Protein AF-A0A7R9E010-F1 (afdb_monomer_lite)

InterPro domains:
  IPR000834 Peptidase M14, carboxypeptidase A [PF00246] (124-406)
  IPR000834 Peptidase M14, carboxypeptidase A [PF00246] (412-688)
  IPR000834 Peptidase M14, carboxypeptidase A [PF00246] (691-965)
  IPR000834 Peptidase M14, carboxypeptidase A [PF00246] (989-1217)
  IPR000834 Peptidase M14, carboxypeptidase A [PR00765] (433-445)
  IPR000834 Peptidase M14, carboxypeptidase A [PR00765] (732-746)
  IPR000834 Peptidase M14, carboxypeptidase A [PR00765] (808-816)
  IPR000834 Peptidase M14, carboxypeptidase A [PR00765] (862-875)
  IPR000834 Peptidase M14, carboxypeptidase A [PS52035] (117-415)
  IPR000834 Peptidase M14, carboxypeptidase A [PS52035] (407-687)
  IPR000834 Peptidase M14, carboxypeptidase A [PS52035] (683-974)
  IPR000834 Peptidase M14, carboxypeptidase A [PS52035] (977-1226)
  IPR000834 Peptidase M14, carboxypeptidase A [SM00631] (118-403)
  IPR000834 Peptidase M14, carboxypeptidase A [SM00631] (408-685)
  IPR000834 Peptidase M14, carboxypeptidase A [SM00631] (691-962)
  IPR000834 Peptidase M14, carboxypeptidase A [SM00631] (963-1214)
  IPR003146 Carboxypeptidase, activation peptide [PF02244] (29-102)
  IPR036990 Metallocarboxypeptidase-like, propeptide [G3DSA:3.30.70.340] (24-106)
  IPR057246 Zinc carboxypeptidases, zinc-binding region 1 [PS00132] (164-186)
  IPR057246 Zinc carboxypeptidases, zinc-binding region 1 [PS00132] (454-476)

Secondary structure (DSSP, 8-state):
--PPPP----------SS--S--PPPEEEEEE--SHHHHHHHHHHHTS-SS-EEEE---STT--EEEEE-GGGHHHHHHHHHHHT-EEEEEES-HHHHHHHHS--GGG--SS--SSS---HHHHHHHHHHHHHH-TTEEEEEEEE-TTS-EEEEEEE-SSTTPPEEEEEE-SSTT-THHHHHHHHHHHHHHH---HHHHHHHHHSEEEEES-S-HHHHHHHHHT-TT--S--SB-SSS-B---TTS--SSSTTSSSSB--TTSTTB--SSTT-SHHHHHHHHHHHHHGGGEEEEEEEEESSSEEEES-SS-SSPPTTHHHHHHHHHHHHHHHHHHH----EEEETTB--SSS--S-SS---S-HHHHHHHHH--SEEEEEEES-SSSSTT---GGGHHHHHHHHHHHHHHHHHHHHHHHHH--TTSSEEEEEEEE-TTS-EEEEEEE-S-TTS-EEEEEE-SSTT-THHHHHHHHHHHHHHH---HHHHHHHTTSEEEEES-S-HHHHHHHHHT-TT--S-----SSS-----TTS--STTTTSSS-BS-TTSTTB--SSTT-SHHHHHHHHHHHHHTTTEEEEEEEEESSSEEEESPSSTT---TTHHHHHHHHHHHHHHHHHHH--PPEEEEHHHHT----S-HHHHHHHHH--SEEEEEEES-SSSSTTS--GGGHHHHHHHHHHHHHHHHHHHHHHHTTTTEEEEEEEE-TTS-EEEEEEE-SSTTPPEEEEEE-SSTT-THHHHHHHHHHHHHHH---HHHHHHHHHSEEEEES-S-HHHHHHHHHT-TT--S-----SSS----GGG-SSTTTTSSS-BS-TTSTTB--SSTT-SHHHHHHHHHHHHTTTTEEEEEEEEESS-EEEES-SSSSPPPTTHHHHHHHHHHHHHHHHHHH----EEEEHHHHS----S-HHHHIIIII--SEEEEEEES-SSSSTT---GGGHHHHHHHHHHHHHHHHHHHT--TTSPPSPPEEEEEEE-SSTT-THHHHHHHHHHHHHHH---HHHHHHHHHEEEEEES-S-HHHHHHHHHT-TT--S---B-SSS-B---GGG-SSSSTTSTT-B--TTSTTB--SSTT-SHHHHHHHHHHHHHGGGEEEEEEEEESSSEEEES-SS-SSPPTTHHHHHHHHHHHHHHHHHHH-PPPEEEE--S--TT-HHHHHHHTT--SEEEEEEES-SSSSGGG--GGGHHHHHHHHHHHHHHHHHHHHH-

Radius of gyration: 40.77 Å; chains: 1; bounding box: 92×94×122 Å

Foldseek 3Di:
DDDDDDDDDDPDDFDDLDDDDDDAAKFKKKWAAQQVLLLVLQVVVLQDPPNKDWLAHRAHHRAITIITGGPVCPVVVVVSCVVSVIDMDGLGRGLSVLSNQQADDPVPDDPADDLRGQDAPVNLVVVLVVCCVPAVQKDKDFLFAFPVGHTQIWIKGEQDPLAFEEEEEEQLFQLQRLQLLLLVLLVCCLGPPPDPLSVVCSHRYTYTYRSHLANQQNNCCVPIHNSGTFHADDQDPPAGGARLFQQAPDQHPLKDADCDRRRSRNRGPHRCNTRSSVSNVVSCVVCLVRYQAYEYEGADAQEKADDDQQDPDADPCNVLLQVLQVQLQVQLCPPPNAHYYYYHLADDDDDDDRRHNMRRHRGPQNNSCVPSVNPHYIYGHFDDNPSSTSSHHSVCSVSRSVSNSSSVSSSVVSSVVVVQVPDPPPQKDKDFLDAFPVGHTQIKIKGPLDPQAFEEEEEEQLFQLQVLQLLLLVLLVCLLVPPPPVLLPLLSSRYIYIYGSHLAVQQNVCLVVPNSNHGFHADDDDPVAGGARLFQQADFQRPVDDADCDRRDSRHRAPHRCNGVSSVSNVVSCVVCLVRHQEYEYEAADALEKAADDLAPPDHDPCNVLQQVLRVQLQVQLCPPPNRGHYYYHNCVVDHRRHRGPQRCSCVPSVRPYYIYGHFDDNPPCTSNDDPVCSVSRSVSNSSSSSRSSQVVLCSVPPPFKDKDFLFAFPVGHTQIWMKGEQDPLAFEEEEEEALFQLQSLQLLLLSLLVCCLRRPLDQLSVVPSHRYIYITRSHLQVQQNVCCVPPNNNHGFHADDDPPAGGASLQQQADFCRPVDPADCDRNDSRHRDPHRPPTRSSVSNVVSCLVCLVRYQEYEYEAADAQEKEDDDQADPDADPCNVLQQVLQVVLQVLLCVPPNAGYHYYYNCVPPHRGHNGPQHCCCPVSPRNHYIYGHFDDNPPCTSNDDPVCSVSRSVSNSSSVSSNVQSSPDDPPDDGDQAAEEEEEEALFQLQLLQLLLLVLLVCCLVPPPDPLSPVLSVRYHYHYHSHLQVQQNVCCVPPNNRHTFHADDDDPPAGGARSQQQAPFQHPAFPADCDRNDSRHNDPHHPPDPSSVVVVVVCVVCLSRHQAYEYEGADALEKAADDQQDPDADPCNVLQQVLQVQLQVQLCVQPVAGHYYYHHPHRGHNGPRNCSCVPSVRPHGIYGHFDDNPPQTSNDDPVCSVSRNVSNSSSVSSSSVSSVVD

Organism: NCBI:txid170555

pLDDT: mean 86.46, std 13.34, range [25.41, 98.69]

Sequence (1229 aa):
MVAKGDEGKGPEFKMALRRGPNTTSYYLFRVVPTTQDQVDALRDIEDQPDGLNFWAGPTQPNGTVDVMVPPHKIADFEDMMNIINANYVVFIEDVQKLVDSERPSVEARSASFGWNDYYRIDQIYSWLEEVARTHPAASLIHAGRTFEGRQILGLKISYRNNNPGVFLEGGIHAREWIAPATLTFIINQLLTSTNTAIRNVAENFDWYIIPSANPDGYEFSHTNDRMWRKTRSPSNILCRGADPNRNWGFQWNTGGSSSLACSDTFHGSSAFSEIETRTLSEYISTIASKLKVYVSIHSYMQMLLLPYGFTRTRVSNYDSLLDIGRKSIASLATRYGTQYSVGNVYGVGTISLVIVADVASGSSVDWVMGVHGISNAFIYELRDTGRNGFVLPASEIIPTGQETLDALITLIYAWLDEMISANPGGRVQGITVGSTYEGREIRGLKITNNVNNPSIFIEAGIHAREWISPAVTTYIIDAILYSTNSTVRSAVDAYNWYIVPSSNPDGYEFTHTGNRMWRKTRSRGSLLCHGADPNRNWGYKWRTGGSSSNQCTDTYAGASAFSEVETRTIANYVTSIASELKIYLSIHSFSQLLLLPYGVRTSVPSNYNTLLNIGQKTADALAVRYGTRYTVGNIVDLLYVASGSSVDWAMGVHGIPIAFVYELRDLGQHGFILPADQIIPSGEETLDSLIYSWLNSLSLMNTGIVTPIVAGTTYEGRQIRGVKISYKSNNPGVFIEAGMHAREWIGPATATYILNELLTSKDRNIRYIAQNFDWYIVPSANPDGYEYTHTTNRLWRKTRSGGSVCHGVDPNRNFGFHWMEGGASSNSCLETHAGQSAFSEVETRSMAWYIWSISRKIQVYIAFHSYSQLLLIPYGIDSERVSNYQQLLKIGHKMAASLARRYGTRYTVGNIVDILYVVSGSSMDWVKGSVGVPFTYTYELRDQGRYGFLLPANHIIPTGQETLDSIVTLLHETRLSPGEPTLCKMSNMFHAGIHACEWIGPATVLYILNELLTSNNTEIRDIADNFDWYIVPSANPDGYEYSHTTDRLWRKTRSEYNSTCYGVDPNRNWDFHWGEVGTSPDPCNRMYAGPGPLSEVEIRGLSQYITSVAERLDVYISFHSYGQLLMFPYGFTEDPVDNYDTLSNIAEKAANSLTSVHGTVYKSGPIINPASGSSLDWVKGVLNVTFTFAFELRDNGTYGDLLPANLIIPSGEETLASVITILQQARGL

Structure (mmCIF, N/CA/C/O backbone):
data_AF-A0A7R9E010-F1
#
_entry.id   AF-A0A7R9E010-F1
#
loop_
_atom_site.group_PDB
_atom_site.id
_atom_site.type_symbol
_atom_site.label_atom_id
_atom_site.label_alt_id
_atom_site.label_comp_id
_atom_site.label_asym_id
_atom_site.label_entity_id
_atom_site.label_seq_id
_atom_site.pdbx_PDB_ins_code
_atom_site.Cartn_x
_atom_site.Cartn_y
_atom_site.Cartn_z
_atom_site.occupancy
_atom_site.B_iso_or_equiv
_atom_site.auth_seq_id
_atom_site.auth_comp_id
_atom_site.auth_asym_id
_atom_site.auth_atom_id
_atom_site.pdbx_PDB_model_num
ATOM 1 N N . MET A 1 1 ? 14.358 -31.349 -75.626 1.00 40.69 1 MET A N 1
ATOM 2 C CA . MET A 1 1 ? 14.353 -30.043 -76.316 1.00 40.69 1 MET A CA 1
ATOM 3 C C . MET A 1 1 ? 12.951 -29.469 -76.235 1.00 40.69 1 MET A C 1
ATOM 5 O O . MET A 1 1 ? 12.114 -29.967 -76.963 1.00 40.69 1 MET A O 1
ATOM 9 N N . VAL A 1 2 ? 12.695 -28.485 -75.371 1.00 26.91 2 VAL A N 1
ATOM 10 C CA . VAL A 1 2 ? 11.713 -27.407 -75.606 1.00 26.91 2 VAL A CA 1
ATOM 11 C C . VAL A 1 2 ? 12.225 -26.197 -74.823 1.00 26.91 2 VAL A C 1
ATOM 13 O O . VAL A 1 2 ? 12.676 -26.336 -73.687 1.00 26.91 2 VAL A O 1
ATOM 16 N N . ALA A 1 3 ? 12.283 -25.064 -75.513 1.00 25.41 3 ALA A N 1
ATOM 17 C CA . ALA A 1 3 ? 12.980 -23.846 -75.141 1.00 25.41 3 ALA A CA 1
ATOM 18 C C . ALA A 1 3 ? 12.226 -23.003 -74.101 1.00 25.41 3 ALA A C 1
ATOM 20 O O . ALA A 1 3 ? 11.002 -23.042 -74.013 1.00 25.41 3 ALA A O 1
ATOM 21 N N . LYS A 1 4 ? 13.012 -22.218 -73.355 1.00 30.33 4 LYS A N 1
ATOM 22 C CA . LYS A 1 4 ? 12.583 -21.120 -72.484 1.00 30.33 4 LYS A CA 1
ATOM 23 C C . LYS A 1 4 ? 11.814 -20.071 -73.296 1.00 30.33 4 LYS A C 1
ATOM 25 O O . LYS A 1 4 ? 12.344 -19.583 -74.291 1.00 30.33 4 LYS A O 1
ATOM 30 N N . GLY A 1 5 ? 10.616 -19.718 -72.839 1.00 25.61 5 GLY A N 1
ATOM 31 C CA . GLY A 1 5 ? 9.907 -18.502 -73.228 1.00 25.61 5 GLY A CA 1
ATOM 32 C C . GLY A 1 5 ? 10.070 -17.454 -72.132 1.00 25.61 5 GLY A C 1
ATOM 33 O O . GLY A 1 5 ? 9.714 -17.708 -70.985 1.00 25.61 5 GLY A O 1
ATOM 34 N N . ASP A 1 6 ? 10.672 -16.325 -72.499 1.00 37.22 6 ASP A N 1
ATOM 35 C CA . ASP A 1 6 ? 10.629 -15.057 -71.771 1.00 37.22 6 ASP A CA 1
ATOM 36 C C . ASP A 1 6 ? 9.172 -14.572 -71.699 1.00 37.22 6 ASP A C 1
ATOM 38 O O . ASP A 1 6 ? 8.539 -14.393 -72.739 1.00 37.22 6 ASP A O 1
ATOM 42 N N . GLU A 1 7 ? 8.661 -14.299 -70.498 1.00 29.98 7 GLU A N 1
ATOM 43 C CA . GLU A 1 7 ? 7.426 -13.534 -70.307 1.00 29.98 7 GLU A CA 1
ATOM 44 C C . GLU A 1 7 ? 7.685 -12.334 -69.380 1.00 29.98 7 GLU A C 1
ATOM 46 O O . GLU A 1 7 ? 7.960 -12.476 -68.192 1.00 29.98 7 GLU A O 1
ATOM 51 N N . GLY A 1 8 ? 7.595 -11.136 -69.971 1.00 25.72 8 GLY A N 1
ATOM 52 C CA . GLY A 1 8 ? 6.982 -9.955 -69.354 1.00 25.72 8 GLY A CA 1
ATOM 53 C C . GLY A 1 8 ? 7.718 -9.250 -68.212 1.00 25.72 8 GLY A C 1
ATOM 54 O O . GLY A 1 8 ? 7.211 -9.199 -67.096 1.00 25.72 8 GLY A O 1
ATOM 55 N N . LYS A 1 9 ? 8.845 -8.584 -68.495 1.00 29.95 9 LYS A N 1
ATOM 56 C CA . LYS A 1 9 ? 9.363 -7.508 -67.630 1.00 29.95 9 LYS A CA 1
ATOM 57 C C . LYS A 1 9 ? 8.544 -6.225 -67.839 1.00 29.95 9 LYS A C 1
ATOM 59 O O . LYS A 1 9 ? 8.744 -5.531 -68.832 1.00 29.95 9 LYS A O 1
ATOM 64 N N . GLY A 1 10 ? 7.652 -5.901 -66.902 1.00 27.53 10 GLY A N 1
ATOM 65 C CA . GLY A 1 10 ? 7.258 -4.507 -66.653 1.00 27.53 10 GLY A CA 1
ATOM 66 C C . GLY A 1 10 ? 8.435 -3.725 -66.041 1.00 27.53 10 GLY A C 1
ATOM 67 O O . GLY A 1 10 ? 9.361 -4.356 -65.518 1.00 27.53 10 GLY A O 1
ATOM 68 N N . PRO A 1 11 ? 8.464 -2.382 -66.116 1.00 31.14 11 PRO A N 1
ATOM 69 C CA . PRO A 1 11 ? 9.590 -1.592 -65.630 1.00 31.14 11 PRO A CA 1
ATOM 70 C C . PRO A 1 11 ? 9.548 -1.486 -64.096 1.00 31.14 11 PRO A C 1
ATOM 72 O O . PRO A 1 11 ? 9.156 -0.468 -63.545 1.00 31.14 11 PRO A O 1
ATOM 75 N N . GLU A 1 12 ? 9.943 -2.542 -63.384 1.00 38.72 12 GLU A N 1
ATOM 76 C CA . GLU A 1 12 ? 10.349 -2.425 -61.978 1.00 38.72 12 GLU A CA 1
ATOM 77 C C . GLU A 1 12 ? 11.825 -2.007 -61.936 1.00 38.72 12 GLU A C 1
ATOM 79 O O . GLU A 1 12 ? 12.717 -2.790 -62.283 1.00 38.72 12 GLU A O 1
ATOM 84 N N . PHE A 1 13 ? 12.090 -0.767 -61.526 1.00 47.56 13 PHE A N 1
ATOM 85 C CA . PHE A 1 13 ? 13.439 -0.247 -61.304 1.00 47.56 13 PHE A CA 1
ATOM 86 C C . PHE A 1 13 ? 14.012 -0.821 -60.001 1.00 47.56 13 PHE A C 1
ATOM 88 O O . PHE A 1 13 ? 13.469 -0.578 -58.931 1.00 47.56 13 PHE A O 1
ATOM 95 N N . LYS A 1 14 ? 15.103 -1.597 -60.085 1.00 53.06 14 LYS A N 1
ATOM 96 C CA . LYS A 1 14 ? 15.715 -2.306 -58.942 1.00 53.06 14 LYS A CA 1
ATOM 97 C C . LYS A 1 14 ? 17.099 -1.744 -58.648 1.00 53.06 14 LYS A C 1
ATOM 99 O O . LYS A 1 14 ? 17.968 -1.797 -59.521 1.00 53.06 14 LYS A O 1
ATOM 104 N N . MET A 1 15 ? 17.324 -1.242 -57.433 1.00 55.00 15 MET A N 1
ATOM 105 C CA . MET A 1 15 ? 18.671 -0.882 -56.986 1.00 55.00 15 MET A CA 1
ATOM 106 C C . MET A 1 15 ? 19.454 -2.169 -56.684 1.00 55.00 15 MET A C 1
ATOM 108 O O . MET A 1 15 ? 19.069 -2.959 -55.823 1.00 55.00 15 MET A O 1
ATOM 112 N N . ALA A 1 16 ? 20.528 -2.415 -57.436 1.00 54.34 16 ALA A N 1
ATOM 113 C CA . ALA A 1 16 ? 21.301 -3.651 -57.345 1.00 54.34 16 ALA A CA 1
ATOM 114 C C . ALA A 1 16 ? 22.241 -3.648 -56.127 1.00 54.34 16 ALA A C 1
ATOM 116 O O . ALA A 1 16 ? 22.911 -2.663 -55.844 1.00 54.34 16 ALA A O 1
ATOM 117 N N . LEU A 1 17 ? 22.355 -4.785 -55.437 1.00 50.50 17 LEU A N 1
ATOM 118 C CA . LEU A 1 17 ? 23.136 -4.910 -54.199 1.00 50.50 17 LEU A CA 1
ATOM 119 C C . LEU A 1 17 ? 24.673 -4.863 -54.389 1.00 50.50 17 LEU A C 1
ATOM 121 O O . LEU A 1 17 ? 25.363 -4.723 -53.385 1.00 50.50 17 LEU A O 1
ATOM 125 N N . ARG A 1 18 ? 25.210 -4.994 -55.625 1.00 48.59 18 ARG A N 1
ATOM 126 C CA . ARG A 1 18 ? 26.642 -4.823 -56.009 1.00 48.59 18 ARG A CA 1
ATOM 127 C C . ARG A 1 18 ? 26.829 -4.581 -57.524 1.00 48.59 18 ARG A C 1
ATOM 129 O O . ARG A 1 18 ? 26.102 -5.171 -58.325 1.00 48.59 18 ARG A O 1
ATOM 136 N N . ARG A 1 19 ? 27.844 -3.794 -57.936 1.00 53.25 19 ARG A N 1
ATOM 137 C CA . ARG A 1 19 ? 28.163 -3.457 -59.351 1.00 53.25 19 ARG A CA 1
ATOM 138 C C . ARG A 1 19 ? 29.223 -4.332 -60.045 1.00 53.25 19 ARG A C 1
ATOM 140 O O . ARG A 1 19 ? 30.252 -4.674 -59.472 1.00 53.25 19 ARG A O 1
ATOM 147 N N . GLY A 1 20 ? 29.009 -4.553 -61.350 1.00 46.41 20 GLY A N 1
ATOM 148 C CA . GLY A 1 20 ? 30.068 -4.621 -62.371 1.00 46.41 20 GLY A CA 1
ATOM 149 C C . GLY A 1 20 ? 30.391 -3.216 -62.935 1.00 46.41 20 GLY A C 1
ATOM 150 O O . GLY A 1 20 ? 29.616 -2.284 -62.721 1.00 46.41 20 GLY A O 1
ATOM 151 N N . PRO A 1 21 ? 31.510 -3.027 -63.659 1.00 37.50 21 PRO A N 1
ATOM 152 C CA . PRO A 1 21 ? 32.258 -1.759 -63.737 1.00 37.50 21 PRO A CA 1
ATOM 153 C C . PRO A 1 21 ? 31.659 -0.595 -64.563 1.00 37.50 21 PRO A C 1
ATOM 155 O O . PRO A 1 21 ? 32.384 0.347 -64.852 1.00 37.50 21 PRO A O 1
ATOM 158 N N . ASN A 1 22 ? 30.376 -0.599 -64.947 1.00 47.03 22 ASN A N 1
ATOM 159 C CA . ASN A 1 22 ? 29.784 0.494 -65.742 1.00 47.03 22 ASN A CA 1
ATOM 160 C C . ASN A 1 22 ? 28.258 0.615 -65.551 1.00 47.03 22 ASN A C 1
ATOM 162 O O . ASN A 1 22 ? 27.486 0.124 -66.370 1.00 47.03 22 ASN A O 1
ATOM 166 N N . THR A 1 23 ? 27.791 1.274 -64.487 1.00 48.62 23 THR A N 1
ATOM 167 C CA . THR A 1 23 ? 26.389 1.740 -64.406 1.00 48.62 23 THR A CA 1
ATOM 168 C C . THR A 1 23 ? 26.323 3.143 -63.801 1.00 48.62 23 THR A C 1
ATOM 170 O O . THR A 1 23 ? 27.205 3.550 -63.056 1.00 48.62 23 THR A O 1
ATOM 173 N N . THR A 1 24 ? 25.311 3.912 -64.189 1.00 57.69 24 THR A N 1
ATOM 174 C CA . THR A 1 24 ? 25.016 5.287 -63.751 1.00 57.69 24 THR A CA 1
ATOM 175 C C . THR A 1 24 ? 24.437 5.305 -62.330 1.00 57.69 24 THR A C 1
ATOM 177 O O . THR A 1 24 ? 23.630 4.436 -61.997 1.00 57.69 24 THR A O 1
ATOM 180 N N . SER A 1 25 ? 24.869 6.240 -61.474 1.00 67.06 25 SER A N 1
ATOM 181 C CA . SER A 1 25 ? 24.557 6.285 -60.028 1.00 67.06 25 SER A CA 1
ATOM 182 C C . SER A 1 25 ? 23.211 6.949 -59.700 1.00 67.06 25 SER A C 1
ATOM 184 O O . SER A 1 25 ? 22.796 7.876 -60.389 1.00 67.06 25 SER A O 1
ATOM 186 N N . TYR A 1 26 ? 22.518 6.427 -58.679 1.00 82.44 26 TYR A N 1
ATOM 187 C CA . TYR A 1 26 ? 21.304 7.021 -58.102 1.00 82.44 26 TYR A CA 1
ATOM 188 C C . TYR A 1 26 ? 21.694 8.181 -57.183 1.00 82.44 26 TYR A C 1
ATOM 190 O O . TYR A 1 26 ? 22.646 8.047 -56.407 1.00 82.44 26 TYR A O 1
ATOM 198 N N . TYR A 1 27 ? 20.935 9.273 -57.253 1.00 86.31 27 TYR A N 1
ATOM 199 C CA . TYR A 1 27 ? 21.150 10.480 -56.458 1.00 86.31 27 TYR A CA 1
ATOM 200 C C . TYR A 1 27 ? 20.054 10.599 -55.404 1.00 86.31 27 TYR A C 1
ATOM 202 O O . TYR A 1 27 ? 18.888 10.363 -55.711 1.00 86.31 27 TYR A O 1
ATOM 210 N N . LEU A 1 28 ? 20.410 10.984 -54.180 1.00 88.31 28 LEU A N 1
ATOM 211 C CA . LEU A 1 28 ? 19.439 11.412 -53.175 1.00 88.31 28 LEU A CA 1
ATOM 212 C C . LEU A 1 28 ? 19.387 12.937 -53.182 1.00 88.31 28 LEU A C 1
ATOM 214 O O . LEU A 1 28 ? 20.384 13.597 -52.877 1.00 88.31 28 LEU A O 1
ATOM 218 N N . PHE A 1 29 ? 18.232 13.490 -53.523 1.00 89.50 29 PHE A N 1
ATOM 219 C CA . PHE A 1 29 ? 17.960 14.918 -53.462 1.00 89.50 29 PHE A CA 1
ATOM 220 C C . PHE A 1 29 ? 17.230 15.252 -52.169 1.00 89.50 29 PHE A C 1
ATOM 222 O O . PHE A 1 29 ? 16.312 14.538 -51.777 1.00 89.50 29 PHE A O 1
ATOM 229 N N . ARG A 1 30 ? 17.613 16.359 -51.532 1.00 90.31 30 ARG A N 1
ATOM 230 C CA . ARG A 1 30 ? 16.874 16.942 -50.412 1.00 90.31 30 ARG A CA 1
ATOM 231 C C . ARG A 1 30 ? 16.146 18.187 -50.888 1.00 90.31 30 ARG A C 1
ATOM 233 O O . ARG A 1 30 ? 16.787 19.182 -51.224 1.00 90.31 30 ARG A O 1
ATOM 240 N N . VAL A 1 31 ? 14.823 18.122 -50.906 1.00 91.56 31 VAL A N 1
ATOM 241 C CA . VAL A 1 31 ? 13.919 19.209 -51.291 1.00 91.56 31 VAL A CA 1
ATOM 242 C C . VAL A 1 31 ? 13.397 19.895 -50.030 1.00 91.56 31 VAL A C 1
ATOM 244 O O . VAL A 1 31 ? 13.075 19.233 -49.044 1.00 91.56 31 VAL A O 1
ATOM 247 N N . VAL A 1 32 ? 13.313 21.225 -50.050 1.00 89.81 32 VAL A N 1
ATOM 248 C CA . VAL A 1 32 ? 12.744 22.030 -48.959 1.00 89.81 32 VAL A CA 1
ATOM 249 C C . VAL A 1 32 ? 11.557 22.827 -49.509 1.00 89.81 32 VAL A C 1
ATOM 251 O O . VAL A 1 32 ? 11.755 23.937 -50.016 1.00 89.81 32 VAL A O 1
ATOM 254 N N . PRO A 1 33 ? 10.324 22.281 -49.461 1.00 89.69 33 PRO A N 1
ATOM 255 C CA . PRO A 1 33 ? 9.130 23.035 -49.834 1.00 89.69 33 PRO A CA 1
ATOM 256 C C . PRO A 1 33 ? 8.910 24.182 -48.843 1.00 89.69 33 PRO A C 1
ATOM 258 O O . PRO A 1 33 ? 9.055 24.000 -47.642 1.00 89.69 33 PRO A O 1
ATOM 261 N N . THR A 1 34 ? 8.546 25.367 -49.322 1.00 91.19 34 THR A N 1
ATOM 262 C CA . THR A 1 34 ? 8.340 26.585 -48.509 1.00 91.19 34 THR A CA 1
ATOM 263 C C . THR A 1 34 ? 6.872 27.001 -48.399 1.00 91.19 34 THR A C 1
ATOM 265 O O . THR A 1 34 ? 6.531 27.824 -47.548 1.00 91.19 34 THR A O 1
ATOM 268 N N . THR A 1 35 ? 5.987 26.415 -49.212 1.00 88.69 35 THR A N 1
ATOM 269 C CA . THR A 1 35 ? 4.533 26.652 -49.197 1.00 88.69 35 THR A CA 1
ATOM 270 C C . THR A 1 35 ? 3.758 25.334 -49.127 1.00 88.69 35 THR A C 1
ATOM 272 O O . THR A 1 35 ? 4.307 24.274 -49.423 1.00 88.69 35 THR A O 1
ATOM 275 N N . GLN A 1 36 ? 2.483 25.388 -48.723 1.00 85.25 36 GLN A N 1
ATOM 276 C CA . GLN A 1 36 ? 1.633 24.192 -48.659 1.00 85.25 36 GLN A CA 1
ATOM 277 C C . GLN A 1 36 ? 1.378 23.606 -50.055 1.00 85.25 36 GLN A C 1
ATOM 279 O O . GLN A 1 36 ? 1.490 22.401 -50.222 1.00 85.25 36 GLN A O 1
ATOM 284 N N . ASP A 1 37 ? 1.180 24.448 -51.071 1.00 86.94 37 ASP A N 1
ATOM 285 C CA . ASP A 1 37 ? 1.009 23.995 -52.459 1.00 86.94 37 ASP A CA 1
ATOM 286 C C . ASP A 1 37 ? 2.206 23.160 -52.958 1.00 86.94 37 ASP A C 1
ATOM 288 O O . ASP A 1 37 ? 2.038 22.214 -53.721 1.00 86.94 37 ASP A O 1
ATOM 292 N N . GLN A 1 38 ? 3.426 23.475 -52.502 1.00 90.56 38 GLN A N 1
ATOM 293 C CA . GLN A 1 38 ? 4.625 22.693 -52.827 1.00 90.56 38 GLN A CA 1
ATOM 294 C C . GLN A 1 38 ? 4.650 21.341 -52.113 1.00 90.56 38 GLN A C 1
ATOM 296 O O . GLN A 1 38 ? 5.109 20.356 -52.686 1.00 90.56 38 GLN A O 1
ATOM 301 N N . VAL A 1 39 ? 4.168 21.289 -50.870 1.00 83.19 39 VAL A N 1
ATOM 302 C CA . VAL A 1 39 ? 4.009 20.039 -50.113 1.00 83.19 39 VAL A CA 1
ATOM 303 C C . VAL A 1 39 ? 2.988 19.140 -50.803 1.00 83.19 39 VAL A C 1
ATOM 305 O O . VAL A 1 39 ? 3.275 17.966 -51.021 1.00 83.19 39 VAL A O 1
ATOM 308 N N . ASP A 1 40 ? 1.838 19.694 -51.185 1.00 82.56 40 ASP A N 1
ATOM 309 C CA . ASP A 1 40 ? 0.758 18.954 -51.838 1.00 82.56 40 ASP A CA 1
ATOM 310 C C . ASP A 1 40 ? 1.206 18.439 -53.217 1.00 82.56 40 ASP A C 1
ATOM 312 O O . ASP A 1 40 ? 1.014 17.268 -53.526 1.00 82.56 40 ASP A O 1
ATOM 316 N N . ALA A 1 41 ? 1.926 19.252 -53.999 1.00 86.25 41 ALA A N 1
ATOM 317 C CA . ALA A 1 41 ? 2.481 18.822 -55.285 1.00 86.25 41 ALA A CA 1
ATOM 318 C C . ALA A 1 41 ? 3.536 17.708 -55.150 1.00 86.25 41 ALA A C 1
ATOM 320 O O . ALA A 1 41 ? 3.551 16.766 -55.940 1.00 86.25 41 ALA A O 1
ATOM 321 N N . LEU A 1 42 ? 4.421 17.784 -54.149 1.00 87.19 42 LEU A N 1
ATOM 322 C CA . LEU A 1 42 ? 5.384 16.713 -53.867 1.00 87.19 42 LEU A CA 1
ATOM 323 C C . LEU A 1 42 ? 4.689 15.429 -53.399 1.00 87.19 42 LEU A C 1
ATOM 325 O O . LEU A 1 42 ? 5.183 14.338 -53.674 1.00 87.19 42 LEU A O 1
ATOM 329 N N . ARG A 1 43 ? 3.555 15.550 -52.702 1.00 83.75 43 ARG A N 1
ATOM 330 C CA . ARG A 1 43 ? 2.747 14.411 -52.257 1.00 83.75 43 ARG A CA 1
ATOM 331 C C . ARG A 1 43 ? 2.044 13.736 -53.426 1.00 83.75 43 ARG A C 1
ATOM 333 O O . ARG A 1 43 ? 2.077 12.515 -53.524 1.00 83.75 43 ARG A O 1
ATOM 340 N N . ASP A 1 44 ? 1.500 14.525 -54.348 1.00 82.31 44 ASP A N 1
ATOM 341 C CA . ASP A 1 44 ? 0.932 14.005 -55.589 1.00 82.31 44 ASP A CA 1
ATOM 342 C C . ASP A 1 44 ? 1.980 13.225 -56.396 1.00 82.31 44 ASP A C 1
ATOM 344 O O . ASP A 1 44 ? 1.643 12.190 -56.968 1.00 82.31 44 ASP A O 1
ATOM 348 N N . ILE A 1 45 ? 3.243 13.683 -56.406 1.00 85.12 45 ILE A N 1
ATOM 349 C CA . ILE A 1 45 ? 4.376 12.964 -57.015 1.00 85.12 45 ILE A CA 1
ATOM 350 C C . ILE A 1 45 ? 4.670 11.655 -56.270 1.00 85.12 45 ILE A C 1
ATOM 352 O O . ILE A 1 45 ? 4.807 10.622 -56.917 1.00 85.12 45 ILE A O 1
ATOM 356 N N . GLU A 1 46 ? 4.742 11.671 -54.934 1.00 82.75 46 GLU A N 1
ATOM 357 C CA . GLU A 1 46 ? 4.987 10.468 -54.116 1.00 82.75 46 GLU A CA 1
ATOM 358 C C . GLU A 1 46 ? 3.931 9.372 -54.345 1.00 82.75 46 GLU A C 1
ATOM 360 O O . GLU A 1 46 ? 4.251 8.181 -54.332 1.00 82.75 46 GLU A O 1
ATOM 365 N N . ASP A 1 47 ? 2.679 9.757 -54.602 1.00 74.19 47 ASP A N 1
ATOM 366 C CA . ASP A 1 47 ? 1.591 8.823 -54.897 1.00 74.19 47 ASP A CA 1
ATOM 367 C C . ASP A 1 47 ? 1.619 8.260 -56.334 1.00 74.19 47 ASP A C 1
ATOM 369 O O . ASP A 1 47 ? 0.905 7.290 -56.626 1.00 74.19 47 ASP A O 1
ATOM 373 N N . GLN A 1 48 ? 2.444 8.801 -57.243 1.00 75.81 48 GLN A N 1
ATOM 374 C CA . GLN A 1 48 ? 2.581 8.267 -58.601 1.00 75.81 48 GLN A CA 1
ATOM 375 C C . GLN A 1 48 ? 3.616 7.132 -58.684 1.00 75.81 48 GLN A C 1
ATOM 377 O O . GLN A 1 48 ? 4.713 7.223 -58.141 1.00 75.81 48 GLN A O 1
ATOM 382 N N . PRO A 1 49 ? 3.345 6.068 -59.461 1.00 65.75 49 PRO A N 1
ATOM 383 C CA . PRO A 1 49 ? 4.326 5.029 -59.758 1.00 65.75 49 PRO A CA 1
ATOM 384 C C . PRO A 1 49 ? 5.291 5.492 -60.868 1.00 65.75 49 PRO A C 1
ATOM 386 O O . PRO A 1 49 ? 5.318 4.924 -61.961 1.00 65.75 49 PRO A O 1
ATOM 389 N N . ASP A 1 50 ? 6.059 6.552 -60.617 1.00 69.69 50 ASP A N 1
ATOM 390 C CA . ASP A 1 50 ? 6.920 7.225 -61.602 1.00 69.69 50 ASP A CA 1
ATOM 391 C C . ASP A 1 50 ? 8.404 6.801 -61.545 1.00 69.69 50 ASP A C 1
ATOM 393 O O . ASP A 1 50 ? 9.198 7.162 -62.423 1.00 69.69 50 ASP A O 1
ATOM 397 N N . GLY A 1 51 ? 8.758 5.973 -60.557 1.00 72.56 51 GLY A N 1
ATOM 398 C CA . GLY A 1 51 ? 10.103 5.440 -60.340 1.00 72.56 51 GLY A CA 1
ATOM 399 C C . GLY A 1 51 ? 10.960 6.244 -59.357 1.00 72.56 51 GLY A C 1
ATOM 400 O O . GLY A 1 51 ? 12.141 5.918 -59.206 1.00 72.56 51 GLY A O 1
ATOM 401 N N . LEU A 1 52 ? 10.400 7.261 -58.695 1.00 83.81 52 LEU A N 1
ATOM 402 C CA . LEU A 1 52 ? 11.030 7.958 -57.575 1.00 83.81 52 LEU A CA 1
ATOM 403 C C . LEU A 1 52 ? 10.831 7.185 -56.264 1.00 83.81 52 LEU A C 1
ATOM 405 O O . LEU A 1 52 ? 9.825 6.507 -56.069 1.00 83.81 52 LEU A O 1
ATOM 409 N N . ASN A 1 53 ? 11.806 7.259 -55.356 1.00 83.94 53 ASN A N 1
ATOM 410 C CA . ASN A 1 53 ? 11.729 6.588 -54.059 1.00 83.94 53 ASN A CA 1
ATOM 411 C C . ASN A 1 53 ? 11.935 7.594 -52.926 1.00 83.94 53 ASN A C 1
ATOM 413 O O . ASN A 1 53 ? 13.024 8.143 -52.762 1.00 83.94 53 ASN A O 1
ATOM 417 N N . PHE A 1 54 ? 10.887 7.835 -52.145 1.00 84.94 54 PHE A N 1
ATOM 418 C CA . PHE A 1 54 ? 10.916 8.787 -51.042 1.00 84.94 54 PHE A CA 1
ATOM 419 C C . PHE A 1 54 ? 11.474 8.106 -49.787 1.00 84.94 54 PHE A C 1
ATOM 421 O O . PHE A 1 54 ? 10.903 7.150 -49.247 1.00 84.94 54 PHE A O 1
ATOM 428 N N . TRP A 1 55 ? 12.630 8.590 -49.332 1.00 81.19 55 TRP A N 1
ATOM 429 C CA . TRP A 1 55 ? 13.219 8.185 -48.059 1.00 81.19 55 TRP A CA 1
ATOM 430 C C . TRP A 1 55 ? 12.567 8.922 -46.892 1.00 81.19 55 TRP A C 1
ATOM 432 O O . TRP A 1 55 ? 12.290 8.308 -45.862 1.00 81.19 55 TRP A O 1
ATOM 442 N N . ALA A 1 56 ? 12.261 10.204 -47.101 1.00 79.19 56 ALA A N 1
ATOM 443 C CA . ALA A 1 56 ? 11.448 11.032 -46.222 1.00 79.19 56 ALA A CA 1
ATOM 444 C C . ALA A 1 56 ? 10.435 11.815 -47.072 1.00 79.19 56 ALA A C 1
ATOM 446 O O . ALA A 1 56 ? 10.838 12.594 -47.937 1.00 79.19 56 ALA A O 1
ATOM 447 N N . GLY A 1 57 ? 9.141 11.578 -46.846 1.00 78.25 57 GLY A N 1
ATOM 448 C CA . GLY A 1 57 ? 8.047 12.180 -47.614 1.00 78.25 57 GLY A CA 1
ATOM 449 C C . GLY A 1 57 ? 7.739 13.644 -47.244 1.00 78.25 57 GLY A C 1
ATOM 450 O O . GLY A 1 57 ? 8.220 14.154 -46.227 1.00 78.25 57 GLY A O 1
ATOM 451 N N . PRO A 1 58 ? 6.927 14.346 -48.055 1.00 79.44 58 PRO A N 1
ATOM 452 C CA . PRO A 1 58 ? 6.507 15.724 -47.817 1.00 79.44 58 PRO A CA 1
ATOM 453 C C . PRO A 1 58 ? 5.538 15.851 -46.633 1.00 79.44 58 PRO A C 1
ATOM 455 O O . PRO A 1 58 ? 4.400 15.371 -46.651 1.00 79.44 58 PRO A O 1
ATOM 458 N N . THR A 1 59 ? 5.987 16.569 -45.600 1.00 70.94 59 THR A N 1
ATOM 459 C CA . THR A 1 59 ? 5.201 16.825 -44.389 1.00 70.94 59 THR A CA 1
ATOM 460 C C . THR A 1 59 ? 4.608 18.228 -44.401 1.00 70.94 59 THR A C 1
ATOM 462 O O . THR A 1 59 ? 3.423 18.379 -44.664 1.00 70.94 59 THR A O 1
ATOM 465 N N . GLN A 1 60 ? 5.408 19.260 -44.143 1.00 72.31 60 GLN A N 1
ATOM 466 C CA . GLN A 1 60 ? 4.956 20.640 -43.957 1.00 72.31 60 GLN A CA 1
ATOM 467 C C . GLN A 1 60 ? 5.868 21.646 -44.673 1.00 72.31 60 GLN A C 1
ATOM 469 O O . GLN A 1 60 ? 7.013 21.312 -44.996 1.00 72.31 60 GLN A O 1
ATOM 474 N N . PRO A 1 61 ? 5.422 22.905 -44.844 1.00 80.69 61 PRO A N 1
ATOM 475 C CA . PRO A 1 61 ? 6.303 23.983 -45.270 1.00 80.69 61 PRO A CA 1
ATOM 476 C C . PRO A 1 61 ? 7.539 24.095 -44.363 1.00 80.69 61 PRO A C 1
ATOM 478 O O . PRO A 1 61 ? 7.447 24.039 -43.135 1.00 80.69 61 PRO A O 1
ATOM 481 N N . ASN A 1 62 ? 8.699 24.277 -44.984 1.00 80.12 62 ASN A N 1
ATOM 482 C CA . ASN A 1 62 ? 10.049 24.267 -44.415 1.00 80.12 62 ASN A CA 1
ATOM 483 C C . ASN A 1 62 ? 10.512 22.920 -43.823 1.00 80.12 62 ASN A C 1
ATOM 485 O O . ASN A 1 62 ? 11.521 22.881 -43.116 1.00 80.12 62 ASN A O 1
ATOM 489 N N . GLY A 1 63 ? 9.799 21.822 -44.094 1.00 75.75 63 GLY A N 1
ATOM 490 C CA . GLY A 1 63 ? 10.287 20.460 -43.858 1.00 75.75 63 GLY A CA 1
ATOM 491 C C . GLY A 1 63 ? 11.315 20.022 -44.907 1.00 75.75 63 GLY A C 1
ATOM 492 O O . GLY A 1 63 ? 11.512 20.696 -45.915 1.00 75.75 63 GLY A O 1
ATOM 493 N N . THR A 1 64 ? 11.976 18.888 -44.676 1.00 83.69 64 THR A N 1
ATOM 494 C CA . THR A 1 64 ? 12.896 18.269 -45.646 1.00 83.69 64 THR A CA 1
ATOM 495 C C . THR A 1 64 ? 12.261 17.032 -46.264 1.00 83.69 64 THR A C 1
ATOM 497 O O . THR A 1 64 ? 11.744 16.193 -45.531 1.00 83.69 64 THR A O 1
ATOM 500 N N . VAL A 1 65 ? 12.358 16.903 -47.584 1.00 86.06 65 VAL A N 1
ATOM 501 C CA . VAL A 1 65 ? 11.897 15.743 -48.356 1.00 86.06 65 VAL A CA 1
ATOM 502 C C . VAL A 1 65 ? 13.110 15.110 -49.023 1.00 86.06 65 VAL A C 1
ATOM 504 O O . VAL A 1 65 ? 13.802 15.782 -49.785 1.00 86.06 65 VAL A O 1
ATOM 507 N N . ASP A 1 66 ? 13.383 13.842 -48.729 1.00 87.94 66 ASP A N 1
ATOM 508 C CA . ASP A 1 66 ? 14.541 13.121 -49.264 1.00 87.94 66 ASP A CA 1
ATOM 509 C C . ASP A 1 66 ? 14.063 12.160 -50.360 1.00 87.94 66 ASP A C 1
ATOM 511 O O . ASP A 1 66 ? 13.385 11.172 -50.071 1.00 87.94 66 ASP A O 1
ATOM 515 N N . VAL A 1 67 ? 14.405 12.451 -51.618 1.00 89.56 67 VAL A N 1
ATOM 516 C CA . VAL A 1 67 ? 13.934 11.722 -52.806 1.00 89.56 67 VAL A CA 1
ATOM 517 C C . VAL A 1 67 ? 15.111 11.086 -53.527 1.00 89.56 67 VAL A C 1
ATOM 519 O O . VAL A 1 67 ? 16.012 11.773 -54.011 1.00 89.56 67 VAL A O 1
ATOM 522 N N . MET A 1 68 ? 15.117 9.759 -53.611 1.00 88.50 68 MET A N 1
ATOM 523 C CA . MET A 1 68 ? 16.093 9.012 -54.391 1.00 88.50 68 MET A CA 1
ATOM 524 C C . MET A 1 68 ? 15.623 8.944 -55.845 1.00 88.50 68 MET A C 1
ATOM 526 O O . MET A 1 68 ? 14.581 8.363 -56.157 1.00 88.50 68 MET A O 1
ATOM 530 N N . VAL A 1 69 ? 16.420 9.530 -56.735 1.00 88.00 69 VAL A N 1
ATOM 531 C CA . VAL A 1 69 ? 16.111 9.711 -58.154 1.00 88.00 69 VAL A CA 1
ATOM 532 C C . VAL A 1 69 ? 17.065 8.855 -58.998 1.00 88.00 69 VAL A C 1
ATOM 534 O O . VAL A 1 69 ? 18.292 8.947 -58.845 1.00 88.00 69 VAL A O 1
ATOM 537 N N . PRO A 1 70 ? 16.547 8.007 -59.906 1.00 84.19 70 PRO A N 1
ATOM 538 C CA . PRO A 1 70 ? 17.392 7.252 -60.815 1.00 84.19 70 PRO A CA 1
ATOM 539 C C . PRO A 1 70 ? 18.016 8.160 -61.890 1.00 84.19 70 PRO A C 1
ATOM 541 O O . PRO A 1 70 ? 17.400 9.132 -62.320 1.00 84.19 70 PRO A O 1
ATOM 544 N N . PRO A 1 71 ? 19.200 7.813 -62.424 1.00 82.31 71 PRO A N 1
ATOM 545 C CA . PRO A 1 71 ? 19.957 8.696 -63.317 1.00 82.31 71 PRO A CA 1
ATOM 546 C C . PRO A 1 71 ? 19.211 9.159 -64.576 1.00 82.31 71 PRO A C 1
ATOM 548 O O . PRO A 1 71 ? 19.401 10.280 -65.031 1.00 82.31 71 PRO A O 1
ATOM 551 N N . HIS A 1 72 ? 18.341 8.317 -65.136 1.00 81.31 72 HIS A N 1
ATOM 552 C CA . HIS A 1 72 ? 17.552 8.648 -66.328 1.00 81.31 72 HIS A CA 1
ATOM 553 C C . HIS A 1 72 ? 16.315 9.520 -66.027 1.00 81.31 72 HIS A C 1
ATOM 555 O O . HIS A 1 72 ? 15.645 9.937 -66.964 1.00 81.31 72 HIS A O 1
ATOM 561 N N . LYS A 1 73 ? 16.017 9.781 -64.746 1.00 86.69 73 LYS A N 1
ATOM 562 C CA . LYS A 1 73 ? 14.916 10.629 -64.260 1.00 86.69 73 LYS A CA 1
ATOM 563 C C . LYS A 1 73 ? 15.385 11.955 -63.671 1.00 86.69 73 LYS A C 1
ATOM 565 O O . LYS A 1 73 ? 14.547 12.736 -63.249 1.00 86.69 73 LYS A O 1
ATOM 570 N N . ILE A 1 74 ? 16.693 12.221 -63.637 1.00 87.25 74 ILE A N 1
ATOM 571 C CA . ILE A 1 74 ? 17.216 13.468 -63.060 1.00 87.25 74 ILE A CA 1
ATOM 572 C C . ILE A 1 74 ? 16.630 14.679 -63.788 1.00 87.25 74 ILE A C 1
ATOM 574 O O . ILE A 1 74 ? 16.099 15.555 -63.128 1.00 87.25 74 ILE A O 1
ATOM 578 N N . ALA A 1 75 ? 16.631 14.686 -65.125 1.00 86.31 75 ALA A N 1
ATOM 579 C CA . ALA A 1 75 ? 16.044 15.786 -65.895 1.00 86.31 75 ALA A CA 1
ATOM 580 C C . ALA A 1 75 ? 14.540 15.964 -65.603 1.00 86.31 75 ALA A C 1
ATOM 582 O O . ALA A 1 75 ? 14.113 17.070 -65.295 1.00 86.31 75 ALA A O 1
ATOM 583 N N . ASP A 1 76 ? 13.766 14.868 -65.607 1.00 87.62 76 ASP A N 1
ATOM 584 C CA . ASP A 1 76 ? 12.339 14.892 -65.250 1.00 87.62 76 ASP A CA 1
ATOM 585 C C . ASP A 1 76 ? 12.129 15.469 -63.836 1.00 87.62 76 ASP A C 1
ATOM 587 O O . ASP A 1 76 ? 11.231 16.276 -63.613 1.00 87.62 76 ASP A O 1
ATOM 591 N N . PHE A 1 77 ? 12.967 15.072 -62.873 1.00 89.81 77 PHE A N 1
ATOM 592 C CA . PHE A 1 77 ? 12.918 15.560 -61.498 1.00 89.81 77 PHE A CA 1
ATOM 593 C C . PHE A 1 77 ? 13.258 17.050 -61.400 1.00 89.81 77 PHE A C 1
ATOM 595 O O . PHE A 1 77 ? 12.526 17.795 -60.754 1.00 89.81 77 PHE A O 1
ATOM 602 N N . GLU A 1 78 ? 14.326 17.505 -62.056 1.00 90.38 78 GLU A N 1
ATOM 603 C CA . GLU A 1 78 ? 14.721 18.917 -62.079 1.00 90.38 78 GLU A CA 1
ATOM 604 C C . GLU A 1 78 ? 13.628 19.789 -62.716 1.00 90.38 78 GLU A C 1
ATOM 606 O O . GLU A 1 78 ? 13.298 20.848 -62.176 1.00 90.38 78 GLU A O 1
ATOM 611 N N . ASP A 1 79 ? 13.004 19.323 -63.801 1.00 89.69 79 ASP A N 1
ATOM 612 C CA . ASP A 1 79 ? 11.863 19.987 -64.435 1.00 89.69 79 ASP A CA 1
ATOM 613 C C . ASP A 1 79 ? 10.650 20.051 -63.495 1.00 89.69 79 ASP A C 1
ATOM 615 O O . ASP A 1 79 ? 10.049 21.118 -63.343 1.00 89.69 79 ASP A O 1
ATOM 619 N N . MET A 1 80 ? 10.320 18.955 -62.799 1.00 89.94 80 MET A N 1
ATOM 620 C CA . MET A 1 80 ? 9.260 18.944 -61.782 1.00 89.94 80 MET A CA 1
ATOM 621 C C . MET A 1 80 ? 9.544 19.945 -60.656 1.00 89.94 80 MET A C 1
ATOM 623 O O . MET A 1 80 ? 8.657 20.714 -60.284 1.00 89.94 80 MET A O 1
ATOM 627 N N . MET A 1 81 ? 10.776 19.996 -60.141 1.00 93.31 81 MET A N 1
ATOM 628 C CA . MET A 1 81 ? 11.146 20.939 -59.080 1.00 93.31 81 MET A CA 1
ATOM 629 C C . MET A 1 81 ? 11.083 22.396 -59.554 1.00 93.31 81 MET A C 1
ATOM 631 O O . MET A 1 81 ? 10.630 23.260 -58.802 1.00 93.31 81 MET A O 1
ATOM 635 N N . ASN A 1 82 ? 11.461 22.670 -60.808 1.00 90.31 82 ASN A N 1
ATOM 636 C CA . ASN A 1 82 ? 11.340 23.994 -61.422 1.00 90.31 82 ASN A CA 1
ATOM 637 C C . ASN A 1 82 ? 9.872 24.422 -61.588 1.00 90.31 82 ASN A C 1
ATOM 639 O O . ASN A 1 82 ? 9.540 25.573 -61.309 1.00 90.31 82 ASN A O 1
ATOM 643 N N . ILE A 1 83 ? 8.986 23.506 -61.998 1.00 88.50 83 ILE A N 1
ATOM 644 C CA . ILE A 1 83 ? 7.539 23.761 -62.129 1.00 88.50 83 ILE A CA 1
ATOM 645 C C . ILE A 1 83 ? 6.910 24.055 -60.764 1.00 88.50 83 ILE A C 1
ATOM 647 O O . ILE A 1 83 ? 6.138 25.003 -60.628 1.00 88.50 83 ILE A O 1
ATOM 651 N N . ILE A 1 84 ? 7.261 23.266 -59.747 1.00 90.50 84 ILE A N 1
ATOM 652 C CA . ILE A 1 84 ? 6.770 23.421 -58.368 1.00 90.50 84 ILE A CA 1
ATOM 653 C C . ILE A 1 84 ? 7.436 24.629 -57.673 1.00 90.50 84 ILE A C 1
ATOM 655 O O . ILE A 1 84 ? 6.966 25.110 -56.638 1.00 90.50 84 ILE A O 1
ATOM 659 N N . ASN A 1 85 ? 8.512 25.169 -58.256 1.00 90.12 85 ASN A N 1
ATOM 660 C CA . ASN A 1 85 ? 9.344 26.232 -57.693 1.00 90.12 85 ASN A CA 1
ATOM 661 C C . ASN A 1 85 ? 9.922 25.855 -56.309 1.00 90.12 85 ASN A C 1
ATOM 663 O O . ASN A 1 85 ? 10.025 26.696 -55.410 1.00 90.12 85 ASN A O 1
ATOM 667 N N . ALA A 1 86 ? 10.248 24.572 -56.113 1.00 89.00 86 ALA A N 1
ATOM 668 C CA . ALA A 1 86 ? 10.798 24.042 -54.867 1.00 89.00 86 ALA A CA 1
ATOM 669 C C . ALA A 1 86 ? 12.332 24.003 -54.913 1.00 89.00 86 ALA A C 1
ATOM 671 O O . ALA A 1 86 ? 12.932 23.497 -55.861 1.00 89.00 86 ALA A O 1
ATOM 672 N N . ASN A 1 87 ? 12.978 24.507 -53.858 1.00 88.75 87 ASN A N 1
ATOM 673 C CA . ASN A 1 87 ? 14.434 24.462 -53.742 1.00 88.75 87 ASN A CA 1
ATOM 674 C C . ASN A 1 87 ? 14.899 23.052 -53.368 1.00 88.75 87 ASN A C 1
ATOM 676 O O . ASN A 1 87 ? 14.332 22.430 -52.466 1.00 88.75 87 ASN A O 1
ATOM 680 N N . TYR A 1 88 ? 15.976 22.584 -53.996 1.00 91.50 88 TYR A N 1
ATOM 681 C CA . TYR A 1 88 ? 16.582 21.293 -53.690 1.00 91.50 88 TYR A CA 1
ATOM 682 C C . TYR A 1 88 ? 18.111 21.350 -53.704 1.00 91.50 88 TYR A C 1
ATOM 684 O O . TYR A 1 88 ? 18.719 22.229 -54.315 1.00 91.50 88 TYR A O 1
ATOM 692 N N . VAL A 1 89 ? 18.733 20.386 -53.028 1.00 90.81 89 VAL A N 1
ATOM 693 C CA . VAL A 1 89 ? 20.178 20.131 -53.074 1.00 90.81 89 VAL A CA 1
ATOM 694 C C . VAL A 1 89 ? 20.439 18.655 -53.347 1.00 90.81 89 VAL A C 1
ATOM 696 O O . VAL A 1 89 ? 19.678 17.792 -52.906 1.00 90.81 89 VAL A O 1
ATOM 699 N N . VAL A 1 90 ? 21.536 18.346 -54.041 1.00 89.25 90 VAL A N 1
ATOM 700 C CA . VAL A 1 90 ? 22.052 16.973 -54.081 1.00 89.25 90 VAL A CA 1
ATOM 701 C C . VAL A 1 90 ? 22.603 16.657 -52.696 1.00 89.25 90 VAL A C 1
ATOM 703 O O . VAL A 1 90 ? 23.576 17.267 -52.255 1.00 89.25 90 VAL A O 1
ATOM 706 N N . PHE A 1 91 ? 21.954 15.738 -51.992 1.00 87.94 91 PHE A N 1
ATOM 707 C CA . PHE A 1 91 ? 22.329 15.360 -50.636 1.00 87.94 91 PHE A CA 1
ATOM 708 C C . PHE A 1 91 ? 23.281 14.158 -50.629 1.00 87.94 91 PHE A C 1
ATOM 710 O O . PHE A 1 91 ? 24.255 14.154 -49.878 1.00 87.94 91 PHE A O 1
ATOM 717 N N . ILE A 1 92 ? 23.059 13.180 -51.518 1.00 85.12 92 ILE A N 1
ATOM 718 C CA . ILE A 1 92 ? 23.966 12.046 -51.747 1.00 85.12 92 ILE A CA 1
ATOM 719 C C . ILE A 1 92 ? 24.153 11.859 -53.253 1.00 85.12 92 ILE A C 1
ATOM 721 O O . ILE A 1 92 ? 23.205 11.554 -53.971 1.00 85.12 92 ILE A O 1
ATOM 725 N N . GLU A 1 93 ? 25.385 12.024 -53.732 1.00 84.44 93 GLU A N 1
ATOM 726 C CA . GLU A 1 93 ? 25.719 11.923 -55.162 1.00 84.44 93 GLU A CA 1
ATOM 727 C C . GLU A 1 93 ? 25.750 10.481 -55.692 1.00 84.44 93 GLU A C 1
ATOM 729 O O . GLU A 1 93 ? 25.616 10.251 -56.891 1.00 84.44 93 GLU A O 1
ATOM 734 N N . ASP A 1 94 ? 25.983 9.502 -54.815 1.00 84.38 94 ASP A N 1
ATOM 735 C CA . ASP A 1 94 ? 26.080 8.097 -55.203 1.00 84.38 94 ASP A CA 1
ATOM 736 C C . ASP A 1 94 ? 25.582 7.177 -54.085 1.00 84.38 94 ASP A C 1
ATOM 738 O O . ASP A 1 94 ? 26.351 6.703 -53.244 1.00 84.38 94 ASP A O 1
ATOM 742 N N . VAL A 1 95 ? 24.275 6.912 -54.086 1.00 83.00 95 VAL A N 1
ATOM 743 C CA . VAL A 1 95 ? 23.646 5.992 -53.125 1.00 83.00 95 VAL A CA 1
ATOM 744 C C . VAL A 1 95 ? 24.217 4.573 -53.265 1.00 83.00 95 VAL A C 1
ATOM 746 O O . VAL A 1 95 ? 24.349 3.859 -52.272 1.00 83.00 95 VAL A O 1
ATOM 749 N N . GLN A 1 96 ? 24.653 4.174 -54.467 1.00 81.25 96 GLN A N 1
ATOM 750 C CA . GLN A 1 96 ? 25.234 2.848 -54.693 1.00 81.25 96 GLN A CA 1
ATOM 751 C C . GLN A 1 96 ? 26.549 2.666 -53.929 1.00 81.25 96 GLN A C 1
ATOM 753 O O . GLN A 1 96 ? 26.788 1.586 -53.400 1.00 81.25 96 GLN A O 1
ATOM 758 N N . LYS A 1 97 ? 27.381 3.709 -53.805 1.00 81.75 97 LYS A N 1
ATOM 759 C CA . LYS A 1 97 ? 28.603 3.631 -52.984 1.00 81.75 97 LYS A CA 1
ATOM 760 C C . LYS A 1 97 ? 28.297 3.354 -51.517 1.00 81.75 97 LYS A C 1
ATOM 762 O O . LYS A 1 97 ? 29.038 2.597 -50.895 1.00 81.75 97 LYS A O 1
ATOM 767 N N . LEU A 1 98 ? 27.224 3.935 -50.977 1.00 83.06 98 LEU A N 1
ATOM 768 C CA . LEU A 1 98 ? 26.803 3.660 -49.602 1.00 83.06 98 LEU A CA 1
ATOM 769 C C . LEU A 1 98 ? 26.399 2.196 -49.452 1.00 83.06 98 LEU A C 1
ATOM 771 O O . LEU A 1 98 ? 26.917 1.525 -48.565 1.00 83.06 98 LEU A O 1
ATOM 775 N N . VAL A 1 99 ? 25.587 1.679 -50.378 1.00 82.00 99 VAL A N 1
ATOM 776 C CA . VAL A 1 99 ? 25.150 0.270 -50.406 1.00 82.00 99 VAL A CA 1
ATOM 777 C C . VAL A 1 99 ? 26.340 -0.679 -50.535 1.00 82.00 99 VAL A C 1
ATOM 779 O O . VAL A 1 99 ? 26.439 -1.663 -49.804 1.00 82.00 99 VAL A O 1
ATOM 782 N N . ASP A 1 100 ? 27.291 -0.362 -51.415 1.00 79.00 100 ASP A N 1
ATOM 783 C CA . ASP A 1 100 ? 28.502 -1.159 -51.612 1.00 79.00 100 ASP A CA 1
ATOM 784 C C . ASP A 1 100 ? 29.385 -1.177 -50.343 1.00 79.00 100 ASP A C 1
ATOM 786 O O . ASP A 1 100 ? 30.080 -2.166 -50.094 1.00 79.00 100 ASP A O 1
ATOM 790 N N . SER A 1 101 ? 29.334 -0.111 -49.531 1.00 78.50 101 SER A N 1
ATOM 791 C CA . SER A 1 101 ? 30.089 0.054 -48.277 1.00 78.50 101 SER A CA 1
ATOM 792 C C . SER A 1 101 ? 29.330 -0.333 -46.998 1.00 78.50 101 SER A C 1
ATOM 794 O O . SER A 1 101 ? 29.927 -0.363 -45.924 1.00 78.50 101 SER A O 1
ATOM 796 N N . GLU A 1 102 ? 28.034 -0.640 -47.100 1.00 82.50 102 GLU A N 1
ATOM 797 C CA . GLU A 1 102 ? 27.138 -0.905 -45.964 1.00 82.50 102 GLU A CA 1
ATOM 798 C C . GLU A 1 102 ? 27.582 -2.123 -45.146 1.00 82.50 102 GLU A C 1
ATOM 800 O O . GLU A 1 102 ? 27.469 -2.157 -43.917 1.00 82.50 102 GLU A O 1
ATOM 805 N N . ARG A 1 103 ? 28.107 -3.129 -45.851 1.00 76.06 103 ARG A N 1
ATOM 806 C CA . ARG A 1 103 ? 28.519 -4.416 -45.294 1.00 76.06 103 ARG A CA 1
ATOM 807 C C . ARG A 1 103 ? 30.042 -4.551 -45.301 1.00 76.06 103 ARG A C 1
ATOM 809 O O . ARG A 1 103 ? 30.686 -4.096 -46.248 1.00 76.06 103 ARG A O 1
ATOM 816 N N . PRO A 1 104 ? 30.634 -5.261 -44.324 1.00 70.12 104 PRO A N 1
ATOM 817 C CA . PRO A 1 104 ? 32.063 -5.550 -44.326 1.00 70.12 104 PRO A CA 1
ATOM 818 C C . PRO A 1 104 ? 32.491 -6.337 -45.576 1.00 70.12 104 PRO A C 1
ATOM 820 O O . PRO A 1 104 ? 31.698 -7.066 -46.198 1.00 70.12 104 PRO A O 1
ATOM 823 N N . SER A 1 105 ? 33.778 -6.212 -45.925 1.00 63.16 105 SER A N 1
ATOM 824 C CA . SER A 1 105 ? 34.399 -6.980 -47.008 1.00 63.16 105 SER A CA 1
ATOM 825 C C . SER A 1 105 ? 34.221 -8.485 -46.776 1.00 63.16 105 SER A C 1
ATOM 827 O O . SER A 1 105 ? 34.091 -8.943 -45.643 1.00 63.16 105 SER A O 1
ATOM 829 N N . VAL A 1 106 ? 34.211 -9.278 -47.854 1.00 65.81 106 VAL A N 1
ATOM 830 C CA . VAL A 1 106 ? 34.002 -10.739 -47.766 1.00 65.81 106 VAL A CA 1
ATOM 831 C C . VAL A 1 106 ? 35.043 -11.406 -46.854 1.00 65.81 106 VAL A C 1
ATOM 833 O O . VAL A 1 106 ? 34.708 -12.347 -46.146 1.00 65.81 106 VAL A O 1
ATOM 836 N N . GLU A 1 107 ? 36.264 -10.871 -46.813 1.00 56.62 107 GLU A N 1
ATOM 837 C CA . GLU A 1 107 ? 37.367 -11.332 -45.958 1.00 56.62 107 GLU A CA 1
ATOM 838 C C . GLU A 1 107 ? 37.165 -11.009 -44.464 1.00 56.62 107 GLU A C 1
ATOM 840 O O . GLU A 1 107 ? 37.715 -11.703 -43.615 1.00 56.62 107 GLU A O 1
ATOM 845 N N . ALA A 1 108 ? 36.367 -9.987 -44.130 1.00 54.56 108 ALA A N 1
ATOM 846 C CA . ALA A 1 108 ? 36.084 -9.552 -42.758 1.00 54.56 108 ALA A CA 1
ATOM 847 C C . ALA A 1 108 ? 34.771 -10.126 -42.183 1.00 54.56 108 ALA A C 1
ATOM 849 O O . ALA A 1 108 ? 34.418 -9.841 -41.035 1.00 54.56 108 ALA A O 1
ATOM 850 N N . ARG A 1 109 ? 34.030 -10.930 -42.960 1.00 64.19 109 ARG A N 1
ATOM 851 C CA . ARG A 1 109 ? 32.796 -11.587 -42.502 1.00 64.19 109 ARG A CA 1
ATOM 852 C C . ARG A 1 109 ? 33.134 -12.779 -41.610 1.00 64.19 109 ARG A C 1
ATOM 854 O O . ARG A 1 109 ? 33.851 -13.687 -42.022 1.00 64.19 109 ARG A O 1
ATOM 861 N N . SER A 1 110 ? 32.594 -12.783 -40.392 1.00 60.94 110 SER A N 1
ATOM 862 C CA . SER A 1 110 ? 32.700 -13.936 -39.493 1.00 60.94 110 SER A CA 1
ATOM 863 C C . SER A 1 110 ? 31.813 -15.083 -39.984 1.00 60.94 110 SER A C 1
ATOM 865 O O . SER A 1 110 ? 30.741 -14.851 -40.539 1.00 60.94 110 SER A O 1
ATOM 867 N N . ALA A 1 111 ? 32.238 -16.325 -39.735 1.00 63.03 111 ALA A N 1
ATOM 868 C CA . ALA A 1 111 ? 31.381 -17.499 -39.903 1.00 63.03 111 ALA A CA 1
ATOM 869 C C . ALA A 1 111 ? 30.333 -17.631 -38.776 1.00 63.03 111 ALA A C 1
ATOM 871 O O . ALA A 1 111 ? 29.342 -18.336 -38.948 1.00 63.03 111 ALA A O 1
ATOM 872 N N . SER A 1 112 ? 30.546 -16.968 -37.633 1.00 70.75 112 SER A N 1
ATOM 873 C CA . SER A 1 112 ? 29.643 -16.969 -36.476 1.00 70.75 112 SER A CA 1
ATOM 874 C C . SER A 1 112 ? 28.762 -15.718 -36.441 1.00 70.75 112 SER A C 1
ATOM 876 O O . SER A 1 112 ? 29.230 -14.633 -36.788 1.00 70.75 112 SER A O 1
ATOM 878 N N . PHE A 1 113 ? 27.523 -15.852 -35.957 1.00 86.31 113 PHE A N 1
ATOM 879 C CA . PHE A 1 113 ? 26.608 -14.723 -35.752 1.00 86.31 113 PHE A CA 1
ATOM 880 C C . PHE A 1 113 ? 27.214 -13.673 -34.798 1.00 86.31 113 PHE A C 1
ATOM 882 O O . PHE A 1 113 ? 27.875 -14.025 -33.818 1.00 86.31 113 PHE A O 1
ATOM 889 N N . GLY A 1 114 ? 26.998 -12.387 -35.082 1.00 85.75 114 GLY A N 1
ATOM 890 C CA . GLY A 1 114 ? 27.514 -11.257 -34.303 1.00 85.75 114 GLY A CA 1
ATOM 891 C C . GLY A 1 114 ? 26.889 -9.928 -34.736 1.00 85.75 114 GLY A C 1
ATOM 892 O O . GLY A 1 114 ? 25.924 -9.921 -35.487 1.00 85.75 114 GLY A O 1
ATOM 893 N N . TRP A 1 115 ? 27.442 -8.792 -34.301 1.00 92.06 115 TRP A N 1
ATOM 894 C CA . TRP A 1 115 ? 26.927 -7.442 -34.629 1.00 92.06 115 TRP A CA 1
ATOM 895 C C . TRP A 1 115 ? 27.899 -6.629 -35.487 1.00 92.06 115 TRP A C 1
ATOM 897 O O . TRP A 1 115 ? 28.133 -5.449 -35.244 1.00 92.06 115 TRP A O 1
ATOM 907 N N . ASN A 1 116 ? 28.516 -7.296 -36.460 1.00 86.06 116 ASN A N 1
ATOM 908 C CA . ASN A 1 116 ? 29.486 -6.731 -37.402 1.00 86.06 116 ASN A CA 1
ATOM 909 C C . ASN A 1 116 ? 29.002 -6.740 -38.865 1.00 86.06 116 ASN A C 1
ATOM 911 O O . ASN A 1 116 ? 29.730 -6.279 -39.740 1.00 86.06 116 ASN A O 1
ATOM 915 N N . ASP A 1 117 ? 27.815 -7.281 -39.141 1.00 89.62 117 ASP A N 1
ATOM 916 C CA . ASP A 1 117 ? 27.186 -7.335 -40.464 1.00 89.62 117 ASP A CA 1
ATOM 917 C C . ASP A 1 117 ? 25.655 -7.359 -40.299 1.00 89.62 117 ASP A C 1
ATOM 919 O O . ASP A 1 117 ? 25.146 -7.668 -39.219 1.00 89.62 117 ASP A O 1
ATOM 923 N N . TYR A 1 118 ? 24.923 -7.069 -41.374 1.00 90.81 118 TYR A N 1
ATOM 924 C CA . TYR A 1 118 ? 23.482 -7.302 -41.459 1.00 90.81 118 TYR A CA 1
ATOM 925 C C . TYR A 1 118 ? 23.225 -8.709 -42.000 1.00 90.81 118 TYR A C 1
ATOM 927 O O . TYR A 1 118 ? 23.587 -9.044 -43.134 1.00 90.81 118 TYR A O 1
ATOM 935 N N . TYR A 1 119 ? 22.616 -9.546 -41.166 1.00 92.31 119 TYR A N 1
ATOM 936 C CA . TYR A 1 119 ? 22.393 -10.961 -41.446 1.00 92.31 119 TYR A CA 1
ATOM 937 C C . TYR A 1 119 ? 21.083 -11.190 -42.200 1.00 92.31 119 TYR A C 1
ATOM 939 O O . TYR A 1 119 ? 20.109 -10.466 -42.005 1.00 92.31 119 TYR A O 1
ATOM 947 N N . ARG A 1 120 ? 21.056 -12.216 -43.056 1.00 92.88 120 ARG A N 1
ATOM 948 C CA . ARG A 1 120 ? 19.824 -12.658 -43.727 1.00 92.88 120 ARG A CA 1
ATOM 949 C C . ARG A 1 120 ? 18.876 -13.339 -42.743 1.00 92.88 120 ARG A C 1
ATOM 951 O O . ARG A 1 120 ? 19.273 -13.720 -41.639 1.00 92.88 120 ARG A O 1
ATOM 958 N N . ILE A 1 121 ? 17.616 -13.499 -43.146 1.00 94.56 121 ILE A N 1
ATOM 959 C CA . ILE A 1 121 ? 16.563 -13.972 -42.241 1.00 94.56 121 ILE A CA 1
ATOM 960 C C . ILE A 1 121 ? 16.823 -15.392 -41.714 1.00 94.56 121 ILE A C 1
ATOM 962 O O . ILE A 1 121 ? 16.577 -15.678 -40.546 1.00 94.56 121 ILE A O 1
ATOM 966 N N . ASP A 1 122 ? 17.391 -16.264 -42.547 1.00 93.81 122 ASP A N 1
ATOM 967 C CA . ASP A 1 122 ? 17.758 -17.641 -42.208 1.00 93.81 122 ASP A CA 1
ATOM 968 C C . ASP A 1 122 ? 18.875 -17.707 -41.158 1.00 93.81 122 ASP A C 1
ATOM 970 O O . ASP A 1 122 ? 18.831 -18.530 -40.241 1.00 93.81 122 ASP A O 1
ATOM 974 N N . GLN A 1 123 ? 19.850 -16.805 -41.254 1.00 94.25 123 GLN A N 1
ATOM 975 C CA . GLN A 1 123 ? 20.931 -16.664 -40.283 1.00 94.25 123 GLN A CA 1
ATOM 976 C C . GLN A 1 123 ? 20.407 -16.139 -38.940 1.00 94.25 123 GLN A C 1
ATOM 978 O O . GLN A 1 123 ? 20.807 -16.652 -37.896 1.00 94.25 123 GLN A O 1
ATOM 983 N N . ILE A 1 124 ? 19.482 -15.170 -38.956 1.00 96.31 124 ILE A N 1
ATOM 984 C CA . ILE A 1 124 ? 18.813 -14.679 -37.740 1.00 96.31 124 ILE A CA 1
ATOM 985 C C . ILE A 1 124 ? 18.006 -15.807 -37.084 1.00 96.31 124 ILE A C 1
ATOM 987 O O . ILE A 1 124 ? 18.108 -15.994 -35.875 1.00 96.31 124 ILE A O 1
ATOM 991 N N . TYR A 1 125 ? 17.247 -16.598 -37.849 1.00 97.31 125 TYR A N 1
ATOM 992 C CA . TYR A 1 125 ? 16.456 -17.705 -37.291 1.00 97.31 125 TYR A CA 1
ATOM 993 C C . TYR A 1 125 ? 17.327 -18.813 -36.723 1.00 97.31 125 TYR A C 1
ATOM 995 O O . TYR A 1 125 ? 17.089 -19.240 -35.597 1.00 97.31 125 TYR A O 1
ATOM 1003 N N . SER A 1 126 ? 18.380 -19.204 -37.443 1.00 95.94 126 SER A N 1
ATOM 1004 C CA . SER A 1 126 ? 19.346 -20.192 -36.951 1.00 95.94 126 SER A CA 1
ATOM 1005 C C . SER A 1 126 ? 19.949 -19.756 -35.611 1.00 95.94 126 SER A C 1
ATOM 1007 O O . SER A 1 126 ? 20.094 -20.566 -34.698 1.00 95.94 126 SER A O 1
ATOM 1009 N N . TRP A 1 127 ? 20.241 -18.460 -35.463 1.00 96.44 127 TRP A N 1
ATOM 1010 C CA . TRP A 1 127 ? 20.736 -17.898 -34.210 1.00 96.44 127 TRP A CA 1
ATOM 1011 C C . TRP A 1 127 ? 19.675 -17.870 -33.099 1.00 96.44 127 TRP A C 1
ATOM 1013 O O . TRP A 1 127 ? 19.976 -18.255 -31.973 1.00 96.44 127 TRP A O 1
ATOM 1023 N N . LEU A 1 128 ? 18.425 -17.485 -33.386 1.00 97.62 128 LEU A N 1
ATOM 1024 C CA . LEU A 1 128 ? 17.333 -17.518 -32.399 1.00 97.62 128 LEU A CA 1
ATOM 1025 C C . LEU A 1 128 ? 17.056 -18.942 -31.891 1.00 97.62 128 LEU A C 1
ATOM 1027 O O . LEU A 1 128 ? 16.868 -19.146 -30.690 1.00 97.62 128 LEU A O 1
ATOM 1031 N N . GLU A 1 129 ? 17.057 -19.927 -32.789 1.00 97.50 129 GLU A N 1
ATOM 1032 C CA . GLU A 1 129 ? 16.908 -21.346 -32.454 1.00 97.50 129 GLU A CA 1
ATOM 1033 C C . GLU A 1 129 ? 18.075 -21.844 -31.595 1.00 97.50 129 GLU A C 1
ATOM 1035 O O . GLU A 1 129 ? 17.867 -22.539 -30.596 1.00 97.50 129 GLU A O 1
ATOM 1040 N N . GLU A 1 130 ? 19.307 -21.452 -31.929 1.00 96.00 130 GLU A N 1
ATOM 1041 C CA . GLU A 1 130 ? 20.482 -21.758 -31.116 1.00 96.00 130 GLU A CA 1
ATOM 1042 C C . GLU A 1 130 ? 20.393 -21.126 -29.722 1.00 96.00 130 GLU A C 1
ATOM 1044 O O . GLU A 1 130 ? 20.655 -21.804 -28.724 1.00 96.00 130 GLU A O 1
ATOM 1049 N N . VAL A 1 131 ? 19.977 -19.864 -29.629 1.00 96.75 131 VAL A N 1
ATOM 1050 C CA . VAL A 1 131 ? 19.781 -19.155 -28.362 1.00 96.75 131 VAL A CA 1
ATOM 1051 C C . VAL A 1 131 ? 18.738 -19.861 -27.495 1.00 96.75 131 VAL A C 1
ATOM 1053 O O . VAL A 1 131 ? 19.033 -20.174 -26.342 1.00 96.75 131 VAL A O 1
ATOM 1056 N N . ALA A 1 132 ? 17.564 -20.187 -28.043 1.00 97.00 132 ALA A N 1
ATOM 1057 C CA . ALA A 1 132 ? 16.508 -20.899 -27.318 1.00 97.00 132 ALA A CA 1
ATOM 1058 C C . ALA A 1 132 ? 16.952 -22.295 -26.846 1.00 97.00 132 ALA A C 1
ATOM 1060 O O . ALA A 1 132 ? 16.550 -22.760 -25.783 1.00 97.00 132 ALA A O 1
ATOM 1061 N N . ARG A 1 133 ? 17.817 -22.968 -27.613 1.00 96.31 133 ARG A N 1
ATOM 1062 C CA . ARG A 1 133 ? 18.375 -24.275 -27.240 1.00 96.31 133 ARG A CA 1
ATOM 1063 C C . ARG A 1 133 ? 19.433 -24.179 -26.138 1.00 96.31 133 ARG A C 1
ATOM 1065 O O . ARG A 1 133 ? 19.607 -25.128 -25.378 1.00 96.31 133 ARG A O 1
ATOM 1072 N N . THR A 1 134 ? 20.188 -23.083 -26.091 1.00 95.69 134 THR A N 1
ATOM 1073 C CA . THR A 1 134 ? 21.368 -22.935 -25.219 1.00 95.69 134 THR A CA 1
ATOM 1074 C C . THR A 1 134 ? 21.095 -22.160 -23.934 1.00 95.69 134 THR A C 1
ATOM 1076 O O . THR A 1 134 ? 21.831 -22.337 -22.965 1.00 95.69 134 THR A O 1
ATOM 1079 N N . HIS A 1 135 ? 20.037 -21.348 -23.887 1.00 94.88 135 HIS A N 1
ATOM 1080 C CA . HIS A 1 135 ? 19.694 -20.520 -22.734 1.00 94.88 135 HIS A CA 1
ATOM 1081 C C . HIS A 1 135 ? 18.343 -20.949 -22.140 1.00 94.88 135 HIS A C 1
ATOM 1083 O O . HIS A 1 135 ? 17.312 -20.707 -22.759 1.00 94.88 135 HIS A O 1
ATOM 1089 N N . PRO A 1 136 ? 18.299 -21.511 -20.915 1.00 93.81 136 PRO A N 1
ATOM 1090 C CA . PRO A 1 136 ? 17.056 -22.001 -20.304 1.00 93.81 136 PRO A CA 1
ATOM 1091 C C . PRO A 1 136 ? 15.963 -20.941 -20.107 1.00 93.81 136 PRO A C 1
ATOM 1093 O O . PRO A 1 136 ? 14.785 -21.277 -20.048 1.00 93.81 136 PRO A O 1
ATOM 1096 N N . ALA A 1 137 ? 16.352 -19.669 -19.989 1.00 93.25 137 ALA A N 1
ATOM 1097 C CA . ALA A 1 137 ? 15.424 -18.547 -19.855 1.00 93.25 137 ALA A CA 1
ATOM 1098 C C . ALA A 1 137 ? 14.776 -18.134 -21.191 1.00 93.25 137 ALA A C 1
ATOM 1100 O O . ALA A 1 137 ? 13.880 -17.294 -21.196 1.00 93.25 137 ALA A O 1
ATOM 1101 N N . ALA A 1 138 ? 15.236 -18.675 -22.323 1.00 97.56 138 ALA A N 1
ATOM 1102 C CA . ALA A 1 138 ? 14.794 -18.305 -23.658 1.00 97.56 138 ALA A CA 1
ATOM 1103 C C . ALA A 1 138 ? 13.905 -19.391 -24.282 1.00 97.56 138 ALA A C 1
ATOM 1105 O O . ALA A 1 138 ? 14.210 -20.578 -24.230 1.00 97.56 138 ALA A O 1
ATOM 1106 N N . SER A 1 139 ? 12.816 -18.983 -24.929 1.00 97.81 139 SER A N 1
ATOM 1107 C CA . SER A 1 139 ? 11.927 -19.873 -25.687 1.00 97.81 139 SER A CA 1
ATOM 1108 C C . SER A 1 139 ? 11.480 -19.214 -26.988 1.00 97.81 139 SER A C 1
ATOM 1110 O O . SER A 1 139 ? 11.350 -17.993 -27.056 1.00 97.81 139 SER A O 1
ATOM 1112 N N . LEU A 1 140 ? 11.274 -20.009 -28.040 1.00 98.38 140 LEU A N 1
ATOM 1113 C CA . LEU A 1 140 ? 10.866 -19.488 -29.345 1.00 98.38 140 LEU A CA 1
ATOM 1114 C C . LEU A 1 140 ? 9.420 -18.984 -29.321 1.00 98.38 140 LEU A C 1
ATOM 1116 O O . LEU A 1 140 ? 8.527 -19.627 -28.768 1.00 98.38 140 LEU A O 1
ATOM 1120 N N . ILE A 1 141 ? 9.195 -17.852 -29.984 1.00 98.25 141 ILE A N 1
ATOM 1121 C CA . ILE A 1 141 ? 7.870 -17.315 -30.281 1.00 98.25 141 ILE A CA 1
ATOM 1122 C C . ILE A 1 141 ? 7.536 -17.623 -31.736 1.00 98.25 141 ILE A C 1
ATOM 1124 O O . ILE A 1 141 ? 8.265 -17.227 -32.643 1.00 98.25 141 ILE A O 1
ATOM 1128 N N . HIS A 1 142 ? 6.388 -18.261 -31.950 1.00 97.38 142 HIS A N 1
ATOM 1129 C CA . HIS A 1 142 ? 5.815 -18.522 -33.266 1.00 97.38 142 HIS A CA 1
ATOM 1130 C C . HIS A 1 142 ? 4.595 -17.620 -33.473 1.00 97.38 142 HIS A C 1
ATOM 1132 O O . HIS A 1 142 ? 3.468 -18.037 -33.222 1.00 97.38 142 HIS A O 1
ATOM 1138 N N . ALA A 1 143 ? 4.821 -16.379 -33.909 1.00 95.38 143 ALA A N 1
ATOM 1139 C CA . ALA A 1 143 ? 3.769 -15.362 -33.991 1.00 95.38 143 ALA A CA 1
ATOM 1140 C C . ALA A 1 143 ? 2.901 -15.460 -35.257 1.00 95.38 143 ALA A C 1
ATOM 1142 O O . ALA A 1 143 ? 1.901 -14.766 -35.360 1.00 95.38 143 ALA A O 1
ATOM 1143 N N . GLY A 1 144 ? 3.260 -16.310 -36.222 1.00 94.62 144 GLY A N 1
ATOM 1144 C CA . GLY A 1 144 ? 2.491 -16.455 -37.455 1.00 94.62 144 GLY A CA 1
ATOM 1145 C C . GLY A 1 144 ? 3.310 -16.923 -38.644 1.00 94.62 144 GLY A C 1
ATOM 1146 O O . GLY A 1 144 ? 4.457 -17.348 -38.491 1.00 94.62 144 GLY A O 1
ATOM 1147 N N . ARG A 1 145 ? 2.725 -16.834 -39.839 1.00 95.06 145 ARG A N 1
ATO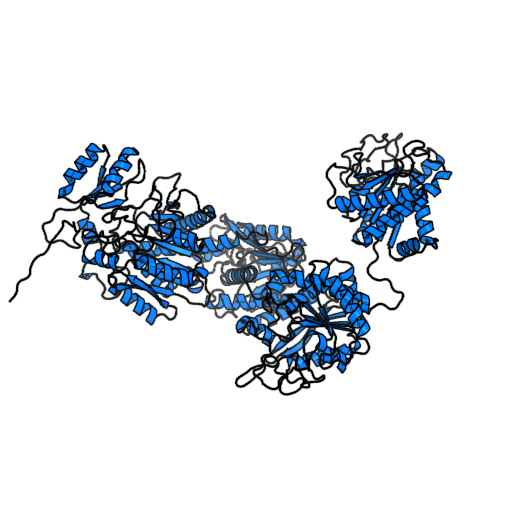M 1148 C CA . ARG A 1 145 ? 3.416 -17.091 -41.108 1.00 95.06 145 ARG A CA 1
ATOM 1149 C C . ARG A 1 145 ? 3.172 -15.961 -42.092 1.00 95.06 145 ARG A C 1
ATOM 1151 O O . ARG A 1 145 ? 2.083 -15.403 -42.124 1.00 95.06 145 ARG A O 1
ATOM 1158 N N . THR A 1 146 ? 4.182 -15.664 -42.892 1.00 97.62 146 THR A N 1
ATOM 1159 C CA . THR A 1 146 ? 4.132 -14.673 -43.964 1.00 97.62 146 THR A CA 1
ATOM 1160 C C . THR A 1 146 ? 3.439 -15.215 -45.214 1.00 97.62 146 THR A C 1
ATOM 1162 O O . THR A 1 146 ? 3.137 -16.412 -45.302 1.00 97.62 146 THR A O 1
ATOM 1165 N N . PHE A 1 147 ? 3.196 -14.351 -46.202 1.00 96.44 147 PHE A N 1
ATOM 1166 C CA . PHE A 1 147 ? 2.575 -14.736 -47.471 1.00 96.44 147 PHE A CA 1
ATOM 1167 C C . PHE A 1 147 ? 3.392 -15.794 -48.236 1.00 96.44 147 PHE A C 1
ATOM 1169 O O . PHE A 1 147 ? 2.830 -16.761 -48.750 1.00 96.44 147 PHE A O 1
ATOM 1176 N N . GLU A 1 148 ? 4.717 -15.659 -48.273 1.00 97.06 148 GLU A N 1
ATOM 1177 C CA . GLU A 1 148 ? 5.639 -16.618 -48.894 1.00 97.06 148 GLU A CA 1
ATOM 1178 C C . GLU A 1 148 ? 5.985 -17.799 -47.959 1.00 97.06 148 GLU A C 1
ATOM 1180 O O . GLU A 1 148 ? 6.810 -18.649 -48.296 1.00 97.06 148 GLU A O 1
ATOM 1185 N N . GLY A 1 149 ? 5.331 -17.897 -46.795 1.00 95.50 149 GLY A N 1
ATOM 1186 C CA . GLY A 1 149 ? 5.366 -19.066 -45.914 1.00 95.50 149 GLY A CA 1
ATOM 1187 C C . GLY A 1 149 ? 6.502 -19.102 -44.889 1.00 95.50 149 GLY A C 1
ATOM 1188 O O . GLY A 1 149 ? 6.692 -20.140 -44.249 1.00 95.50 149 GLY A O 1
ATOM 1189 N N . ARG A 1 150 ? 7.243 -18.003 -44.694 1.00 97.06 150 ARG A N 1
ATOM 1190 C CA . ARG A 1 150 ? 8.247 -17.874 -43.624 1.00 97.06 150 ARG A CA 1
ATOM 1191 C C . ARG A 1 150 ? 7.559 -17.717 -42.271 1.00 97.06 150 ARG A C 1
ATOM 1193 O O . ARG A 1 150 ? 6.453 -17.198 -42.174 1.00 97.06 150 ARG A O 1
ATOM 1200 N N . GLN A 1 151 ? 8.201 -18.185 -41.209 1.00 97.75 151 GLN A N 1
ATOM 1201 C CA . GLN A 1 151 ? 7.676 -18.050 -39.853 1.00 97.75 151 GLN A CA 1
ATOM 1202 C C . GLN A 1 151 ? 7.923 -16.632 -39.336 1.00 97.75 151 GLN A C 1
ATOM 1204 O O . GLN A 1 151 ? 9.044 -16.169 -39.422 1.00 97.75 151 GLN A O 1
ATOM 1209 N N . ILE A 1 152 ? 6.947 -15.969 -38.720 1.00 98.31 152 ILE A N 1
ATOM 1210 C CA . ILE A 1 152 ? 7.223 -14.762 -37.925 1.00 98.31 152 ILE A CA 1
ATOM 1211 C C . ILE A 1 152 ? 7.775 -15.248 -36.587 1.00 98.31 152 ILE A C 1
ATOM 1213 O O . ILE A 1 152 ? 7.024 -15.705 -35.716 1.00 98.31 152 ILE A O 1
ATOM 1217 N N . LEU A 1 153 ? 9.103 -15.277 -36.498 1.00 98.12 153 LEU A N 1
ATOM 1218 C CA . LEU A 1 153 ? 9.847 -15.912 -35.416 1.00 98.12 153 LEU A CA 1
ATOM 1219 C C . LEU A 1 153 ? 10.472 -14.863 -34.492 1.00 98.12 153 LEU A C 1
ATOM 1221 O O . LEU A 1 153 ? 11.038 -13.868 -34.946 1.00 98.12 153 LEU A O 1
ATOM 1225 N N . GLY A 1 154 ? 10.407 -15.123 -33.192 1.00 97.88 154 GLY A N 1
ATOM 1226 C CA . GLY A 1 154 ? 11.058 -14.307 -32.175 1.00 97.88 154 GLY A CA 1
ATOM 1227 C C . GLY A 1 154 ? 11.419 -15.105 -30.931 1.00 97.88 154 GLY A C 1
ATOM 1228 O O . GLY A 1 154 ? 11.427 -16.338 -30.949 1.00 97.88 154 GLY A O 1
ATOM 1229 N N . LEU A 1 155 ? 11.702 -14.398 -29.841 1.00 98.06 155 LEU A N 1
ATOM 1230 C CA . LEU A 1 155 ? 12.151 -14.991 -28.587 1.00 98.06 155 LEU A CA 1
ATOM 1231 C C . LEU A 1 155 ? 11.379 -14.418 -27.398 1.00 98.06 155 LEU A C 1
ATOM 1233 O O . LEU A 1 155 ? 11.243 -13.201 -27.259 1.00 98.06 155 LEU A O 1
ATOM 1237 N N . LYS A 1 156 ? 10.913 -15.304 -26.519 1.00 98.19 156 LYS A N 1
ATOM 1238 C CA . LYS A 1 156 ? 10.484 -14.970 -25.167 1.00 98.19 156 LYS A CA 1
ATOM 1239 C C . LYS A 1 156 ? 11.658 -15.211 -24.222 1.00 98.19 156 LYS A C 1
ATOM 1241 O O . LYS A 1 156 ? 12.120 -16.346 -24.126 1.00 98.19 156 LYS A O 1
ATOM 1246 N N . ILE A 1 157 ? 12.086 -14.184 -23.493 1.00 98.25 157 ILE A N 1
ATOM 1247 C CA . ILE A 1 157 ? 13.078 -14.291 -22.416 1.00 98.25 157 ILE A CA 1
ATOM 1248 C C . ILE A 1 157 ? 12.361 -14.084 -21.082 1.00 98.25 157 ILE A C 1
ATOM 1250 O O . ILE A 1 157 ? 11.718 -13.058 -20.871 1.00 98.25 157 ILE A O 1
ATOM 1254 N N . SER A 1 158 ? 12.447 -15.068 -20.192 1.00 96.25 158 SER A N 1
ATOM 1255 C CA . SER A 1 158 ? 11.793 -15.062 -18.886 1.00 96.25 158 SER A CA 1
ATOM 1256 C C . SER A 1 158 ? 12.632 -15.840 -17.882 1.00 96.25 158 SER A C 1
ATOM 1258 O O . SER A 1 158 ? 12.900 -17.027 -18.058 1.00 96.25 158 SER A O 1
ATOM 1260 N N . TYR A 1 159 ? 13.060 -15.157 -16.823 1.00 90.38 159 TYR A N 1
ATOM 1261 C CA . TYR A 1 159 ? 13.828 -15.765 -15.733 1.00 90.38 159 TYR A CA 1
ATOM 1262 C C . TYR A 1 159 ? 12.950 -16.139 -14.532 1.00 90.38 159 TYR A C 1
ATOM 1264 O O . TYR A 1 159 ? 13.400 -16.878 -13.656 1.00 90.38 159 TYR A O 1
ATOM 1272 N N . ARG A 1 160 ? 11.713 -15.627 -14.467 1.00 85.81 160 ARG A N 1
ATOM 1273 C CA . ARG A 1 160 ? 10.773 -15.837 -13.359 1.00 85.81 160 ARG A CA 1
ATOM 1274 C C . ARG A 1 160 ? 9.342 -15.930 -13.876 1.00 85.81 160 ARG A C 1
ATOM 1276 O O . ARG A 1 160 ? 8.971 -15.299 -14.861 1.00 85.81 160 ARG A O 1
ATOM 1283 N N . ASN A 1 161 ? 8.518 -16.700 -13.174 1.00 81.06 161 ASN A N 1
ATOM 1284 C CA . ASN A 1 161 ? 7.104 -16.821 -13.509 1.00 81.06 161 ASN A CA 1
ATOM 1285 C C . ASN A 1 161 ? 6.340 -15.541 -13.137 1.00 81.06 161 ASN A C 1
ATOM 1287 O O . ASN A 1 161 ? 6.573 -14.964 -12.081 1.00 81.06 161 ASN A O 1
ATOM 1291 N N . ASN A 1 162 ? 5.358 -15.174 -13.967 1.00 78.25 162 ASN A N 1
ATOM 1292 C CA . ASN A 1 162 ? 4.431 -14.051 -13.753 1.00 78.25 162 ASN A CA 1
ATOM 1293 C C . ASN A 1 162 ? 5.056 -12.643 -13.747 1.00 78.25 162 ASN A C 1
ATOM 1295 O O . ASN A 1 162 ? 4.441 -11.717 -13.220 1.00 78.25 162 ASN A O 1
ATOM 1299 N N . ASN A 1 163 ? 6.211 -12.454 -14.387 1.00 83.56 163 ASN A N 1
ATOM 1300 C CA . ASN A 1 163 ? 6.757 -11.115 -14.593 1.00 83.56 163 ASN A CA 1
ATOM 1301 C C . ASN A 1 163 ? 5.855 -10.250 -15.508 1.00 83.56 163 ASN A C 1
ATOM 1303 O O . ASN A 1 163 ? 5.195 -10.782 -16.413 1.00 83.56 163 ASN A O 1
ATOM 1307 N N . PRO A 1 164 ? 5.843 -8.914 -15.319 1.00 85.56 164 PRO A N 1
ATOM 1308 C CA . PRO A 1 164 ? 5.255 -7.979 -16.277 1.00 85.56 164 PRO A CA 1
ATOM 1309 C C . PRO A 1 164 ? 5.931 -8.087 -17.651 1.00 85.56 164 PRO A C 1
ATOM 1311 O O . PRO A 1 164 ? 7.139 -8.289 -17.750 1.00 85.56 164 PRO A O 1
ATOM 1314 N N . GLY A 1 165 ? 5.144 -7.958 -18.719 1.00 93.12 165 GLY A N 1
ATOM 1315 C CA . GLY A 1 165 ? 5.605 -8.150 -20.092 1.00 93.12 165 GLY A CA 1
ATOM 1316 C C . GLY A 1 165 ? 6.076 -6.866 -20.779 1.00 93.12 165 GLY A C 1
ATOM 1317 O O . GLY A 1 165 ? 5.384 -5.846 -20.725 1.00 93.12 165 GLY A O 1
ATOM 1318 N N . VAL A 1 166 ? 7.198 -6.948 -21.494 1.00 97.38 166 VAL A N 1
ATOM 1319 C CA . VAL A 1 166 ? 7.685 -5.940 -22.449 1.00 97.38 166 VAL A CA 1
ATOM 1320 C C . VAL A 1 166 ? 7.671 -6.555 -23.843 1.00 97.38 166 VAL A C 1
ATOM 1322 O O . VAL A 1 166 ? 8.286 -7.598 -24.066 1.00 97.38 166 VAL A O 1
ATOM 1325 N N . PHE A 1 167 ? 6.965 -5.925 -24.778 1.00 98.38 167 PHE A N 1
ATOM 1326 C CA . PHE A 1 167 ? 6.901 -6.371 -26.166 1.00 98.38 167 PHE A CA 1
ATOM 1327 C C . PHE A 1 167 ? 7.717 -5.444 -27.061 1.00 98.38 167 PHE A C 1
ATOM 1329 O O . PHE A 1 167 ? 7.462 -4.241 -27.082 1.00 98.38 167 PHE A O 1
ATOM 1336 N N . LEU A 1 168 ? 8.673 -6.005 -27.800 1.00 98.38 168 LEU A N 1
ATOM 1337 C CA . LEU A 1 168 ? 9.471 -5.297 -28.795 1.00 98.38 168 LEU A CA 1
ATOM 1338 C C . LEU A 1 168 ? 9.276 -5.952 -30.163 1.00 98.38 168 LEU A C 1
ATOM 1340 O O . LEU A 1 168 ? 9.468 -7.161 -30.308 1.00 98.38 168 LEU A O 1
ATOM 1344 N N . GLU A 1 169 ? 8.973 -5.159 -31.180 1.00 98.00 169 GLU A N 1
ATOM 1345 C CA . GLU A 1 169 ? 9.029 -5.615 -32.569 1.00 98.00 169 GLU A CA 1
ATOM 1346 C C . GLU A 1 169 ? 9.768 -4.619 -33.449 1.00 98.00 169 GLU A C 1
ATOM 1348 O O . GLU A 1 169 ? 9.861 -3.437 -33.125 1.00 98.00 169 GLU A O 1
ATOM 1353 N N . GLY A 1 170 ? 10.356 -5.123 -34.525 1.00 96.81 170 GLY A N 1
ATOM 1354 C CA . GLY A 1 170 ? 11.049 -4.316 -35.513 1.00 96.81 170 GLY A CA 1
ATOM 1355 C C . GLY A 1 170 ? 11.114 -5.033 -36.851 1.00 96.81 170 GLY A C 1
ATOM 1356 O O . GLY A 1 170 ? 10.634 -6.160 -37.012 1.00 96.81 170 GLY A O 1
ATOM 1357 N N . GLY A 1 171 ? 11.684 -4.360 -37.850 1.00 96.31 171 GLY A N 1
ATOM 1358 C CA . GLY A 1 171 ? 11.740 -4.897 -39.212 1.00 96.31 171 GLY A CA 1
ATOM 1359 C C . GLY A 1 171 ? 10.354 -5.141 -39.811 1.00 96.31 171 GLY A C 1
ATOM 1360 O O . GLY A 1 171 ? 10.193 -6.043 -40.634 1.00 96.31 171 GLY A O 1
ATOM 1361 N N . ILE A 1 172 ? 9.348 -4.382 -39.366 1.00 97.25 172 ILE A N 1
ATOM 1362 C CA . ILE A 1 172 ? 8.026 -4.336 -39.991 1.00 97.25 172 ILE A CA 1
ATOM 1363 C C . ILE A 1 172 ? 8.137 -3.693 -41.383 1.00 97.25 172 ILE A C 1
ATOM 1365 O O . ILE A 1 172 ? 7.569 -4.202 -42.347 1.00 97.25 172 ILE A O 1
ATOM 1369 N N . HIS A 1 173 ? 8.987 -2.672 -41.540 1.00 97.38 173 HIS A N 1
ATOM 1370 C CA . HIS A 1 173 ? 9.461 -2.227 -42.848 1.00 97.38 173 HIS A CA 1
ATOM 1371 C C . HIS A 1 173 ? 10.775 -2.918 -43.211 1.00 97.38 173 HIS A C 1
ATOM 1373 O O . HIS A 1 173 ? 11.744 -2.923 -42.454 1.00 97.38 173 HIS A O 1
ATOM 1379 N N . ALA A 1 174 ? 10.819 -3.476 -44.414 1.00 96.62 174 ALA A N 1
ATOM 1380 C CA . ALA A 1 174 ? 11.895 -4.358 -44.844 1.00 96.62 174 ALA A CA 1
ATOM 1381 C C . ALA A 1 174 ? 13.276 -3.686 -44.975 1.00 96.62 174 ALA A C 1
ATOM 1383 O O . ALA A 1 174 ? 14.285 -4.287 -44.610 1.00 96.62 174 ALA A O 1
ATOM 1384 N N . ARG A 1 175 ? 13.329 -2.438 -45.456 1.00 94.50 175 ARG A N 1
ATOM 1385 C CA . ARG A 1 175 ? 14.575 -1.683 -45.686 1.00 94.50 175 ARG A CA 1
ATOM 1386 C C . ARG A 1 175 ? 15.279 -1.189 -44.419 1.00 94.50 175 ARG A C 1
ATOM 1388 O O . ARG A 1 175 ? 16.427 -0.756 -44.508 1.00 94.50 175 ARG A O 1
ATOM 1395 N N . GLU A 1 176 ? 14.627 -1.254 -43.261 1.00 96.31 176 GLU A N 1
ATOM 1396 C CA . GLU A 1 176 ? 15.090 -0.692 -41.983 1.00 96.31 176 GLU A CA 1
ATOM 1397 C C . GLU A 1 176 ? 16.001 -1.681 -41.232 1.00 96.31 176 GLU A C 1
ATOM 1399 O O . GLU A 1 176 ? 15.700 -2.146 -40.134 1.00 96.31 176 GLU A O 1
ATOM 1404 N N . TRP A 1 177 ? 17.129 -2.055 -41.846 1.00 96.69 177 TRP A N 1
ATOM 1405 C CA . TRP A 1 177 ? 17.984 -3.162 -41.384 1.00 96.69 177 TRP A CA 1
ATOM 1406 C C . TRP A 1 177 ? 18.568 -2.998 -39.977 1.00 96.69 177 TRP A C 1
ATOM 1408 O O . TRP A 1 177 ? 18.847 -4.000 -39.311 1.00 96.69 177 TRP A O 1
ATOM 1418 N N . ILE A 1 178 ? 18.721 -1.761 -39.503 1.00 97.44 178 ILE A N 1
ATOM 1419 C CA . ILE A 1 178 ? 19.220 -1.474 -38.156 1.00 97.44 178 ILE A CA 1
ATOM 1420 C C . ILE A 1 178 ? 18.239 -1.902 -37.054 1.00 97.44 178 ILE A C 1
ATOM 1422 O O . ILE A 1 178 ? 18.682 -2.239 -35.956 1.00 97.44 178 ILE A O 1
ATOM 1426 N N . ALA A 1 179 ? 16.931 -1.966 -37.327 1.00 97.31 179 ALA A N 1
ATOM 1427 C CA . ALA A 1 179 ? 15.935 -2.372 -36.336 1.00 97.31 179 ALA A CA 1
ATOM 1428 C C . ALA A 1 179 ? 16.072 -3.864 -35.940 1.00 97.31 179 ALA A C 1
ATOM 1430 O O . ALA A 1 179 ? 16.310 -4.134 -34.756 1.00 97.31 179 ALA A O 1
ATOM 1431 N N . PRO A 1 180 ? 16.061 -4.843 -36.875 1.00 97.81 180 PRO A N 1
ATOM 1432 C CA . PRO A 1 180 ? 16.364 -6.242 -36.550 1.00 97.81 180 PRO A CA 1
ATOM 1433 C C . PRO A 1 180 ? 17.742 -6.438 -35.899 1.00 97.81 180 PRO A C 1
ATOM 1435 O O . PRO A 1 180 ? 17.892 -7.234 -34.967 1.00 97.81 180 PRO A O 1
ATOM 1438 N N . ALA A 1 181 ? 18.760 -5.696 -36.351 1.00 97.56 181 ALA A N 1
ATOM 1439 C CA . ALA A 1 181 ? 20.111 -5.781 -35.796 1.00 97.56 181 ALA A CA 1
ATOM 1440 C C . ALA A 1 181 ? 20.170 -5.301 -34.331 1.00 97.56 181 ALA A C 1
ATOM 1442 O O . ALA A 1 181 ? 20.762 -5.967 -33.480 1.00 97.56 181 ALA A O 1
ATOM 1443 N N . THR A 1 182 ? 19.486 -4.201 -34.006 1.00 98.06 182 THR A N 1
ATOM 1444 C CA . THR A 1 182 ? 19.346 -3.687 -32.635 1.00 98.06 182 THR A CA 1
ATOM 1445 C C . THR A 1 182 ? 18.577 -4.658 -31.737 1.00 98.06 182 THR A C 1
ATOM 1447 O O . THR A 1 182 ? 18.997 -4.919 -30.610 1.00 98.06 182 THR A O 1
ATOM 1450 N N . LEU A 1 183 ? 17.488 -5.262 -32.222 1.00 98.31 183 LEU A N 1
ATOM 1451 C CA . LEU A 1 183 ? 16.702 -6.213 -31.426 1.00 98.31 183 LEU A CA 1
ATOM 1452 C C . LEU A 1 183 ? 17.467 -7.504 -31.116 1.00 98.31 183 LEU A C 1
ATOM 1454 O O . LEU A 1 183 ? 17.418 -7.987 -29.985 1.00 98.31 183 LEU A O 1
ATOM 1458 N N . THR A 1 184 ? 18.231 -8.039 -32.071 1.00 98.00 184 THR A N 1
ATOM 1459 C CA . THR A 1 184 ? 19.118 -9.186 -31.798 1.00 98.00 184 THR A CA 1
ATOM 1460 C C . THR A 1 184 ? 20.242 -8.816 -30.822 1.00 98.00 184 THR A C 1
ATOM 1462 O O . THR A 1 184 ? 20.597 -9.627 -29.966 1.00 98.00 184 THR A O 1
ATOM 1465 N N . PHE A 1 185 ? 20.754 -7.579 -30.865 1.00 97.81 185 PHE A N 1
ATOM 1466 C CA . PHE A 1 185 ? 21.716 -7.082 -29.873 1.00 97.81 185 PHE A CA 1
ATOM 1467 C C . PHE A 1 185 ? 21.116 -7.044 -28.465 1.00 97.81 185 PHE A C 1
ATOM 1469 O O . PHE A 1 185 ? 21.730 -7.544 -27.520 1.00 97.81 185 PHE A O 1
ATOM 1476 N N . ILE A 1 186 ? 19.901 -6.508 -28.326 1.00 97.94 186 ILE A N 1
ATOM 1477 C CA . ILE A 1 186 ? 19.178 -6.446 -27.050 1.00 97.94 186 ILE A CA 1
ATOM 1478 C C . ILE A 1 186 ? 18.916 -7.853 -26.506 1.00 97.94 186 ILE A C 1
ATOM 1480 O O . ILE A 1 186 ? 19.216 -8.099 -25.340 1.00 97.94 186 ILE A O 1
ATOM 1484 N N . ILE A 1 187 ? 18.448 -8.793 -27.340 1.00 98.19 187 ILE A N 1
ATOM 1485 C CA . ILE A 1 187 ? 18.279 -10.207 -26.954 1.00 98.19 187 ILE A CA 1
ATOM 1486 C C . ILE A 1 187 ? 19.571 -10.748 -26.336 1.00 98.19 187 ILE A C 1
ATOM 1488 O O . ILE A 1 187 ? 19.543 -11.313 -25.243 1.00 98.19 187 ILE A O 1
ATOM 1492 N N . ASN A 1 188 ? 20.713 -10.539 -26.994 1.00 97.31 188 ASN A N 1
ATOM 1493 C CA . ASN A 1 188 ? 21.985 -11.005 -26.461 1.00 97.31 188 ASN A CA 1
ATOM 1494 C C . ASN A 1 188 ? 22.341 -10.325 -25.134 1.00 97.31 188 ASN A C 1
ATOM 1496 O O . ASN A 1 188 ? 22.738 -11.006 -24.196 1.00 97.31 188 ASN A O 1
ATOM 1500 N N . GLN A 1 189 ? 22.178 -9.005 -25.014 1.00 97.19 189 GLN A N 1
ATOM 1501 C CA . GLN A 1 189 ? 22.463 -8.303 -23.758 1.00 97.19 189 GLN A CA 1
ATOM 1502 C C . GLN A 1 189 ? 21.584 -8.798 -22.602 1.00 97.19 189 GLN A C 1
ATOM 1504 O O . GLN A 1 189 ? 22.092 -9.018 -21.502 1.00 97.19 189 GLN A O 1
ATOM 1509 N N . LEU A 1 190 ? 20.297 -9.047 -22.847 1.00 97.00 190 LEU A N 1
ATOM 1510 C CA . LEU A 1 190 ? 19.379 -9.596 -21.847 1.00 97.00 190 LEU A CA 1
ATOM 1511 C C . LEU A 1 190 ? 19.750 -11.018 -21.413 1.00 97.00 190 LEU A C 1
ATOM 1513 O O . LEU A 1 190 ? 19.377 -11.422 -20.317 1.00 97.00 190 LEU A O 1
ATOM 1517 N N . LEU A 1 191 ? 20.488 -11.770 -22.231 1.00 96.25 191 LEU A N 1
ATOM 1518 C CA . LEU A 1 191 ? 20.905 -13.138 -21.918 1.00 96.25 191 LEU A CA 1
ATOM 1519 C C . LEU A 1 191 ? 22.311 -13.225 -21.323 1.00 96.25 191 LEU A C 1
ATOM 1521 O O . LEU A 1 191 ? 22.539 -14.040 -20.431 1.00 96.25 191 LEU A O 1
ATOM 1525 N N . THR A 1 192 ? 23.243 -12.390 -21.791 1.00 94.50 192 THR A N 1
ATOM 1526 C CA . THR A 1 192 ? 24.681 -12.565 -21.534 1.00 94.50 192 THR A CA 1
ATOM 1527 C C . THR A 1 192 ? 25.339 -11.414 -20.776 1.00 94.50 192 THR A C 1
ATOM 1529 O O . THR A 1 192 ? 26.499 -11.544 -20.388 1.00 94.50 192 THR A O 1
ATOM 1532 N N . SER A 1 193 ? 24.680 -10.261 -20.612 1.00 91.25 193 SER A N 1
ATOM 1533 C CA . SER A 1 193 ? 25.317 -9.098 -19.981 1.00 91.25 193 SER A CA 1
ATOM 1534 C C . SER A 1 193 ? 25.600 -9.345 -18.501 1.00 91.25 193 SER A C 1
ATOM 1536 O O . SER A 1 193 ? 24.775 -9.909 -17.794 1.00 91.25 193 SER A O 1
ATOM 1538 N N . THR A 1 194 ? 26.742 -8.874 -18.003 1.00 85.88 194 THR A N 1
ATOM 1539 C CA . THR A 1 194 ? 27.068 -8.860 -16.565 1.00 85.88 194 THR A CA 1
ATOM 1540 C C . THR A 1 194 ? 26.716 -7.531 -15.896 1.00 85.88 194 THR A C 1
ATOM 1542 O O . THR A 1 194 ? 26.902 -7.374 -14.689 1.00 85.88 194 THR A O 1
ATOM 1545 N N . ASN A 1 195 ? 26.206 -6.561 -16.661 1.00 78.12 195 ASN A N 1
ATOM 1546 C CA . ASN A 1 195 ? 25.779 -5.272 -16.136 1.00 78.12 195 ASN A CA 1
ATOM 1547 C C . ASN A 1 195 ? 24.533 -5.458 -15.262 1.00 78.12 195 ASN A C 1
ATOM 1549 O O . ASN A 1 195 ? 23.508 -5.959 -15.725 1.00 78.12 195 ASN A O 1
ATOM 1553 N N . THR A 1 196 ? 24.615 -5.018 -14.009 1.00 73.44 196 THR A N 1
ATOM 1554 C CA . THR A 1 196 ? 23.548 -5.190 -13.019 1.00 73.44 196 THR A CA 1
ATOM 1555 C C . THR A 1 196 ? 22.237 -4.533 -13.434 1.00 73.44 196 THR A C 1
ATOM 1557 O O . THR A 1 196 ? 21.192 -5.133 -13.224 1.00 73.44 196 THR A O 1
ATOM 1560 N N . ALA A 1 197 ? 22.257 -3.360 -14.073 1.00 64.75 197 ALA A N 1
ATOM 1561 C CA . ALA A 1 197 ? 21.041 -2.691 -14.535 1.00 64.75 197 ALA A CA 1
ATOM 1562 C C . ALA A 1 197 ? 20.336 -3.491 -15.642 1.00 64.75 197 ALA A C 1
ATOM 1564 O O . ALA A 1 197 ? 19.117 -3.659 -15.594 1.00 64.75 197 ALA A O 1
ATOM 1565 N N . ILE A 1 198 ? 21.109 -4.045 -16.585 1.00 80.19 198 ILE A N 1
ATOM 1566 C CA . ILE A 1 198 ? 20.598 -4.903 -17.668 1.00 80.19 198 ILE A CA 1
ATOM 1567 C C . ILE A 1 198 ? 20.073 -6.225 -17.094 1.00 80.19 198 ILE A C 1
ATOM 1569 O O . ILE A 1 198 ? 18.977 -6.660 -17.442 1.00 80.19 198 ILE A O 1
ATOM 1573 N N . ARG A 1 199 ? 20.817 -6.850 -16.172 1.00 87.69 199 ARG A N 1
ATOM 1574 C CA . ARG A 1 199 ? 20.378 -8.074 -15.486 1.00 87.69 199 ARG A CA 1
ATOM 1575 C C . ARG A 1 199 ? 19.089 -7.865 -14.704 1.00 87.69 199 ARG A C 1
ATOM 1577 O O . ARG A 1 199 ? 18.203 -8.708 -14.770 1.00 87.69 199 ARG A O 1
ATOM 1584 N N . ASN A 1 200 ? 18.960 -6.732 -14.022 1.00 71.31 200 ASN A N 1
ATOM 1585 C CA . ASN A 1 200 ? 17.787 -6.430 -13.214 1.00 71.31 200 ASN A CA 1
ATOM 1586 C C . ASN A 1 200 ? 16.518 -6.343 -14.073 1.00 71.31 200 ASN A C 1
ATOM 1588 O O . ASN A 1 200 ? 15.501 -6.941 -13.731 1.00 71.31 200 ASN A O 1
ATOM 1592 N N . VAL A 1 201 ? 16.573 -5.669 -15.227 1.00 77.81 201 VAL A N 1
ATOM 1593 C CA . VAL A 1 201 ? 15.415 -5.633 -16.135 1.00 77.81 201 VAL A CA 1
ATOM 1594 C C . VAL A 1 201 ? 15.196 -6.967 -16.854 1.00 77.81 201 VAL A C 1
ATOM 1596 O O . VAL A 1 201 ? 14.056 -7.336 -17.119 1.00 77.81 201 VAL A O 1
ATOM 1599 N N . ALA A 1 202 ? 16.254 -7.732 -17.137 1.00 85.19 202 ALA A N 1
ATOM 1600 C CA . ALA A 1 202 ? 16.125 -9.062 -17.727 1.00 85.19 202 ALA A CA 1
ATOM 1601 C C . ALA A 1 202 ? 15.405 -10.034 -16.778 1.00 85.19 202 ALA A C 1
ATOM 1603 O O . ALA A 1 202 ? 14.579 -10.825 -17.218 1.00 85.19 202 ALA A O 1
ATOM 1604 N N . GLU A 1 203 ? 15.692 -9.969 -15.477 1.00 85.44 203 GLU A N 1
ATOM 1605 C CA . GLU A 1 203 ? 15.173 -10.926 -14.495 1.00 85.44 203 GLU A CA 1
ATOM 1606 C C . GLU A 1 203 ? 13.780 -10.590 -13.961 1.00 85.44 203 GLU A C 1
ATOM 1608 O O . GLU A 1 203 ? 13.059 -11.497 -13.538 1.00 85.44 203 GLU A O 1
ATOM 1613 N N . ASN A 1 204 ? 13.392 -9.313 -13.994 1.00 80.75 204 ASN A N 1
ATOM 1614 C CA . ASN A 1 204 ? 12.114 -8.837 -13.455 1.00 80.75 204 ASN A CA 1
ATOM 1615 C C . ASN A 1 204 ? 11.044 -8.557 -14.525 1.00 80.75 204 ASN A C 1
ATOM 1617 O O . ASN A 1 204 ? 9.918 -8.218 -14.172 1.00 80.75 204 ASN A O 1
ATOM 1621 N N . PHE A 1 205 ? 11.353 -8.731 -15.814 1.00 89.62 205 PHE A N 1
ATOM 1622 C CA . PHE A 1 205 ? 10.390 -8.590 -16.911 1.00 89.62 205 PHE A CA 1
ATOM 1623 C C . PHE A 1 205 ? 10.382 -9.827 -17.814 1.00 89.62 205 PHE A C 1
ATOM 1625 O O . PHE A 1 205 ? 11.407 -10.478 -18.009 1.00 89.62 205 PHE A O 1
ATOM 1632 N N . ASP A 1 206 ? 9.214 -10.152 -18.367 1.00 96.75 206 ASP A N 1
ATOM 1633 C CA . ASP A 1 206 ? 9.080 -11.095 -19.479 1.00 96.75 206 ASP A CA 1
ATOM 1634 C C . ASP A 1 206 ? 9.267 -10.313 -20.787 1.00 96.75 206 ASP A C 1
ATOM 1636 O O . ASP A 1 206 ? 8.447 -9.458 -21.122 1.00 96.75 206 ASP A O 1
ATOM 1640 N N . TRP A 1 207 ? 10.317 -10.609 -21.548 1.00 98.12 207 TRP A N 1
ATOM 1641 C CA . TRP A 1 207 ? 10.599 -9.930 -22.815 1.00 98.12 207 TRP A CA 1
ATOM 1642 C C . TRP A 1 207 ? 10.085 -10.756 -23.986 1.00 98.12 207 TRP A C 1
ATOM 1644 O O . TRP A 1 207 ? 10.477 -11.909 -24.140 1.00 98.12 207 TRP A O 1
ATOM 1654 N N . TYR A 1 208 ? 9.239 -10.164 -24.823 1.00 98.44 208 TYR A N 1
ATOM 1655 C CA . TYR A 1 208 ? 8.713 -10.754 -26.051 1.00 98.44 208 TYR A CA 1
ATOM 1656 C C . TYR A 1 208 ? 9.277 -9.964 -27.227 1.00 98.44 208 TYR A C 1
ATOM 1658 O O . TYR A 1 208 ? 8.877 -8.823 -27.439 1.00 98.44 208 TYR A O 1
ATOM 1666 N N . ILE A 1 209 ? 10.237 -10.535 -27.954 1.00 98.69 209 ILE A N 1
ATOM 1667 C CA . ILE A 1 209 ? 11.001 -9.799 -28.967 1.00 98.69 209 ILE A CA 1
ATOM 1668 C C . ILE A 1 209 ? 10.833 -10.465 -30.332 1.00 98.69 209 ILE A C 1
ATOM 1670 O O . ILE A 1 209 ? 11.200 -11.630 -30.495 1.00 98.69 209 ILE A O 1
ATOM 1674 N N . ILE A 1 210 ? 10.314 -9.722 -31.314 1.00 98.56 210 ILE A N 1
ATOM 1675 C CA . ILE A 1 210 ? 10.181 -10.133 -32.720 1.00 98.56 210 ILE A CA 1
ATOM 1676 C C . ILE A 1 210 ? 11.160 -9.308 -33.576 1.00 98.56 210 ILE A C 1
ATOM 1678 O O . ILE A 1 210 ? 10.851 -8.165 -33.911 1.00 98.56 210 ILE A O 1
ATOM 1682 N N . PRO A 1 211 ? 12.343 -9.842 -33.947 1.00 97.75 211 PRO A N 1
ATOM 1683 C CA . PRO A 1 211 ? 13.335 -9.070 -34.698 1.00 97.75 211 PRO A CA 1
ATOM 1684 C C . PRO A 1 211 ? 12.891 -8.639 -36.100 1.00 97.75 211 PRO A C 1
ATOM 1686 O O . PRO A 1 211 ? 13.359 -7.615 -36.583 1.00 97.75 211 PRO A O 1
ATOM 1689 N N . SER A 1 212 ? 12.032 -9.419 -36.766 1.00 97.62 212 SER A N 1
ATOM 1690 C CA . SER A 1 212 ? 11.482 -9.086 -38.084 1.00 97.62 212 SER A CA 1
ATOM 1691 C C . SER A 1 212 ? 10.005 -9.464 -38.152 1.00 97.62 212 SER A C 1
ATOM 1693 O O . SER A 1 212 ? 9.659 -10.645 -38.232 1.00 97.62 212 SER A O 1
ATOM 1695 N N . ALA A 1 213 ? 9.136 -8.453 -38.117 1.00 97.81 213 ALA A N 1
ATOM 1696 C CA . ALA A 1 213 ? 7.694 -8.607 -38.309 1.00 97.81 213 ALA A CA 1
ATOM 1697 C C . ALA A 1 213 ? 7.302 -8.806 -39.790 1.00 97.81 213 ALA A C 1
ATOM 1699 O O . ALA A 1 213 ? 6.240 -9.357 -40.069 1.00 97.81 213 ALA A O 1
ATOM 1700 N N . ASN A 1 214 ? 8.176 -8.440 -40.738 1.00 98.25 214 ASN A N 1
ATOM 1701 C CA . ASN A 1 214 ? 8.008 -8.669 -42.179 1.00 98.25 214 ASN A CA 1
ATOM 1702 C C . ASN A 1 214 ? 9.182 -9.480 -42.789 1.00 98.25 214 ASN A C 1
ATOM 1704 O O . ASN A 1 214 ? 9.993 -8.933 -43.546 1.00 98.25 214 ASN A O 1
ATOM 1708 N N . PRO A 1 215 ? 9.292 -10.791 -42.487 1.00 98.25 215 PRO A N 1
ATOM 1709 C CA . PRO A 1 215 ? 10.373 -11.645 -42.989 1.00 98.25 215 PRO A CA 1
ATOM 1710 C C . PRO A 1 215 ? 10.497 -11.714 -44.517 1.00 98.25 215 PRO A C 1
ATOM 1712 O O . PRO A 1 215 ? 11.609 -11.792 -45.035 1.00 98.25 215 PRO A O 1
ATOM 1715 N N . ASP A 1 216 ? 9.376 -11.694 -45.247 1.00 98.19 216 ASP A N 1
ATOM 1716 C CA . ASP A 1 216 ? 9.383 -11.782 -46.714 1.00 98.19 216 ASP A CA 1
ATOM 1717 C C . ASP A 1 216 ? 9.954 -10.520 -47.345 1.00 98.19 216 ASP A C 1
ATOM 1719 O O . ASP A 1 216 ? 10.834 -10.591 -48.204 1.00 98.19 216 ASP A O 1
ATOM 1723 N N . GLY A 1 217 ? 9.478 -9.357 -46.896 1.00 97.56 217 GLY A N 1
ATOM 1724 C CA . GLY A 1 217 ? 10.022 -8.083 -47.332 1.00 97.56 217 GLY A CA 1
ATOM 1725 C C . GLY A 1 217 ? 11.495 -7.960 -46.949 1.00 97.56 217 GLY A C 1
ATOM 1726 O O . GLY A 1 217 ? 12.305 -7.577 -47.793 1.00 97.56 217 GLY A O 1
ATOM 1727 N N . TYR A 1 218 ? 11.861 -8.316 -45.711 1.00 97.31 218 TYR A N 1
ATOM 1728 C CA . TYR A 1 218 ? 13.249 -8.259 -45.245 1.00 97.31 218 TYR A CA 1
ATOM 1729 C C . TYR A 1 218 ? 14.164 -9.097 -46.141 1.00 97.31 218 TYR A C 1
ATOM 1731 O O . TYR A 1 218 ? 15.169 -8.601 -46.648 1.00 97.31 218 TYR A O 1
ATOM 1739 N N . GLU A 1 219 ? 13.777 -10.336 -46.440 1.00 96.81 219 GLU A N 1
ATOM 1740 C CA . GLU A 1 219 ? 14.544 -11.210 -47.324 1.00 96.81 219 GLU A CA 1
ATOM 1741 C C . GLU A 1 219 ? 14.618 -10.681 -48.767 1.00 96.81 219 GLU A C 1
ATOM 1743 O O . GLU A 1 219 ? 15.678 -10.723 -49.399 1.00 96.81 219 GLU A O 1
ATOM 1748 N N . PHE A 1 220 ? 13.527 -10.108 -49.278 1.00 94.94 220 PHE A N 1
ATOM 1749 C CA . PHE A 1 220 ? 13.509 -9.456 -50.588 1.00 94.94 220 PHE A CA 1
ATOM 1750 C C . PHE A 1 220 ? 14.462 -8.253 -50.642 1.00 94.94 220 PHE A C 1
ATOM 1752 O O . PHE A 1 220 ? 15.134 -8.041 -51.655 1.00 94.94 220 PHE A O 1
ATOM 1759 N N . SER A 1 221 ? 14.607 -7.515 -49.539 1.00 93.19 221 SER A N 1
ATOM 1760 C CA . SER A 1 221 ? 15.563 -6.407 -49.464 1.00 93.19 221 SER A CA 1
ATOM 1761 C C . SER A 1 221 ? 17.028 -6.852 -49.484 1.00 93.19 221 SER A C 1
ATOM 1763 O O . SER A 1 221 ? 17.893 -6.131 -49.978 1.00 93.19 221 SER A O 1
ATOM 1765 N N . HIS A 1 222 ? 17.315 -8.077 -49.036 1.00 89.62 222 HIS A N 1
ATOM 1766 C CA . HIS A 1 222 ? 18.652 -8.683 -49.085 1.00 89.62 222 HIS A CA 1
ATOM 1767 C C . HIS A 1 222 ? 19.000 -9.327 -50.427 1.00 89.62 222 HIS A C 1
ATOM 1769 O O . HIS A 1 222 ? 20.170 -9.631 -50.665 1.00 89.62 222 HIS A O 1
ATOM 1775 N N . THR A 1 223 ? 18.016 -9.577 -51.293 1.00 87.56 223 THR A N 1
ATOM 1776 C CA . THR A 1 223 ? 18.202 -10.396 -52.506 1.00 87.56 223 THR A CA 1
ATOM 1777 C C . THR A 1 223 ? 17.836 -9.690 -53.803 1.00 87.56 223 THR A C 1
ATOM 1779 O O . THR A 1 223 ? 18.416 -10.001 -54.846 1.00 87.56 223 THR A O 1
ATOM 1782 N N . ASN A 1 224 ? 16.902 -8.742 -53.767 1.00 87.81 224 ASN A N 1
ATOM 1783 C CA . ASN A 1 224 ? 16.317 -8.151 -54.964 1.00 87.81 224 ASN A CA 1
ATOM 1784 C C . ASN A 1 224 ? 16.341 -6.625 -54.957 1.00 87.81 224 ASN A C 1
ATOM 1786 O O . ASN A 1 224 ? 16.846 -6.044 -55.915 1.00 87.81 224 ASN A O 1
ATOM 1790 N N . ASP A 1 225 ? 15.779 -5.994 -53.928 1.00 85.38 225 ASP A N 1
ATOM 1791 C CA . ASP A 1 225 ? 15.638 -4.539 -53.867 1.00 85.38 225 ASP A CA 1
ATOM 1792 C C . ASP A 1 225 ? 15.889 -4.018 -52.455 1.00 85.38 225 ASP A C 1
ATOM 1794 O O . ASP A 1 225 ? 15.014 -4.058 -51.591 1.00 85.38 225 ASP A O 1
ATOM 1798 N N . ARG A 1 226 ? 17.087 -3.469 -52.245 1.00 87.31 226 ARG A N 1
ATOM 1799 C CA . ARG A 1 226 ? 17.531 -2.955 -50.946 1.00 87.31 226 ARG A CA 1
ATOM 1800 C C . ARG A 1 226 ? 16.584 -1.909 -50.349 1.00 87.31 226 ARG A C 1
ATOM 1802 O O . ARG A 1 226 ? 16.541 -1.796 -49.125 1.00 87.31 226 ARG A O 1
ATOM 1809 N N . MET A 1 227 ? 15.836 -1.169 -51.171 1.00 87.94 227 MET A N 1
ATOM 1810 C CA . MET A 1 227 ? 14.916 -0.112 -50.727 1.00 87.94 227 MET A CA 1
ATOM 1811 C C . MET A 1 227 ? 13.468 -0.589 -50.548 1.00 87.94 227 MET A C 1
ATOM 1813 O O . MET A 1 227 ? 12.593 0.226 -50.244 1.00 87.94 227 MET A O 1
ATOM 1817 N N . TRP A 1 228 ? 13.207 -1.893 -50.674 1.00 92.38 228 TRP A N 1
ATOM 1818 C CA . TRP A 1 228 ? 11.875 -2.456 -50.477 1.00 92.38 228 TRP A CA 1
ATOM 1819 C C . TRP A 1 228 ? 11.366 -2.228 -49.049 1.00 92.38 228 TRP A C 1
ATOM 1821 O O . TRP A 1 228 ? 12.070 -2.496 -48.078 1.00 92.38 228 TRP A O 1
ATOM 1831 N N . ARG A 1 229 ? 10.122 -1.756 -48.910 1.00 92.19 229 ARG A N 1
ATOM 1832 C CA . ARG A 1 229 ? 9.495 -1.419 -47.617 1.00 92.19 229 ARG A CA 1
ATOM 1833 C C . ARG A 1 229 ? 8.392 -2.399 -47.201 1.00 92.19 229 ARG A C 1
ATOM 1835 O O . ARG A 1 229 ? 8.356 -2.818 -46.046 1.00 92.19 229 ARG A O 1
ATOM 1842 N N . LYS A 1 230 ? 7.505 -2.735 -48.140 1.00 95.56 230 LYS A N 1
ATOM 1843 C CA . LYS A 1 230 ? 6.209 -3.404 -47.921 1.00 95.56 230 LYS A CA 1
ATOM 1844 C C . LYS A 1 230 ? 6.311 -4.914 -47.659 1.00 95.56 230 LYS A C 1
ATOM 1846 O O . LYS A 1 230 ? 7.393 -5.503 -47.710 1.00 95.56 230 LYS A O 1
ATOM 1851 N N . THR A 1 231 ? 5.175 -5.563 -47.414 1.00 97.69 231 THR A N 1
ATOM 1852 C CA . THR A 1 231 ? 5.026 -7.033 -47.493 1.00 97.69 231 THR A CA 1
ATOM 1853 C C . THR A 1 231 ? 5.191 -7.537 -48.942 1.00 97.69 231 THR A C 1
ATOM 1855 O O . THR A 1 231 ? 5.548 -6.772 -49.844 1.00 97.69 231 THR A O 1
ATOM 1858 N N . ARG A 1 232 ? 4.974 -8.836 -49.205 1.00 96.69 232 ARG A N 1
ATOM 1859 C CA . ARG A 1 232 ? 5.143 -9.454 -50.543 1.00 96.69 232 ARG A CA 1
ATOM 1860 C C . ARG A 1 232 ? 3.877 -10.087 -51.130 1.00 96.69 232 ARG A C 1
ATOM 1862 O O . ARG A 1 232 ? 3.942 -10.738 -52.174 1.00 96.69 232 ARG A O 1
ATOM 1869 N N . SER A 1 233 ? 2.720 -9.851 -50.516 1.00 94.06 233 SER A N 1
ATOM 1870 C CA . SER A 1 233 ? 1.424 -10.319 -51.015 1.00 94.06 233 SER A CA 1
ATOM 1871 C C . SER A 1 233 ? 1.086 -9.738 -52.408 1.00 94.06 233 SER A C 1
ATOM 1873 O O . SER A 1 233 ? 1.547 -8.657 -52.777 1.00 94.06 233 SER A O 1
ATOM 1875 N N . PRO A 1 234 ? 0.318 -10.435 -53.260 1.00 92.75 234 PRO A N 1
ATOM 1876 C CA . PRO A 1 234 ? -0.137 -9.898 -54.535 1.00 92.75 234 PRO A CA 1
ATOM 1877 C C . PRO A 1 234 ? -1.276 -8.892 -54.343 1.00 92.75 234 PRO A C 1
ATOM 1879 O O . PRO A 1 234 ? -2.414 -9.286 -54.113 1.00 92.75 234 PRO A O 1
ATOM 1882 N N . SER A 1 235 ? -0.975 -7.600 -54.508 1.00 88.31 235 SER A N 1
ATOM 1883 C CA . SER A 1 235 ? -1.969 -6.521 -54.408 1.00 88.31 235 SER A CA 1
ATOM 1884 C C . SER A 1 235 ? -2.798 -6.380 -55.694 1.00 88.31 235 SER A C 1
ATOM 1886 O O . SER A 1 235 ? -4.010 -6.201 -55.637 1.00 88.31 235 SER A O 1
ATOM 1888 N N . ASN A 1 236 ? -2.161 -6.473 -56.870 1.00 84.81 236 ASN A N 1
ATOM 1889 C CA . ASN A 1 236 ? -2.820 -6.583 -58.181 1.00 84.81 236 ASN A CA 1
ATOM 1890 C C . ASN A 1 236 ? -1.869 -7.219 -59.226 1.00 84.81 236 ASN A C 1
ATOM 1892 O O . ASN A 1 236 ? -0.842 -7.797 -58.867 1.00 84.81 236 ASN A O 1
ATOM 1896 N N . ILE A 1 237 ? -2.193 -7.145 -60.526 1.00 81.12 237 ILE A N 1
ATOM 1897 C CA . ILE A 1 237 ? -1.359 -7.746 -61.585 1.00 81.12 237 ILE A CA 1
ATOM 1898 C C . ILE A 1 237 ? 0.035 -7.103 -61.714 1.00 81.12 237 ILE A C 1
ATOM 1900 O O . ILE A 1 237 ? 0.973 -7.793 -62.104 1.00 81.12 237 ILE A O 1
ATOM 1904 N N . LEU A 1 238 ? 0.189 -5.828 -61.342 1.00 81.38 238 LEU A N 1
ATOM 1905 C CA . LEU A 1 238 ? 1.429 -5.055 -61.487 1.00 81.38 238 LEU A CA 1
ATOM 1906 C C . LEU A 1 238 ? 2.180 -4.833 -60.168 1.00 81.38 238 LEU A C 1
ATOM 1908 O O . LEU A 1 238 ? 3.387 -4.638 -60.197 1.00 81.38 238 LEU A O 1
ATOM 1912 N N . CYS A 1 239 ? 1.491 -4.857 -59.025 1.00 86.94 239 CYS A N 1
ATOM 1913 C CA . CYS A 1 239 ? 2.031 -4.393 -57.748 1.00 86.94 239 CYS A CA 1
ATOM 1914 C C . CYS A 1 239 ? 1.902 -5.448 -56.642 1.00 86.94 239 CYS A C 1
ATOM 1916 O O . CYS A 1 239 ? 1.015 -6.314 -56.653 1.00 86.94 239 CYS A O 1
ATOM 1918 N N . ARG A 1 240 ? 2.850 -5.401 -55.704 1.00 92.38 240 ARG A N 1
ATOM 1919 C CA . ARG A 1 240 ? 3.000 -6.336 -54.584 1.00 92.38 240 ARG A CA 1
ATOM 1920 C C . ARG A 1 240 ? 3.100 -5.572 -53.264 1.00 92.38 240 ARG A C 1
ATOM 1922 O O . ARG A 1 240 ? 3.692 -4.494 -53.223 1.00 92.38 240 ARG A O 1
ATOM 1929 N N . GLY A 1 241 ? 2.584 -6.184 -52.208 1.00 94.00 241 GLY A N 1
ATOM 1930 C CA . GLY A 1 241 ? 2.681 -5.758 -50.824 1.00 94.00 241 GLY A CA 1
ATOM 1931 C C . GLY A 1 241 ? 1.764 -4.601 -50.448 1.00 94.00 241 GLY A C 1
ATOM 1932 O O . GLY A 1 241 ? 1.424 -3.750 -51.277 1.00 94.00 241 GLY A O 1
ATOM 1933 N N . ALA A 1 242 ? 1.438 -4.551 -49.162 1.00 95.31 242 ALA A N 1
ATOM 1934 C CA . ALA A 1 242 ? 0.907 -3.389 -48.460 1.00 95.31 242 ALA A CA 1
ATOM 1935 C C . ALA A 1 242 ? 1.922 -2.906 -47.414 1.00 95.31 242 ALA A C 1
ATOM 1937 O O . ALA A 1 242 ? 2.829 -3.652 -47.039 1.00 95.31 242 ALA A O 1
ATOM 1938 N N . ASP A 1 243 ? 1.793 -1.658 -46.967 1.00 95.12 243 ASP A N 1
ATOM 1939 C CA . ASP A 1 243 ? 2.533 -1.133 -45.823 1.00 95.12 243 ASP A CA 1
ATOM 1940 C C . ASP A 1 243 ? 2.000 -1.807 -44.541 1.00 95.12 243 ASP A C 1
ATOM 1942 O O . ASP A 1 243 ? 0.860 -1.551 -44.126 1.00 95.12 243 ASP A O 1
ATOM 1946 N N . PRO A 1 244 ? 2.797 -2.676 -43.892 1.00 95.69 244 PRO A N 1
ATOM 1947 C CA . PRO A 1 244 ? 2.355 -3.391 -42.702 1.00 95.69 244 PRO A CA 1
ATOM 1948 C C . PRO A 1 244 ? 2.124 -2.476 -41.489 1.00 95.69 244 PRO A C 1
ATOM 1950 O O . PRO A 1 244 ? 1.414 -2.884 -40.574 1.00 95.69 244 PRO A O 1
ATOM 1953 N N . ASN A 1 245 ? 2.629 -1.238 -41.470 1.00 95.00 245 ASN A N 1
ATOM 1954 C CA . ASN A 1 245 ? 2.331 -0.248 -40.428 1.00 95.00 245 ASN A CA 1
ATOM 1955 C C . ASN A 1 245 ? 1.232 0.756 -40.845 1.00 95.00 245 ASN A C 1
ATOM 1957 O O . ASN A 1 245 ? 1.107 1.836 -40.261 1.00 95.00 245 ASN A O 1
ATOM 1961 N N . ARG A 1 246 ? 0.438 0.411 -41.869 1.00 94.12 246 ARG A N 1
ATOM 1962 C CA . ARG A 1 246 ? -0.854 1.038 -42.223 1.00 94.12 246 ARG A CA 1
ATOM 1963 C C . ARG A 1 246 ? -2.010 0.031 -42.273 1.00 94.12 246 ARG A C 1
ATOM 1965 O O . ARG A 1 246 ? -3.129 0.380 -42.642 1.00 94.12 246 ARG A O 1
ATOM 1972 N N . ASN A 1 247 ? -1.755 -1.230 -41.924 1.00 97.00 247 ASN A N 1
ATOM 1973 C CA . ASN A 1 247 ? -2.683 -2.343 -42.129 1.00 97.00 247 ASN A CA 1
ATOM 1974 C C . ASN A 1 247 ? -3.374 -2.836 -40.840 1.00 97.00 247 ASN A C 1
ATOM 1976 O O . ASN A 1 247 ? -4.140 -3.795 -40.888 1.00 97.00 247 ASN A O 1
ATOM 1980 N N . TRP A 1 248 ? -3.147 -2.206 -39.685 1.00 96.50 248 TRP A N 1
ATOM 1981 C CA . TRP A 1 248 ? -3.714 -2.652 -38.406 1.00 96.50 248 TRP A CA 1
ATOM 1982 C C . TRP A 1 248 ? -5.172 -2.217 -38.229 1.00 96.50 248 TRP A C 1
ATOM 1984 O O . TRP A 1 248 ? -5.557 -1.114 -38.608 1.00 96.50 248 TRP A O 1
ATOM 1994 N N . GLY A 1 249 ? -5.995 -3.070 -37.613 1.00 93.00 249 GLY A N 1
ATOM 1995 C CA . GLY A 1 249 ? -7.451 -2.896 -37.502 1.00 93.00 249 GLY A CA 1
ATOM 1996 C C . GLY A 1 249 ? -7.951 -1.878 -36.476 1.00 93.00 249 GLY A C 1
ATOM 1997 O O . GLY A 1 249 ? -9.049 -2.047 -35.953 1.00 93.00 249 GLY A O 1
ATOM 1998 N N . PHE A 1 250 ? -7.180 -0.833 -36.179 1.00 92.56 250 PHE A N 1
ATOM 1999 C CA . PHE A 1 250 ? -7.621 0.294 -35.359 1.00 92.56 250 PHE A CA 1
ATOM 2000 C C . PHE A 1 250 ? -7.471 1.586 -36.153 1.00 92.56 250 PHE A C 1
ATOM 2002 O O . PHE A 1 250 ? -6.379 1.920 -36.607 1.00 92.56 250 PHE A O 1
ATOM 2009 N N . GLN A 1 251 ? -8.593 2.287 -36.347 1.00 91.81 251 GLN A N 1
ATOM 2010 C CA . GLN A 1 251 ? -8.661 3.519 -37.144 1.00 91.81 251 GLN A CA 1
ATOM 2011 C C . GLN A 1 251 ? -8.112 3.343 -38.568 1.00 91.81 251 GLN A C 1
ATOM 2013 O O . GLN A 1 251 ? -7.624 4.289 -39.166 1.00 91.81 251 GLN A O 1
ATOM 2018 N N . TRP A 1 252 ? -8.185 2.132 -39.119 1.00 92.81 252 TRP A N 1
ATOM 2019 C CA . TRP A 1 252 ? -7.656 1.798 -40.438 1.00 92.81 252 TRP A CA 1
ATOM 2020 C C . TRP A 1 252 ? -8.259 2.672 -41.548 1.00 92.81 252 TRP A C 1
ATOM 2022 O O . TRP A 1 252 ? -9.478 2.840 -41.605 1.00 92.81 252 TRP A O 1
ATOM 2032 N N . ASN A 1 253 ? -7.403 3.176 -42.443 1.00 88.94 253 ASN A N 1
ATOM 2033 C CA . ASN A 1 253 ? -7.774 4.002 -43.596 1.00 88.94 253 ASN A CA 1
ATOM 2034 C C . ASN A 1 253 ? -8.594 5.258 -43.226 1.00 88.94 253 ASN A C 1
ATOM 2036 O O . ASN A 1 253 ? -9.580 5.604 -43.876 1.00 88.94 253 ASN A O 1
ATOM 2040 N N . THR A 1 254 ? -8.194 5.934 -42.146 1.00 84.62 254 THR A N 1
ATOM 2041 C CA . THR A 1 254 ? -8.778 7.221 -41.719 1.00 84.62 254 THR A CA 1
ATOM 2042 C C . THR A 1 254 ? -7.908 8.427 -42.092 1.00 84.62 254 THR A C 1
ATOM 2044 O O . THR A 1 254 ? -8.362 9.563 -41.978 1.00 84.62 254 THR A O 1
ATOM 2047 N N . GLY A 1 255 ? -6.687 8.187 -42.589 1.00 76.81 255 GLY A N 1
ATOM 2048 C CA . GLY A 1 255 ? -5.783 9.196 -43.153 1.00 76.81 255 GLY A CA 1
ATOM 2049 C C . GLY A 1 255 ? -4.310 8.744 -43.223 1.00 76.81 255 GLY A C 1
ATOM 2050 O O . GLY A 1 255 ? -3.946 7.720 -42.635 1.00 76.81 255 GLY A O 1
ATOM 2051 N N . GLY A 1 256 ? -3.481 9.485 -43.981 1.00 74.56 256 GLY A N 1
ATOM 2052 C CA . GLY A 1 256 ? -2.011 9.311 -44.103 1.00 74.56 256 GLY A CA 1
ATOM 2053 C C . GLY A 1 256 ? -1.544 7.926 -44.542 1.00 74.56 256 GLY A C 1
ATOM 2054 O O . GLY A 1 256 ? -0.525 7.403 -44.073 1.00 74.56 256 GLY A O 1
ATOM 2055 N N . SER A 1 257 ? -2.320 7.335 -45.443 1.00 81.00 257 SER A N 1
ATOM 2056 C CA . SER A 1 257 ? -2.024 6.102 -46.162 1.00 81.00 257 SER A CA 1
ATOM 2057 C C . SER A 1 257 ? -2.638 6.168 -47.555 1.00 81.00 257 SER A C 1
ATOM 2059 O O . SER A 1 257 ? -3.705 6.763 -47.715 1.00 81.00 257 SER A O 1
ATOM 2061 N N . SER A 1 258 ? -2.020 5.517 -48.535 1.00 84.44 258 SER A N 1
ATOM 2062 C CA . SER A 1 258 ? -2.508 5.505 -49.914 1.00 84.44 258 SER A CA 1
ATOM 2063 C C . SER A 1 258 ? -3.452 4.328 -50.173 1.00 84.44 258 SER A C 1
ATOM 2065 O O . SER A 1 258 ? -3.279 3.237 -49.627 1.00 84.44 258 SER A O 1
ATOM 2067 N N . SER A 1 259 ? -4.436 4.528 -51.051 1.00 86.75 259 SER A N 1
ATOM 2068 C CA . SER A 1 259 ? -5.292 3.450 -51.579 1.00 86.75 259 SER A CA 1
ATOM 2069 C C . SER A 1 259 ? -4.744 2.846 -52.878 1.00 86.75 259 SER A C 1
ATOM 2071 O O . SER A 1 259 ? -5.259 1.841 -53.377 1.00 86.75 259 SER A O 1
ATOM 2073 N N . LEU A 1 260 ? -3.668 3.424 -53.423 1.00 86.88 260 LEU A N 1
ATOM 2074 C CA . LEU A 1 260 ? -3.006 2.942 -54.627 1.00 86.88 260 LEU A CA 1
ATOM 2075 C C . LEU A 1 260 ? -2.086 1.771 -54.280 1.00 86.88 260 LEU A C 1
ATOM 2077 O O . LEU A 1 260 ? -1.084 1.936 -53.595 1.00 86.88 260 LEU A O 1
ATOM 2081 N N . ALA A 1 261 ? -2.380 0.586 -54.819 1.00 87.69 261 ALA A N 1
ATOM 2082 C CA . ALA A 1 261 ? -1.639 -0.651 -54.536 1.00 87.69 261 ALA A CA 1
ATOM 2083 C C . ALA A 1 261 ? -0.116 -0.572 -54.781 1.00 87.69 261 ALA A C 1
ATOM 2085 O O . ALA A 1 261 ? 0.658 -1.343 -54.209 1.00 87.69 261 ALA A O 1
ATOM 2086 N N . CYS A 1 262 ? 0.314 0.328 -55.664 1.00 83.69 262 CYS A N 1
ATOM 2087 C CA . CYS A 1 262 ? 1.715 0.517 -56.023 1.00 83.69 262 CYS A CA 1
ATOM 2088 C C . CYS A 1 262 ? 2.450 1.489 -55.092 1.00 83.69 262 CYS A C 1
ATOM 2090 O O . CYS A 1 262 ? 3.671 1.419 -55.035 1.00 83.69 262 CYS A O 1
ATOM 2092 N N . SER A 1 263 ? 1.728 2.312 -54.324 1.00 84.25 263 SER A N 1
ATOM 2093 C CA . SER A 1 263 ? 2.314 3.236 -53.349 1.00 84.25 263 SER A CA 1
ATOM 2094 C C . SER A 1 263 ? 3.021 2.480 -52.221 1.00 84.25 263 SER A C 1
ATOM 2096 O O . SER A 1 263 ? 2.595 1.386 -51.822 1.00 84.25 263 SER A O 1
ATOM 2098 N N . ASP A 1 264 ? 4.097 3.065 -51.697 1.00 83.00 264 ASP A N 1
ATOM 2099 C CA . ASP A 1 264 ? 4.855 2.546 -50.552 1.00 83.00 264 ASP A CA 1
ATOM 2100 C C . ASP A 1 264 ? 4.068 2.630 -49.235 1.00 83.00 264 ASP A C 1
ATOM 2102 O O . ASP A 1 264 ? 4.373 1.884 -48.306 1.00 83.00 264 ASP A O 1
ATOM 2106 N N . THR A 1 265 ? 3.026 3.468 -49.175 1.00 85.50 265 THR A N 1
ATOM 2107 C CA . THR A 1 265 ? 2.132 3.638 -48.014 1.00 85.50 265 THR A CA 1
ATOM 2108 C C . THR A 1 265 ? 0.761 2.983 -48.218 1.00 85.50 265 THR A C 1
ATOM 2110 O O . THR A 1 265 ? -0.203 3.315 -47.521 1.00 85.50 265 THR A O 1
ATOM 2113 N N . PHE A 1 266 ? 0.647 2.054 -49.179 1.00 90.81 266 PHE A N 1
ATOM 2114 C CA . PHE A 1 266 ? -0.600 1.344 -49.469 1.00 90.81 266 PHE A CA 1
ATOM 2115 C C . PHE A 1 266 ? -1.136 0.617 -48.227 1.00 90.81 266 PHE A C 1
ATOM 2117 O O . PHE A 1 266 ? -0.506 -0.322 -47.751 1.00 90.81 266 PHE A O 1
ATOM 2124 N N . HIS A 1 267 ? -2.320 0.981 -47.729 1.00 91.12 267 HIS A N 1
ATOM 2125 C CA . HIS A 1 267 ? -2.868 0.433 -46.473 1.00 91.12 267 HIS A CA 1
ATOM 2126 C C . HIS A 1 267 ? -3.391 -1.015 -46.561 1.00 91.12 267 HIS A C 1
ATOM 2128 O O . HIS A 1 267 ? -3.847 -1.571 -45.557 1.00 91.12 267 HIS A O 1
ATOM 2134 N N . GLY A 1 268 ? -3.366 -1.633 -47.746 1.00 94.31 268 GLY A N 1
ATOM 2135 C CA . GLY A 1 268 ? -3.916 -2.969 -47.997 1.00 94.31 268 GLY A CA 1
ATOM 2136 C C . GLY A 1 268 ? -5.389 -2.947 -48.412 1.00 94.31 268 GLY A C 1
ATOM 2137 O O . GLY A 1 268 ? -6.062 -1.922 -48.329 1.00 94.31 268 GLY A O 1
ATOM 2138 N N . SER A 1 269 ? -5.916 -4.081 -48.880 1.00 93.94 269 SER A N 1
ATOM 2139 C CA . SER A 1 269 ? -7.308 -4.172 -49.366 1.00 93.94 269 SER A CA 1
ATOM 2140 C C . SER A 1 269 ? -8.358 -4.087 -48.252 1.00 93.94 269 SER A C 1
ATOM 2142 O O . SER A 1 269 ? -9.519 -3.779 -48.510 1.00 93.94 269 SER A O 1
ATOM 2144 N N . SER A 1 270 ? -7.959 -4.399 -47.023 1.00 95.44 270 SER A N 1
ATOM 2145 C CA . SER A 1 270 ? -8.760 -4.324 -45.802 1.00 95.44 270 SER A CA 1
ATOM 2146 C C . SER A 1 270 ? -7.822 -4.241 -44.598 1.00 95.44 270 SER A C 1
ATOM 2148 O O . SER A 1 270 ? -6.653 -4.613 -44.708 1.00 95.44 270 SER A O 1
ATOM 2150 N N . ALA A 1 271 ? -8.333 -3.838 -43.434 1.00 95.00 271 ALA A N 1
ATOM 2151 C CA . ALA A 1 271 ? -7.619 -4.047 -42.178 1.00 95.00 271 ALA A CA 1
ATOM 2152 C C . ALA A 1 271 ? -7.206 -5.523 -42.040 1.00 95.00 271 ALA A C 1
ATOM 2154 O O . ALA A 1 271 ? -8.000 -6.418 -42.350 1.00 95.00 271 ALA A O 1
ATOM 2155 N N . PHE A 1 272 ? -5.971 -5.768 -41.603 1.00 97.19 272 PHE A N 1
ATOM 2156 C CA . PHE A 1 272 ? -5.368 -7.096 -41.474 1.00 97.19 272 PHE A CA 1
ATOM 2157 C C . PHE A 1 272 ? -5.442 -7.943 -42.762 1.00 97.19 272 PHE A C 1
ATOM 2159 O O . PHE A 1 272 ? -5.572 -9.175 -42.706 1.00 97.19 272 PHE A O 1
ATOM 2166 N N . SER A 1 273 ? -5.399 -7.291 -43.936 1.00 96.69 273 SER A N 1
ATOM 2167 C CA . SER A 1 273 ? -5.276 -7.987 -45.225 1.00 96.69 273 SER A CA 1
ATOM 2168 C C . SER A 1 273 ? -3.973 -8.770 -45.308 1.00 96.69 273 SER A C 1
ATOM 2170 O O . SER A 1 273 ? -3.965 -9.886 -45.833 1.00 96.69 273 SER A O 1
ATOM 2172 N N . GLU A 1 274 ? -2.901 -8.223 -44.735 1.00 97.62 274 GLU A N 1
ATOM 2173 C CA . GLU A 1 274 ? -1.607 -8.882 -44.687 1.00 97.62 274 GLU A CA 1
ATOM 2174 C C . GLU A 1 274 ? -1.641 -9.987 -43.632 1.00 97.62 274 GLU A C 1
ATOM 2176 O O . GLU A 1 274 ? -2.061 -9.787 -42.489 1.00 97.62 274 GLU A O 1
ATOM 2181 N N . ILE A 1 275 ? -1.221 -11.193 -44.017 1.00 97.44 275 ILE A N 1
ATOM 2182 C CA . ILE A 1 275 ? -1.189 -12.332 -43.092 1.00 97.44 275 ILE A CA 1
ATOM 2183 C C . ILE A 1 275 ? -0.209 -12.063 -41.942 1.00 97.44 275 ILE A C 1
ATOM 2185 O O . ILE A 1 275 ? -0.441 -12.509 -40.817 1.00 97.44 275 ILE A O 1
ATOM 2189 N N . GLU A 1 276 ? 0.833 -11.277 -42.209 1.00 97.94 276 GLU A N 1
ATOM 2190 C CA . GLU A 1 276 ? 1.853 -10.868 -41.258 1.00 97.94 276 GLU A CA 1
ATOM 2191 C C . GLU A 1 276 ? 1.264 -10.065 -40.099 1.00 97.94 276 GLU A C 1
ATOM 2193 O O . GLU A 1 276 ? 1.405 -10.458 -38.943 1.00 97.94 276 GLU A O 1
ATOM 2198 N N . THR A 1 277 ? 0.542 -8.983 -40.400 1.00 97.50 277 THR A N 1
ATOM 2199 C CA . THR A 1 277 ? -0.095 -8.136 -39.381 1.00 97.50 277 THR A CA 1
ATOM 2200 C C . THR A 1 277 ? -1.228 -8.875 -38.680 1.00 97.50 277 THR A C 1
ATOM 2202 O O . THR A 1 277 ? -1.357 -8.778 -37.461 1.00 97.50 277 THR A O 1
ATOM 2205 N N . ARG A 1 278 ? -2.014 -9.672 -39.419 1.00 97.44 278 ARG A N 1
ATOM 2206 C CA . ARG A 1 278 ? -3.113 -10.462 -38.854 1.00 97.44 278 ARG A CA 1
ATOM 2207 C C . ARG A 1 278 ? -2.620 -11.445 -37.798 1.00 97.44 278 ARG A C 1
ATOM 2209 O O . ARG A 1 278 ? -3.063 -11.386 -36.656 1.00 97.44 278 ARG A O 1
ATOM 2216 N N . THR A 1 279 ? -1.689 -12.320 -38.158 1.00 97.12 279 THR A N 1
ATOM 2217 C CA . THR A 1 279 ? -1.224 -13.379 -37.250 1.00 97.12 279 THR A CA 1
ATOM 2218 C C . THR A 1 279 ? -0.401 -12.824 -36.088 1.00 97.12 279 THR A C 1
ATOM 2220 O O . THR A 1 279 ? -0.587 -13.252 -34.948 1.00 97.12 279 THR A O 1
ATOM 2223 N N . LEU A 1 280 ? 0.410 -11.787 -36.329 1.00 97.25 280 LEU A N 1
ATOM 2224 C CA . LEU A 1 280 ? 1.111 -11.085 -35.256 1.00 97.25 280 LEU A CA 1
ATOM 2225 C C . LEU A 1 280 ? 0.131 -10.455 -34.254 1.00 97.25 280 LEU A C 1
ATOM 2227 O O . LEU A 1 280 ? 0.342 -10.571 -33.046 1.00 97.25 280 LEU A O 1
ATOM 2231 N N . SER A 1 281 ? -0.961 -9.846 -34.731 1.00 97.19 281 SER A N 1
ATOM 2232 C CA . SER A 1 281 ? -2.003 -9.289 -33.858 1.00 97.19 281 SER A CA 1
ATOM 2233 C C . SER A 1 281 ? -2.686 -10.368 -33.011 1.00 97.19 281 SER A C 1
ATOM 2235 O O . SER A 1 281 ? -2.843 -10.182 -31.806 1.00 97.19 281 SER A O 1
ATOM 2237 N N . GLU A 1 282 ? -2.995 -11.529 -33.600 1.00 97.62 282 GLU A N 1
ATOM 2238 C CA . GLU A 1 282 ? -3.582 -12.673 -32.894 1.00 97.62 282 GLU A CA 1
ATOM 2239 C C . GLU A 1 282 ? -2.660 -13.150 -31.767 1.00 97.62 282 GLU A C 1
ATOM 2241 O O . GLU A 1 282 ? -3.115 -13.347 -30.639 1.00 97.62 282 GLU A O 1
ATOM 2246 N N . TYR A 1 283 ? -1.355 -13.269 -32.037 1.00 97.50 283 TYR A N 1
ATOM 2247 C CA . TYR A 1 283 ? -0.368 -13.616 -31.017 1.00 97.50 283 TYR A CA 1
ATOM 2248 C C . TYR A 1 283 ? -0.304 -12.569 -29.898 1.00 97.50 283 TYR A C 1
ATOM 2250 O O . TYR A 1 283 ? -0.396 -12.935 -28.723 1.00 97.50 283 TYR A O 1
ATOM 2258 N N . ILE A 1 284 ? -0.198 -11.278 -30.236 1.00 97.44 284 ILE A N 1
ATOM 2259 C CA . ILE A 1 284 ? -0.156 -10.188 -29.247 1.00 97.44 284 ILE A CA 1
ATOM 2260 C C . ILE A 1 284 ? -1.398 -10.233 -28.351 1.00 97.44 284 ILE A C 1
ATOM 2262 O O . ILE A 1 284 ? -1.270 -10.150 -27.129 1.00 97.44 284 ILE A O 1
ATOM 2266 N N . SER A 1 285 ? -2.588 -10.455 -28.917 1.00 96.62 285 SER A N 1
ATOM 2267 C CA . SER A 1 285 ? -3.825 -10.575 -28.142 1.00 96.62 285 SER A CA 1
ATOM 2268 C C . SER A 1 285 ? -3.786 -11.714 -27.112 1.00 96.62 285 SER A C 1
ATOM 2270 O O . SER A 1 285 ? -4.372 -11.568 -26.040 1.00 96.62 285 SER A O 1
ATOM 2272 N N . THR A 1 286 ? -3.063 -12.815 -27.364 1.00 96.19 286 THR A N 1
ATOM 2273 C CA . THR A 1 286 ? -2.934 -13.919 -26.386 1.00 96.19 286 THR A CA 1
ATOM 2274 C C . THR A 1 286 ? -2.144 -13.544 -25.131 1.00 96.19 286 THR A C 1
ATOM 2276 O O . THR A 1 286 ? -2.348 -14.139 -24.071 1.00 96.19 286 THR A O 1
ATOM 2279 N N . ILE A 1 287 ? -1.257 -12.550 -25.230 1.00 95.12 287 ILE A N 1
ATOM 2280 C CA . ILE A 1 287 ? -0.379 -12.109 -24.138 1.00 95.12 287 ILE A CA 1
ATOM 2281 C C . ILE A 1 287 ? -0.690 -10.691 -23.649 1.00 95.12 287 ILE A C 1
ATOM 2283 O O . ILE A 1 287 ? -0.091 -10.249 -22.670 1.00 95.12 287 ILE A O 1
ATOM 2287 N N . ALA A 1 288 ? -1.641 -9.994 -24.277 1.00 91.38 288 ALA A N 1
ATOM 2288 C CA . ALA A 1 288 ? -1.944 -8.583 -24.037 1.00 91.38 288 ALA A CA 1
ATOM 2289 C C . ALA A 1 288 ? -2.192 -8.248 -22.557 1.00 91.38 288 ALA A C 1
ATOM 2291 O O . ALA A 1 288 ? -1.725 -7.223 -22.072 1.00 91.38 288 ALA A O 1
ATOM 2292 N N . SER A 1 289 ? -2.840 -9.140 -21.800 1.00 87.81 289 SER A N 1
ATOM 2293 C CA . SER A 1 289 ? -3.098 -8.944 -20.363 1.00 87.81 289 SER A CA 1
ATOM 2294 C C . SER A 1 289 ? -1.829 -8.860 -19.502 1.00 87.81 289 SER A C 1
ATOM 2296 O O . SER A 1 289 ? -1.866 -8.304 -18.401 1.00 87.81 289 SER A O 1
ATOM 2298 N N . LYS A 1 290 ? -0.701 -9.393 -19.989 1.00 87.88 290 LYS A N 1
ATOM 2299 C CA . LYS A 1 290 ? 0.606 -9.328 -19.322 1.00 87.88 290 LYS A CA 1
ATOM 2300 C C . LYS A 1 290 ? 1.431 -8.121 -19.749 1.00 87.88 290 LYS A C 1
ATOM 2302 O O . LYS A 1 290 ? 2.334 -7.734 -19.008 1.00 87.88 290 LYS A O 1
ATOM 2307 N N . LEU A 1 291 ? 1.156 -7.544 -20.916 1.00 92.56 291 LEU A N 1
ATOM 2308 C CA . LEU A 1 291 ? 1.973 -6.478 -21.482 1.00 92.56 291 LEU A CA 1
ATOM 2309 C C . LEU A 1 291 ? 1.774 -5.167 -20.714 1.00 92.56 291 LEU A C 1
ATOM 2311 O O . LEU A 1 291 ? 0.651 -4.738 -20.452 1.00 92.56 291 LEU A O 1
ATOM 2315 N N . LYS A 1 292 ? 2.890 -4.541 -20.337 1.00 88.19 292 LYS A N 1
ATOM 2316 C CA . LYS A 1 292 ? 2.944 -3.227 -19.679 1.00 88.19 292 LYS A CA 1
ATOM 2317 C C . LYS A 1 292 ? 3.596 -2.168 -20.549 1.00 88.19 292 LYS A C 1
ATOM 2319 O O . LYS A 1 292 ? 3.230 -1.001 -20.436 1.00 88.19 292 LYS A O 1
ATOM 2324 N N . VAL A 1 293 ? 4.519 -2.592 -21.410 1.00 93.75 293 VAL A N 1
ATOM 2325 C CA . VAL A 1 293 ? 5.234 -1.746 -22.363 1.00 93.75 293 VAL A CA 1
ATOM 2326 C C . VAL A 1 293 ? 5.199 -2.410 -23.738 1.00 93.75 293 VAL A C 1
ATOM 2328 O O . VAL A 1 293 ? 5.459 -3.611 -23.852 1.00 93.75 293 VAL A O 1
ATOM 2331 N N . TYR A 1 294 ? 4.890 -1.628 -24.768 1.00 97.44 294 TYR A N 1
ATOM 2332 C CA . TYR A 1 294 ? 4.982 -2.021 -26.172 1.00 97.44 294 TYR A CA 1
ATOM 2333 C C . TYR A 1 294 ? 5.872 -1.027 -26.919 1.00 97.44 294 TYR A C 1
ATOM 2335 O O . TYR A 1 294 ? 5.660 0.182 -26.832 1.00 97.44 294 TYR A O 1
ATOM 2343 N N . VAL A 1 295 ? 6.857 -1.513 -27.668 1.00 97.31 295 VAL A N 1
ATOM 2344 C CA . VAL A 1 295 ? 7.742 -0.654 -28.457 1.00 97.31 295 VAL A CA 1
ATOM 2345 C C . VAL A 1 295 ? 7.885 -1.204 -29.870 1.00 97.31 295 VAL A C 1
ATOM 2347 O O . VAL A 1 295 ? 8.290 -2.352 -30.059 1.00 97.31 295 VAL A O 1
ATOM 2350 N N . SER A 1 296 ? 7.581 -0.360 -30.852 1.00 97.06 296 SER A N 1
ATOM 2351 C CA . SER A 1 296 ? 7.852 -0.616 -32.267 1.00 97.06 296 SER A CA 1
ATOM 2352 C C . SER A 1 296 ? 9.156 0.077 -32.672 1.00 97.06 296 SER A C 1
ATOM 2354 O O . SER A 1 296 ? 9.345 1.262 -32.388 1.00 97.06 296 SER A O 1
ATOM 2356 N N . ILE A 1 297 ? 10.089 -0.661 -33.271 1.00 97.12 297 ILE A N 1
ATOM 2357 C CA . ILE A 1 297 ? 11.429 -0.184 -33.630 1.00 97.12 297 ILE A CA 1
ATOM 2358 C C . ILE A 1 297 ? 11.542 -0.038 -35.149 1.00 97.12 297 ILE A C 1
ATOM 2360 O O . ILE A 1 297 ? 11.453 -1.016 -35.895 1.00 97.12 297 ILE A O 1
ATOM 2364 N N . HIS A 1 298 ? 11.825 1.186 -35.572 1.00 96.06 298 HIS A N 1
ATOM 2365 C CA . HIS A 1 298 ? 11.972 1.639 -36.946 1.00 96.06 298 HIS A CA 1
ATOM 2366 C C . HIS A 1 298 ? 13.303 2.379 -37.156 1.00 96.06 298 HIS A C 1
ATOM 2368 O O . HIS A 1 298 ? 14.114 2.545 -36.241 1.00 96.06 298 HIS A O 1
ATOM 2374 N N . SER A 1 299 ? 13.556 2.814 -38.384 1.00 91.88 299 SER A N 1
ATOM 2375 C CA . SER A 1 299 ? 14.611 3.772 -38.724 1.00 91.88 299 SER A CA 1
ATOM 2376 C C . SER A 1 299 ? 14.212 4.508 -39.995 1.00 91.88 299 SER A C 1
ATOM 2378 O O . SER A 1 299 ? 13.515 3.927 -40.812 1.00 91.88 299 SER A O 1
ATOM 2380 N N . TYR A 1 300 ? 14.699 5.703 -40.286 1.00 85.94 300 TYR A N 1
ATOM 2381 C CA . TYR A 1 300 ? 15.650 6.520 -39.533 1.00 85.94 300 TYR A CA 1
ATOM 2382 C C . TYR A 1 300 ? 14.963 7.822 -39.123 1.00 85.94 300 TYR A C 1
ATOM 2384 O O . TYR A 1 300 ? 13.921 8.119 -39.686 1.00 85.94 300 TYR A O 1
ATOM 2392 N N . MET A 1 301 ? 15.542 8.580 -38.183 1.00 83.75 301 MET A N 1
ATOM 2393 C CA . MET A 1 301 ? 15.311 10.024 -37.929 1.00 83.75 301 MET A CA 1
ATOM 2394 C C . MET A 1 301 ? 15.767 10.450 -36.524 1.00 83.75 301 MET A C 1
ATOM 2396 O O . MET A 1 301 ? 15.777 11.646 -36.236 1.00 83.75 301 MET A O 1
ATOM 2400 N N . GLN A 1 302 ? 16.169 9.508 -35.662 1.00 91.38 302 GLN A N 1
ATOM 2401 C CA . GLN A 1 302 ? 16.491 9.744 -34.250 1.00 91.38 302 GLN A CA 1
ATOM 2402 C C . GLN A 1 302 ? 15.315 10.362 -33.482 1.00 91.38 302 GLN A C 1
ATOM 2404 O O . GLN A 1 302 ? 15.382 11.485 -32.982 1.00 91.38 302 GLN A O 1
ATOM 2409 N N . MET A 1 303 ? 14.214 9.622 -33.381 1.00 87.25 303 MET A N 1
ATOM 2410 C CA . MET A 1 303 ? 13.033 10.057 -32.639 1.00 87.25 303 MET A CA 1
ATOM 2411 C C . MET A 1 303 ? 12.450 8.985 -31.736 1.00 87.25 303 MET A C 1
ATOM 2413 O O . MET A 1 303 ? 12.577 7.790 -31.991 1.00 87.25 303 MET A O 1
ATOM 2417 N N . LEU A 1 304 ? 11.739 9.451 -30.716 1.00 92.06 304 LEU A N 1
ATOM 2418 C CA . LEU A 1 304 ? 10.833 8.667 -29.896 1.00 92.06 304 LEU A CA 1
ATOM 2419 C C . LEU A 1 304 ? 9.415 9.236 -30.043 1.00 92.06 304 LEU A C 1
ATOM 2421 O O . LEU A 1 304 ? 9.108 10.299 -29.502 1.00 92.06 304 LEU A O 1
ATOM 2425 N N . LEU A 1 305 ? 8.551 8.548 -30.786 1.00 87.75 305 LEU A N 1
ATOM 2426 C CA . LEU A 1 305 ? 7.193 9.014 -31.065 1.00 87.75 305 LEU A CA 1
ATOM 2427 C C . LEU A 1 305 ? 6.176 8.435 -30.078 1.00 87.75 305 LEU A C 1
ATOM 2429 O O . LEU A 1 305 ? 6.241 7.262 -29.697 1.00 87.75 305 LEU A O 1
ATOM 2433 N N . LEU A 1 306 ? 5.208 9.276 -29.709 1.00 89.69 306 LEU A N 1
ATOM 2434 C CA . LEU A 1 306 ? 4.090 8.959 -28.821 1.00 89.69 306 LEU A CA 1
ATOM 2435 C C . LEU A 1 306 ? 2.778 8.816 -29.612 1.00 89.69 306 LEU A C 1
ATOM 2437 O O . LEU A 1 306 ? 2.581 9.559 -30.581 1.00 89.69 306 LEU A O 1
ATOM 2441 N N . PRO A 1 307 ? 1.839 7.955 -29.180 1.00 85.88 307 PRO A N 1
ATOM 2442 C CA . PRO A 1 307 ? 0.529 7.847 -29.809 1.00 85.88 307 PRO A CA 1
ATOM 2443 C C . PRO A 1 307 ? -0.329 9.111 -29.562 1.00 85.88 307 PRO A C 1
ATOM 2445 O O . PRO A 1 307 ? -0.091 9.887 -28.634 1.00 85.88 307 PRO A O 1
ATOM 2448 N N . TYR A 1 308 ? -1.366 9.371 -30.353 1.00 85.06 308 TYR A N 1
ATOM 2449 C CA . TYR A 1 308 ? -1.785 8.596 -31.522 1.00 85.06 308 TYR A CA 1
ATOM 2450 C C . TYR A 1 308 ? -1.133 9.093 -32.822 1.00 85.06 308 TYR A C 1
ATOM 2452 O O . TYR A 1 308 ? -0.783 10.268 -32.938 1.00 85.06 308 TYR A O 1
ATOM 2460 N N . GLY A 1 309 ? -1.020 8.206 -33.813 1.00 79.88 309 GLY A N 1
ATOM 2461 C CA . GLY A 1 309 ? -0.659 8.539 -35.194 1.00 79.88 309 GLY A CA 1
ATOM 2462 C C . GLY A 1 309 ? -1.847 9.011 -36.032 1.00 79.88 309 GLY A C 1
ATOM 2463 O O . GLY A 1 309 ? -1.733 9.983 -36.778 1.00 79.88 309 GLY A O 1
ATOM 2464 N N . PHE A 1 310 ? -3.011 8.375 -35.878 1.00 80.56 310 PHE A N 1
ATOM 2465 C CA . PHE A 1 310 ? -4.199 8.640 -36.708 1.00 80.56 310 PHE A CA 1
ATOM 2466 C C . PHE A 1 310 ? -4.952 9.947 -36.376 1.00 80.56 310 PHE A C 1
ATOM 2468 O O . PHE A 1 310 ? -5.892 10.313 -37.079 1.00 80.56 310 PHE A O 1
ATOM 2475 N N . THR A 1 311 ? -4.607 10.645 -35.289 1.00 81.00 311 THR A N 1
ATOM 2476 C CA . THR A 1 311 ? -5.304 11.867 -34.855 1.00 81.00 311 THR A CA 1
ATOM 2477 C C . THR A 1 311 ? -4.360 12.867 -34.194 1.00 81.00 311 THR A C 1
ATOM 2479 O O . THR A 1 311 ? -3.345 12.507 -33.607 1.00 81.00 311 THR A O 1
ATOM 2482 N N . ARG A 1 312 ? -4.735 14.151 -34.242 1.00 72.50 312 ARG A N 1
ATOM 2483 C CA . ARG A 1 312 ? -4.050 15.239 -33.522 1.00 72.50 312 ARG A CA 1
ATOM 2484 C C . ARG A 1 312 ? -4.406 15.274 -32.033 1.00 72.50 312 ARG A C 1
ATOM 2486 O O . ARG A 1 312 ? -3.778 16.001 -31.264 1.00 72.50 312 ARG A O 1
ATOM 2493 N N . THR A 1 313 ? -5.430 14.528 -31.624 1.00 78.81 313 THR A N 1
ATOM 2494 C CA . THR A 1 313 ? -5.839 14.425 -30.225 1.00 78.81 313 THR A CA 1
ATOM 2495 C C . THR A 1 313 ? -4.791 13.662 -29.425 1.00 78.81 313 THR A C 1
ATOM 2497 O O . THR A 1 313 ? -4.414 12.545 -29.769 1.00 78.81 313 THR A O 1
ATOM 2500 N N . ARG A 1 314 ? -4.334 14.273 -28.330 1.00 81.12 314 ARG A N 1
ATOM 2501 C CA . ARG A 1 314 ? -3.412 13.642 -27.384 1.00 81.12 314 ARG A CA 1
ATOM 2502 C C . ARG A 1 314 ? -4.087 12.456 -26.693 1.00 81.12 314 ARG A C 1
ATOM 2504 O O . ARG A 1 314 ? -5.269 12.528 -26.358 1.00 81.12 314 ARG A O 1
ATOM 2511 N N . VAL A 1 315 ? -3.322 11.396 -26.447 1.00 79.56 315 VAL A N 1
ATOM 2512 C CA . VAL A 1 315 ? -3.741 10.302 -25.558 1.00 79.56 315 VAL A CA 1
ATOM 2513 C C . VAL A 1 315 ? -3.978 10.828 -24.140 1.00 79.56 315 VAL A C 1
ATOM 2515 O O . VAL A 1 315 ? -3.394 11.833 -23.733 1.00 79.56 315 VAL A O 1
ATOM 2518 N N . SER A 1 316 ? -4.835 10.160 -23.367 1.00 80.12 316 SER A N 1
ATOM 2519 C CA . SER A 1 316 ? -5.224 10.633 -22.029 1.00 80.12 316 SER A CA 1
ATOM 2520 C C . SER A 1 316 ? -4.051 10.732 -21.048 1.00 80.12 316 SER A C 1
ATOM 2522 O O . SER A 1 316 ? -4.073 11.582 -20.167 1.00 80.12 316 SER A O 1
ATOM 2524 N N . ASN A 1 317 ? -3.023 9.897 -21.212 1.00 78.25 317 ASN A N 1
ATOM 2525 C CA . ASN A 1 317 ? -1.782 9.904 -20.436 1.00 78.25 317 ASN A CA 1
ATOM 2526 C C . ASN A 1 317 ? -0.608 10.528 -21.221 1.00 78.25 317 ASN A C 1
ATOM 2528 O O . ASN A 1 317 ? 0.527 10.079 -21.120 1.00 78.25 317 ASN A O 1
ATOM 2532 N N . TYR A 1 318 ? -0.858 11.534 -22.060 1.00 81.75 318 TYR A N 1
ATOM 2533 C CA . TYR A 1 318 ? 0.182 12.094 -22.929 1.00 81.75 318 TYR A CA 1
ATOM 2534 C C . TYR A 1 318 ? 1.362 12.702 -22.160 1.00 81.75 318 TYR A C 1
ATOM 2536 O O . TYR A 1 318 ? 2.511 12.453 -22.515 1.00 81.75 318 TYR A O 1
ATOM 2544 N N . ASP A 1 319 ? 1.092 13.483 -21.110 1.00 79.31 319 ASP A N 1
ATOM 2545 C CA . ASP A 1 319 ? 2.148 14.171 -20.354 1.00 79.31 319 ASP A CA 1
ATOM 2546 C C . ASP A 1 319 ? 3.074 13.174 -19.638 1.00 79.31 319 ASP A C 1
ATOM 2548 O O . ASP A 1 319 ? 4.290 13.359 -19.618 1.00 79.31 319 ASP A O 1
ATOM 2552 N N . SER A 1 320 ? 2.500 12.074 -19.153 1.00 78.38 320 SER A N 1
ATOM 2553 C CA . SER A 1 320 ? 3.193 10.900 -18.624 1.00 78.38 320 SER A CA 1
ATOM 2554 C C . SER A 1 320 ? 4.158 10.281 -19.635 1.00 78.38 320 SER A C 1
ATOM 2556 O O . SER A 1 320 ? 5.362 10.185 -19.398 1.00 78.38 320 SER A O 1
ATOM 2558 N N . LEU A 1 321 ? 3.653 9.934 -20.826 1.00 82.94 321 LEU A N 1
ATOM 2559 C CA . LEU A 1 321 ? 4.476 9.355 -21.890 1.00 82.94 321 LEU A CA 1
ATOM 2560 C C . LEU A 1 321 ? 5.564 10.317 -22.371 1.00 82.94 321 LEU A C 1
ATOM 2562 O O . LEU A 1 321 ? 6.665 9.882 -22.707 1.00 82.94 321 LEU A O 1
ATOM 2566 N N . LEU A 1 322 ? 5.280 11.619 -22.374 1.00 84.00 322 LEU A N 1
ATOM 2567 C CA . LEU A 1 322 ? 6.254 12.646 -22.719 1.00 84.00 322 LEU A CA 1
ATOM 2568 C C . LEU A 1 322 ? 7.371 12.751 -21.678 1.00 84.00 322 LEU A C 1
ATOM 2570 O O . LEU A 1 322 ? 8.533 12.878 -22.061 1.00 84.00 322 LEU A O 1
ATOM 2574 N N . ASP A 1 323 ? 7.056 12.687 -20.385 1.00 80.31 323 ASP A N 1
ATOM 2575 C CA . ASP A 1 323 ? 8.061 12.701 -19.318 1.00 80.31 323 ASP A CA 1
ATOM 2576 C C . ASP A 1 323 ? 8.936 11.440 -19.339 1.00 80.31 323 ASP A C 1
ATOM 2578 O O . ASP A 1 323 ? 10.168 11.538 -19.371 1.00 80.31 323 ASP A O 1
ATOM 2582 N N . ILE A 1 324 ? 8.312 10.259 -19.427 1.00 82.94 324 ILE A N 1
ATOM 2583 C CA . ILE A 1 324 ? 9.007 8.977 -19.604 1.00 82.94 324 ILE A CA 1
ATOM 2584 C C . ILE A 1 324 ? 9.921 9.041 -20.834 1.00 82.94 324 ILE A C 1
ATOM 2586 O O . ILE A 1 324 ? 11.108 8.708 -20.760 1.00 82.94 324 ILE A O 1
ATOM 2590 N N . GLY A 1 325 ? 9.387 9.516 -21.960 1.00 84.81 325 GLY A N 1
ATOM 2591 C CA . GLY A 1 325 ? 10.122 9.616 -23.210 1.00 84.81 325 GLY A CA 1
ATOM 2592 C C . GLY A 1 325 ? 11.306 10.580 -23.127 1.00 84.81 325 GLY A C 1
ATOM 2593 O O . GLY A 1 325 ? 12.398 10.233 -23.571 1.00 84.81 325 GLY A O 1
ATOM 2594 N N . ARG A 1 326 ? 11.150 11.747 -22.485 1.00 85.25 326 ARG A N 1
ATOM 2595 C CA . ARG A 1 326 ? 12.241 12.715 -22.249 1.00 85.25 326 ARG A CA 1
ATOM 2596 C C . ARG A 1 326 ? 13.379 12.120 -21.432 1.00 85.25 326 ARG A C 1
ATOM 2598 O O . ARG A 1 326 ? 14.542 12.292 -21.792 1.00 85.25 326 ARG A O 1
ATOM 2605 N N . LYS A 1 327 ? 13.058 11.405 -20.352 1.00 82.62 327 LYS A N 1
ATOM 2606 C CA . LYS A 1 327 ? 14.058 10.710 -19.527 1.00 82.62 327 LYS A CA 1
ATOM 2607 C C . LYS A 1 327 ? 14.793 9.647 -20.340 1.00 82.62 327 LYS A C 1
ATOM 2609 O O . LYS A 1 327 ? 16.017 9.559 -20.270 1.00 82.62 327 LYS A O 1
ATOM 2614 N N . SER A 1 328 ? 14.053 8.890 -21.148 1.00 88.25 328 SER A N 1
ATOM 2615 C CA . SER A 1 328 ? 14.605 7.856 -22.022 1.00 88.25 328 SER A CA 1
ATOM 2616 C C . SER A 1 328 ? 15.609 8.420 -23.037 1.00 88.25 328 SER A C 1
ATOM 2618 O O . SER A 1 328 ? 16.750 7.960 -23.084 1.00 88.25 328 SER A O 1
ATOM 2620 N N . ILE A 1 329 ? 15.248 9.468 -23.789 1.00 89.06 329 ILE A N 1
ATOM 2621 C CA . ILE A 1 329 ? 16.156 10.066 -24.785 1.00 89.06 329 ILE A CA 1
ATOM 2622 C C . ILE A 1 329 ? 17.346 10.802 -24.148 1.00 89.06 329 ILE A C 1
ATOM 2624 O O . ILE A 1 329 ? 18.424 10.852 -24.737 1.00 89.06 329 ILE A O 1
ATOM 2628 N N . ALA A 1 330 ? 17.194 11.331 -22.928 1.00 82.44 330 ALA A N 1
ATOM 2629 C CA . ALA A 1 330 ? 18.308 11.914 -22.182 1.00 82.44 330 ALA A CA 1
ATOM 2630 C C . ALA A 1 330 ? 19.337 10.844 -21.775 1.00 82.44 330 ALA A C 1
ATOM 2632 O O . ALA A 1 330 ? 20.546 11.068 -21.882 1.00 82.44 330 ALA A O 1
ATOM 2633 N N . SER A 1 331 ? 18.870 9.662 -21.357 1.00 84.75 331 SER A N 1
ATOM 2634 C CA . SER A 1 331 ? 19.748 8.520 -21.084 1.00 84.75 331 SER A CA 1
ATOM 2635 C C . SER A 1 331 ? 20.462 8.048 -22.352 1.00 84.75 331 SER A C 1
ATOM 2637 O O . SER A 1 331 ? 21.686 7.921 -22.340 1.00 84.75 331 SER A O 1
ATOM 2639 N N . LEU A 1 332 ? 19.730 7.910 -23.464 1.00 91.56 332 LEU A N 1
ATOM 2640 C CA . LEU A 1 332 ? 20.283 7.556 -24.777 1.00 91.56 332 LEU A CA 1
ATOM 2641 C C . LEU A 1 332 ? 21.474 8.455 -25.147 1.00 91.56 332 LEU A C 1
ATOM 2643 O O . LEU A 1 332 ? 22.560 7.974 -25.479 1.00 91.56 332 LEU A O 1
ATOM 2647 N N . ALA A 1 333 ? 21.298 9.772 -25.015 1.00 87.75 333 ALA A N 1
ATOM 2648 C CA . ALA A 1 333 ? 22.314 10.759 -25.366 1.00 87.75 333 ALA A CA 1
ATOM 2649 C C . ALA A 1 333 ? 23.590 10.670 -24.507 1.00 87.75 333 ALA A C 1
ATOM 2651 O O . ALA A 1 333 ? 24.637 11.166 -24.919 1.00 87.75 333 ALA A O 1
ATOM 2652 N N . THR A 1 334 ? 23.548 10.026 -23.337 1.00 88.25 334 THR A N 1
ATOM 2653 C CA . THR A 1 334 ? 24.681 9.983 -22.396 1.00 88.25 334 THR A CA 1
ATOM 2654 C C . THR A 1 334 ? 25.886 9.235 -22.967 1.00 88.25 334 THR A C 1
ATOM 2656 O O . THR A 1 334 ? 27.026 9.619 -22.709 1.00 88.25 334 THR A O 1
ATOM 2659 N N . ARG A 1 335 ? 25.661 8.175 -23.756 1.00 85.75 335 ARG A N 1
ATOM 2660 C CA . ARG A 1 335 ? 26.745 7.295 -24.218 1.00 85.75 335 ARG A CA 1
ATOM 2661 C C . ARG A 1 335 ? 27.532 7.879 -25.390 1.00 85.75 335 ARG A C 1
ATOM 2663 O O . ARG A 1 335 ? 28.760 7.842 -25.382 1.00 85.75 335 ARG A O 1
ATOM 2670 N N . TYR A 1 336 ? 26.828 8.399 -26.393 1.00 91.94 336 TYR A N 1
ATOM 2671 C CA . TYR A 1 336 ? 27.430 8.842 -27.658 1.00 91.94 336 TYR A CA 1
ATOM 2672 C C . TYR A 1 336 ? 27.076 10.277 -28.055 1.00 91.94 336 TYR A C 1
ATOM 2674 O O . TYR A 1 336 ? 27.506 10.740 -29.109 1.00 91.94 336 TYR A O 1
ATOM 2682 N N . GLY A 1 337 ? 26.301 10.995 -27.238 1.00 89.50 337 GLY A N 1
ATOM 2683 C CA . GLY A 1 337 ? 25.831 12.342 -27.560 1.00 89.50 337 GLY A CA 1
ATOM 2684 C C . GLY A 1 337 ? 24.741 12.383 -28.633 1.00 89.50 337 GLY A C 1
ATOM 2685 O O . GLY A 1 337 ? 24.371 13.477 -29.060 1.00 89.50 337 GLY A O 1
ATOM 2686 N N . THR A 1 338 ? 24.224 11.231 -29.070 1.00 91.19 338 THR A N 1
ATOM 2687 C CA . THR A 1 338 ? 23.186 11.138 -30.102 1.00 91.19 338 THR A CA 1
ATOM 2688 C C . THR A 1 338 ? 21.907 11.814 -29.630 1.00 91.19 338 THR A C 1
ATOM 2690 O O . THR A 1 338 ? 21.348 11.461 -28.595 1.00 91.19 338 THR A O 1
ATOM 2693 N N . GLN A 1 339 ? 21.449 12.809 -30.385 1.00 89.62 339 GLN A N 1
ATOM 2694 C CA . GLN A 1 339 ? 20.292 13.620 -30.017 1.00 89.62 339 GLN A CA 1
ATOM 2695 C C . GLN A 1 339 ? 19.027 13.049 -30.647 1.00 89.62 339 GLN A C 1
ATOM 2697 O O . GLN A 1 339 ? 18.932 12.979 -31.873 1.00 89.62 339 GLN A O 1
ATOM 2702 N N . TYR A 1 340 ? 18.070 12.666 -29.804 1.00 89.38 340 TYR A N 1
ATOM 2703 C CA . TYR A 1 340 ? 16.731 12.273 -30.232 1.00 89.38 340 TYR A CA 1
ATOM 2704 C C . TYR A 1 340 ? 15.726 13.379 -29.907 1.00 89.38 340 TYR A C 1
ATOM 2706 O O . TYR A 1 340 ? 15.897 14.112 -28.932 1.00 89.38 340 TYR A O 1
ATOM 2714 N N . SER A 1 341 ? 14.659 13.483 -30.696 1.00 83.62 341 SER A N 1
ATOM 2715 C CA . SER A 1 341 ? 13.471 14.268 -30.344 1.00 83.62 341 SER A CA 1
ATOM 2716 C C . SER A 1 341 ? 12.357 13.360 -29.806 1.00 83.62 341 SER A C 1
ATOM 2718 O O . SER A 1 341 ? 12.310 12.168 -30.104 1.00 83.62 341 SER A O 1
ATOM 2720 N N . VAL A 1 342 ? 11.466 13.912 -28.976 1.00 82.19 342 VAL A N 1
ATOM 2721 C CA . VAL A 1 342 ? 10.305 13.197 -28.421 1.00 82.19 342 VAL A CA 1
ATOM 2722 C C . VAL A 1 342 ? 9.044 14.045 -28.544 1.00 82.19 342 VAL A C 1
ATOM 2724 O O . VAL A 1 342 ? 9.060 15.240 -28.240 1.00 82.19 342 VAL A O 1
ATOM 2727 N N . GLY A 1 343 ? 7.945 13.429 -28.969 1.00 69.69 343 GLY A N 1
ATOM 2728 C CA . GLY A 1 343 ? 6.653 14.091 -29.147 1.00 69.69 343 GLY A CA 1
ATOM 2729 C C . GLY A 1 343 ? 5.602 13.136 -29.698 1.00 69.69 343 GLY A C 1
ATOM 2730 O O . GLY A 1 343 ? 5.915 11.997 -30.042 1.00 69.69 343 GLY A O 1
ATOM 2731 N N . ASN A 1 344 ? 4.343 13.574 -29.789 1.00 61.03 344 ASN A N 1
ATOM 2732 C CA . ASN A 1 344 ? 3.368 12.817 -30.578 1.00 61.03 344 ASN A CA 1
ATOM 2733 C C . ASN A 1 344 ? 3.839 12.720 -32.029 1.00 61.03 344 ASN A C 1
ATOM 2735 O O . ASN A 1 344 ? 4.512 13.624 -32.524 1.00 61.03 344 ASN A O 1
ATOM 2739 N N . VAL A 1 345 ? 3.382 11.679 -32.727 1.00 54.47 345 VAL A N 1
ATOM 2740 C CA . VAL A 1 345 ? 3.581 11.506 -34.179 1.00 54.47 345 VAL A CA 1
ATOM 2741 C C . VAL A 1 345 ? 3.301 12.807 -34.965 1.00 54.47 345 VAL A C 1
ATOM 2743 O O . VAL A 1 345 ? 3.938 13.062 -35.981 1.00 54.47 345 VAL A O 1
ATOM 2746 N N . TYR A 1 346 ? 2.406 13.667 -34.455 1.00 50.47 346 TYR A N 1
ATOM 2747 C CA . TYR A 1 346 ? 1.982 14.924 -35.077 1.00 50.47 346 TYR A CA 1
ATOM 2748 C C . TYR A 1 346 ? 2.603 16.231 -34.506 1.00 50.47 346 TYR A C 1
ATOM 2750 O O . TYR A 1 346 ? 2.462 17.289 -35.116 1.00 50.47 346 TYR A O 1
ATOM 2758 N N . GLY A 1 347 ? 3.262 16.248 -33.342 1.00 39.47 347 GLY A N 1
ATOM 2759 C CA . GLY A 1 347 ? 3.541 17.511 -32.637 1.00 39.47 347 GLY A CA 1
ATOM 2760 C C . GLY A 1 347 ? 4.924 17.619 -32.010 1.00 39.47 347 GLY A C 1
ATOM 2761 O O . GLY A 1 347 ? 5.193 17.109 -30.926 1.00 39.47 347 GLY A O 1
ATOM 2762 N N . VAL A 1 348 ? 5.754 18.454 -32.634 1.00 39.75 348 VAL A N 1
ATOM 2763 C CA . VAL A 1 348 ? 6.866 19.132 -31.963 1.00 39.75 348 VAL A CA 1
ATOM 2764 C C . VAL A 1 348 ? 6.699 20.628 -32.202 1.00 39.75 348 VAL A C 1
ATOM 2766 O O . VAL A 1 348 ? 7.145 21.198 -33.195 1.00 39.75 348 VAL A O 1
ATOM 2769 N N . GLY A 1 349 ? 5.976 21.274 -31.290 1.00 34.44 349 GLY A N 1
ATOM 2770 C CA . GLY A 1 349 ? 6.028 22.720 -31.136 1.00 34.44 349 GLY A CA 1
ATOM 2771 C C . GLY A 1 349 ? 7.317 23.075 -30.403 1.00 34.44 349 GLY A C 1
ATOM 2772 O O . GLY A 1 349 ? 7.485 22.685 -29.252 1.00 34.44 349 GLY A O 1
ATOM 2773 N N . THR A 1 350 ? 8.172 23.840 -31.080 1.00 32.41 350 THR A N 1
ATOM 2774 C CA . THR A 1 350 ? 9.498 24.362 -30.692 1.00 32.41 350 THR A CA 1
ATOM 2775 C C . THR A 1 350 ? 10.687 23.399 -30.851 1.00 32.41 350 THR A C 1
ATOM 2777 O O . THR A 1 350 ? 10.871 22.461 -30.087 1.00 32.41 350 THR A O 1
ATOM 2780 N N . ILE A 1 351 ? 11.528 23.760 -31.836 1.00 29.70 351 ILE A N 1
ATOM 2781 C CA . ILE A 1 351 ? 12.741 23.120 -32.384 1.00 29.70 351 ILE A CA 1
ATOM 2782 C C . ILE A 1 351 ? 12.441 22.105 -33.510 1.00 29.70 351 ILE A C 1
ATOM 2784 O O . ILE A 1 351 ? 11.905 21.026 -33.297 1.00 29.70 351 ILE A O 1
ATOM 2788 N N . SER A 1 352 ? 12.759 22.531 -34.738 1.00 31.41 352 SER A N 1
ATOM 2789 C CA . SER A 1 352 ? 12.440 21.937 -36.041 1.00 31.41 352 SER A CA 1
ATOM 2790 C C . SER A 1 352 ? 12.784 20.452 -36.203 1.00 31.41 352 SER A C 1
ATOM 2792 O O . SER A 1 352 ? 13.961 20.122 -36.263 1.00 31.41 352 SER A O 1
ATOM 2794 N N . LEU A 1 353 ? 11.766 19.601 -36.382 1.00 33.88 353 LEU A N 1
ATOM 2795 C CA . LEU A 1 353 ? 11.673 18.502 -37.367 1.00 33.88 353 LEU A CA 1
ATOM 2796 C C . LEU A 1 353 ? 10.334 17.771 -37.134 1.00 33.88 353 LEU A C 1
ATOM 2798 O O . LEU A 1 353 ? 10.120 17.171 -36.086 1.00 33.88 353 LEU A O 1
ATOM 2802 N N . VAL A 1 354 ? 9.405 17.902 -38.089 1.00 40.41 354 VAL A N 1
ATOM 2803 C CA . VAL A 1 354 ? 8.026 17.373 -38.050 1.00 40.41 354 VAL A CA 1
ATOM 2804 C C . VAL A 1 354 ? 7.918 16.244 -39.066 1.00 40.41 354 VAL A C 1
ATOM 2806 O O . VAL A 1 354 ? 8.168 16.479 -40.249 1.00 40.41 354 VAL A O 1
ATOM 2809 N N . ILE A 1 355 ? 7.556 15.038 -38.620 1.00 45.16 355 ILE A N 1
ATOM 2810 C CA . ILE A 1 355 ? 7.611 13.834 -39.467 1.00 45.16 355 ILE A CA 1
ATOM 2811 C C . ILE A 1 355 ? 6.270 13.376 -40.023 1.00 45.16 355 ILE A C 1
ATOM 2813 O O . ILE A 1 355 ? 6.249 12.627 -40.993 1.00 45.16 355 ILE A O 1
ATOM 2817 N N . VAL A 1 356 ? 5.151 13.960 -39.602 1.00 45.53 356 VAL A N 1
ATOM 2818 C CA . VAL A 1 356 ? 3.920 13.833 -40.386 1.00 45.53 356 VAL A CA 1
ATOM 2819 C C . VAL A 1 356 ? 3.041 15.062 -40.167 1.00 45.53 356 VAL A C 1
ATOM 2821 O O . VAL A 1 356 ? 2.557 15.294 -39.065 1.00 45.53 356 VAL A O 1
ATOM 2824 N N . ALA A 1 357 ? 2.831 15.885 -41.201 1.00 38.94 357 ALA A N 1
ATOM 2825 C CA . ALA A 1 357 ? 1.785 16.915 -41.139 1.00 38.94 357 ALA A CA 1
ATOM 2826 C C . ALA A 1 357 ? 0.379 16.324 -41.352 1.00 38.94 357 ALA A C 1
ATOM 2828 O O . ALA A 1 357 ? -0.619 17.013 -41.120 1.00 38.94 357 ALA A O 1
ATOM 2829 N N . ASP A 1 358 ? 0.314 15.044 -41.738 1.00 51.12 358 ASP A N 1
ATOM 2830 C CA . ASP A 1 358 ? -0.911 14.270 -41.887 1.00 51.12 358 ASP A CA 1
ATOM 2831 C C . ASP A 1 358 ? -1.005 13.107 -40.901 1.00 51.12 358 ASP A C 1
ATOM 2833 O O . ASP A 1 358 ? -0.017 12.549 -40.442 1.00 51.12 358 ASP A O 1
ATOM 2837 N N . VAL A 1 359 ? -2.235 12.761 -40.549 1.00 64.50 359 VAL A N 1
ATOM 2838 C CA . VAL A 1 359 ? -2.567 11.666 -39.633 1.00 64.50 359 VAL A CA 1
ATOM 2839 C C . VAL A 1 359 ? -2.137 10.317 -40.213 1.00 64.50 359 VAL A C 1
ATOM 2841 O O . VAL A 1 359 ? -2.582 9.987 -41.292 1.00 64.50 359 VAL A O 1
ATOM 2844 N N . ALA A 1 360 ? -1.324 9.508 -39.535 1.00 71.81 360 ALA A N 1
ATOM 2845 C CA . ALA A 1 360 ? -0.917 8.179 -40.011 1.00 71.81 360 ALA A CA 1
ATOM 2846 C C . ALA A 1 360 ? -1.790 7.086 -39.383 1.00 71.81 360 ALA A C 1
ATOM 2848 O O . ALA A 1 360 ? -1.642 6.758 -38.206 1.00 71.81 360 ALA A O 1
ATOM 2849 N N . SER A 1 361 ? -2.717 6.531 -40.162 1.00 84.31 361 SER A N 1
ATOM 2850 C CA . SER A 1 361 ? -3.706 5.576 -39.660 1.00 84.31 361 SER A CA 1
ATOM 2851 C C . SER A 1 361 ? -3.301 4.102 -39.812 1.00 84.31 361 SER A C 1
ATOM 2853 O O . SER A 1 361 ? -2.514 3.751 -40.688 1.00 84.31 361 SER A O 1
ATOM 2855 N N . GLY A 1 362 ? -3.836 3.222 -38.956 1.00 86.38 362 GLY A N 1
ATOM 2856 C CA . GLY A 1 362 ? -3.609 1.773 -39.047 1.00 86.38 362 GLY A CA 1
ATOM 2857 C C . GLY A 1 362 ? -2.226 1.293 -38.586 1.00 86.38 362 GLY A C 1
ATOM 2858 O O . GLY A 1 362 ? -1.703 0.341 -39.170 1.00 86.38 362 GLY A O 1
ATOM 2859 N N . SER A 1 363 ? -1.637 1.927 -37.565 1.00 92.31 363 SER A N 1
ATOM 2860 C CA . SER A 1 363 ? -0.342 1.535 -36.983 1.00 92.31 363 SER A CA 1
ATOM 2861 C C . SER A 1 363 ? -0.464 0.483 -35.868 1.00 92.31 363 SER A C 1
ATOM 2863 O O . SER A 1 363 ? -1.508 0.361 -35.217 1.00 92.31 363 SER A O 1
ATOM 2865 N N . SER A 1 364 ? 0.620 -0.262 -35.615 1.00 94.38 364 SER A N 1
ATOM 2866 C CA . SER A 1 364 ? 0.674 -1.286 -34.556 1.00 94.38 364 SER A CA 1
ATOM 2867 C C . SER A 1 364 ? 0.511 -0.689 -33.155 1.00 94.38 364 SER A C 1
ATOM 2869 O O . SER A 1 364 ? -0.248 -1.206 -32.332 1.00 94.38 364 SER A O 1
ATOM 2871 N N . VAL A 1 365 ? 1.171 0.446 -32.916 1.00 93.38 365 VAL A N 1
ATOM 2872 C CA . VAL A 1 365 ? 1.178 1.181 -31.646 1.00 93.38 365 VAL A CA 1
ATOM 2873 C C . VAL A 1 365 ? -0.193 1.771 -31.311 1.00 93.38 365 VAL A C 1
ATOM 2875 O O . VAL A 1 365 ? -0.668 1.610 -30.183 1.00 93.38 365 VAL A O 1
ATOM 2878 N N . ASP A 1 366 ? -0.872 2.386 -32.285 1.00 91.69 366 ASP A N 1
ATOM 2879 C CA . ASP A 1 366 ? -2.229 2.897 -32.067 1.00 91.69 366 ASP A CA 1
ATOM 2880 C C . ASP A 1 366 ? -3.207 1.747 -31.784 1.00 91.69 366 ASP A C 1
ATOM 2882 O O . ASP A 1 366 ? -4.084 1.878 -30.930 1.00 91.69 366 ASP A O 1
ATOM 2886 N N . TRP A 1 367 ? -3.037 0.600 -32.454 1.00 95.12 367 TRP A N 1
ATOM 2887 C CA . TRP A 1 367 ? -3.880 -0.579 -32.257 1.00 95.12 367 TRP A CA 1
ATOM 2888 C C . TRP A 1 367 ? -3.736 -1.193 -30.861 1.00 95.12 367 TRP A C 1
ATOM 2890 O O . TRP A 1 367 ? -4.751 -1.417 -30.201 1.00 95.12 367 TRP A O 1
ATOM 2900 N N . VAL A 1 368 ? -2.517 -1.423 -30.359 1.00 93.81 368 VAL A N 1
ATOM 2901 C CA . VAL A 1 368 ? -2.335 -1.999 -29.009 1.00 93.81 368 VAL A CA 1
ATOM 2902 C C . VAL A 1 368 ? -2.867 -1.082 -27.907 1.00 93.81 368 VAL A C 1
ATOM 2904 O O . VAL A 1 368 ? -3.442 -1.561 -26.927 1.00 93.81 368 VAL A O 1
ATOM 2907 N N . MET A 1 369 ? -2.729 0.234 -28.073 1.00 89.81 369 MET A N 1
ATOM 2908 C CA . MET A 1 369 ? -3.265 1.199 -27.119 1.00 89.81 369 MET A CA 1
ATOM 2909 C C . MET A 1 369 ? -4.793 1.269 -27.206 1.00 89.81 369 MET A C 1
ATOM 2911 O O . MET A 1 369 ? -5.473 1.168 -26.186 1.00 89.81 369 MET A O 1
ATOM 2915 N N . GLY A 1 370 ? -5.340 1.379 -28.418 1.00 86.69 370 GLY A N 1
ATOM 2916 C CA . GLY A 1 370 ? -6.771 1.545 -28.654 1.00 86.69 370 GLY A CA 1
ATOM 2917 C C . GLY A 1 370 ? -7.616 0.296 -28.390 1.00 86.69 370 GLY A C 1
ATOM 2918 O O . GLY A 1 370 ? -8.752 0.416 -27.937 1.00 86.69 370 GLY A O 1
ATOM 2919 N N . VAL A 1 371 ? -7.082 -0.901 -28.656 1.00 92.44 371 VAL A N 1
ATOM 2920 C CA . VAL A 1 371 ? -7.815 -2.176 -28.533 1.00 92.44 371 VAL A CA 1
ATOM 2921 C C . VAL A 1 371 ? -7.520 -2.892 -27.217 1.00 92.44 371 VAL A C 1
ATOM 2923 O O . VAL A 1 371 ? -8.429 -3.464 -26.616 1.00 92.44 371 VAL A O 1
ATOM 2926 N N . HIS A 1 372 ? -6.270 -2.869 -26.751 1.00 89.81 372 HIS A N 1
ATOM 2927 C CA . HIS A 1 372 ? -5.851 -3.605 -25.553 1.00 89.81 372 HIS A CA 1
ATOM 2928 C C . HIS A 1 372 ? -5.589 -2.718 -24.331 1.00 89.81 372 HIS A C 1
ATOM 2930 O O . HIS A 1 372 ? -5.353 -3.248 -23.246 1.00 89.81 372 HIS A O 1
ATOM 2936 N N . GLY A 1 373 ? -5.659 -1.389 -24.466 1.00 85.50 373 GLY A N 1
ATOM 2937 C CA . GLY A 1 373 ? -5.468 -0.464 -23.347 1.00 85.50 373 GLY A CA 1
ATOM 2938 C C . GLY A 1 373 ? -4.040 -0.454 -22.799 1.00 85.50 373 GLY A C 1
ATOM 2939 O O . GLY A 1 373 ? -3.833 -0.109 -21.636 1.00 85.50 373 GLY A O 1
ATOM 2940 N N . ILE A 1 374 ? -3.049 -0.856 -23.603 1.00 87.44 374 ILE A N 1
ATOM 2941 C CA . ILE A 1 374 ? -1.640 -0.829 -23.200 1.00 87.44 374 ILE A CA 1
ATOM 2942 C C . ILE A 1 374 ? -1.187 0.633 -23.194 1.00 87.44 374 ILE A C 1
ATOM 2944 O O . ILE A 1 374 ? -0.944 1.232 -24.238 1.00 87.44 374 ILE A O 1
ATOM 2948 N N . SER A 1 375 ? -1.113 1.214 -21.997 1.00 80.25 375 SER A N 1
ATOM 2949 C CA . SER A 1 375 ? -0.930 2.654 -21.798 1.00 80.25 375 SER A CA 1
ATOM 2950 C C . SER A 1 375 ? 0.479 3.160 -22.113 1.00 80.25 375 SER A C 1
ATOM 2952 O O . SER A 1 375 ? 0.628 4.351 -22.359 1.00 80.25 375 SER A O 1
ATOM 2954 N N . ASN A 1 376 ? 1.498 2.291 -22.121 1.00 89.44 376 ASN A N 1
ATOM 2955 C CA . ASN A 1 376 ? 2.887 2.648 -22.438 1.00 89.44 376 ASN A CA 1
ATOM 2956 C C . ASN A 1 376 ? 3.291 2.043 -23.781 1.00 89.44 376 ASN A C 1
ATOM 2958 O O . ASN A 1 376 ? 3.854 0.947 -23.837 1.00 89.44 376 ASN A O 1
ATOM 2962 N N . ALA A 1 377 ? 2.972 2.749 -24.860 1.00 92.31 377 ALA A N 1
ATOM 2963 C CA . ALA A 1 377 ? 3.309 2.335 -26.213 1.00 92.31 377 ALA A CA 1
ATOM 2964 C C . ALA A 1 377 ? 4.140 3.424 -26.906 1.00 92.31 377 ALA A C 1
ATOM 2966 O O . ALA A 1 377 ? 3.785 4.599 -26.830 1.00 92.31 377 ALA A O 1
ATOM 2967 N N . PHE A 1 378 ? 5.241 3.037 -27.552 1.00 94.44 378 PHE A N 1
ATOM 2968 C CA . PHE A 1 378 ? 6.211 3.960 -28.153 1.00 94.44 378 PHE A CA 1
ATOM 2969 C C . PHE A 1 378 ? 6.685 3.471 -29.525 1.00 94.44 378 PHE A C 1
ATOM 2971 O O . PHE A 1 378 ? 6.697 2.267 -29.792 1.00 94.44 378 PHE A O 1
ATOM 2978 N N . ILE A 1 379 ? 7.133 4.403 -30.369 1.00 94.12 379 ILE A N 1
ATOM 2979 C CA . ILE A 1 379 ? 7.834 4.104 -31.625 1.00 94.12 379 ILE A CA 1
ATOM 2980 C C . ILE A 1 379 ? 9.234 4.719 -31.555 1.00 94.12 379 ILE A C 1
ATOM 2982 O O . ILE A 1 379 ? 9.351 5.919 -31.311 1.00 94.12 379 ILE A O 1
ATOM 2986 N N . TYR A 1 380 ? 10.286 3.936 -31.790 1.00 94.75 380 TYR A N 1
ATOM 2987 C CA . TYR A 1 380 ? 11.628 4.481 -32.021 1.00 94.75 380 TYR A CA 1
ATOM 2988 C C . TYR A 1 380 ? 11.908 4.579 -33.513 1.00 94.75 380 TYR A C 1
ATOM 2990 O O . TYR A 1 380 ? 11.829 3.572 -34.202 1.00 94.75 380 TYR A O 1
ATOM 2998 N N . GLU A 1 381 ? 12.336 5.748 -33.977 1.00 92.44 381 GLU A N 1
ATOM 2999 C CA . GLU A 1 381 ? 13.011 5.922 -35.265 1.00 92.44 381 GLU A CA 1
ATOM 3000 C C . GLU A 1 381 ? 14.509 6.045 -34.990 1.00 92.44 381 GLU A C 1
ATOM 3002 O O . GLU A 1 381 ? 14.967 7.068 -34.479 1.00 92.44 381 GLU A O 1
ATOM 3007 N N . LEU A 1 382 ? 15.272 4.986 -35.255 1.00 95.81 382 LEU A N 1
ATOM 3008 C CA . LEU A 1 382 ? 16.686 4.896 -34.884 1.00 95.81 382 LEU A CA 1
ATOM 3009 C C . LEU A 1 382 ? 17.598 5.799 -35.744 1.00 95.81 382 LEU A C 1
ATOM 3011 O O . LEU A 1 382 ? 17.139 6.652 -36.510 1.00 95.81 382 LEU A O 1
ATOM 3015 N N . ARG A 1 383 ? 18.921 5.631 -35.596 1.00 94.19 383 ARG A N 1
ATOM 3016 C CA . ARG A 1 383 ? 19.929 6.353 -36.386 1.00 94.19 383 ARG A CA 1
ATOM 3017 C C . ARG A 1 383 ? 19.730 6.151 -37.898 1.00 94.19 383 ARG A C 1
ATOM 3019 O O . ARG A 1 383 ? 19.284 5.094 -38.330 1.00 94.19 383 ARG A O 1
ATOM 3026 N N . ASP A 1 384 ? 20.124 7.102 -38.739 1.00 90.00 384 ASP A N 1
ATOM 3027 C CA . ASP A 1 384 ? 20.665 8.437 -38.432 1.00 90.00 384 ASP A CA 1
ATOM 3028 C C . ASP A 1 384 ? 19.647 9.552 -38.757 1.00 90.00 384 ASP A C 1
ATOM 3030 O O . ASP A 1 384 ? 18.442 9.341 -38.667 1.00 90.00 384 ASP A O 1
ATOM 3034 N N . THR A 1 385 ? 20.101 10.765 -39.079 1.00 83.56 385 THR A N 1
ATOM 3035 C CA . THR A 1 385 ? 19.244 11.897 -39.489 1.00 83.56 385 THR A CA 1
ATOM 3036 C C . THR A 1 385 ? 19.247 12.132 -41.010 1.00 83.56 385 THR A C 1
ATOM 3038 O O . THR A 1 385 ? 18.922 13.221 -41.491 1.00 83.56 385 THR A O 1
ATOM 3041 N N . GLY A 1 386 ? 19.637 11.113 -41.785 1.00 78.75 386 GLY A N 1
ATOM 3042 C CA . GLY A 1 386 ? 19.584 11.070 -43.249 1.00 78.75 386 GLY A CA 1
ATOM 3043 C C . GLY A 1 386 ? 20.939 10.945 -43.945 1.00 78.75 386 GLY A C 1
ATOM 3044 O O . GLY A 1 386 ? 20.966 10.703 -45.146 1.00 78.75 386 GLY A O 1
ATOM 3045 N N . ARG A 1 387 ? 22.071 11.079 -43.235 1.00 82.00 387 ARG A N 1
ATOM 3046 C CA . ARG A 1 387 ? 23.410 10.996 -43.857 1.00 82.00 387 ARG A CA 1
ATOM 3047 C C . ARG A 1 387 ? 23.623 9.659 -44.572 1.00 82.00 387 ARG A C 1
ATOM 3049 O O . ARG A 1 387 ? 24.185 9.636 -45.662 1.00 82.00 387 ARG A O 1
ATOM 3056 N N . ASN A 1 388 ? 23.205 8.571 -43.939 1.00 85.19 388 ASN A N 1
ATOM 3057 C CA . ASN A 1 388 ? 23.169 7.235 -44.519 1.00 85.19 388 ASN A CA 1
ATOM 3058 C C . ASN A 1 388 ? 21.727 6.724 -44.639 1.00 85.19 388 ASN A C 1
ATOM 3060 O O . ASN A 1 388 ? 21.470 5.819 -45.433 1.00 85.19 388 ASN A O 1
ATOM 3064 N N . GLY A 1 389 ? 20.788 7.301 -43.877 1.00 86.75 389 GLY A N 1
ATOM 3065 C CA . GLY A 1 389 ? 19.379 6.933 -43.904 1.00 86.75 389 GLY A CA 1
ATOM 3066 C C . GLY A 1 389 ? 19.199 5.447 -43.605 1.00 86.75 389 GLY A C 1
ATOM 3067 O O . GLY A 1 389 ? 19.710 4.937 -42.609 1.00 86.75 389 GLY A O 1
ATOM 3068 N N . PHE A 1 390 ? 18.526 4.727 -44.504 1.00 88.62 390 PHE A N 1
ATOM 3069 C CA . PHE A 1 390 ? 18.328 3.282 -44.359 1.00 88.62 390 PHE A CA 1
ATOM 3070 C C . PHE A 1 390 ? 19.596 2.452 -44.594 1.00 88.62 390 PHE A C 1
ATOM 3072 O O . PHE A 1 390 ? 19.583 1.267 -44.273 1.00 88.62 390 PHE A O 1
ATOM 3079 N N . VAL A 1 391 ? 20.665 3.033 -45.155 1.00 89.50 391 VAL A N 1
ATOM 3080 C CA . VAL A 1 391 ? 21.905 2.343 -45.562 1.00 89.50 391 VAL A CA 1
ATOM 3081 C C . VAL A 1 391 ? 23.021 2.554 -44.526 1.00 89.50 391 VAL A C 1
ATOM 3083 O O . VAL A 1 391 ? 24.160 2.900 -44.845 1.00 89.50 391 VAL A O 1
ATOM 3086 N N . LEU A 1 392 ? 22.669 2.438 -43.244 1.00 91.44 392 LEU A N 1
ATOM 3087 C CA . LEU A 1 392 ? 23.564 2.732 -42.127 1.00 91.44 392 LEU A CA 1
ATOM 3088 C C . LEU A 1 392 ? 24.714 1.703 -42.058 1.00 91.44 392 LEU A C 1
ATOM 3090 O O . LEU A 1 392 ? 24.432 0.505 -42.031 1.00 91.44 392 LEU A O 1
ATOM 3094 N N . PRO A 1 393 ? 25.998 2.106 -41.974 1.00 91.06 393 PRO A N 1
ATOM 3095 C CA . PRO A 1 393 ? 27.118 1.163 -41.952 1.00 91.06 393 PRO A CA 1
ATOM 3096 C C . PRO A 1 393 ? 27.037 0.159 -40.796 1.00 91.06 393 PRO A C 1
ATOM 3098 O O . PRO A 1 393 ? 26.705 0.530 -39.671 1.00 91.06 393 PRO A O 1
ATOM 3101 N N . ALA A 1 394 ? 27.432 -1.099 -41.026 1.00 89.69 394 ALA A N 1
ATOM 3102 C CA . ALA A 1 394 ? 27.387 -2.146 -39.996 1.00 89.69 394 ALA A CA 1
ATOM 3103 C C . ALA A 1 394 ? 28.188 -1.816 -38.713 1.00 89.69 394 ALA A C 1
ATOM 3105 O O . ALA A 1 394 ? 27.896 -2.349 -37.643 1.00 89.69 394 ALA A O 1
ATOM 3106 N N . SER A 1 395 ? 29.166 -0.904 -38.781 1.00 90.19 395 SER A N 1
ATOM 3107 C CA . SER A 1 395 ? 29.898 -0.404 -37.606 1.00 90.19 395 SER A CA 1
ATOM 3108 C C . SER A 1 395 ? 29.020 0.352 -36.601 1.00 90.19 395 SER A C 1
ATOM 3110 O O . SER A 1 395 ? 29.398 0.475 -35.439 1.00 90.19 395 SER A O 1
ATOM 3112 N N . GLU A 1 396 ? 27.855 0.842 -37.025 1.00 94.25 396 GLU A N 1
ATOM 3113 C CA . GLU A 1 396 ? 26.904 1.586 -36.193 1.00 94.25 396 GLU A CA 1
ATOM 3114 C C . GLU A 1 396 ? 25.901 0.680 -35.460 1.00 94.25 396 GLU A C 1
ATOM 3116 O O . GLU A 1 396 ? 25.160 1.166 -34.604 1.00 94.25 396 GLU A O 1
ATOM 3121 N N . ILE A 1 397 ? 25.897 -0.635 -35.721 1.00 94.69 397 ILE A N 1
ATOM 3122 C CA . ILE A 1 397 ? 24.968 -1.583 -35.080 1.00 94.69 397 ILE A CA 1
ATOM 3123 C C . ILE A 1 397 ? 25.159 -1.595 -33.561 1.00 94.69 397 ILE A C 1
ATOM 3125 O O . ILE A 1 397 ? 24.198 -1.426 -32.813 1.00 94.69 397 ILE A O 1
ATOM 3129 N N . ILE A 1 398 ? 26.397 -1.772 -33.090 1.00 95.06 398 ILE A N 1
ATOM 3130 C CA . ILE A 1 398 ? 26.688 -1.824 -31.650 1.00 95.06 398 ILE A CA 1
ATOM 3131 C C . ILE A 1 398 ? 26.404 -0.472 -30.975 1.00 95.06 398 ILE A C 1
ATOM 3133 O O . ILE A 1 398 ? 25.698 -0.484 -29.966 1.00 95.06 398 ILE A O 1
ATOM 3137 N N . PRO A 1 399 ? 26.883 0.682 -31.491 1.00 96.25 399 PRO A N 1
ATOM 3138 C CA . PRO A 1 399 ? 26.530 1.981 -30.924 1.00 96.25 399 PRO A CA 1
ATOM 3139 C C . PRO A 1 399 ? 25.019 2.209 -30.811 1.00 96.25 399 PRO A C 1
ATOM 3141 O O . PRO A 1 399 ? 24.539 2.580 -29.740 1.00 96.25 399 PRO A O 1
ATOM 3144 N N . THR A 1 400 ? 24.268 1.911 -31.876 1.00 96.50 400 THR A N 1
ATOM 3145 C CA . THR A 1 400 ? 22.806 2.065 -31.899 1.00 96.50 400 THR A CA 1
ATOM 3146 C C . THR A 1 400 ? 22.135 1.127 -30.896 1.00 96.50 400 THR A C 1
ATOM 3148 O O . THR A 1 400 ? 21.285 1.556 -30.116 1.00 96.50 400 THR A O 1
ATOM 3151 N N . GLY A 1 401 ? 22.549 -0.142 -30.845 1.00 95.75 401 GLY A N 1
ATOM 3152 C CA . GLY A 1 401 ? 21.996 -1.119 -29.910 1.00 95.75 401 GLY A CA 1
ATOM 3153 C C . GLY A 1 401 ? 22.267 -0.777 -28.445 1.00 95.75 401 GLY A C 1
ATOM 3154 O O . GLY A 1 401 ? 21.401 -0.966 -27.593 1.00 95.75 401 GLY A O 1
ATOM 3155 N N . GLN A 1 402 ? 23.448 -0.236 -28.142 1.00 94.81 402 GLN A N 1
ATOM 3156 C CA . GLN A 1 402 ? 23.833 0.151 -26.788 1.00 94.81 402 GLN A CA 1
ATOM 3157 C C . GLN A 1 402 ? 23.054 1.361 -26.268 1.00 94.81 402 GLN A C 1
ATOM 3159 O O . GLN A 1 402 ? 22.511 1.293 -25.168 1.00 94.81 402 GLN A O 1
ATOM 3164 N N . GLU A 1 403 ? 22.976 2.446 -27.042 1.00 95.31 403 GLU A N 1
ATOM 3165 C CA . GLU A 1 403 ? 22.247 3.647 -26.610 1.00 95.31 403 GLU A CA 1
ATOM 3166 C C . GLU A 1 403 ? 20.732 3.404 -26.546 1.00 95.31 403 GLU A C 1
ATOM 3168 O O . GLU A 1 403 ? 20.067 3.898 -25.638 1.00 95.31 403 GLU A O 1
ATOM 3173 N N . THR A 1 404 ? 20.193 2.578 -27.451 1.00 95.56 404 THR A N 1
ATOM 3174 C CA . THR A 1 404 ? 18.774 2.195 -27.433 1.00 95.56 404 THR A CA 1
ATOM 3175 C C . THR A 1 404 ? 18.451 1.343 -26.206 1.00 95.56 404 THR A C 1
ATOM 3177 O O . THR A 1 404 ? 17.411 1.535 -25.582 1.00 95.56 404 THR A O 1
ATOM 3180 N N . LEU A 1 405 ? 19.340 0.422 -25.814 1.00 93.88 405 LEU A N 1
ATOM 3181 C CA . LEU A 1 405 ? 19.147 -0.383 -24.607 1.00 93.88 405 LEU A CA 1
ATOM 3182 C C . LEU A 1 405 ? 19.170 0.475 -23.334 1.00 93.88 405 LEU A C 1
ATOM 3184 O O . LEU A 1 405 ? 18.320 0.276 -22.468 1.00 93.88 405 LEU A O 1
ATOM 3188 N N . ASP A 1 406 ? 20.086 1.443 -23.235 1.00 88.12 406 ASP A N 1
ATOM 3189 C CA . ASP A 1 406 ? 20.105 2.405 -22.123 1.00 88.12 406 ASP A CA 1
ATOM 3190 C C . ASP A 1 406 ? 18.770 3.169 -22.048 1.00 88.12 406 ASP A C 1
ATOM 3192 O O . ASP A 1 406 ? 18.133 3.229 -20.993 1.00 88.12 406 ASP A O 1
ATOM 3196 N N . ALA A 1 407 ? 18.289 3.650 -23.199 1.00 92.12 407 ALA A N 1
ATOM 3197 C CA . ALA A 1 407 ? 17.018 4.355 -23.321 1.00 92.12 407 ALA A CA 1
ATOM 3198 C C . ALA A 1 407 ? 15.819 3.502 -22.872 1.00 92.12 407 ALA A C 1
ATOM 3200 O O . ALA A 1 407 ? 14.961 3.991 -22.132 1.00 92.12 407 ALA A O 1
ATOM 3201 N N . LEU A 1 408 ? 15.759 2.232 -23.289 1.00 91.19 408 LEU A N 1
ATOM 3202 C CA . LEU A 1 408 ? 14.691 1.292 -22.929 1.00 91.19 408 LEU A CA 1
ATOM 3203 C C . LEU A 1 408 ? 14.686 0.972 -21.430 1.00 91.19 408 LEU A C 1
ATOM 3205 O O . LEU A 1 408 ? 13.621 0.891 -20.821 1.00 91.19 408 LEU A O 1
ATOM 3209 N N . ILE A 1 409 ? 15.862 0.828 -20.817 1.00 83.25 409 ILE A N 1
ATOM 3210 C CA . ILE A 1 409 ? 15.988 0.602 -19.372 1.00 83.25 409 ILE A CA 1
ATOM 3211 C C . ILE A 1 409 ? 15.442 1.802 -18.599 1.00 83.25 409 ILE A C 1
ATOM 3213 O O . ILE A 1 409 ? 14.627 1.634 -17.690 1.00 83.25 409 ILE A O 1
ATOM 3217 N N . THR A 1 410 ? 15.837 3.019 -18.978 1.00 83.12 410 THR A N 1
ATOM 3218 C CA . THR A 1 410 ? 15.321 4.240 -18.349 1.00 83.12 410 THR A CA 1
ATOM 3219 C C . THR A 1 410 ? 13.827 4.423 -18.584 1.00 83.12 410 THR A C 1
ATOM 3221 O O . THR A 1 410 ? 13.130 4.844 -17.666 1.00 83.12 410 THR A O 1
ATOM 3224 N N . LEU A 1 411 ? 13.316 4.072 -19.765 1.00 88.12 411 LEU A N 1
ATOM 3225 C CA . LEU A 1 411 ? 11.886 4.111 -20.075 1.00 88.12 411 LEU A CA 1
ATOM 3226 C C . LEU A 1 411 ? 11.087 3.222 -19.111 1.00 88.12 411 LEU A C 1
ATOM 3228 O O . LEU A 1 411 ? 10.092 3.667 -18.541 1.00 88.12 411 LEU A O 1
ATOM 3232 N N . ILE A 1 412 ? 11.552 1.992 -18.876 1.00 76.06 412 ILE A N 1
ATOM 3233 C CA . ILE A 1 412 ? 10.909 1.044 -17.957 1.00 76.06 412 ILE A CA 1
ATOM 3234 C C . ILE A 1 412 ? 10.949 1.555 -16.511 1.00 76.06 412 ILE A C 1
ATOM 3236 O O . ILE A 1 412 ? 9.928 1.513 -15.826 1.00 76.06 412 ILE A O 1
ATOM 3240 N N . TYR A 1 413 ? 12.092 2.065 -16.042 1.00 73.25 413 TYR A N 1
ATOM 3241 C CA . TYR A 1 413 ? 12.191 2.603 -14.681 1.00 73.25 413 TYR A CA 1
ATOM 3242 C C . TYR A 1 413 ? 11.363 3.878 -14.487 1.00 73.25 413 TYR A C 1
ATOM 3244 O O . TYR A 1 413 ? 10.685 4.006 -13.474 1.00 73.25 413 TYR A O 1
ATOM 3252 N N . ALA A 1 414 ? 11.333 4.779 -15.470 1.00 70.25 414 ALA A N 1
ATOM 3253 C CA . ALA A 1 414 ? 10.506 5.980 -15.406 1.00 70.25 414 ALA A CA 1
ATOM 3254 C C . ALA A 1 414 ? 9.006 5.645 -15.364 1.00 70.25 414 ALA A C 1
ATOM 3256 O O . ALA A 1 414 ? 8.264 6.287 -14.624 1.00 70.25 414 ALA A O 1
ATOM 3257 N N . TRP A 1 415 ? 8.567 4.617 -16.099 1.00 70.25 415 TRP A N 1
ATOM 3258 C CA . TRP A 1 415 ? 7.200 4.101 -15.994 1.00 70.25 415 TRP A CA 1
ATOM 3259 C C . TRP A 1 415 ? 6.900 3.540 -14.595 1.00 70.25 415 TRP A C 1
ATOM 3261 O O . TRP A 1 415 ? 5.841 3.827 -14.035 1.00 70.25 415 TRP A O 1
ATOM 3271 N N . LEU A 1 416 ? 7.822 2.770 -14.007 1.00 56.50 416 LEU A N 1
ATOM 3272 C CA . LEU A 1 416 ? 7.667 2.268 -12.638 1.00 56.50 416 LEU A CA 1
ATOM 3273 C C . LEU A 1 416 ? 7.542 3.421 -11.627 1.00 56.50 416 LEU A C 1
ATOM 3275 O O . LEU A 1 416 ? 6.641 3.397 -10.788 1.00 56.50 416 LEU A O 1
ATOM 3279 N N . ASP A 1 417 ? 8.378 4.454 -11.746 1.00 60.38 417 ASP A N 1
ATOM 3280 C CA . ASP A 1 417 ? 8.343 5.656 -10.898 1.00 60.38 417 ASP A CA 1
ATOM 3281 C C . ASP A 1 417 ? 7.026 6.440 -11.032 1.00 60.38 417 ASP A C 1
ATOM 3283 O O . ASP A 1 417 ? 6.502 6.999 -10.062 1.00 60.38 417 ASP A O 1
ATOM 3287 N N . GLU A 1 418 ? 6.454 6.478 -12.232 1.00 57.94 418 GLU A N 1
ATOM 3288 C CA . GLU A 1 418 ? 5.180 7.142 -12.474 1.00 57.94 418 GLU A CA 1
ATOM 3289 C C . GLU A 1 418 ? 3.994 6.336 -11.932 1.00 57.94 418 GLU A C 1
ATOM 3291 O O . GLU A 1 418 ? 3.105 6.905 -11.303 1.00 57.94 418 GLU A O 1
ATOM 3296 N N . MET A 1 419 ? 4.006 5.007 -12.067 1.00 48.31 419 MET A N 1
ATOM 3297 C CA . MET A 1 419 ? 3.018 4.128 -11.427 1.00 48.31 419 MET A CA 1
ATOM 3298 C C . MET A 1 419 ? 3.023 4.276 -9.899 1.00 48.31 419 MET A C 1
ATOM 3300 O O . MET A 1 419 ? 1.969 4.208 -9.265 1.00 48.31 419 MET A O 1
ATOM 3304 N N . ILE A 1 420 ? 4.195 4.536 -9.311 1.00 48.88 420 ILE A N 1
ATOM 3305 C CA . ILE A 1 420 ? 4.346 4.875 -7.889 1.00 48.88 420 ILE A CA 1
ATOM 3306 C C . ILE A 1 420 ? 3.694 6.236 -7.567 1.00 48.88 420 ILE A C 1
ATOM 3308 O O . ILE A 1 420 ? 3.163 6.417 -6.471 1.00 48.88 420 ILE A O 1
ATOM 3312 N N . SER A 1 421 ? 3.677 7.169 -8.523 1.00 44.09 421 SER A N 1
ATOM 3313 C CA . SER A 1 421 ? 3.170 8.542 -8.367 1.00 44.09 421 SER A CA 1
ATOM 3314 C C . SER A 1 421 ? 1.679 8.714 -8.718 1.00 44.09 421 SER A C 1
ATOM 3316 O O . SER A 1 421 ? 1.028 9.610 -8.186 1.00 44.09 421 SER A O 1
ATOM 3318 N N . ALA A 1 422 ? 1.109 7.863 -9.579 1.00 42.22 422 ALA A N 1
ATOM 3319 C CA . ALA A 1 422 ? -0.222 8.033 -10.178 1.00 42.22 422 ALA A CA 1
ATOM 3320 C C . ALA A 1 422 ? -1.376 7.308 -9.445 1.00 42.22 422 ALA A C 1
ATOM 3322 O O . ALA A 1 422 ? -2.452 7.117 -10.012 1.00 42.22 422 ALA A O 1
ATOM 3323 N N . ASN A 1 423 ? -1.198 6.901 -8.182 1.00 47.19 423 ASN A N 1
ATOM 3324 C CA . ASN A 1 423 ? -2.226 6.174 -7.424 1.00 47.19 423 ASN A CA 1
ATOM 3325 C C . ASN A 1 423 ? -3.329 7.128 -6.881 1.00 47.19 423 ASN A C 1
ATOM 3327 O O . ASN A 1 423 ? -3.057 7.931 -5.984 1.00 47.19 423 ASN A O 1
ATOM 3331 N N . PRO A 1 424 ? -4.594 7.044 -7.346 1.00 38.66 424 PRO A N 1
ATOM 3332 C CA . PRO A 1 424 ? -5.599 8.114 -7.226 1.00 38.66 424 PRO A CA 1
ATOM 3333 C C . PRO A 1 424 ? -6.331 8.192 -5.866 1.00 38.66 424 PRO A C 1
ATOM 3335 O O . PRO A 1 424 ? -7.504 8.548 -5.808 1.00 38.66 424 PRO A O 1
ATOM 3338 N N . GLY A 1 425 ? -5.666 7.865 -4.754 1.00 47.72 425 GLY A N 1
ATOM 3339 C CA . GLY A 1 425 ? -6.295 7.810 -3.423 1.00 47.72 425 GLY A CA 1
ATOM 3340 C C . GLY A 1 425 ? -5.595 8.584 -2.306 1.00 47.72 425 GLY A C 1
ATOM 3341 O O . GLY A 1 425 ? -5.974 8.421 -1.153 1.00 47.72 425 GLY A O 1
ATOM 3342 N N . GLY A 1 426 ? -4.531 9.348 -2.586 1.00 52.25 426 GLY A N 1
ATOM 3343 C CA . GLY A 1 426 ? -3.753 10.047 -1.544 1.00 52.25 426 GLY A CA 1
ATOM 3344 C C . GLY A 1 426 ? -3.001 9.123 -0.569 1.00 52.25 426 GLY A C 1
ATOM 3345 O O . GLY A 1 426 ? -2.369 9.596 0.371 1.00 52.25 426 GLY A O 1
ATOM 3346 N N . ARG A 1 427 ? -3.047 7.803 -0.800 1.00 64.94 427 ARG A N 1
ATOM 3347 C CA . ARG A 1 427 ? -2.402 6.767 0.017 1.00 64.94 427 ARG A CA 1
ATOM 3348 C C . ARG A 1 427 ? -0.879 6.802 -0.074 1.00 64.94 427 ARG A C 1
ATOM 3350 O O . ARG A 1 427 ? -0.219 6.479 0.902 1.00 64.94 427 ARG A O 1
ATOM 3357 N N . VAL A 1 428 ? -0.318 7.136 -1.232 1.00 60.94 428 VAL A N 1
ATOM 3358 C CA . VAL A 1 428 ? 1.132 7.164 -1.464 1.00 60.94 428 VAL A CA 1
ATOM 3359 C C . VAL A 1 428 ? 1.509 8.567 -1.907 1.00 60.94 428 VAL A C 1
ATOM 3361 O O . VAL A 1 428 ? 0.947 9.085 -2.867 1.00 60.94 428 VAL A O 1
ATOM 3364 N N . GLN A 1 429 ? 2.444 9.182 -1.196 1.00 64.31 429 GLN A N 1
ATOM 3365 C CA . GLN A 1 429 ? 2.968 10.508 -1.471 1.00 64.31 429 GLN A CA 1
ATOM 3366 C C . GLN A 1 429 ? 4.490 10.415 -1.580 1.00 64.31 429 GLN A C 1
ATOM 3368 O O . GLN A 1 429 ? 5.164 10.007 -0.632 1.00 64.31 429 GLN A O 1
ATOM 3373 N N . GLY A 1 430 ? 5.044 10.817 -2.725 1.00 59.34 430 GLY A N 1
ATOM 3374 C CA . GLY A 1 430 ? 6.479 11.067 -2.836 1.00 59.34 430 GLY A CA 1
ATOM 3375 C C . GLY A 1 430 ? 6.873 12.210 -1.903 1.00 59.34 430 GLY A C 1
ATOM 3376 O O . GLY A 1 430 ? 6.234 13.262 -1.908 1.00 59.34 430 GLY A O 1
ATOM 3377 N N . ILE A 1 431 ? 7.899 11.999 -1.082 1.00 72.81 431 ILE A N 1
ATOM 3378 C CA . ILE A 1 431 ? 8.430 13.023 -0.182 1.00 72.81 431 ILE A CA 1
ATOM 3379 C C . ILE A 1 431 ? 9.866 13.356 -0.578 1.00 72.81 431 ILE A C 1
ATOM 3381 O O . ILE A 1 431 ? 10.692 12.471 -0.799 1.00 72.81 431 ILE A O 1
ATOM 3385 N N . THR A 1 432 ? 10.173 14.646 -0.631 1.00 80.12 432 THR A N 1
ATOM 3386 C CA . THR A 1 432 ? 11.552 15.130 -0.693 1.00 80.12 432 THR A CA 1
ATOM 3387 C C . THR A 1 432 ? 11.924 15.596 0.704 1.00 80.12 432 THR A C 1
ATOM 3389 O O . THR A 1 432 ? 11.392 16.588 1.197 1.00 80.12 432 THR A O 1
ATOM 3392 N N . VAL A 1 433 ? 12.817 14.857 1.359 1.00 82.44 433 VAL A N 1
ATOM 3393 C CA . VAL A 1 433 ? 13.293 15.159 2.719 1.00 82.44 433 VAL A CA 1
ATOM 3394 C C . VAL A 1 433 ? 14.203 16.393 2.694 1.00 82.44 433 VAL A C 1
ATOM 3396 O O . VAL A 1 433 ? 14.218 17.191 3.626 1.00 82.44 433 VAL A O 1
ATOM 3399 N N . GLY A 1 434 ? 14.933 16.584 1.595 1.00 87.06 434 GLY A N 1
ATOM 3400 C CA . GLY A 1 434 ? 15.726 17.775 1.311 1.00 87.06 434 GLY A CA 1
ATOM 3401 C C . GLY A 1 434 ? 16.731 17.525 0.192 1.00 87.06 434 GLY A C 1
ATOM 3402 O O . GLY A 1 434 ? 16.595 16.561 -0.558 1.00 87.06 434 GLY A O 1
ATOM 3403 N N . SER A 1 435 ? 17.754 18.373 0.100 1.00 88.12 435 SER A N 1
ATOM 3404 C CA . SER A 1 435 ? 18.835 18.236 -0.883 1.00 88.12 435 SER A CA 1
ATOM 3405 C C . SER A 1 435 ? 20.171 17.918 -0.210 1.00 88.12 435 SER A C 1
ATOM 3407 O O . SER A 1 435 ? 20.439 18.365 0.907 1.00 88.12 435 SER A O 1
ATOM 3409 N N . THR A 1 436 ? 21.000 17.144 -0.899 1.00 94.19 436 THR A N 1
ATOM 3410 C CA . THR A 1 436 ? 22.375 16.805 -0.527 1.00 94.19 436 THR A CA 1
ATOM 3411 C C . THR A 1 436 ? 23.341 17.950 -0.839 1.00 94.19 436 THR A C 1
ATOM 3413 O O . THR A 1 436 ? 22.963 18.962 -1.439 1.00 94.19 436 THR A O 1
ATOM 3416 N N . TYR A 1 437 ? 24.610 17.806 -0.448 1.00 92.12 437 TYR A N 1
ATOM 3417 C CA . TYR A 1 437 ? 25.624 18.833 -0.690 1.00 92.12 437 TYR A CA 1
ATOM 3418 C C . TYR A 1 437 ? 25.879 19.095 -2.185 1.00 92.12 437 TYR A C 1
ATOM 3420 O O . TYR A 1 437 ? 26.070 20.242 -2.586 1.00 92.12 437 TYR A O 1
ATOM 3428 N N . GLU A 1 438 ? 25.881 18.055 -3.018 1.00 89.56 438 GLU A N 1
ATOM 3429 C CA . GLU A 1 438 ? 26.065 18.141 -4.473 1.00 89.56 438 GLU A CA 1
ATOM 3430 C C . GLU A 1 438 ? 24.740 18.389 -5.225 1.00 89.56 438 GLU A C 1
ATOM 3432 O O . GLU A 1 438 ? 24.719 18.371 -6.455 1.00 89.56 438 GLU A O 1
ATOM 3437 N N . GLY A 1 439 ? 23.643 18.666 -4.509 1.00 83.50 439 GLY A N 1
ATOM 3438 C CA . GLY A 1 439 ? 22.369 19.106 -5.085 1.00 83.50 439 GLY A CA 1
ATOM 3439 C C . GLY A 1 439 ? 21.413 17.989 -5.513 1.00 83.50 439 GLY A C 1
ATOM 3440 O O . GLY A 1 439 ? 20.418 18.277 -6.175 1.00 83.50 439 GLY A O 1
ATOM 3441 N N . ARG A 1 440 ? 21.669 16.728 -5.141 1.00 83.75 440 ARG A N 1
ATOM 3442 C CA . ARG A 1 440 ? 20.720 15.621 -5.350 1.00 83.75 440 ARG A CA 1
ATOM 3443 C C . ARG A 1 440 ? 19.607 15.681 -4.312 1.00 83.75 440 ARG A C 1
ATOM 3445 O O . ARG A 1 440 ? 19.808 16.124 -3.187 1.00 83.75 440 ARG A O 1
ATOM 3452 N N . GLU A 1 441 ? 18.417 15.223 -4.666 1.00 81.88 441 GLU A N 1
ATOM 3453 C CA . GLU A 1 441 ? 17.316 15.133 -3.707 1.00 81.88 441 GLU A CA 1
ATOM 3454 C C . GLU A 1 441 ? 17.430 13.865 -2.856 1.00 81.88 441 GLU A C 1
ATOM 3456 O O . GLU A 1 441 ? 17.653 12.770 -3.373 1.00 81.88 441 GLU A O 1
ATOM 3461 N N . ILE A 1 442 ? 17.211 14.002 -1.549 1.00 87.12 442 ILE A N 1
ATOM 3462 C CA . ILE A 1 442 ? 16.963 12.875 -0.650 1.00 87.12 442 ILE A CA 1
ATOM 3463 C C . ILE A 1 442 ? 15.479 12.553 -0.749 1.00 87.12 442 ILE A C 1
ATOM 3465 O O . ILE A 1 442 ? 14.633 13.203 -0.127 1.00 87.12 442 ILE A O 1
ATOM 3469 N N . ARG A 1 443 ? 15.171 11.575 -1.596 1.00 82.00 443 ARG A N 1
ATOM 3470 C CA . ARG A 1 443 ? 13.803 11.150 -1.881 1.00 82.00 443 ARG A CA 1
ATOM 3471 C C . ARG A 1 443 ? 13.377 10.014 -0.964 1.00 82.00 443 ARG A C 1
ATOM 3473 O O . ARG A 1 443 ? 14.164 9.135 -0.617 1.00 82.00 443 ARG A O 1
ATOM 3480 N N . GLY A 1 444 ? 12.101 10.026 -0.619 1.00 79.19 444 GLY A N 1
ATOM 3481 C CA . GLY A 1 444 ? 11.440 8.965 0.113 1.00 79.19 444 GLY A CA 1
ATOM 3482 C C . GLY A 1 444 ? 9.975 8.837 -0.278 1.00 79.19 444 GLY A C 1
ATOM 3483 O O . GLY A 1 444 ? 9.467 9.554 -1.144 1.00 79.19 444 GLY A O 1
ATOM 3484 N N . LEU A 1 445 ? 9.284 7.929 0.398 1.00 76.94 445 LEU A N 1
ATOM 3485 C CA . LEU A 1 445 ? 7.855 7.691 0.242 1.00 76.94 445 LEU A CA 1
ATOM 3486 C C . LEU A 1 445 ? 7.155 7.828 1.590 1.00 76.94 445 LEU A C 1
ATOM 3488 O O . LEU A 1 445 ? 7.606 7.267 2.589 1.00 76.94 445 LEU A O 1
ATOM 3492 N N . LYS A 1 446 ? 6.024 8.533 1.596 1.00 83.19 446 LYS A N 1
ATOM 3493 C CA . LYS A 1 446 ? 5.017 8.482 2.652 1.00 83.19 446 LYS A CA 1
ATOM 3494 C C . LYS A 1 446 ? 3.861 7.613 2.170 1.00 83.19 446 LYS A C 1
ATOM 3496 O O . LYS A 1 446 ? 3.267 7.891 1.134 1.00 83.19 446 LYS A O 1
ATOM 3501 N N . ILE A 1 447 ? 3.528 6.572 2.921 1.00 76.94 447 ILE A N 1
ATOM 3502 C CA . ILE A 1 447 ? 2.423 5.658 2.627 1.00 76.94 447 ILE A CA 1
ATOM 3503 C C . ILE A 1 447 ? 1.446 5.732 3.799 1.00 76.94 447 ILE A C 1
ATOM 3505 O O . ILE A 1 447 ? 1.725 5.237 4.890 1.00 76.94 447 ILE A O 1
ATOM 3509 N N . THR A 1 448 ? 0.317 6.402 3.590 1.00 76.88 448 THR A N 1
ATOM 3510 C CA . THR A 1 448 ? -0.740 6.612 4.581 1.00 76.88 448 THR A CA 1
ATOM 3511 C C . THR A 1 448 ? -1.872 5.624 4.349 1.00 76.88 448 THR A C 1
ATOM 3513 O O . THR A 1 448 ? -2.664 5.774 3.422 1.00 76.88 448 THR A O 1
ATOM 3516 N N . ASN A 1 449 ? -1.944 4.602 5.200 1.00 65.56 449 ASN A N 1
ATOM 3517 C CA . ASN A 1 449 ? -2.971 3.563 5.120 1.00 65.56 449 ASN A CA 1
ATOM 3518 C C . ASN A 1 449 ? -4.247 3.982 5.866 1.00 65.56 449 ASN A C 1
ATOM 3520 O O . ASN A 1 449 ? -5.350 3.760 5.373 1.00 65.56 449 ASN A O 1
ATOM 3524 N N . ASN A 1 450 ? -4.093 4.641 7.018 1.00 71.25 450 ASN A N 1
ATOM 3525 C CA . ASN A 1 450 ? -5.157 5.313 7.764 1.00 71.25 450 ASN A CA 1
ATOM 3526 C C . ASN A 1 450 ? -4.523 6.441 8.591 1.00 71.25 450 ASN A C 1
ATOM 3528 O O . ASN A 1 450 ? -3.503 6.229 9.244 1.00 71.25 450 ASN A O 1
ATOM 3532 N N . VAL A 1 451 ? -5.118 7.636 8.587 1.00 69.06 451 VAL A N 1
ATOM 3533 C CA . VAL A 1 451 ? -4.582 8.823 9.284 1.00 69.06 451 VAL A CA 1
ATOM 3534 C C . VAL A 1 451 ? -4.355 8.610 10.785 1.00 69.06 451 VAL A C 1
ATOM 3536 O O . VAL A 1 451 ? -3.494 9.261 11.363 1.00 69.06 451 VAL A O 1
ATOM 3539 N N . ASN A 1 452 ? -5.074 7.670 11.405 1.00 74.12 452 ASN A N 1
ATOM 3540 C CA . ASN A 1 452 ? -4.948 7.356 12.830 1.00 74.12 452 ASN A CA 1
ATOM 3541 C C . ASN A 1 452 ? -3.943 6.232 13.137 1.00 74.12 452 ASN A C 1
ATOM 3543 O O . ASN A 1 452 ? -3.716 5.926 14.310 1.00 74.12 452 ASN A O 1
ATOM 3547 N N . ASN A 1 453 ? -3.358 5.592 12.120 1.00 77.38 453 ASN A N 1
ATOM 3548 C CA . ASN A 1 453 ? -2.396 4.517 12.341 1.00 77.38 453 ASN A CA 1
ATOM 3549 C C . ASN A 1 453 ? -1.080 5.046 12.938 1.00 77.38 453 ASN A C 1
ATOM 3551 O O . ASN A 1 453 ? -0.636 6.141 12.581 1.00 77.38 453 ASN A O 1
ATOM 3555 N N . PRO A 1 454 ? -0.398 4.253 13.785 1.00 79.75 454 PRO A N 1
ATOM 3556 C CA . PRO A 1 454 ? 0.968 4.551 14.206 1.00 79.75 454 PRO A CA 1
ATOM 3557 C C . PRO A 1 454 ? 1.925 4.625 13.007 1.00 79.75 454 PRO A C 1
ATOM 3559 O O . PRO A 1 454 ? 1.764 3.891 12.032 1.00 79.75 454 PRO A O 1
ATOM 3562 N N . SER A 1 455 ? 2.952 5.472 13.095 1.00 89.12 455 SER A N 1
ATOM 3563 C CA . SER A 1 455 ? 3.898 5.688 11.994 1.00 89.12 455 SER A CA 1
ATOM 3564 C C . SER A 1 455 ? 5.247 4.993 12.220 1.00 89.12 455 SER A C 1
ATOM 3566 O O . SER A 1 455 ? 5.776 4.970 13.338 1.00 89.12 455 SER A O 1
ATOM 3568 N N . ILE A 1 456 ? 5.817 4.448 11.143 1.00 92.12 456 ILE A N 1
ATOM 3569 C CA . ILE A 1 456 ? 7.157 3.851 11.080 1.00 92.12 456 ILE A CA 1
ATOM 3570 C C . ILE A 1 456 ? 8.030 4.709 10.168 1.00 92.12 456 ILE A C 1
ATOM 3572 O O . ILE A 1 456 ? 7.633 5.007 9.042 1.00 92.12 456 ILE A O 1
ATOM 3576 N N . PHE A 1 457 ? 9.226 5.062 10.635 1.00 95.38 457 PHE A N 1
ATOM 3577 C CA . PHE A 1 457 ? 10.265 5.669 9.808 1.00 95.38 457 PHE A CA 1
ATOM 3578 C C . PHE A 1 457 ? 11.366 4.646 9.520 1.00 95.38 457 PHE A C 1
ATOM 3580 O O . PHE A 1 457 ? 11.915 4.059 10.452 1.00 95.38 457 PHE A O 1
ATOM 3587 N N . ILE A 1 458 ? 11.681 4.427 8.245 1.00 95.25 458 ILE A N 1
ATOM 3588 C CA . ILE A 1 458 ? 12.762 3.549 7.788 1.00 95.25 458 ILE A CA 1
ATOM 3589 C C . ILE A 1 458 ? 13.730 4.376 6.960 1.00 95.25 458 ILE A C 1
ATOM 3591 O O . ILE A 1 458 ? 13.326 5.033 6.002 1.00 95.25 458 ILE A O 1
ATOM 3595 N N . GLU A 1 459 ? 15.009 4.297 7.290 1.00 95.88 459 GLU A N 1
ATOM 3596 C CA . GLU A 1 459 ? 16.065 4.888 6.480 1.00 95.88 459 GLU A CA 1
ATOM 3597 C C . GLU A 1 459 ? 17.176 3.883 6.191 1.00 95.88 459 GLU A C 1
ATOM 3599 O O . GLU A 1 459 ? 17.471 3.005 7.005 1.00 95.88 459 GLU A O 1
ATOM 3604 N N . ALA A 1 460 ? 17.752 3.990 4.999 1.00 95.62 460 ALA A N 1
ATOM 3605 C CA . ALA A 1 460 ? 18.793 3.103 4.510 1.00 95.62 460 ALA A CA 1
ATOM 3606 C C . ALA A 1 460 ? 19.833 3.872 3.694 1.00 95.62 460 ALA A C 1
ATOM 3608 O O . ALA A 1 460 ? 19.670 5.050 3.372 1.00 95.62 460 ALA A O 1
ATOM 3609 N N . GLY A 1 461 ? 20.943 3.210 3.365 1.00 93.50 461 GLY A N 1
ATOM 3610 C CA . GLY A 1 461 ? 22.004 3.819 2.563 1.00 93.50 461 GLY A CA 1
ATOM 3611 C C . GLY A 1 461 ? 22.697 5.007 3.236 1.00 93.50 461 GLY A C 1
ATOM 3612 O O . GLY A 1 461 ? 23.340 5.797 2.549 1.00 93.50 461 GLY A O 1
ATOM 3613 N N . ILE A 1 462 ? 22.591 5.160 4.564 1.00 96.50 462 ILE A N 1
ATOM 3614 C CA . ILE A 1 462 ? 23.297 6.218 5.299 1.00 96.50 462 ILE A CA 1
ATOM 3615 C C . ILE A 1 462 ? 24.812 6.094 5.090 1.00 96.50 462 ILE A C 1
ATOM 3617 O O . ILE A 1 462 ? 25.473 7.078 4.765 1.00 96.50 462 ILE A O 1
ATOM 3621 N N . HIS A 1 463 ? 25.371 4.880 5.139 1.00 96.62 463 HIS A N 1
ATOM 3622 C CA . HIS A 1 463 ? 26.713 4.629 4.619 1.00 96.62 463 HIS A CA 1
ATOM 3623 C C . HIS A 1 463 ? 26.633 4.224 3.144 1.00 96.62 463 HIS A C 1
ATOM 3625 O O . HIS A 1 463 ? 26.085 3.182 2.794 1.00 96.62 463 HIS A O 1
ATOM 3631 N N . ALA A 1 464 ? 27.260 5.012 2.278 1.00 94.88 464 ALA A N 1
ATOM 3632 C CA . ALA A 1 464 ? 27.117 4.877 0.830 1.00 94.88 464 ALA A CA 1
ATOM 3633 C C . ALA A 1 464 ? 27.556 3.516 0.248 1.00 94.88 464 ALA A C 1
ATOM 3635 O O . ALA A 1 464 ? 26.974 3.031 -0.718 1.00 94.88 464 ALA A O 1
ATOM 3636 N N . ARG A 1 465 ? 28.565 2.869 0.841 1.00 94.38 465 ARG A N 1
ATOM 3637 C CA . ARG A 1 465 ? 29.097 1.571 0.380 1.00 94.38 465 ARG A CA 1
ATOM 3638 C C . ARG A 1 465 ? 28.157 0.380 0.592 1.00 94.38 465 ARG A C 1
ATOM 3640 O O . ARG A 1 465 ? 28.452 -0.705 0.091 1.00 94.38 465 ARG A O 1
ATOM 3647 N N . GLU A 1 466 ? 27.082 0.547 1.356 1.00 94.06 466 GLU A N 1
ATOM 3648 C CA . GLU A 1 466 ? 26.181 -0.523 1.799 1.00 94.06 466 GLU A CA 1
ATOM 3649 C C . GLU A 1 466 ? 25.052 -0.749 0.784 1.00 94.06 466 GLU A C 1
ATOM 3651 O O . GLU A 1 466 ? 23.883 -0.545 1.080 1.00 94.06 466 GLU A O 1
ATOM 3656 N N . TRP A 1 467 ? 25.388 -1.169 -0.441 1.00 90.50 467 TRP A N 1
ATOM 3657 C CA . TRP A 1 467 ? 24.425 -1.266 -1.556 1.00 90.50 467 TRP A CA 1
ATOM 3658 C C . TRP A 1 467 ? 23.207 -2.160 -1.290 1.00 90.50 467 TRP A C 1
ATOM 3660 O O . TRP A 1 467 ? 22.149 -1.946 -1.880 1.00 90.50 467 TRP A O 1
ATOM 3670 N N . ILE A 1 468 ? 23.341 -3.145 -0.401 1.00 90.56 468 ILE A N 1
ATOM 3671 C CA . ILE A 1 468 ? 22.248 -4.040 -0.020 1.00 90.56 468 ILE A CA 1
ATOM 3672 C C . ILE A 1 468 ? 21.162 -3.322 0.792 1.00 90.56 468 ILE A C 1
ATOM 3674 O O . ILE A 1 468 ? 20.001 -3.708 0.691 1.00 90.56 468 ILE A O 1
ATOM 3678 N N . SER A 1 469 ? 21.477 -2.267 1.558 1.00 92.19 469 SER A N 1
ATOM 3679 C CA . SER A 1 469 ? 20.465 -1.615 2.398 1.00 92.19 469 SER A CA 1
ATOM 3680 C C . SER A 1 469 ? 19.430 -0.812 1.593 1.00 92.19 469 SER A C 1
ATOM 3682 O O . SER A 1 469 ? 18.236 -1.032 1.833 1.00 92.19 469 SER A O 1
ATOM 3684 N N . PRO A 1 470 ? 19.789 0.003 0.572 1.00 86.81 470 PRO A N 1
ATOM 3685 C CA . PRO A 1 470 ? 18.801 0.561 -0.357 1.00 86.81 470 PRO A CA 1
ATOM 3686 C C . PRO A 1 470 ? 18.032 -0.519 -1.133 1.00 86.81 470 PRO A C 1
ATOM 3688 O O . PRO A 1 470 ? 16.826 -0.389 -1.348 1.00 86.81 470 PRO A O 1
ATOM 3691 N N . ALA A 1 471 ? 18.696 -1.614 -1.521 1.00 79.31 471 ALA A N 1
ATOM 3692 C CA . ALA A 1 471 ? 18.071 -2.702 -2.278 1.00 79.31 471 ALA A CA 1
ATOM 3693 C C . ALA A 1 471 ? 17.008 -3.463 -1.457 1.00 79.31 471 ALA A C 1
ATOM 3695 O O . ALA A 1 471 ? 15.897 -3.692 -1.925 1.00 79.31 471 ALA A O 1
ATOM 3696 N N . VAL A 1 472 ? 17.295 -3.789 -0.195 1.00 82.62 472 VAL A N 1
ATOM 3697 C CA . VAL A 1 472 ? 16.308 -4.386 0.724 1.00 82.62 472 VAL A CA 1
ATOM 3698 C C . VAL A 1 472 ? 15.170 -3.412 1.027 1.00 82.62 472 VAL A C 1
ATOM 3700 O O . VAL A 1 472 ? 14.010 -3.808 1.089 1.00 82.62 472 VAL A O 1
ATOM 3703 N N . THR A 1 473 ? 15.470 -2.122 1.161 1.00 84.81 473 THR A N 1
ATOM 3704 C CA . THR A 1 473 ? 14.444 -1.108 1.441 1.00 84.81 473 THR A CA 1
ATOM 3705 C C . THR A 1 473 ? 13.487 -0.915 0.263 1.00 84.81 473 THR A C 1
ATOM 3707 O O . THR A 1 473 ? 12.283 -0.780 0.467 1.00 84.81 473 THR A O 1
ATOM 3710 N N . THR A 1 474 ? 13.986 -0.972 -0.975 1.00 78.31 474 THR A N 1
ATOM 3711 C CA . THR A 1 474 ? 13.133 -0.953 -2.177 1.00 78.31 474 THR A CA 1
ATOM 3712 C C . THR A 1 474 ? 12.280 -2.215 -2.302 1.00 78.31 474 THR A C 1
ATOM 3714 O O . THR A 1 474 ? 11.106 -2.107 -2.647 1.00 78.31 474 THR A O 1
ATOM 3717 N N . TYR A 1 475 ? 12.799 -3.384 -1.913 1.00 78.56 475 TYR A N 1
ATOM 3718 C CA . TYR A 1 475 ? 11.992 -4.605 -1.794 1.00 78.56 475 TYR A CA 1
ATOM 3719 C C . TYR A 1 475 ? 10.849 -4.453 -0.772 1.00 78.56 475 TYR A C 1
ATOM 3721 O O . TYR A 1 475 ? 9.712 -4.840 -1.034 1.00 78.56 475 TYR A O 1
ATOM 3729 N N . ILE A 1 476 ? 11.121 -3.851 0.391 1.00 78.06 476 ILE A N 1
ATOM 3730 C CA . ILE A 1 476 ? 10.093 -3.590 1.413 1.00 78.06 476 ILE A CA 1
ATOM 3731 C C . ILE A 1 476 ? 9.018 -2.634 0.877 1.00 78.06 476 ILE A C 1
ATOM 3733 O O . ILE A 1 476 ? 7.833 -2.865 1.115 1.00 78.06 476 ILE A O 1
ATOM 3737 N N . ILE A 1 477 ? 9.404 -1.593 0.131 1.00 74.00 477 ILE A N 1
ATOM 3738 C CA . ILE A 1 477 ? 8.459 -0.687 -0.543 1.00 74.00 477 ILE A CA 1
ATOM 3739 C C . ILE A 1 477 ? 7.556 -1.466 -1.505 1.00 74.00 477 ILE A C 1
ATOM 3741 O O . ILE A 1 477 ? 6.337 -1.310 -1.441 1.00 74.00 477 ILE A O 1
ATOM 3745 N N . ASP A 1 478 ? 8.130 -2.317 -2.357 1.00 65.81 478 ASP A N 1
ATOM 3746 C CA . ASP A 1 478 ? 7.374 -3.147 -3.301 1.00 65.81 478 ASP A CA 1
ATOM 3747 C C . ASP A 1 478 ? 6.349 -4.029 -2.573 1.00 65.81 478 ASP A C 1
ATOM 3749 O O . ASP A 1 478 ? 5.155 -4.005 -2.881 1.00 65.81 478 ASP A O 1
ATOM 3753 N N . ALA A 1 479 ? 6.777 -4.705 -1.506 1.00 63.91 479 ALA A N 1
ATOM 3754 C CA . ALA A 1 479 ? 5.893 -5.528 -0.694 1.00 63.91 479 ALA A CA 1
ATOM 3755 C C . ALA A 1 479 ? 4.782 -4.717 -0.003 1.00 63.91 479 ALA A C 1
ATOM 3757 O O . ALA A 1 479 ? 3.638 -5.173 0.066 1.00 63.91 479 ALA A O 1
ATOM 3758 N N . ILE A 1 480 ? 5.080 -3.512 0.490 1.00 69.81 480 ILE A N 1
ATOM 3759 C CA . ILE A 1 480 ? 4.080 -2.626 1.101 1.00 69.81 480 ILE A CA 1
ATOM 3760 C C . ILE A 1 480 ? 3.019 -2.216 0.079 1.00 69.81 480 ILE A C 1
ATOM 3762 O O . ILE A 1 480 ? 1.827 -2.196 0.397 1.00 69.81 480 ILE A O 1
ATOM 3766 N N . LEU A 1 481 ? 3.436 -1.888 -1.141 1.00 60.78 481 LEU A N 1
ATOM 3767 C CA . LEU A 1 481 ? 2.550 -1.362 -2.172 1.00 60.78 481 LEU A CA 1
ATOM 3768 C C . LEU A 1 481 ? 1.740 -2.459 -2.869 1.00 60.78 481 LEU A C 1
ATOM 3770 O O . LEU A 1 481 ? 0.548 -2.268 -3.112 1.00 60.78 481 LEU A O 1
ATOM 3774 N N . TYR A 1 482 ? 2.363 -3.601 -3.157 1.00 57.81 482 TYR A N 1
ATOM 3775 C CA . TYR A 1 482 ? 1.849 -4.547 -4.150 1.00 57.81 482 TYR A CA 1
ATOM 3776 C C . TYR A 1 482 ? 1.655 -5.970 -3.640 1.00 57.81 482 TYR A C 1
ATOM 3778 O O . TYR A 1 482 ? 1.079 -6.790 -4.359 1.00 57.81 482 TYR A O 1
ATOM 3786 N N . SER A 1 483 ? 2.084 -6.289 -2.415 1.00 53.22 483 SER A N 1
ATOM 3787 C CA . SER A 1 483 ? 1.894 -7.642 -1.896 1.00 53.22 483 SER A CA 1
ATOM 3788 C C . SER A 1 483 ? 0.413 -8.015 -1.888 1.00 53.22 483 SER A C 1
ATOM 3790 O O . SER A 1 483 ? -0.430 -7.315 -1.339 1.00 53.22 483 SER A O 1
ATOM 3792 N N . THR A 1 484 ? 0.085 -9.159 -2.477 1.00 46.41 484 THR A N 1
ATOM 3793 C CA . THR A 1 484 ? -1.264 -9.741 -2.409 1.00 46.41 484 THR A CA 1
ATOM 3794 C C . THR A 1 484 ? -1.408 -10.710 -1.233 1.00 46.41 484 THR A C 1
ATOM 3796 O O . THR A 1 484 ? -2.490 -11.251 -0.996 1.00 46.41 484 THR A O 1
ATOM 3799 N N . ASN A 1 485 ? -0.332 -10.925 -0.466 1.00 52.00 485 ASN A N 1
ATOM 3800 C CA . ASN A 1 485 ? -0.334 -11.775 0.716 1.00 52.00 485 ASN A CA 1
ATOM 3801 C C . ASN A 1 485 ? -1.096 -11.074 1.850 1.00 52.00 485 ASN A C 1
ATOM 3803 O O . ASN A 1 485 ? -0.666 -10.037 2.349 1.00 52.00 485 ASN A O 1
ATOM 3807 N N . SER A 1 486 ? -2.225 -11.645 2.266 1.00 49.59 486 SER A N 1
ATOM 3808 C CA . SER A 1 486 ? -3.111 -11.065 3.282 1.00 49.59 486 SER A CA 1
ATOM 3809 C C . SER A 1 486 ? -2.419 -10.841 4.629 1.00 49.59 486 SER A C 1
ATOM 3811 O O . SER A 1 486 ? -2.683 -9.829 5.266 1.00 49.59 486 SER A O 1
ATOM 3813 N N . THR A 1 487 ? -1.489 -11.708 5.039 1.00 50.00 487 THR A N 1
ATOM 3814 C CA . THR A 1 487 ? -0.701 -11.540 6.273 1.00 50.00 487 THR A CA 1
ATOM 3815 C C . THR A 1 487 ? 0.226 -10.330 6.180 1.00 50.00 487 THR A C 1
ATOM 3817 O O . THR A 1 487 ? 0.272 -9.511 7.100 1.00 50.00 487 THR A O 1
ATOM 3820 N N . VAL A 1 488 ? 0.924 -10.183 5.047 1.00 55.06 488 VAL A N 1
ATOM 3821 C CA . VAL A 1 488 ? 1.752 -9.001 4.757 1.00 55.06 488 VAL A CA 1
ATOM 3822 C C . VAL A 1 488 ? 0.869 -7.758 4.752 1.00 55.06 488 VAL A C 1
ATOM 3824 O O . VAL A 1 488 ? 1.186 -6.773 5.405 1.00 55.06 488 VAL A O 1
ATOM 3827 N N . ARG A 1 489 ? -0.283 -7.821 4.081 1.00 63.91 489 ARG A N 1
ATOM 3828 C CA . ARG A 1 489 ? -1.226 -6.710 3.965 1.00 63.91 489 ARG A CA 1
ATOM 3829 C C . ARG A 1 489 ? -1.807 -6.269 5.300 1.00 63.91 489 ARG A C 1
ATOM 3831 O O . ARG A 1 489 ? -1.783 -5.078 5.568 1.00 63.91 489 ARG A O 1
ATOM 3838 N N . SER A 1 490 ? -2.240 -7.186 6.160 1.00 57.69 490 SER A N 1
ATOM 3839 C CA . SER A 1 490 ? -2.754 -6.854 7.494 1.00 57.69 490 SER A CA 1
ATOM 3840 C C . SER A 1 490 ? -1.711 -6.161 8.373 1.00 57.69 490 SER A C 1
ATOM 3842 O O . SER A 1 490 ? -2.046 -5.210 9.073 1.00 57.69 490 SER A O 1
ATOM 3844 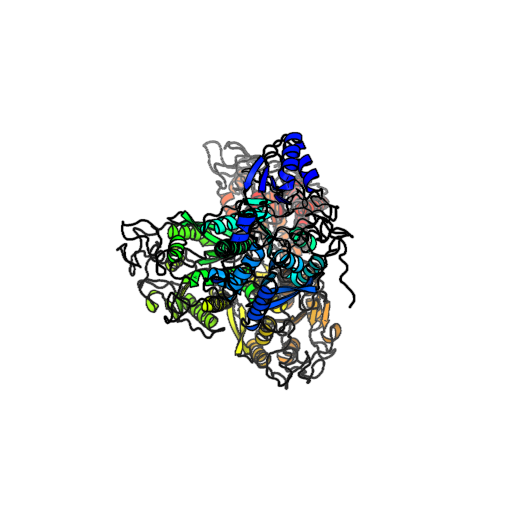N N . ALA A 1 491 ? -0.449 -6.596 8.320 1.00 62.84 491 ALA A N 1
ATOM 3845 C CA . ALA A 1 491 ? 0.630 -5.955 9.070 1.00 62.84 491 ALA A CA 1
ATOM 3846 C C . ALA A 1 491 ? 1.038 -4.604 8.461 1.00 62.84 491 ALA A C 1
ATOM 3848 O O . ALA A 1 491 ? 1.249 -3.631 9.182 1.00 62.84 491 ALA A O 1
ATOM 3849 N N . VAL A 1 492 ? 1.113 -4.526 7.130 1.00 67.50 492 VAL A N 1
ATOM 3850 C CA . VAL A 1 492 ? 1.438 -3.297 6.400 1.00 67.50 492 VAL A CA 1
ATOM 3851 C C . VAL A 1 492 ? 0.366 -2.229 6.612 1.00 67.50 492 VAL A C 1
ATOM 3853 O O . VAL A 1 492 ? 0.690 -1.079 6.905 1.00 67.50 492 VAL A O 1
ATOM 3856 N N . ASP A 1 493 ? -0.908 -2.603 6.517 1.00 68.56 493 ASP A N 1
ATOM 3857 C CA . ASP A 1 493 ? -2.047 -1.692 6.646 1.00 68.56 493 ASP A CA 1
ATOM 3858 C C . ASP A 1 493 ? -2.269 -1.188 8.074 1.00 68.56 493 ASP A C 1
ATOM 3860 O O . ASP A 1 493 ? -3.011 -0.226 8.253 1.00 68.56 493 ASP A O 1
ATOM 3864 N N . ALA A 1 494 ? -1.609 -1.775 9.077 1.00 70.25 494 ALA A N 1
ATOM 3865 C CA . ALA A 1 494 ? -1.679 -1.334 10.470 1.00 70.25 494 ALA A CA 1
ATOM 3866 C C . ALA A 1 494 ? -0.811 -0.098 10.776 1.00 70.25 494 ALA A C 1
ATOM 3868 O O . ALA A 1 494 ? -0.968 0.511 11.834 1.00 70.25 494 ALA A O 1
ATOM 3869 N N . TYR A 1 495 ? 0.095 0.283 9.872 1.00 80.00 495 TYR A N 1
ATOM 3870 C CA . TYR A 1 495 ? 1.008 1.410 10.059 1.00 80.00 495 TYR A CA 1
ATOM 3871 C C . TYR A 1 495 ? 0.918 2.418 8.919 1.00 80.00 495 TYR A C 1
ATOM 3873 O O . TYR A 1 495 ? 0.535 2.081 7.799 1.00 80.00 495 TYR A O 1
ATOM 3881 N N . ASN A 1 496 ? 1.309 3.655 9.205 1.00 86.69 496 ASN A N 1
ATOM 3882 C CA . ASN A 1 496 ? 1.749 4.607 8.194 1.00 86.69 496 ASN A CA 1
ATOM 3883 C C . ASN A 1 496 ? 3.267 4.480 8.024 1.00 86.69 496 ASN A C 1
ATOM 3885 O O . ASN A 1 496 ? 3.987 4.257 8.997 1.00 86.69 496 ASN A O 1
ATOM 3889 N N . TRP A 1 497 ? 3.764 4.615 6.799 1.00 89.50 497 TRP A N 1
ATOM 3890 C CA . TRP A 1 497 ? 5.167 4.352 6.480 1.00 89.50 497 TRP A CA 1
ATOM 3891 C C . TRP A 1 497 ? 5.832 5.598 5.924 1.00 89.50 497 TRP A C 1
ATOM 3893 O O . TRP A 1 497 ? 5.307 6.223 5.010 1.00 89.50 497 TRP A O 1
ATOM 3903 N N . TYR A 1 498 ? 7.003 5.921 6.450 1.00 92.69 498 TYR A N 1
ATOM 3904 C CA . TYR A 1 498 ? 7.905 6.937 5.933 1.00 92.69 498 TYR A CA 1
ATOM 3905 C C . TYR A 1 498 ? 9.220 6.234 5.610 1.00 92.69 498 TYR A C 1
ATOM 3907 O O . TYR A 1 498 ? 9.880 5.725 6.513 1.00 92.69 498 TYR A O 1
ATOM 3915 N N . ILE A 1 499 ? 9.573 6.130 4.333 1.00 92.69 499 ILE A N 1
ATOM 3916 C CA . ILE A 1 499 ? 10.696 5.297 3.890 1.00 92.69 499 ILE A CA 1
ATOM 3917 C C . ILE A 1 499 ? 11.654 6.135 3.052 1.00 92.69 499 ILE A C 1
ATOM 3919 O O . ILE A 1 499 ? 11.248 6.704 2.043 1.00 92.69 499 ILE A O 1
ATOM 3923 N N . VAL A 1 500 ? 12.925 6.179 3.450 1.00 94.94 500 VAL A N 1
ATOM 3924 C CA . VAL A 1 500 ? 14.023 6.857 2.749 1.00 94.94 500 VAL A CA 1
ATOM 3925 C C . VAL A 1 500 ? 15.042 5.801 2.301 1.00 94.94 500 VAL A C 1
ATOM 3927 O O . VAL A 1 500 ? 15.870 5.372 3.105 1.00 94.94 500 VAL A O 1
ATOM 3930 N N . PRO A 1 501 ? 14.998 5.343 1.033 1.00 88.38 501 PRO A N 1
ATOM 3931 C CA . PRO A 1 501 ? 15.872 4.265 0.556 1.00 88.38 501 PRO A CA 1
ATOM 3932 C C . PRO A 1 501 ? 17.359 4.624 0.515 1.00 88.38 501 PRO A C 1
ATOM 3934 O O . PRO A 1 501 ? 18.201 3.733 0.587 1.00 88.38 501 PRO A O 1
ATOM 3937 N N . SER A 1 502 ? 17.688 5.911 0.368 1.00 93.56 502 SER A N 1
ATOM 3938 C CA . SER A 1 502 ? 19.067 6.399 0.370 1.00 93.56 502 SER A CA 1
ATOM 3939 C C . SER A 1 502 ? 19.163 7.739 1.090 1.00 93.56 502 SER A C 1
ATOM 3941 O O . SER A 1 502 ? 18.803 8.786 0.552 1.00 93.56 502 SER A O 1
ATOM 3943 N N . SER A 1 503 ? 19.667 7.695 2.320 1.00 95.56 503 SER A N 1
ATOM 3944 C CA . SER A 1 503 ? 19.934 8.856 3.173 1.00 95.56 503 SER A CA 1
ATOM 3945 C C . SER A 1 503 ? 21.185 9.639 2.755 1.00 95.56 503 SER A C 1
ATOM 3947 O O . SER A 1 503 ? 21.357 10.787 3.156 1.00 95.56 503 SER A O 1
ATOM 3949 N N . ASN A 1 504 ? 22.065 9.039 1.945 1.00 96.81 504 ASN A N 1
ATOM 3950 C CA . ASN A 1 504 ? 23.287 9.663 1.431 1.00 96.81 504 ASN A CA 1
ATOM 3951 C C . ASN A 1 504 ? 23.435 9.463 -0.099 1.00 96.81 504 ASN A C 1
ATOM 3953 O O . ASN A 1 504 ? 24.359 8.770 -0.540 1.00 96.81 504 ASN A O 1
ATOM 3957 N N . PRO A 1 505 ? 22.548 10.061 -0.926 1.00 93.00 505 PRO A N 1
ATOM 3958 C CA . PRO A 1 505 ? 22.569 9.895 -2.382 1.00 93.00 505 PRO A CA 1
ATOM 3959 C C . PRO A 1 505 ? 23.886 10.301 -3.049 1.00 93.00 505 PRO A C 1
ATOM 3961 O O . PRO A 1 505 ? 24.318 9.636 -3.985 1.00 93.00 505 PRO A O 1
ATOM 3964 N N . ASP A 1 506 ? 24.553 11.354 -2.568 1.00 95.00 506 ASP A N 1
ATOM 3965 C CA . ASP A 1 506 ? 25.831 11.799 -3.142 1.00 95.00 506 ASP A CA 1
ATOM 3966 C C . ASP A 1 506 ? 26.946 10.787 -2.908 1.00 95.00 506 ASP A C 1
ATOM 3968 O O . ASP A 1 506 ? 27.696 10.440 -3.822 1.00 95.00 506 ASP A O 1
ATOM 3972 N N . GLY A 1 507 ? 27.067 10.307 -1.667 1.00 94.81 507 GLY A N 1
ATOM 3973 C CA . GLY A 1 507 ? 28.014 9.255 -1.348 1.00 94.81 507 GLY A CA 1
ATOM 3974 C C . GLY A 1 507 ? 27.704 7.999 -2.155 1.00 94.81 507 GLY A C 1
ATOM 3975 O O . GLY A 1 507 ? 28.627 7.400 -2.702 1.00 94.81 507 GLY A O 1
ATOM 3976 N N . TYR A 1 508 ? 26.423 7.621 -2.244 1.00 92.44 508 TYR A N 1
ATOM 3977 C CA . TYR A 1 508 ? 25.969 6.445 -2.981 1.00 92.44 508 TYR A CA 1
ATOM 3978 C C . TYR A 1 508 ? 26.346 6.543 -4.463 1.00 92.44 508 TYR A C 1
ATOM 3980 O O . TYR A 1 508 ? 27.057 5.676 -4.959 1.00 92.44 508 TYR A O 1
ATOM 3988 N N . GLU A 1 509 ? 26.024 7.640 -5.146 1.00 89.81 509 GLU A N 1
ATOM 3989 C CA . GLU A 1 509 ? 26.412 7.865 -6.546 1.00 89.81 509 GLU A CA 1
ATOM 3990 C C . GLU A 1 509 ? 27.936 7.807 -6.749 1.00 89.81 509 GLU A C 1
ATOM 3992 O O . GLU A 1 509 ? 28.442 7.205 -7.701 1.00 89.81 509 GLU A O 1
ATOM 3997 N N . PHE A 1 510 ? 28.706 8.359 -5.807 1.00 91.62 510 PHE A N 1
ATOM 3998 C CA . PHE A 1 510 ? 30.165 8.288 -5.862 1.00 91.62 510 PHE A CA 1
ATOM 3999 C C . PHE A 1 510 ? 30.706 6.855 -5.726 1.00 91.62 510 PHE A C 1
ATOM 4001 O O . PHE A 1 510 ? 31.793 6.562 -6.226 1.00 91.62 510 PHE A O 1
ATOM 4008 N N . THR A 1 511 ? 29.965 5.932 -5.106 1.00 90.94 511 THR A N 1
ATOM 4009 C CA . THR A 1 511 ? 30.352 4.511 -5.098 1.00 90.94 511 THR A CA 1
ATOM 4010 C C . THR A 1 511 ? 30.156 3.816 -6.443 1.00 90.94 511 THR A C 1
ATOM 4012 O O . THR A 1 511 ? 30.822 2.813 -6.695 1.00 90.94 511 THR A O 1
ATOM 4015 N N . HIS A 1 512 ? 29.304 4.345 -7.323 1.00 80.31 512 HIS A N 1
ATOM 4016 C CA . HIS A 1 512 ? 29.104 3.819 -8.676 1.00 80.31 512 HIS A CA 1
ATOM 4017 C C . HIS A 1 512 ? 30.093 4.401 -9.689 1.00 80.31 512 HIS A C 1
ATOM 4019 O O . HIS A 1 512 ? 30.491 3.717 -10.629 1.00 80.31 512 HIS A O 1
ATOM 4025 N N . THR A 1 513 ? 30.509 5.650 -9.487 1.00 85.81 513 THR A N 1
ATOM 4026 C CA . THR A 1 513 ? 31.333 6.401 -10.449 1.00 85.81 513 THR A CA 1
ATOM 4027 C C . THR A 1 513 ? 32.799 6.537 -10.038 1.00 85.81 513 THR A C 1
ATOM 4029 O O . THR A 1 513 ? 33.662 6.755 -10.886 1.00 85.81 513 THR A O 1
ATOM 4032 N N . GLY A 1 514 ? 33.097 6.412 -8.745 1.00 90.25 514 GLY A N 1
ATOM 4033 C CA . GLY A 1 514 ? 34.425 6.612 -8.175 1.00 90.25 514 GLY A CA 1
ATOM 4034 C C . GLY A 1 514 ? 34.852 5.452 -7.282 1.00 90.25 514 GLY A C 1
ATOM 4035 O O . GLY A 1 514 ? 35.313 4.416 -7.757 1.00 90.25 514 GLY A O 1
ATOM 4036 N N . ASN A 1 515 ? 34.760 5.639 -5.964 1.00 90.62 515 ASN A N 1
ATOM 4037 C CA . ASN A 1 515 ? 35.218 4.645 -4.992 1.00 90.62 515 ASN A CA 1
ATOM 4038 C C . ASN A 1 515 ? 34.050 3.798 -4.475 1.00 90.62 515 ASN A C 1
ATOM 4040 O O . ASN A 1 515 ? 33.324 4.233 -3.584 1.00 90.62 515 ASN A O 1
ATOM 4044 N N . ARG A 1 516 ? 33.947 2.548 -4.941 1.00 92.56 516 ARG A N 1
ATOM 4045 C CA . ARG A 1 516 ? 32.938 1.567 -4.496 1.00 92.56 516 ARG A CA 1
ATOM 4046 C C . ARG A 1 516 ? 32.818 1.419 -2.977 1.00 92.56 516 ARG A C 1
ATOM 4048 O O . ARG A 1 516 ? 31.732 1.139 -2.475 1.00 92.56 516 ARG A O 1
ATOM 4055 N N . MET A 1 517 ? 33.909 1.601 -2.239 1.00 93.81 517 MET A N 1
ATOM 4056 C CA . MET A 1 517 ? 33.953 1.437 -0.783 1.00 93.81 517 MET A CA 1
ATOM 4057 C C . MET A 1 517 ? 33.764 2.750 -0.016 1.00 93.81 517 MET A C 1
ATOM 4059 O O . MET A 1 517 ? 33.971 2.792 1.200 1.00 93.81 517 MET A O 1
ATOM 4063 N N . TRP A 1 518 ? 33.357 3.824 -0.697 1.00 95.06 518 TRP A N 1
ATOM 4064 C CA . TRP A 1 518 ? 33.116 5.117 -0.071 1.00 95.06 518 TRP A CA 1
ATOM 4065 C C . TRP A 1 518 ? 31.997 5.051 0.973 1.00 95.06 518 TRP A C 1
ATOM 4067 O O . TRP A 1 518 ? 30.891 4.601 0.702 1.00 95.06 518 TRP A O 1
ATOM 4077 N N . ARG A 1 519 ? 32.288 5.509 2.193 1.00 94.69 519 ARG A N 1
ATOM 4078 C CA . ARG A 1 519 ? 31.362 5.454 3.338 1.00 94.69 519 ARG A CA 1
ATOM 4079 C C . ARG A 1 519 ? 30.583 6.748 3.557 1.00 94.69 519 ARG A C 1
ATOM 4081 O O . ARG A 1 519 ? 29.422 6.709 3.950 1.00 94.69 519 ARG A O 1
ATOM 4088 N N . LYS A 1 520 ? 31.275 7.872 3.386 1.00 96.31 520 LYS A N 1
ATOM 4089 C CA . LYS A 1 520 ? 30.914 9.193 3.915 1.00 96.31 520 LYS A CA 1
ATOM 4090 C C . LYS A 1 520 ? 29.968 9.960 2.987 1.00 96.31 520 LYS A C 1
ATOM 4092 O O . LYS A 1 520 ? 29.719 9.538 1.857 1.00 96.31 520 LYS A O 1
ATOM 4097 N N . THR A 1 521 ? 29.480 11.109 3.442 1.00 96.69 521 THR A N 1
ATOM 4098 C CA . THR A 1 521 ? 28.876 12.145 2.582 1.00 96.69 521 THR A CA 1
ATOM 4099 C C . THR A 1 521 ? 29.916 12.735 1.610 1.00 96.69 521 THR A C 1
ATOM 4101 O O . THR A 1 521 ? 31.056 12.252 1.526 1.00 96.69 521 THR A O 1
ATOM 4104 N N . ARG A 1 522 ? 29.551 13.769 0.840 1.00 94.56 522 ARG A N 1
ATOM 4105 C CA . ARG A 1 522 ? 30.424 14.390 -0.178 1.00 94.56 522 ARG A CA 1
ATOM 4106 C C . ARG A 1 522 ? 30.709 15.881 0.027 1.00 94.56 522 ARG A C 1
ATOM 4108 O O . ARG A 1 522 ? 31.312 16.510 -0.842 1.00 94.56 522 ARG A O 1
ATOM 4115 N N . SER A 1 523 ? 30.377 16.438 1.192 1.00 92.06 523 SER A N 1
ATOM 4116 C CA . SER A 1 523 ? 30.671 17.840 1.511 1.00 92.06 523 SER A CA 1
ATOM 4117 C C . SER A 1 523 ? 32.159 18.199 1.353 1.00 92.06 523 SER A C 1
ATOM 4119 O O . SER A 1 523 ? 33.065 17.391 1.602 1.00 92.06 523 SER A O 1
ATOM 4121 N N . ARG A 1 524 ? 32.452 19.426 0.897 1.00 84.94 524 ARG A N 1
ATOM 4122 C CA . ARG A 1 524 ? 33.837 19.912 0.772 1.00 84.94 524 ARG A CA 1
ATOM 4123 C C . ARG A 1 524 ? 34.355 20.366 2.136 1.00 84.94 524 ARG A C 1
ATOM 4125 O O . ARG A 1 524 ? 34.021 21.452 2.597 1.00 84.94 524 ARG A O 1
ATOM 4132 N N . GLY A 1 525 ? 35.177 19.519 2.755 1.00 69.00 525 GLY A N 1
ATOM 4133 C CA . GLY A 1 525 ? 35.947 19.835 3.959 1.00 69.00 525 GLY A CA 1
ATOM 4134 C C . GLY A 1 525 ? 37.338 20.371 3.612 1.00 69.00 525 GLY A C 1
ATOM 4135 O O . GLY A 1 525 ? 37.523 21.568 3.418 1.00 69.00 525 GLY A O 1
ATOM 4136 N N . SER A 1 526 ? 38.327 19.481 3.523 1.00 69.94 526 SER A N 1
ATOM 4137 C CA . SER A 1 526 ? 39.704 19.819 3.126 1.00 69.94 526 SER A CA 1
ATOM 4138 C C . SER A 1 526 ? 39.958 19.522 1.648 1.00 69.94 526 SER A C 1
ATOM 4140 O O . SER A 1 526 ? 39.194 18.808 1.004 1.00 69.94 526 SER A O 1
ATOM 4142 N N . LEU A 1 527 ? 41.078 20.030 1.121 1.00 71.25 527 LEU A N 1
ATOM 4143 C CA . LEU A 1 527 ? 41.511 19.832 -0.270 1.00 71.25 527 LEU A CA 1
ATOM 4144 C C . LEU A 1 527 ? 41.685 18.352 -0.669 1.00 71.25 527 LEU A C 1
ATOM 4146 O O . LEU A 1 527 ? 41.650 18.043 -1.854 1.00 71.25 527 LEU A O 1
ATOM 4150 N N . LEU A 1 528 ? 41.884 17.454 0.304 1.00 79.88 528 LEU A N 1
ATOM 4151 C CA . LEU A 1 528 ? 42.159 16.029 0.079 1.00 79.88 528 LEU A CA 1
ATOM 4152 C C . LEU A 1 528 ? 41.073 15.091 0.632 1.00 79.88 528 LEU A C 1
ATOM 4154 O O . LEU A 1 528 ? 40.995 13.942 0.205 1.00 79.88 528 LEU A O 1
ATOM 4158 N N . CYS A 1 529 ? 40.248 15.540 1.585 1.00 88.00 529 CYS A N 1
ATOM 4159 C CA . CYS A 1 529 ? 39.321 14.674 2.314 1.00 88.00 529 CYS A CA 1
ATOM 4160 C C . CYS A 1 529 ? 37.915 15.284 2.351 1.00 88.00 529 CYS A C 1
ATOM 4162 O O . CYS A 1 529 ? 37.688 16.331 2.962 1.00 88.00 529 CYS A O 1
ATOM 4164 N N . HIS A 1 530 ? 36.975 14.586 1.708 1.00 92.06 530 HIS A N 1
ATOM 4165 C CA . HIS A 1 530 ? 35.578 14.995 1.539 1.00 92.06 530 HIS A CA 1
ATOM 4166 C C . HIS A 1 530 ? 34.643 14.248 2.492 1.00 92.06 530 HIS A C 1
ATOM 4168 O O . HIS A 1 530 ? 34.880 13.073 2.790 1.00 92.06 530 HIS A O 1
ATOM 4174 N N . GLY A 1 531 ? 33.581 14.926 2.925 1.00 94.06 531 GLY A N 1
ATOM 4175 C CA . GLY A 1 531 ? 32.477 14.375 3.703 1.00 94.06 531 GLY A CA 1
ATOM 4176 C C . GLY A 1 531 ? 32.800 13.959 5.135 1.00 94.06 531 GLY A C 1
ATOM 4177 O O . GLY A 1 531 ? 33.962 13.810 5.536 1.00 94.06 531 GLY A O 1
ATOM 4178 N N . ALA A 1 532 ? 31.741 13.681 5.886 1.00 95.62 532 ALA A N 1
ATOM 4179 C CA . ALA A 1 532 ? 31.763 13.082 7.215 1.00 95.62 532 ALA A CA 1
ATOM 4180 C C . ALA A 1 532 ? 31.010 11.747 7.227 1.00 95.62 532 ALA A C 1
ATOM 4182 O O . ALA A 1 532 ? 30.293 11.420 6.286 1.00 95.62 532 ALA A O 1
ATOM 4183 N N . ASP A 1 533 ? 31.207 10.956 8.278 1.00 96.62 533 ASP A N 1
ATOM 4184 C CA . ASP A 1 533 ? 30.393 9.778 8.557 1.00 96.62 533 ASP A CA 1
ATOM 4185 C C . ASP A 1 533 ? 28.988 10.242 8.977 1.00 96.62 533 ASP A C 1
ATOM 4187 O O . ASP A 1 533 ? 28.826 10.788 10.080 1.00 96.62 533 ASP A O 1
ATOM 4191 N N . PRO A 1 534 ? 27.964 10.045 8.130 1.00 95.25 534 PRO A N 1
ATOM 4192 C CA . PRO A 1 534 ? 26.622 10.519 8.433 1.00 95.25 534 PRO A CA 1
ATOM 4193 C C . PRO A 1 534 ? 26.005 9.807 9.644 1.00 95.25 534 PRO A C 1
ATOM 4195 O O . PRO A 1 534 ? 25.121 10.372 10.277 1.00 95.25 534 PRO A O 1
ATOM 4198 N N . ASN A 1 535 ? 26.504 8.637 10.063 1.00 94.69 535 ASN A N 1
ATOM 4199 C CA . ASN A 1 535 ? 26.053 7.968 11.289 1.00 94.69 535 ASN A CA 1
ATOM 4200 C C . ASN A 1 535 ? 26.962 8.253 12.508 1.00 94.69 535 ASN A C 1
ATOM 4202 O O . ASN A 1 535 ? 26.971 7.502 13.486 1.00 94.69 535 ASN A O 1
ATOM 4206 N N . ARG A 1 536 ? 27.773 9.321 12.448 1.00 95.94 536 ARG A N 1
ATOM 4207 C CA . ARG A 1 536 ? 28.485 9.942 13.591 1.00 95.94 536 ARG A CA 1
ATOM 4208 C C . ARG A 1 536 ? 28.177 11.435 13.740 1.00 95.94 536 ARG A C 1
ATOM 4210 O O . ARG A 1 536 ? 28.724 12.098 14.622 1.00 95.94 536 ARG A O 1
ATOM 4217 N N . ASN A 1 537 ? 27.334 11.981 12.867 1.00 96.81 537 ASN A N 1
ATOM 4218 C CA . ASN A 1 537 ? 27.070 13.411 12.750 1.00 96.81 537 ASN A CA 1
ATOM 4219 C C . ASN A 1 537 ? 25.787 13.861 13.478 1.00 96.81 537 ASN A C 1
ATOM 4221 O O . ASN A 1 537 ? 25.413 15.023 13.372 1.00 96.81 537 ASN A O 1
ATOM 4225 N N . TRP A 1 538 ? 25.120 12.993 14.246 1.00 96.62 538 TRP A N 1
ATOM 4226 C CA . TRP A 1 538 ? 23.868 13.324 14.941 1.00 96.62 538 TRP A CA 1
ATOM 4227 C C . TRP A 1 538 ? 24.103 13.955 16.316 1.00 96.62 538 TRP A C 1
ATOM 4229 O O . TRP A 1 538 ? 25.080 13.650 16.997 1.00 96.62 538 TRP A O 1
ATOM 4239 N N . GLY A 1 539 ? 23.194 14.837 16.746 1.00 92.75 539 GLY A N 1
ATOM 4240 C CA . GLY A 1 539 ? 23.378 15.683 17.933 1.00 92.75 539 GLY A CA 1
ATOM 4241 C C . GLY A 1 539 ? 23.318 14.987 19.295 1.00 92.75 539 GLY A C 1
ATOM 4242 O O . GLY A 1 539 ? 23.784 15.558 20.281 1.00 92.75 539 GLY A O 1
ATOM 4243 N N . TYR A 1 540 ? 22.792 13.763 19.390 1.00 92.44 540 TYR A N 1
ATOM 4244 C CA . TYR A 1 540 ? 22.704 13.064 20.673 1.00 92.44 540 TYR A CA 1
ATOM 4245 C C . TYR A 1 540 ? 24.034 12.402 21.039 1.00 92.44 540 TYR A C 1
ATOM 4247 O O . TYR A 1 540 ? 24.564 11.573 20.299 1.00 92.44 540 TYR A O 1
ATOM 4255 N N . LYS A 1 541 ? 24.585 12.788 22.199 1.00 90.38 541 LYS A N 1
ATOM 4256 C CA . LYS A 1 541 ? 25.890 12.323 22.707 1.00 90.38 541 LYS A CA 1
ATOM 4257 C C . LYS A 1 541 ? 27.033 12.499 21.692 1.00 90.38 541 LYS A C 1
ATOM 4259 O O . LYS A 1 541 ? 28.025 11.780 21.772 1.00 90.38 541 LYS A O 1
ATOM 4264 N N . TRP A 1 542 ? 26.923 13.457 20.772 1.00 93.75 542 TRP A N 1
ATOM 4265 C CA . TRP A 1 542 ? 27.892 13.689 19.699 1.00 93.75 542 TRP A CA 1
ATOM 4266 C C . TRP A 1 542 ? 29.333 13.801 20.224 1.00 93.75 542 TRP A C 1
ATOM 4268 O O . TRP A 1 542 ? 29.600 14.534 21.177 1.00 93.75 542 TRP A O 1
ATOM 4278 N N . ARG A 1 543 ? 30.265 13.065 19.603 1.00 90.62 543 ARG A N 1
ATOM 4279 C CA . ARG A 1 543 ? 31.701 13.026 19.946 1.00 90.62 543 ARG A CA 1
ATOM 4280 C C . ARG A 1 543 ? 32.043 12.644 21.391 1.00 90.62 543 ARG A C 1
ATOM 4282 O O . ARG A 1 543 ? 33.123 12.973 21.880 1.00 90.62 543 ARG A O 1
ATOM 4289 N N . THR A 1 544 ? 31.186 11.879 22.058 1.00 89.25 544 THR A N 1
ATOM 4290 C CA . THR A 1 544 ? 31.506 11.300 23.378 1.00 89.25 544 THR A CA 1
ATOM 4291 C C . THR A 1 544 ? 32.313 9.996 23.291 1.00 89.25 544 THR A C 1
ATOM 4293 O O . THR A 1 544 ? 32.829 9.528 24.303 1.00 89.25 544 THR A O 1
ATOM 4296 N N . GLY A 1 545 ? 32.483 9.429 22.090 1.00 87.06 545 GLY A N 1
ATOM 4297 C CA . GLY A 1 545 ? 33.393 8.310 21.819 1.00 87.06 545 GLY A CA 1
ATOM 4298 C C . GLY A 1 545 ? 33.121 7.620 20.477 1.00 87.06 545 GLY A C 1
ATOM 4299 O O . GLY A 1 545 ? 32.033 7.738 19.916 1.00 87.06 545 GLY A O 1
ATOM 4300 N N . GLY A 1 546 ? 34.106 6.897 19.932 1.00 86.12 546 GLY A N 1
ATOM 4301 C CA . GLY A 1 546 ? 33.883 6.095 18.718 1.00 86.12 546 GLY A CA 1
ATOM 4302 C C . GLY A 1 546 ? 33.746 6.869 17.403 1.00 86.12 546 GLY A C 1
ATOM 4303 O O . GLY A 1 546 ? 33.261 6.340 16.401 1.00 86.12 546 GLY A O 1
ATOM 4304 N N . SER A 1 547 ? 34.146 8.138 17.422 1.00 90.56 547 SER A N 1
ATOM 4305 C CA . SER A 1 547 ? 34.060 9.079 16.310 1.00 90.56 547 SER A CA 1
ATOM 4306 C C . SER A 1 547 ? 35.339 9.915 16.260 1.00 90.56 547 SER A C 1
ATOM 4308 O O . SER A 1 547 ? 35.848 10.321 17.307 1.00 90.56 547 SER A O 1
ATOM 4310 N N . SER A 1 548 ? 35.844 10.203 15.069 1.00 92.06 548 SER A N 1
ATOM 4311 C CA . SER A 1 548 ? 37.107 10.910 14.864 1.00 92.06 548 SER A CA 1
ATOM 4312 C C . SER A 1 548 ? 36.892 12.396 14.564 1.00 92.06 548 SER A C 1
ATOM 4314 O O . SER A 1 548 ? 35.885 12.786 13.975 1.00 92.06 548 SER A O 1
ATOM 4316 N N . SER A 1 549 ? 37.858 13.240 14.938 1.00 90.56 549 SER A N 1
ATOM 4317 C CA . SER A 1 549 ? 37.941 14.641 14.493 1.00 90.56 549 SER A CA 1
ATOM 4318 C C . SER A 1 549 ? 38.834 14.834 13.266 1.00 90.56 549 SER A C 1
ATOM 4320 O O . SER A 1 549 ? 38.918 15.941 12.741 1.00 90.56 549 SER A O 1
ATOM 4322 N N . ASN A 1 550 ? 39.516 13.780 12.812 1.00 91.88 550 ASN A N 1
ATOM 4323 C CA . ASN A 1 550 ? 40.336 13.813 11.609 1.00 91.88 550 ASN A CA 1
ATOM 4324 C C . ASN A 1 550 ? 39.455 13.581 10.372 1.00 91.88 550 ASN A C 1
ATOM 4326 O O . ASN A 1 550 ? 38.924 12.485 10.186 1.00 91.88 550 ASN A O 1
ATOM 4330 N N . GLN A 1 551 ? 39.356 14.598 9.510 1.00 92.31 551 GLN A N 1
ATOM 4331 C CA . GLN A 1 551 ? 38.532 14.603 8.292 1.00 92.31 551 GLN A CA 1
ATOM 4332 C C . GLN A 1 551 ? 38.798 13.434 7.336 1.00 92.31 551 GLN A C 1
ATOM 4334 O O . GLN A 1 551 ? 37.905 13.017 6.600 1.00 92.31 551 GLN A O 1
ATOM 4339 N N . CYS A 1 552 ? 40.009 12.881 7.342 1.00 90.69 552 CYS A N 1
ATOM 4340 C CA . CYS A 1 552 ? 40.405 11.814 6.425 1.00 90.69 552 CYS A CA 1
ATOM 4341 C C . CYS A 1 552 ? 40.035 10.408 6.912 1.00 90.69 552 CYS A C 1
ATOM 4343 O O . CYS A 1 552 ? 40.263 9.436 6.202 1.00 90.69 552 CYS A O 1
ATOM 4345 N N . THR A 1 553 ? 39.469 10.284 8.112 1.00 92.94 553 THR A N 1
ATOM 4346 C CA . THR A 1 553 ? 39.051 8.986 8.656 1.00 92.94 553 THR A CA 1
ATOM 4347 C C . THR A 1 553 ? 37.612 8.647 8.278 1.00 92.94 553 THR A C 1
ATOM 4349 O O . THR A 1 553 ? 36.766 9.535 8.167 1.00 92.94 553 THR A O 1
ATOM 4352 N N . ASP A 1 554 ? 37.326 7.351 8.150 1.00 92.12 554 ASP A N 1
ATOM 4353 C CA . ASP A 1 554 ? 35.988 6.815 7.862 1.00 92.12 554 ASP A CA 1
ATOM 4354 C C . ASP A 1 554 ? 34.946 7.166 8.928 1.00 92.12 554 ASP A C 1
ATOM 4356 O O . ASP A 1 554 ? 33.762 7.200 8.622 1.00 92.12 554 ASP A O 1
ATOM 4360 N N . THR A 1 555 ? 35.380 7.431 10.163 1.00 93.69 555 THR A N 1
ATOM 4361 C CA . THR A 1 555 ? 34.523 7.749 11.316 1.00 93.69 555 THR A CA 1
ATOM 4362 C C . THR A 1 555 ? 34.529 9.238 11.665 1.00 93.69 555 THR A C 1
ATOM 4364 O O . THR A 1 555 ? 34.196 9.612 12.794 1.00 93.69 555 THR A O 1
ATOM 4367 N N . TYR A 1 556 ? 34.958 10.104 10.738 1.00 95.56 556 TYR A N 1
ATOM 4368 C CA . TYR A 1 556 ? 34.961 11.549 10.953 1.00 95.56 556 TYR A CA 1
ATOM 4369 C C . TYR A 1 556 ? 33.548 12.055 11.272 1.00 95.56 556 TYR A C 1
ATOM 4371 O O . TYR A 1 556 ? 32.650 11.915 10.454 1.00 95.56 556 TYR A O 1
ATOM 4379 N N . ALA A 1 557 ? 33.352 12.670 12.438 1.00 93.88 557 ALA A N 1
ATOM 4380 C CA . ALA A 1 557 ? 32.027 13.041 12.948 1.00 93.88 557 ALA A CA 1
ATOM 4381 C C . ALA A 1 557 ? 31.428 14.316 12.328 1.00 93.88 557 ALA A C 1
ATOM 4383 O O . ALA A 1 557 ? 30.332 14.722 12.717 1.00 93.88 557 ALA A O 1
ATOM 4384 N N . GLY A 1 558 ? 32.163 14.986 11.437 1.00 94.06 558 GLY A N 1
ATOM 4385 C CA . GLY A 1 558 ? 31.863 16.338 10.968 1.00 94.06 558 GLY A CA 1
ATOM 4386 C C . GLY A 1 558 ? 32.444 17.431 11.873 1.00 94.06 558 GLY A C 1
ATOM 4387 O O . GLY A 1 558 ? 33.009 17.161 12.938 1.00 94.06 558 GLY A O 1
ATOM 4388 N N . ALA A 1 559 ? 32.345 18.686 11.432 1.00 92.81 559 ALA A N 1
ATOM 4389 C CA . ALA A 1 559 ? 32.879 19.843 12.161 1.00 92.81 559 ALA A CA 1
ATOM 4390 C C . ALA A 1 559 ? 32.068 20.166 13.432 1.00 92.81 559 ALA A C 1
ATOM 4392 O O . ALA A 1 559 ? 32.625 20.581 14.447 1.00 92.81 559 ALA A O 1
ATOM 4393 N N . SER A 1 560 ? 30.762 19.917 13.377 1.00 94.44 560 SER A N 1
ATOM 4394 C CA . SER A 1 560 ? 29.795 20.014 14.475 1.00 94.44 560 SER A CA 1
ATOM 4395 C C . SER A 1 560 ? 28.736 18.919 14.324 1.00 94.44 560 SER A C 1
ATOM 4397 O O . SER A 1 560 ? 28.640 18.302 13.260 1.00 94.44 560 SER A O 1
ATOM 4399 N N . ALA A 1 561 ? 27.897 18.703 15.338 1.00 94.31 561 ALA A N 1
ATOM 4400 C CA . ALA A 1 561 ? 26.653 17.962 15.131 1.00 94.31 561 ALA A CA 1
ATOM 4401 C C . ALA A 1 561 ? 25.840 18.603 13.990 1.00 94.31 561 ALA A C 1
ATOM 4403 O O . ALA A 1 561 ? 25.818 19.832 13.864 1.00 94.31 561 ALA A O 1
ATOM 4404 N N . PHE A 1 562 ? 25.217 17.772 13.155 1.00 96.50 562 PHE A N 1
ATOM 4405 C CA . PHE A 1 562 ? 24.432 18.151 11.976 1.00 96.50 562 PHE A CA 1
ATOM 4406 C C . PHE A 1 562 ? 25.173 19.075 10.995 1.00 96.50 562 PHE A C 1
ATOM 4408 O O . PHE A 1 562 ? 24.563 19.916 10.326 1.00 96.50 562 PHE A O 1
ATOM 4415 N N . SER A 1 563 ? 26.505 18.964 10.929 1.00 95.25 563 SER A N 1
ATOM 4416 C CA . SER A 1 563 ? 27.307 19.735 9.969 1.00 95.25 563 SER A CA 1
ATOM 4417 C C . SER A 1 563 ? 27.092 19.282 8.526 1.00 95.25 563 SER A C 1
ATOM 4419 O O . SER A 1 563 ? 27.149 20.128 7.635 1.00 95.25 563 SER A O 1
ATOM 4421 N N . GLU A 1 564 ? 26.755 18.012 8.297 1.00 96.12 564 GLU A N 1
ATOM 4422 C CA . GLU A 1 564 ? 26.361 17.529 6.974 1.00 96.12 564 GLU A CA 1
ATOM 4423 C C . GLU A 1 564 ? 24.910 17.923 6.676 1.00 96.12 564 GLU A C 1
ATOM 4425 O O . GLU A 1 564 ? 24.050 17.925 7.562 1.00 96.12 564 GLU A O 1
ATOM 4430 N N . VAL A 1 565 ? 24.633 18.312 5.430 1.00 95.56 565 VAL A N 1
ATOM 4431 C CA . VAL A 1 565 ? 23.286 18.754 5.042 1.00 95.56 565 VAL A CA 1
ATOM 4432 C C . VAL A 1 565 ? 22.319 17.573 4.999 1.00 95.56 565 VAL A C 1
ATOM 4434 O O . VAL A 1 565 ? 21.172 17.714 5.411 1.00 95.56 565 VAL A O 1
ATOM 4437 N N . GLU A 1 566 ? 22.806 16.397 4.607 1.00 95.50 566 GLU A N 1
ATOM 4438 C CA . GLU A 1 566 ? 22.039 15.160 4.516 1.00 95.50 566 GLU A CA 1
ATOM 4439 C C . GLU A 1 566 ? 21.469 14.759 5.883 1.00 95.50 566 GLU A C 1
ATOM 4441 O O . GLU A 1 566 ? 20.259 14.594 6.038 1.00 95.50 566 GLU A O 1
ATOM 4446 N N . THR A 1 567 ? 22.315 14.695 6.915 1.00 96.25 567 THR A N 1
ATOM 4447 C CA . THR A 1 567 ? 21.882 14.367 8.284 1.00 96.25 567 THR A CA 1
ATOM 4448 C C . THR A 1 567 ? 20.986 15.440 8.878 1.00 96.25 567 THR A C 1
ATOM 4450 O O . THR A 1 567 ? 19.996 15.112 9.528 1.00 96.25 567 THR A O 1
ATOM 4453 N N . ARG A 1 568 ? 21.293 16.723 8.652 1.00 95.62 568 ARG A N 1
ATOM 4454 C CA . ARG A 1 568 ? 20.467 17.835 9.138 1.00 95.62 568 ARG A CA 1
ATOM 4455 C C . ARG A 1 568 ? 19.064 17.792 8.548 1.00 95.62 568 ARG A C 1
ATOM 4457 O O . ARG A 1 568 ? 18.097 17.996 9.274 1.00 95.62 568 ARG A O 1
ATOM 4464 N N . THR A 1 569 ? 18.946 17.537 7.249 1.00 93.56 569 THR A N 1
ATOM 4465 C CA . THR A 1 569 ? 17.649 17.562 6.574 1.00 93.56 569 THR A CA 1
ATOM 4466 C C . THR A 1 569 ? 16.781 16.370 6.982 1.00 93.56 569 THR A C 1
ATOM 4468 O O . THR A 1 569 ? 15.602 16.550 7.283 1.00 93.56 569 THR A O 1
ATOM 4471 N N . ILE A 1 570 ? 17.375 15.178 7.137 1.00 95.75 570 ILE A N 1
ATOM 4472 C CA . ILE A 1 570 ? 16.665 14.008 7.672 1.00 95.75 570 ILE A CA 1
ATOM 4473 C C . ILE A 1 570 ? 16.229 14.265 9.116 1.00 95.75 570 ILE A C 1
ATOM 4475 O O . ILE A 1 570 ? 15.074 14.018 9.451 1.00 95.75 570 ILE A O 1
ATOM 4479 N N . ALA A 1 571 ? 17.101 14.819 9.964 1.00 96.00 571 ALA A N 1
ATOM 4480 C CA . ALA A 1 571 ? 16.754 15.150 11.345 1.00 96.00 571 ALA A CA 1
ATOM 4481 C C . ALA A 1 571 ? 15.601 16.163 11.432 1.00 96.00 571 ALA A C 1
ATOM 4483 O O . ALA A 1 571 ? 14.684 15.979 12.233 1.00 96.00 571 ALA A O 1
ATOM 4484 N N . ASN A 1 572 ? 15.599 17.197 10.586 1.00 94.81 572 ASN A N 1
ATOM 4485 C CA . ASN A 1 572 ? 14.506 18.169 10.512 1.00 94.81 572 ASN A CA 1
ATOM 4486 C C . ASN A 1 572 ? 13.184 17.501 10.108 1.00 94.81 572 ASN A C 1
ATOM 4488 O O . ASN A 1 572 ? 12.153 17.742 10.737 1.00 94.81 572 ASN A O 1
ATOM 4492 N N . TYR A 1 573 ? 13.216 16.629 9.098 1.00 94.44 573 TYR A N 1
ATOM 4493 C CA . TYR A 1 573 ? 12.032 15.904 8.650 1.00 94.44 573 TYR A CA 1
ATOM 4494 C C . TYR A 1 573 ? 11.501 14.959 9.730 1.00 94.44 573 TYR A C 1
ATOM 4496 O O . TYR A 1 573 ? 10.326 15.034 10.078 1.00 94.44 573 TYR A O 1
ATOM 4504 N N . VAL A 1 574 ? 12.363 14.141 10.339 1.00 95.75 574 VAL A N 1
ATOM 4505 C CA . VAL A 1 574 ? 11.981 13.239 11.438 1.00 95.75 574 VAL A CA 1
ATOM 4506 C C . VAL A 1 574 ? 11.422 14.027 12.624 1.00 95.75 574 VAL A C 1
ATOM 4508 O O . VAL A 1 574 ? 10.406 13.631 13.183 1.00 95.75 574 VAL A O 1
ATOM 4511 N N . THR A 1 575 ? 12.017 15.176 12.962 1.00 95.88 575 THR A N 1
ATOM 4512 C CA . THR A 1 575 ? 11.505 16.078 14.010 1.00 95.88 575 THR A CA 1
ATOM 4513 C C . THR A 1 575 ? 10.075 16.529 13.711 1.00 95.88 575 THR A C 1
ATOM 4515 O O . THR A 1 575 ? 9.238 16.524 14.611 1.00 95.88 575 THR A O 1
ATOM 4518 N N . SER A 1 576 ? 9.779 16.879 12.453 1.00 92.88 576 SER A N 1
ATOM 4519 C CA . SER A 1 576 ? 8.452 17.360 12.036 1.00 92.88 576 SER A CA 1
ATOM 4520 C C . SER A 1 576 ? 7.331 16.329 12.194 1.00 92.88 576 SER A C 1
ATOM 4522 O O . SER A 1 576 ? 6.180 16.719 12.359 1.00 92.88 576 SER A O 1
ATOM 4524 N N . ILE A 1 577 ? 7.667 15.035 12.200 1.00 92.88 577 ILE A N 1
ATOM 4525 C CA . ILE A 1 577 ? 6.708 13.925 12.333 1.00 92.88 577 ILE A CA 1
ATOM 4526 C C . ILE A 1 577 ? 6.898 13.128 13.633 1.00 92.88 577 ILE A C 1
ATOM 4528 O O . ILE A 1 577 ? 6.259 12.096 13.834 1.00 92.88 577 ILE A O 1
ATOM 4532 N N . ALA A 1 578 ? 7.780 13.574 14.532 1.00 91.12 578 ALA A N 1
ATOM 4533 C CA . ALA A 1 578 ? 8.229 12.788 15.682 1.00 91.12 578 ALA A CA 1
ATOM 4534 C C . ALA A 1 578 ? 7.089 12.371 16.628 1.00 91.12 578 ALA A C 1
ATOM 4536 O O . ALA A 1 578 ? 7.150 11.299 17.224 1.00 91.12 578 ALA A O 1
ATOM 4537 N N . SER A 1 579 ? 6.034 13.184 16.745 1.00 86.81 579 SER A N 1
ATOM 4538 C CA . SER A 1 579 ? 4.846 12.878 17.556 1.00 86.81 579 SER A CA 1
ATOM 4539 C C . SER A 1 579 ? 4.048 11.674 17.034 1.00 86.81 579 SER A C 1
ATOM 4541 O O . SER A 1 579 ? 3.401 10.972 17.818 1.00 86.81 579 SER A O 1
ATOM 4543 N N . GLU A 1 580 ? 4.119 11.402 15.729 1.00 86.31 580 GLU A N 1
ATOM 4544 C CA . GLU A 1 580 ? 3.434 10.291 15.059 1.00 86.31 580 GLU A CA 1
ATOM 4545 C C . GLU A 1 580 ? 4.252 8.990 15.104 1.00 86.31 580 GLU A C 1
ATOM 4547 O O . GLU A 1 580 ? 3.693 7.888 15.060 1.00 86.31 580 GLU A O 1
ATOM 4552 N N . LEU A 1 581 ? 5.582 9.101 15.191 1.00 90.38 581 LEU A N 1
ATOM 4553 C CA . LEU A 1 581 ? 6.493 7.967 15.077 1.00 90.38 581 LEU A CA 1
ATOM 4554 C C . LEU A 1 581 ? 6.461 7.069 16.317 1.00 90.38 581 LEU A C 1
ATOM 4556 O O . LEU A 1 581 ? 6.684 7.501 17.449 1.00 90.38 581 LEU A O 1
ATOM 4560 N N . LYS A 1 582 ? 6.232 5.772 16.091 1.00 89.12 582 LYS A N 1
ATOM 4561 C CA . LYS A 1 582 ? 6.358 4.722 17.116 1.00 89.12 582 LYS A CA 1
ATOM 4562 C C . LYS A 1 582 ? 7.597 3.858 16.922 1.00 89.12 582 LYS A C 1
ATOM 4564 O O . LYS A 1 582 ? 8.097 3.295 17.897 1.00 89.12 582 LYS A O 1
ATOM 4569 N N . ILE A 1 583 ? 8.082 3.767 15.685 1.00 91.25 583 ILE A N 1
ATOM 4570 C CA . ILE A 1 583 ? 9.205 2.915 15.301 1.00 91.25 583 ILE A CA 1
ATOM 4571 C C . ILE A 1 583 ? 10.150 3.700 14.384 1.00 91.25 583 ILE A C 1
ATOM 4573 O O . ILE A 1 583 ? 9.702 4.314 13.416 1.00 91.25 583 ILE A O 1
ATOM 4577 N N . TYR A 1 584 ? 11.449 3.648 14.679 1.00 95.62 584 TYR A N 1
ATOM 4578 C CA . TYR A 1 584 ? 12.525 4.179 13.842 1.00 95.62 584 TYR A CA 1
ATOM 4579 C C . TYR A 1 584 ? 13.517 3.061 13.501 1.00 95.62 584 TYR A C 1
ATOM 4581 O O . TYR A 1 584 ? 14.147 2.491 14.392 1.00 95.62 584 TYR A O 1
ATOM 4589 N N . LEU A 1 585 ? 13.676 2.737 12.222 1.00 95.44 585 LEU A N 1
ATOM 4590 C CA . LEU A 1 585 ? 14.564 1.673 11.759 1.00 95.44 585 LEU A CA 1
ATOM 4591 C C . LEU A 1 585 ? 15.658 2.250 10.867 1.00 95.44 585 LEU A C 1
ATOM 4593 O O . LEU A 1 585 ? 15.372 2.980 9.921 1.00 95.44 585 LEU A O 1
ATOM 4597 N N . SER A 1 586 ? 16.902 1.882 11.155 1.00 96.75 586 SER A N 1
ATOM 4598 C CA . SER A 1 586 ? 18.052 2.188 10.308 1.00 96.75 586 SER A CA 1
ATOM 4599 C C . SER A 1 586 ? 18.594 0.888 9.716 1.00 96.75 586 SER A C 1
ATOM 4601 O O . SER A 1 586 ? 18.914 -0.050 10.454 1.00 96.75 586 SER A O 1
ATOM 4603 N N . ILE A 1 587 ? 18.629 0.789 8.388 1.00 96.25 587 ILE A N 1
ATOM 4604 C CA . ILE A 1 587 ? 19.036 -0.424 7.673 1.00 96.25 587 ILE A CA 1
ATOM 4605 C C . ILE A 1 587 ? 20.478 -0.272 7.190 1.00 96.25 587 ILE A C 1
ATOM 4607 O O . ILE A 1 587 ? 20.805 0.587 6.370 1.00 96.25 587 ILE A O 1
ATOM 4611 N N . HIS A 1 588 ? 21.323 -1.163 7.684 1.00 95.75 588 HIS A N 1
ATOM 4612 C CA . HIS A 1 588 ? 22.755 -1.232 7.461 1.00 95.75 588 HIS A CA 1
ATOM 4613 C C . HIS A 1 588 ? 23.178 -2.612 6.943 1.00 95.75 588 HIS A C 1
ATOM 4615 O O . HIS A 1 588 ? 22.396 -3.561 6.864 1.00 95.75 588 HIS A O 1
ATOM 4621 N N . SER A 1 589 ? 24.442 -2.736 6.566 1.00 91.06 589 SER A N 1
ATOM 4622 C CA . SER A 1 589 ? 25.097 -4.024 6.329 1.00 91.06 589 SER A CA 1
ATOM 4623 C C . SER A 1 589 ? 26.567 -3.910 6.690 1.00 91.06 589 SER A C 1
ATOM 4625 O O . SER A 1 589 ? 27.140 -2.842 6.526 1.00 91.06 589 SER A O 1
ATOM 4627 N N . PHE A 1 590 ? 27.250 -4.962 7.114 1.00 90.00 590 PHE A N 1
ATOM 4628 C CA . PHE A 1 590 ? 26.852 -6.363 7.275 1.00 90.00 590 PHE A CA 1
ATOM 4629 C C . PHE A 1 590 ? 27.149 -6.781 8.717 1.00 90.00 590 PHE A C 1
ATOM 4631 O O . PHE A 1 590 ? 27.971 -6.123 9.351 1.00 90.00 590 PHE A O 1
ATOM 4638 N N . SER A 1 591 ? 26.545 -7.869 9.207 1.00 92.19 591 SER A N 1
ATOM 4639 C CA . SER A 1 591 ? 27.025 -8.720 10.329 1.00 92.19 591 SER A CA 1
ATOM 4640 C C . SER A 1 591 ? 25.929 -9.641 10.888 1.00 92.19 591 SER A C 1
ATOM 4642 O O . SER A 1 591 ? 26.182 -10.369 11.847 1.00 92.19 591 SER A O 1
ATOM 4644 N N . GLN A 1 592 ? 24.706 -9.613 10.343 1.00 93.81 592 GLN A N 1
ATOM 4645 C CA . GLN A 1 592 ? 23.538 -10.291 10.924 1.00 93.81 592 GLN A CA 1
ATOM 4646 C C . GLN A 1 592 ? 23.307 -9.889 12.391 1.00 93.81 592 GLN A C 1
ATOM 4648 O O . GLN A 1 592 ? 23.204 -10.730 13.288 1.00 93.81 592 GLN A O 1
ATOM 4653 N N . LEU A 1 593 ? 23.252 -8.584 12.655 1.00 94.81 593 LEU A N 1
ATOM 4654 C CA . LEU A 1 593 ? 23.003 -8.037 13.991 1.00 94.81 593 LEU A CA 1
ATOM 4655 C C . LEU A 1 593 ? 21.706 -7.231 14.012 1.00 94.81 593 LEU A C 1
ATOM 4657 O O . LEU A 1 593 ? 21.351 -6.564 13.045 1.00 94.81 593 LEU A O 1
ATOM 4661 N N . LEU A 1 594 ? 21.017 -7.279 15.145 1.00 94.31 594 LEU A N 1
ATOM 4662 C CA . LEU A 1 594 ? 19.942 -6.357 15.494 1.00 94.31 594 LEU A CA 1
ATOM 4663 C C . LEU A 1 594 ? 20.414 -5.530 16.682 1.00 94.31 594 LEU A C 1
ATOM 4665 O O . LEU A 1 594 ? 20.456 -6.016 17.817 1.00 94.31 594 LEU A O 1
ATOM 4669 N N . LEU A 1 595 ? 20.823 -4.293 16.406 1.00 94.56 595 LEU A N 1
ATOM 4670 C CA . LEU A 1 595 ? 21.484 -3.462 17.402 1.00 94.56 595 LEU A CA 1
ATOM 4671 C C . LEU A 1 595 ? 20.495 -2.527 18.091 1.00 94.56 595 LEU A C 1
ATOM 4673 O O . LEU A 1 595 ? 19.701 -1.833 17.450 1.00 94.56 595 LEU A O 1
ATOM 4677 N N . LEU A 1 596 ? 20.591 -2.498 19.417 1.00 94.12 596 LEU A N 1
ATOM 4678 C CA . LEU A 1 596 ? 19.773 -1.682 20.303 1.00 94.12 596 LEU A CA 1
ATOM 4679 C C . LEU A 1 596 ? 20.541 -0.420 20.733 1.00 94.12 596 LEU A C 1
ATOM 4681 O O . LEU A 1 596 ? 21.738 -0.511 21.029 1.00 94.12 596 LEU A O 1
ATOM 4685 N N . PRO A 1 597 ? 19.882 0.742 20.859 1.00 92.50 597 PRO A N 1
ATOM 4686 C CA . PRO A 1 597 ? 20.497 1.910 21.479 1.00 92.50 597 PRO A CA 1
ATOM 4687 C C . PRO A 1 597 ? 20.861 1.638 22.956 1.00 92.50 597 PRO A C 1
ATOM 4689 O O . PRO A 1 597 ? 20.337 0.725 23.594 1.00 92.50 597 PRO A O 1
ATOM 4692 N N . TYR A 1 598 ? 21.763 2.396 23.576 1.00 92.19 598 TYR A N 1
ATOM 4693 C CA . TYR A 1 598 ? 22.580 3.453 22.979 1.00 92.19 598 TYR A CA 1
ATOM 4694 C C . TYR A 1 598 ? 23.953 2.931 22.528 1.00 92.19 598 TYR A C 1
ATOM 4696 O O . TYR A 1 598 ? 24.486 1.971 23.083 1.00 92.19 598 TYR A O 1
ATOM 4704 N N . GLY A 1 599 ? 24.580 3.620 21.577 1.00 88.75 599 GLY A N 1
ATOM 4705 C CA . GLY A 1 599 ? 25.949 3.380 21.109 1.00 88.75 599 GLY A CA 1
ATOM 4706 C C . GLY A 1 599 ? 27.056 3.808 22.074 1.00 88.75 599 GLY A C 1
ATOM 4707 O O . GLY A 1 599 ? 28.234 3.729 21.726 1.00 88.75 599 GLY A O 1
ATOM 4708 N N . VAL A 1 600 ? 26.735 4.261 23.289 1.00 85.94 600 VAL A N 1
ATOM 4709 C CA . VAL A 1 600 ? 27.711 4.734 24.286 1.00 85.94 600 VAL A CA 1
ATOM 4710 C C . VAL A 1 600 ? 27.550 4.012 25.626 1.00 85.94 600 VAL A C 1
ATOM 4712 O O . VAL A 1 600 ? 26.440 3.759 26.076 1.00 85.94 600 VAL A O 1
ATOM 4715 N N . ARG A 1 601 ? 28.667 3.718 26.312 1.00 79.12 601 ARG A N 1
ATOM 4716 C CA . ARG A 1 601 ? 28.686 2.927 27.569 1.00 79.12 601 ARG A CA 1
ATOM 4717 C C . ARG A 1 601 ? 28.081 3.627 28.791 1.00 79.12 601 ARG A C 1
ATOM 4719 O O . ARG A 1 601 ? 28.014 3.036 29.861 1.00 79.12 601 ARG A O 1
ATOM 4726 N N . THR A 1 602 ? 27.702 4.897 28.674 1.00 67.00 602 THR A N 1
ATOM 4727 C CA . THR A 1 602 ? 27.300 5.712 29.829 1.00 67.00 602 THR A CA 1
ATOM 4728 C C . THR A 1 602 ? 25.859 5.467 30.280 1.00 67.00 602 THR A C 1
ATOM 4730 O O . THR A 1 602 ? 25.512 5.881 31.383 1.00 67.00 602 THR A O 1
ATOM 4733 N N . SER A 1 603 ? 25.031 4.791 29.473 1.00 72.00 603 SER A N 1
ATOM 4734 C CA . SER A 1 603 ? 23.643 4.449 29.814 1.00 72.00 603 SER A CA 1
ATOM 4735 C C . SER A 1 603 ? 23.017 3.492 28.795 1.00 72.00 603 SER A C 1
ATOM 4737 O O . SER A 1 603 ? 23.332 3.574 27.610 1.00 72.00 603 SER A O 1
ATOM 4739 N N . VAL A 1 604 ? 22.055 2.677 29.229 1.00 83.75 604 VAL A N 1
ATOM 4740 C CA . VAL A 1 604 ? 21.091 1.990 28.347 1.00 83.75 604 VAL A CA 1
ATOM 4741 C C . VAL A 1 604 ? 19.739 2.724 28.365 1.00 83.75 604 VAL A C 1
ATOM 4743 O O . 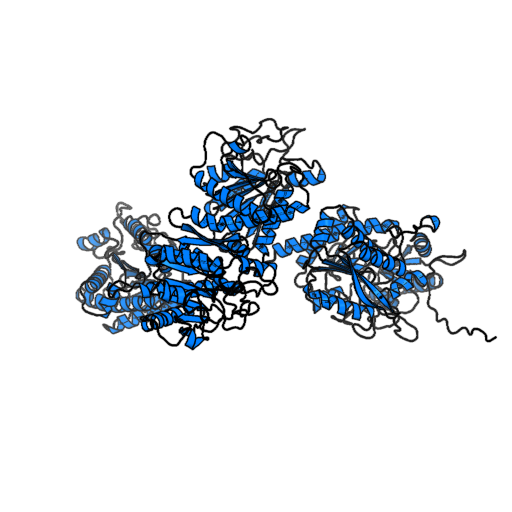VAL A 1 604 ? 19.469 3.454 29.324 1.00 83.75 604 VAL A O 1
ATOM 4746 N N . PRO A 1 605 ? 18.881 2.569 27.341 1.00 85.31 605 PRO A N 1
ATOM 4747 C CA . PRO A 1 605 ? 17.523 3.107 27.346 1.00 85.31 605 PRO A CA 1
ATOM 4748 C C . PRO A 1 605 ? 16.706 2.614 28.543 1.00 85.31 605 PRO A C 1
ATOM 4750 O O . PRO A 1 605 ? 16.857 1.474 28.985 1.00 85.31 605 PRO A O 1
ATOM 4753 N N . SER A 1 606 ? 15.782 3.439 29.039 1.00 84.81 606 SER A N 1
ATOM 4754 C CA . SER A 1 606 ? 14.898 3.066 30.156 1.00 84.81 606 SER A CA 1
ATOM 4755 C C . SER A 1 606 ? 14.024 1.845 29.840 1.00 84.81 606 SER A C 1
ATOM 4757 O O . SER A 1 606 ? 13.686 1.077 30.738 1.00 84.81 606 SER A O 1
ATOM 4759 N N . ASN A 1 607 ? 13.707 1.623 28.563 1.00 82.81 607 ASN A N 1
ATOM 4760 C CA . ASN A 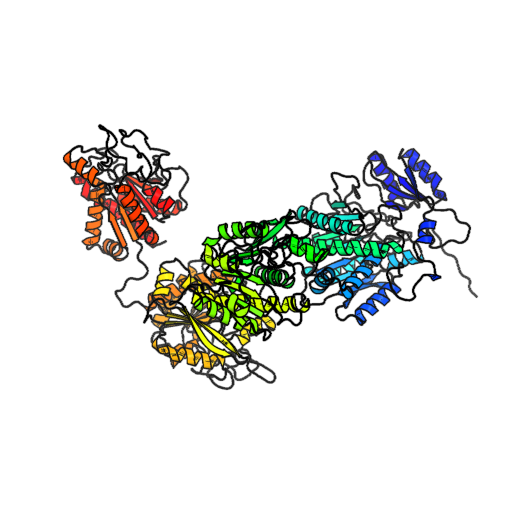1 607 ? 12.964 0.475 28.051 1.00 82.81 607 ASN A CA 1
ATOM 4761 C C . ASN A 1 607 ? 13.865 -0.609 27.418 1.00 82.81 607 ASN A C 1
ATOM 4763 O O . ASN A 1 607 ? 13.381 -1.403 26.613 1.00 82.81 607 ASN A O 1
ATOM 4767 N N . TYR A 1 608 ? 15.156 -0.682 27.773 1.00 86.56 608 TYR A N 1
ATOM 4768 C CA . TYR A 1 608 ? 16.118 -1.623 27.176 1.00 86.56 608 TYR A CA 1
ATOM 4769 C C . TYR A 1 608 ? 15.638 -3.083 27.165 1.00 86.56 608 TYR A C 1
ATOM 4771 O O . TYR A 1 608 ? 15.725 -3.749 26.139 1.00 86.56 608 TYR A O 1
ATOM 4779 N N . ASN A 1 609 ? 15.067 -3.578 28.269 1.00 82.50 609 ASN A N 1
ATOM 4780 C CA . ASN A 1 609 ? 14.553 -4.953 28.335 1.00 82.50 609 ASN A CA 1
ATOM 4781 C C . ASN A 1 609 ? 13.398 -5.199 27.348 1.00 82.50 609 ASN A C 1
ATOM 4783 O O . ASN A 1 609 ? 13.284 -6.286 26.784 1.00 82.50 609 ASN A O 1
ATOM 4787 N N . THR A 1 610 ? 12.561 -4.185 27.112 1.00 77.69 610 THR A N 1
ATOM 4788 C CA . THR A 1 610 ? 11.501 -4.228 26.097 1.00 77.69 610 THR A CA 1
ATOM 4789 C C . THR A 1 610 ? 12.117 -4.330 24.706 1.00 77.69 610 THR A C 1
ATOM 4791 O O . THR A 1 610 ? 11.745 -5.216 23.943 1.00 77.69 610 THR A O 1
ATOM 4794 N N . LEU A 1 611 ? 13.103 -3.482 24.399 1.00 84.31 611 LEU A N 1
ATOM 4795 C CA . LEU A 1 611 ? 13.820 -3.496 23.121 1.00 84.31 611 LEU A CA 1
ATOM 4796 C C . LEU A 1 611 ? 14.535 -4.827 22.877 1.00 84.31 611 LEU A C 1
ATOM 4798 O O . LEU A 1 611 ? 14.463 -5.357 21.774 1.00 84.31 611 LEU A O 1
ATOM 4802 N N . LEU A 1 612 ? 15.162 -5.400 23.906 1.00 85.56 612 LEU A N 1
ATOM 4803 C CA . LEU A 1 612 ? 15.835 -6.694 23.826 1.00 85.56 612 LEU A CA 1
ATOM 4804 C C . LEU A 1 612 ? 14.854 -7.828 23.521 1.00 85.56 612 LEU A C 1
ATOM 4806 O O . LEU A 1 612 ? 15.142 -8.671 22.676 1.00 85.56 612 LEU A O 1
ATOM 4810 N N . ASN A 1 613 ? 13.677 -7.831 24.149 1.00 76.12 613 ASN A N 1
ATOM 4811 C CA . ASN A 1 613 ? 12.644 -8.828 23.870 1.00 76.12 613 ASN A CA 1
ATOM 4812 C C . ASN A 1 613 ? 12.087 -8.691 22.441 1.00 76.12 613 ASN A C 1
ATOM 4814 O O . ASN A 1 613 ? 12.015 -9.682 21.713 1.00 76.12 613 ASN A O 1
ATOM 4818 N N . ILE A 1 614 ? 11.755 -7.467 22.006 1.00 76.12 614 ILE A N 1
ATOM 4819 C CA . ILE A 1 614 ? 11.323 -7.206 20.621 1.00 76.12 614 ILE A CA 1
ATOM 4820 C C . ILE A 1 614 ? 12.415 -7.649 19.642 1.00 76.12 614 ILE A C 1
ATOM 4822 O O . ILE A 1 614 ? 12.125 -8.356 18.678 1.00 76.12 614 ILE A O 1
ATOM 4826 N N . GLY A 1 615 ? 13.669 -7.272 19.898 1.00 83.25 615 GLY A N 1
ATOM 4827 C CA . GLY A 1 615 ? 14.811 -7.627 19.067 1.00 83.25 615 GLY A CA 1
ATOM 4828 C C . GLY A 1 615 ? 14.993 -9.140 18.969 1.00 83.25 615 GLY A C 1
ATOM 4829 O O . GLY A 1 615 ? 15.129 -9.653 17.864 1.00 83.25 615 GLY A O 1
ATOM 4830 N N . GLN A 1 616 ? 14.889 -9.880 20.081 1.00 84.12 616 GLN A N 1
ATOM 4831 C CA . GLN A 1 616 ? 14.985 -11.345 20.076 1.00 84.12 616 GLN A CA 1
ATOM 4832 C C . GLN A 1 616 ? 13.872 -11.987 19.249 1.00 84.12 616 GLN A C 1
ATOM 4834 O O . GLN A 1 616 ? 14.135 -12.888 18.460 1.00 84.12 616 GLN A O 1
ATOM 4839 N N . LYS A 1 617 ? 12.636 -11.490 19.356 1.00 75.50 617 LYS A N 1
ATOM 4840 C CA . LYS A 1 617 ? 11.520 -11.978 18.532 1.00 75.50 617 LYS A CA 1
ATOM 4841 C C . LYS A 1 617 ? 11.664 -11.617 17.059 1.00 75.50 617 LYS A C 1
ATOM 4843 O O . LYS A 1 617 ? 11.250 -12.395 16.203 1.00 75.50 617 LYS A O 1
ATOM 4848 N N . THR A 1 618 ? 12.270 -10.472 16.773 1.00 81.38 618 THR A N 1
ATOM 4849 C CA . THR A 1 618 ? 12.596 -10.043 15.411 1.00 81.38 618 THR A CA 1
ATOM 4850 C C . THR A 1 618 ? 13.688 -10.946 14.821 1.00 81.38 618 THR A C 1
ATOM 4852 O O . THR A 1 618 ? 13.536 -11.418 13.700 1.00 81.38 618 THR A O 1
ATOM 4855 N N . ALA A 1 619 ? 14.721 -11.297 15.595 1.00 85.12 619 ALA A N 1
ATOM 4856 C CA . ALA A 1 619 ? 15.748 -12.268 15.204 1.00 85.12 619 ALA A CA 1
ATOM 4857 C C . ALA A 1 619 ? 15.184 -13.680 14.984 1.00 85.12 619 ALA A C 1
ATOM 4859 O O . ALA A 1 619 ? 15.534 -14.331 14.001 1.00 85.12 619 ALA A O 1
ATOM 4860 N N . ASP A 1 620 ? 14.283 -14.139 15.860 1.00 79.25 620 ASP A N 1
ATOM 4861 C CA . ASP A 1 620 ? 13.591 -15.422 15.693 1.00 79.25 620 ASP A CA 1
ATOM 4862 C C . ASP A 1 620 ? 12.807 -15.445 14.368 1.00 79.25 620 ASP A C 1
ATOM 4864 O O . ASP A 1 620 ? 12.793 -16.462 13.680 1.00 79.25 620 ASP A O 1
ATOM 4868 N N . ALA A 1 621 ? 12.172 -14.324 14.002 1.00 74.69 621 ALA A N 1
ATOM 4869 C CA . ALA A 1 621 ? 11.409 -14.181 12.766 1.00 74.69 621 ALA A CA 1
ATOM 4870 C C . ALA A 1 621 ? 12.295 -14.117 11.509 1.00 74.69 621 ALA A C 1
ATOM 4872 O O . ALA A 1 621 ? 11.977 -14.781 10.525 1.00 74.69 621 ALA A O 1
ATOM 4873 N N . LEU A 1 622 ? 13.428 -13.403 11.562 1.00 79.94 622 LEU A N 1
ATOM 4874 C CA . LEU A 1 622 ? 14.445 -13.396 10.495 1.00 79.94 622 LEU A CA 1
ATOM 4875 C C . LEU A 1 622 ? 14.925 -14.820 10.166 1.00 79.94 622 LEU A C 1
ATOM 4877 O O . LEU A 1 622 ? 15.145 -15.166 9.008 1.00 79.94 622 LEU A O 1
ATOM 4881 N N . ALA A 1 623 ? 15.032 -15.680 11.181 1.00 80.50 623 ALA A N 1
ATOM 4882 C CA . ALA A 1 623 ? 15.501 -17.049 11.008 1.00 80.50 623 ALA A CA 1
ATOM 4883 C C . ALA A 1 623 ? 14.463 -18.004 10.390 1.00 80.50 623 ALA A C 1
ATOM 4885 O O . ALA A 1 623 ? 14.844 -19.099 9.978 1.00 80.50 623 ALA A O 1
ATOM 4886 N N . VAL A 1 624 ? 13.176 -17.641 10.317 1.00 74.06 624 VAL A N 1
ATOM 4887 C CA . VAL A 1 624 ? 12.098 -18.570 9.919 1.00 74.06 624 VAL A CA 1
ATOM 4888 C C . VAL A 1 624 ? 12.288 -19.090 8.500 1.00 74.06 624 VAL A C 1
ATOM 4890 O O . VAL A 1 624 ? 12.201 -20.294 8.271 1.00 74.06 624 VAL A O 1
ATOM 4893 N N . ARG A 1 625 ? 12.536 -18.188 7.547 1.00 77.00 625 ARG A N 1
ATOM 4894 C CA . ARG A 1 625 ? 12.512 -18.527 6.121 1.00 77.00 625 ARG A CA 1
ATOM 4895 C C . ARG A 1 625 ? 13.770 -19.263 5.671 1.00 77.00 625 ARG A C 1
ATOM 4897 O O . ARG A 1 625 ? 13.691 -20.246 4.943 1.00 77.00 625 ARG A O 1
ATOM 4904 N N . TYR A 1 626 ? 14.926 -18.789 6.125 1.00 82.75 626 TYR A N 1
ATOM 4905 C CA . TYR A 1 626 ? 16.229 -19.224 5.615 1.00 82.75 626 TYR A CA 1
ATOM 4906 C C . TYR A 1 626 ? 17.178 -19.760 6.690 1.00 82.75 626 TYR A C 1
ATOM 4908 O O . TYR A 1 626 ? 18.314 -20.117 6.388 1.00 82.75 626 TYR A O 1
ATOM 4916 N N . GLY A 1 627 ? 16.751 -19.809 7.953 1.00 80.69 627 GLY A N 1
ATOM 4917 C CA . GLY A 1 627 ? 17.617 -20.187 9.070 1.00 80.69 627 GLY A CA 1
ATOM 4918 C C . GLY A 1 627 ? 18.662 -19.128 9.440 1.00 80.69 627 GLY A C 1
ATOM 4919 O O . GLY A 1 627 ? 19.545 -19.417 10.249 1.00 80.69 627 GLY A O 1
ATOM 4920 N N . THR A 1 628 ? 18.585 -17.917 8.876 1.00 86.62 628 THR A N 1
ATOM 4921 C CA . THR A 1 628 ? 19.541 -16.826 9.110 1.00 86.62 628 THR A CA 1
ATOM 4922 C C . THR A 1 628 ? 19.454 -16.330 10.542 1.00 86.62 628 THR A C 1
ATOM 4924 O O . THR A 1 628 ? 18.467 -15.724 10.954 1.00 86.62 628 THR A O 1
ATOM 4927 N N . ARG A 1 629 ? 20.496 -16.580 11.333 1.00 89.31 629 ARG A N 1
ATOM 4928 C CA . ARG A 1 629 ? 20.500 -16.194 12.746 1.00 89.31 629 ARG A CA 1
ATOM 4929 C C . ARG A 1 629 ? 21.091 -14.809 12.931 1.00 89.31 629 ARG A C 1
ATOM 4931 O O . ARG A 1 629 ? 22.236 -14.575 12.547 1.00 89.31 629 ARG A O 1
ATOM 4938 N N . TYR A 1 630 ? 20.314 -13.939 13.569 1.00 93.25 630 TYR A N 1
ATOM 4939 C CA . TYR A 1 630 ? 20.752 -12.610 13.970 1.00 93.25 630 TYR A CA 1
ATOM 4940 C C . TYR A 1 630 ? 21.083 -12.575 15.461 1.00 93.25 630 TYR A C 1
ATOM 4942 O O . TYR A 1 630 ? 20.379 -13.180 16.274 1.00 93.25 630 TYR A O 1
ATOM 4950 N N . THR A 1 631 ? 22.144 -11.855 15.824 1.00 94.69 631 THR A N 1
ATOM 4951 C CA . THR A 1 631 ? 22.487 -11.602 17.233 1.00 94.69 631 THR A CA 1
ATOM 4952 C C . THR A 1 631 ? 21.903 -10.266 17.672 1.00 94.69 631 THR A C 1
ATOM 4954 O O . THR A 1 631 ? 22.044 -9.262 16.976 1.00 94.69 631 THR A O 1
ATOM 4957 N N . VAL A 1 632 ? 21.244 -10.253 18.829 1.00 94.62 632 VAL A N 1
ATOM 4958 C CA . VAL A 1 632 ? 20.545 -9.078 19.363 1.00 94.62 632 VAL A CA 1
ATOM 4959 C C . VAL A 1 632 ? 21.284 -8.550 20.576 1.00 94.62 632 VAL A C 1
ATOM 4961 O O . VAL A 1 632 ? 21.658 -9.314 21.465 1.00 94.62 632 VAL A O 1
ATOM 4964 N N . GLY A 1 633 ? 21.472 -7.239 20.641 1.00 91.88 633 GLY A N 1
ATOM 4965 C CA . GLY A 1 633 ? 22.145 -6.619 21.771 1.00 91.88 633 GLY A CA 1
ATOM 4966 C C . GLY A 1 633 ? 22.414 -5.150 21.534 1.00 91.88 633 GLY A C 1
ATOM 4967 O O . GLY A 1 633 ? 22.161 -4.613 20.459 1.00 91.88 633 GLY A O 1
ATOM 4968 N N . ASN A 1 634 ? 22.899 -4.477 22.564 1.00 90.12 634 ASN A N 1
ATOM 4969 C CA . ASN A 1 634 ? 23.192 -3.061 22.463 1.00 90.12 634 ASN A CA 1
ATOM 4970 C C . ASN A 1 634 ? 24.385 -2.785 21.518 1.00 90.12 634 ASN A C 1
ATOM 4972 O O . ASN A 1 634 ? 25.296 -3.605 21.386 1.00 90.12 634 ASN A O 1
ATOM 4976 N N . ILE A 1 635 ? 24.374 -1.620 20.861 1.00 92.06 635 ILE A N 1
ATOM 4977 C CA . ILE A 1 635 ? 25.380 -1.231 19.858 1.00 92.06 635 ILE A CA 1
ATOM 4978 C C . ILE A 1 635 ? 26.805 -1.296 20.432 1.00 92.06 635 ILE A C 1
ATOM 4980 O O . ILE A 1 635 ? 27.707 -1.809 19.774 1.00 92.06 635 ILE A O 1
ATOM 4984 N N . VAL A 1 636 ? 27.033 -0.785 21.650 1.00 89.31 636 VAL A N 1
ATOM 4985 C CA . VAL A 1 636 ? 28.393 -0.682 22.211 1.00 89.31 636 VAL A CA 1
ATOM 4986 C C . VAL A 1 636 ? 28.981 -2.018 22.668 1.00 89.31 636 VAL A C 1
ATOM 4988 O O . VAL A 1 636 ? 30.207 -2.150 22.734 1.00 89.31 636 VAL A O 1
ATOM 4991 N N . ASP A 1 637 ? 28.130 -2.991 22.983 1.00 87.62 637 ASP A N 1
ATOM 4992 C CA . ASP A 1 637 ? 28.527 -4.313 23.457 1.00 87.62 637 ASP A CA 1
ATOM 4993 C C . ASP A 1 637 ? 28.718 -5.305 22.306 1.00 87.62 637 ASP A C 1
ATOM 4995 O O . ASP A 1 637 ? 29.613 -6.144 22.386 1.00 87.62 637 ASP A O 1
ATOM 4999 N N . LEU A 1 638 ? 27.932 -5.193 21.229 1.00 90.19 638 LEU A N 1
ATOM 5000 C CA . LEU A 1 638 ? 28.074 -6.057 20.051 1.00 90.19 638 LEU A CA 1
ATOM 5001 C C . LEU A 1 638 ? 29.064 -5.530 19.008 1.00 90.19 638 LEU A C 1
ATOM 5003 O O . LEU A 1 638 ? 29.661 -6.327 18.288 1.00 90.19 638 LEU A O 1
ATOM 5007 N N . LEU A 1 639 ? 29.243 -4.210 18.914 1.00 86.38 639 LEU A N 1
ATOM 5008 C CA . LEU A 1 639 ? 30.184 -3.585 17.986 1.00 86.38 639 LEU A CA 1
ATOM 5009 C C . LEU A 1 639 ? 31.276 -2.821 18.746 1.00 86.38 639 LEU A C 1
ATOM 5011 O O . LEU A 1 639 ? 32.261 -3.385 19.215 1.00 86.38 639 LEU A O 1
ATOM 5015 N N . TYR A 1 640 ? 31.135 -1.503 18.814 1.00 86.12 640 TYR A N 1
ATOM 5016 C CA . TYR A 1 640 ? 32.084 -0.570 19.399 1.00 86.12 640 TYR A CA 1
ATOM 5017 C C . TYR A 1 640 ? 31.339 0.708 19.784 1.00 86.12 640 TYR A C 1
ATOM 5019 O O . TYR A 1 640 ? 30.186 0.913 19.406 1.00 86.12 640 TYR A O 1
ATOM 5027 N N . VAL A 1 641 ? 31.996 1.591 20.543 1.00 88.56 641 VAL A N 1
ATOM 5028 C CA . VAL A 1 641 ? 31.406 2.895 20.878 1.00 88.56 641 VAL A CA 1
ATOM 5029 C C . VAL A 1 641 ? 31.057 3.620 19.576 1.00 88.56 641 VAL A C 1
ATOM 5031 O O . VAL A 1 641 ? 31.885 3.702 18.674 1.00 88.56 641 VAL A O 1
ATOM 5034 N N . ALA A 1 642 ? 29.841 4.133 19.461 1.00 88.00 642 ALA A N 1
ATOM 5035 C CA . ALA A 1 642 ? 29.304 4.727 18.244 1.00 88.00 642 ALA A CA 1
ATOM 5036 C C . ALA A 1 642 ? 28.465 5.960 18.594 1.00 88.00 642 ALA A C 1
ATOM 5038 O O . ALA A 1 642 ? 27.244 5.951 18.485 1.00 88.00 642 ALA A O 1
ATOM 5039 N N . SER A 1 643 ? 29.124 7.023 19.064 1.00 91.38 643 SER A N 1
ATOM 5040 C CA . SER A 1 643 ? 28.416 8.253 19.424 1.00 91.38 643 SER A CA 1
ATOM 5041 C C . SER A 1 643 ? 27.941 9.044 18.200 1.00 91.38 643 SER A C 1
ATOM 5043 O O . SER A 1 643 ? 28.605 9.046 17.162 1.00 91.38 643 SER A O 1
ATOM 5045 N N . GLY A 1 644 ? 26.810 9.744 18.336 1.00 92.00 644 GLY A N 1
ATOM 5046 C CA . GLY A 1 644 ? 26.228 10.550 17.262 1.00 92.00 644 GLY A CA 1
ATOM 5047 C C . GLY A 1 644 ? 25.551 9.734 16.157 1.00 92.00 644 GLY A C 1
ATOM 5048 O O . GLY A 1 644 ? 25.674 10.110 14.992 1.00 92.00 644 GLY A O 1
ATOM 5049 N N . SER A 1 645 ? 24.865 8.638 16.506 1.00 94.75 645 SER A N 1
ATOM 5050 C CA . SER A 1 645 ? 24.083 7.815 15.571 1.00 94.75 645 SER A CA 1
ATOM 5051 C C . SER A 1 645 ? 22.632 8.296 15.420 1.00 94.75 645 SER A C 1
ATOM 5053 O O . SER A 1 645 ? 22.090 8.969 16.305 1.00 94.75 645 SER A O 1
ATOM 5055 N N . SER A 1 646 ? 21.992 7.925 14.306 1.00 96.06 646 SER A N 1
ATOM 5056 C CA . SER A 1 646 ? 20.594 8.274 14.009 1.00 96.06 646 SER A CA 1
ATOM 5057 C C . SER A 1 646 ? 19.613 7.668 15.018 1.00 96.06 646 SER A C 1
ATOM 5059 O O . SER A 1 646 ? 18.767 8.374 15.568 1.00 96.06 646 SER A O 1
ATOM 5061 N N . VAL A 1 647 ? 19.779 6.382 15.339 1.00 94.88 647 VAL A N 1
ATOM 5062 C CA . VAL A 1 647 ? 18.924 5.647 16.287 1.00 94.88 647 VAL A CA 1
ATOM 5063 C C . VAL A 1 647 ? 19.047 6.151 17.728 1.00 94.88 647 VAL A C 1
ATOM 5065 O O . VAL A 1 647 ? 18.037 6.254 18.427 1.00 94.88 647 VAL A O 1
ATOM 5068 N N . ASP A 1 648 ? 20.254 6.531 18.167 1.00 94.44 648 ASP A N 1
ATOM 5069 C CA . ASP A 1 648 ? 20.466 7.101 19.500 1.00 94.44 648 ASP A CA 1
ATOM 5070 C C . ASP A 1 648 ? 19.787 8.468 19.611 1.00 94.44 648 ASP A C 1
ATOM 5072 O O . ASP A 1 648 ? 19.216 8.791 20.649 1.00 94.44 648 ASP A O 1
ATOM 5076 N N . TRP A 1 649 ? 19.829 9.272 18.545 1.00 95.69 649 TRP A N 1
ATOM 5077 C CA . TRP A 1 649 ? 19.166 10.572 18.503 1.00 95.69 649 TRP A CA 1
ATOM 5078 C C . TRP A 1 649 ? 17.640 10.448 18.466 1.00 95.69 649 TRP A C 1
ATOM 5080 O O . TRP A 1 649 ? 16.966 11.107 19.259 1.00 95.69 649 TRP A O 1
ATOM 5090 N N . ALA A 1 650 ? 17.100 9.560 17.629 1.00 95.38 650 ALA A N 1
ATOM 5091 C CA . ALA A 1 650 ? 15.665 9.291 17.532 1.00 95.38 650 ALA A CA 1
ATOM 5092 C C . ALA A 1 650 ? 15.057 8.917 18.898 1.00 95.38 650 ALA A C 1
ATOM 5094 O O . ALA A 1 650 ? 14.029 9.460 19.307 1.00 95.38 650 ALA A O 1
ATOM 5095 N N . MET A 1 651 ? 15.729 8.042 19.651 1.00 93.06 651 MET A N 1
ATOM 5096 C CA . MET A 1 651 ? 15.284 7.645 20.987 1.00 93.06 651 MET A CA 1
ATOM 5097 C C . MET A 1 651 ? 15.624 8.685 22.061 1.00 93.06 651 MET A C 1
ATOM 5099 O O . MET A 1 651 ? 14.780 9.034 22.880 1.00 93.06 651 MET A O 1
ATOM 5103 N N . GLY A 1 652 ? 16.856 9.189 22.069 1.00 90.81 652 GLY A N 1
ATOM 5104 C CA . GLY A 1 652 ? 17.380 10.029 23.142 1.00 90.81 652 GLY A CA 1
ATOM 5105 C C . GLY A 1 652 ? 16.887 11.474 23.131 1.00 90.81 652 GLY A C 1
ATOM 5106 O O . GLY A 1 652 ? 16.881 12.105 24.187 1.00 90.81 652 GLY A O 1
ATOM 5107 N N . VAL A 1 653 ? 16.480 12.000 21.970 1.00 94.31 653 VAL A N 1
ATOM 5108 C CA . VAL A 1 653 ? 15.936 13.363 21.821 1.00 94.31 653 VAL A CA 1
ATOM 5109 C C . VAL A 1 653 ? 14.417 13.355 21.697 1.00 94.31 653 VAL A C 1
ATOM 5111 O O . VAL A 1 653 ? 13.760 14.132 22.384 1.00 94.31 653 VAL A O 1
ATOM 5114 N N . HIS A 1 654 ? 13.853 12.480 20.859 1.00 94.12 654 HIS A N 1
ATOM 5115 C CA . HIS A 1 654 ? 12.410 12.466 20.584 1.00 94.12 654 HIS A CA 1
ATOM 5116 C C . HIS A 1 654 ? 11.627 11.407 21.363 1.00 94.12 654 HIS A C 1
ATOM 5118 O O . HIS A 1 654 ? 10.400 11.409 21.316 1.00 94.12 654 HIS A O 1
ATOM 5124 N N . GLY A 1 655 ? 12.298 10.515 22.097 1.00 90.75 655 GLY A N 1
ATOM 5125 C CA . GLY A 1 655 ? 11.617 9.493 22.890 1.00 90.75 655 GLY A CA 1
ATOM 5126 C C . GLY A 1 655 ? 10.872 8.460 22.045 1.00 90.75 655 GLY A C 1
ATOM 5127 O O . GLY A 1 655 ? 9.902 7.881 22.535 1.00 90.75 655 GLY A O 1
ATOM 5128 N N . ILE A 1 656 ? 11.289 8.228 20.790 1.00 92.12 656 ILE A N 1
ATOM 5129 C CA . ILE A 1 656 ? 10.645 7.231 19.924 1.00 92.12 656 ILE A CA 1
ATOM 5130 C C . ILE A 1 656 ? 10.753 5.848 20.602 1.00 92.12 656 ILE A C 1
ATOM 5132 O O . ILE A 1 656 ? 11.870 5.406 20.890 1.00 92.12 656 ILE A O 1
ATOM 5136 N N . PRO A 1 657 ? 9.625 5.157 20.880 1.00 87.19 657 PRO A N 1
ATOM 5137 C CA . PRO A 1 657 ? 9.618 3.982 21.755 1.00 87.19 657 PRO A CA 1
ATOM 5138 C C . PRO A 1 657 ? 10.462 2.805 21.264 1.00 87.19 657 PRO A C 1
ATOM 5140 O O . PRO A 1 657 ? 11.060 2.103 22.080 1.00 87.19 657 PRO A O 1
ATOM 5143 N N . ILE A 1 658 ? 10.498 2.563 19.952 1.00 89.88 658 ILE A N 1
ATOM 5144 C CA . ILE A 1 658 ? 11.228 1.449 19.344 1.00 89.88 658 ILE A CA 1
ATOM 5145 C C . ILE A 1 658 ? 12.215 2.015 18.323 1.00 89.88 658 ILE A C 1
ATOM 5147 O O . ILE A 1 658 ? 11.802 2.630 17.344 1.00 89.88 658 ILE A O 1
ATOM 5151 N N . ALA A 1 659 ? 13.512 1.781 18.534 1.00 92.56 659 ALA A N 1
ATOM 5152 C CA . ALA A 1 659 ? 14.554 2.132 17.574 1.00 92.56 659 ALA A CA 1
ATOM 5153 C C . ALA A 1 659 ? 15.556 0.980 17.419 1.00 92.56 659 ALA A C 1
ATOM 5155 O O . ALA A 1 659 ? 16.106 0.524 18.423 1.00 92.56 659 ALA A O 1
ATOM 5156 N N . PHE A 1 660 ? 15.789 0.521 16.184 1.00 90.88 660 PHE A N 1
ATOM 5157 C CA . PHE A 1 660 ? 16.729 -0.566 15.876 1.00 90.88 660 PHE A CA 1
ATOM 5158 C C . PHE A 1 660 ? 17.628 -0.240 14.694 1.00 90.88 660 PHE A C 1
ATOM 5160 O O . PHE A 1 660 ? 17.234 0.465 13.763 1.00 90.88 660 PHE A O 1
ATOM 5167 N N . VAL A 1 661 ? 18.808 -0.853 14.712 1.00 95.12 661 VAL A N 1
ATOM 5168 C CA . VAL A 1 661 ? 19.658 -0.998 13.532 1.00 95.12 661 VAL A CA 1
ATOM 5169 C C . VAL A 1 661 ? 19.603 -2.442 13.053 1.00 95.12 661 VAL A C 1
ATOM 5171 O O . VAL A 1 661 ? 19.845 -3.358 13.841 1.00 95.12 661 VAL A O 1
ATOM 5174 N N . TYR A 1 662 ? 19.328 -2.637 11.768 1.00 95.69 662 TYR A N 1
ATOM 5175 C CA . TYR A 1 662 ? 19.552 -3.914 11.094 1.00 95.69 662 TYR A CA 1
ATOM 5176 C C . TYR A 1 662 ? 20.946 -3.903 10.483 1.00 95.69 662 TYR A C 1
ATOM 5178 O O . TYR A 1 662 ? 21.187 -3.112 9.587 1.00 95.69 662 TYR A O 1
ATOM 5186 N N . GLU A 1 663 ? 21.835 -4.796 10.899 1.00 95.06 663 GLU A N 1
ATOM 5187 C CA . GLU A 1 663 ? 23.042 -5.131 10.141 1.00 95.06 663 GLU A CA 1
ATOM 5188 C C . GLU A 1 663 ? 22.741 -6.391 9.336 1.00 95.06 663 GLU A C 1
ATOM 5190 O O . GLU A 1 663 ? 22.719 -7.493 9.887 1.00 95.06 663 GLU A O 1
ATOM 5195 N N . LEU A 1 664 ? 22.439 -6.230 8.048 1.00 93.94 664 LEU A N 1
ATOM 5196 C CA . LEU A 1 664 ? 21.994 -7.312 7.170 1.00 93.94 664 LEU A CA 1
ATOM 5197 C C . LEU A 1 664 ? 23.084 -8.380 6.937 1.00 93.94 664 LEU A C 1
ATOM 5199 O O . LEU A 1 664 ? 24.188 -8.315 7.490 1.00 93.94 664 LEU A O 1
ATOM 5203 N N . ARG A 1 665 ? 22.760 -9.398 6.132 1.00 89.12 665 ARG A N 1
ATOM 5204 C CA . ARG A 1 665 ? 23.702 -10.451 5.735 1.00 89.12 665 ARG A CA 1
ATOM 5205 C C . ARG A 1 665 ? 25.002 -9.869 5.157 1.00 89.12 665 ARG A C 1
ATOM 5207 O O . ARG A 1 665 ? 25.000 -8.793 4.568 1.00 89.12 665 ARG A O 1
ATOM 5214 N N . ASP A 1 666 ? 26.131 -10.554 5.276 1.00 86.44 666 ASP A N 1
ATOM 5215 C CA . ASP A 1 666 ? 26.375 -11.866 5.894 1.00 86.44 666 ASP A CA 1
ATOM 5216 C C . ASP A 1 666 ? 27.218 -11.749 7.184 1.00 86.44 666 ASP A C 1
ATOM 5218 O O . ASP A 1 666 ? 27.348 -10.671 7.759 1.00 86.44 666 ASP A O 1
ATOM 5222 N N . LEU A 1 667 ? 27.800 -12.858 7.657 1.00 86.69 667 LEU A N 1
ATOM 5223 C CA . LEU A 1 667 ? 28.744 -12.886 8.790 1.00 86.69 667 LEU A CA 1
ATOM 5224 C C . LEU A 1 667 ? 30.170 -12.415 8.416 1.00 86.69 667 LEU A C 1
ATOM 5226 O O . LEU A 1 667 ? 31.117 -12.655 9.165 1.00 86.69 667 LEU A O 1
ATOM 5230 N N . GLY A 1 668 ? 30.341 -11.764 7.260 1.00 82.25 668 GLY A N 1
ATOM 5231 C CA . GLY A 1 668 ? 31.605 -11.196 6.793 1.00 82.25 668 GLY A CA 1
ATOM 5232 C C . GLY A 1 668 ? 32.354 -12.000 5.733 1.00 82.25 668 GLY A C 1
ATOM 5233 O O . GLY A 1 668 ? 33.490 -11.644 5.426 1.00 82.25 668 GLY A O 1
ATOM 5234 N N . GLN A 1 669 ? 31.759 -13.046 5.148 1.00 85.25 669 GLN A N 1
ATOM 5235 C CA . GLN A 1 669 ? 32.362 -13.761 4.013 1.00 85.25 669 GLN A CA 1
ATOM 5236 C C . GLN A 1 669 ? 32.436 -12.854 2.773 1.00 85.25 669 GLN A C 1
ATOM 5238 O O . GLN A 1 669 ? 33.437 -12.865 2.055 1.00 85.25 669 GLN A O 1
ATOM 5243 N N . HIS A 1 670 ? 31.405 -12.046 2.547 1.00 84.81 670 HIS A N 1
ATOM 5244 C CA . HIS A 1 670 ? 31.316 -11.075 1.458 1.00 84.81 670 HIS A CA 1
ATOM 5245 C C . HIS A 1 670 ? 31.380 -9.624 1.951 1.00 84.81 670 HIS A C 1
ATOM 5247 O O . HIS A 1 670 ? 31.752 -8.717 1.199 1.00 84.81 670 HIS A O 1
ATOM 5253 N N . GLY A 1 671 ? 31.051 -9.387 3.222 1.00 87.50 671 GLY A N 1
ATOM 5254 C CA . GLY A 1 671 ? 31.124 -8.065 3.828 1.00 87.50 671 GLY A CA 1
ATOM 5255 C C . GLY A 1 671 ? 30.198 -7.055 3.135 1.00 87.50 671 GLY A C 1
ATOM 5256 O O . GLY A 1 671 ? 29.045 -7.349 2.840 1.00 87.50 671 GLY A O 1
ATOM 5257 N N . PHE A 1 672 ? 30.705 -5.856 2.823 1.00 88.44 672 PHE A N 1
ATOM 5258 C CA . PHE A 1 672 ? 29.932 -4.799 2.140 1.00 88.44 672 PHE A CA 1
ATOM 5259 C C . PHE A 1 672 ? 29.739 -5.031 0.620 1.00 88.44 672 PHE A C 1
ATOM 5261 O O . PHE A 1 672 ? 29.151 -4.190 -0.071 1.00 88.44 672 PHE A O 1
ATOM 5268 N N . ILE A 1 673 ? 30.266 -6.133 0.070 1.00 87.50 673 ILE A N 1
ATOM 5269 C CA . ILE A 1 673 ? 30.161 -6.511 -1.350 1.00 87.50 673 ILE A CA 1
ATOM 5270 C C . ILE A 1 673 ? 29.396 -7.837 -1.450 1.00 87.50 673 ILE A C 1
ATOM 5272 O O . ILE A 1 673 ? 29.893 -8.845 -1.950 1.00 87.50 673 ILE A O 1
ATOM 5276 N N . LEU A 1 674 ? 28.176 -7.832 -0.915 1.00 82.50 674 LEU A N 1
ATOM 5277 C CA . LEU A 1 674 ? 27.292 -8.991 -0.924 1.00 82.50 674 LEU A CA 1
ATOM 5278 C C . LEU A 1 674 ? 26.834 -9.324 -2.364 1.00 82.50 674 LEU A C 1
ATOM 5280 O O . LEU A 1 674 ? 26.537 -8.396 -3.126 1.00 82.50 674 LEU A O 1
ATOM 5284 N N . PRO A 1 675 ? 26.767 -10.610 -2.762 1.00 78.75 675 PRO A N 1
ATOM 5285 C CA . PRO A 1 675 ? 26.256 -11.010 -4.071 1.00 78.75 675 PRO A CA 1
ATOM 5286 C C . PRO A 1 675 ? 24.806 -10.562 -4.303 1.00 78.75 675 PRO A C 1
ATOM 5288 O O . PRO A 1 675 ? 23.994 -10.534 -3.380 1.00 78.75 675 PRO A O 1
ATOM 5291 N N . ALA A 1 676 ? 24.465 -10.236 -5.554 1.00 75.81 676 ALA A N 1
ATOM 5292 C CA . ALA A 1 676 ? 23.135 -9.732 -5.911 1.00 75.81 676 ALA A CA 1
ATOM 5293 C C . ALA A 1 676 ? 22.004 -10.742 -5.635 1.00 75.81 676 ALA A C 1
ATOM 5295 O O . ALA A 1 676 ? 20.876 -10.341 -5.358 1.00 75.81 676 ALA A O 1
ATOM 5296 N N . ASP A 1 677 ? 22.305 -12.044 -5.649 1.00 77.25 677 ASP A N 1
ATOM 5297 C CA . ASP A 1 677 ? 21.337 -13.101 -5.334 1.00 77.25 677 ASP A CA 1
ATOM 5298 C C . ASP A 1 677 ? 20.891 -13.103 -3.859 1.00 77.25 677 ASP A C 1
ATOM 5300 O O . ASP A 1 677 ? 19.871 -13.706 -3.537 1.00 77.25 677 ASP A O 1
ATOM 5304 N N . GLN A 1 678 ? 21.595 -12.384 -2.975 1.00 83.81 678 GLN A N 1
ATOM 5305 C CA . GLN A 1 678 ? 21.217 -12.212 -1.572 1.00 83.81 678 GLN A CA 1
ATOM 5306 C C . GLN A 1 678 ? 20.226 -11.061 -1.349 1.00 83.81 678 GLN A C 1
ATOM 5308 O O . GLN A 1 678 ? 19.657 -10.968 -0.264 1.00 83.81 678 GLN A O 1
ATOM 5313 N N . ILE A 1 679 ? 19.965 -10.213 -2.354 1.00 75.62 679 ILE A N 1
ATOM 5314 C CA . ILE A 1 679 ? 19.041 -9.072 -2.230 1.00 75.62 679 ILE A CA 1
ATOM 5315 C C . ILE A 1 679 ? 17.628 -9.537 -1.871 1.00 75.62 679 ILE A C 1
ATOM 5317 O O . ILE A 1 679 ? 17.058 -9.059 -0.891 1.00 75.62 679 ILE A O 1
ATOM 5321 N N . ILE A 1 680 ? 17.079 -10.488 -2.632 1.00 78.00 680 ILE A N 1
ATOM 5322 C CA . ILE A 1 680 ? 15.718 -10.994 -2.404 1.00 78.00 680 ILE A CA 1
ATOM 5323 C C . ILE A 1 680 ? 15.628 -11.781 -1.086 1.00 78.00 680 ILE A C 1
ATOM 5325 O O . ILE A 1 680 ? 14.766 -11.436 -0.278 1.00 78.00 680 ILE A O 1
ATOM 5329 N N . PRO A 1 681 ? 16.524 -12.746 -0.780 1.00 83.19 681 PRO A N 1
ATOM 5330 C CA . PRO A 1 681 ? 16.518 -13.426 0.514 1.00 83.19 681 PRO A CA 1
ATOM 5331 C C . PRO A 1 681 ? 16.586 -12.479 1.717 1.00 83.19 681 PRO A C 1
ATOM 5333 O O . PRO A 1 681 ? 15.839 -12.668 2.678 1.00 83.19 681 PRO A O 1
ATOM 5336 N N . SER A 1 682 ? 17.435 -11.444 1.665 1.00 86.25 682 SER A N 1
ATOM 5337 C CA . SER A 1 682 ? 17.517 -10.432 2.725 1.00 86.25 682 SER A CA 1
ATOM 5338 C C . SER A 1 682 ? 16.273 -9.545 2.796 1.00 86.25 682 SER A C 1
ATOM 5340 O O . SER A 1 682 ? 15.851 -9.185 3.894 1.00 86.25 682 SER A O 1
ATOM 5342 N N . GLY A 1 683 ? 15.655 -9.212 1.660 1.00 79.81 683 GLY A N 1
ATOM 5343 C CA . GLY A 1 683 ? 14.396 -8.465 1.612 1.00 79.81 683 GLY A CA 1
ATOM 5344 C C . GLY A 1 683 ? 13.235 -9.232 2.243 1.00 79.81 683 GLY A C 1
ATOM 5345 O O . GLY A 1 683 ? 12.507 -8.700 3.080 1.00 79.81 683 GLY A O 1
ATOM 5346 N N . GLU A 1 684 ? 13.105 -10.504 1.887 1.00 79.25 684 GLU A N 1
ATOM 5347 C CA . GLU A 1 684 ? 12.051 -11.396 2.354 1.00 79.25 684 GLU A CA 1
ATOM 5348 C C . GLU A 1 684 ? 12.100 -11.669 3.857 1.00 79.25 684 GLU A C 1
ATOM 5350 O O . GLU A 1 684 ? 11.088 -11.513 4.539 1.00 79.25 684 GLU A O 1
ATOM 5355 N N . GLU A 1 685 ? 13.264 -12.037 4.397 1.00 86.12 685 GLU A N 1
ATOM 5356 C CA . GLU A 1 685 ? 13.388 -12.299 5.836 1.00 86.12 685 GLU A CA 1
ATOM 5357 C C . GLU A 1 685 ? 13.204 -11.020 6.664 1.00 86.12 685 GLU A C 1
ATOM 5359 O O . GLU A 1 685 ? 12.577 -11.052 7.726 1.00 86.12 685 GLU A O 1
ATOM 5364 N N . THR A 1 686 ? 13.693 -9.877 6.164 1.00 87.44 686 THR A N 1
ATOM 5365 C CA . THR A 1 686 ? 13.504 -8.581 6.828 1.00 87.44 686 THR A CA 1
ATOM 5366 C C . THR A 1 686 ? 12.021 -8.218 6.860 1.00 87.44 686 THR A C 1
ATOM 5368 O O . THR A 1 686 ? 11.510 -7.843 7.915 1.00 87.44 686 THR A O 1
ATOM 5371 N N . LEU A 1 687 ? 11.289 -8.404 5.758 1.00 79.50 687 LEU A N 1
ATOM 5372 C CA . LEU A 1 687 ? 9.842 -8.193 5.720 1.00 79.50 687 LEU A CA 1
ATOM 5373 C C . LEU A 1 687 ? 9.086 -9.124 6.683 1.00 79.50 687 LEU A C 1
ATOM 5375 O O . LEU A 1 687 ? 8.243 -8.650 7.446 1.00 79.50 687 LEU A O 1
ATOM 5379 N N . ASP A 1 688 ? 9.409 -10.419 6.698 1.00 72.75 688 ASP A N 1
ATOM 5380 C CA . ASP A 1 688 ? 8.815 -11.382 7.637 1.00 72.75 688 ASP A CA 1
ATOM 5381 C C . ASP A 1 688 ? 9.027 -10.933 9.084 1.00 72.75 688 ASP A C 1
ATOM 5383 O O . ASP A 1 688 ? 8.105 -10.958 9.905 1.00 72.75 688 ASP A O 1
ATOM 5387 N N . SER A 1 689 ? 10.231 -10.455 9.395 1.00 81.12 689 SER A N 1
ATOM 5388 C CA . SER A 1 689 ? 10.554 -9.949 10.722 1.00 81.12 689 SER A CA 1
ATOM 5389 C C . SER A 1 689 ? 9.700 -8.749 11.124 1.00 81.12 689 SER A C 1
ATOM 5391 O O . SER A 1 689 ? 9.248 -8.699 12.265 1.00 81.12 689 SER A O 1
ATOM 5393 N N . LEU A 1 690 ? 9.380 -7.839 10.197 1.00 73.19 690 LEU A N 1
ATOM 5394 C CA . LEU A 1 690 ? 8.498 -6.697 10.457 1.00 73.19 690 LEU A CA 1
ATOM 5395 C C . LEU A 1 690 ? 7.061 -7.156 10.760 1.00 73.19 690 LEU A C 1
ATOM 5397 O O . LEU A 1 690 ? 6.434 -6.649 11.691 1.00 73.19 690 LEU A O 1
ATOM 5401 N N . ILE A 1 691 ? 6.566 -8.170 10.045 1.00 62.34 691 ILE A N 1
ATOM 5402 C CA . ILE A 1 691 ? 5.215 -8.739 10.213 1.00 62.34 691 ILE A CA 1
ATOM 5403 C C . ILE A 1 691 ? 5.083 -9.486 11.546 1.00 62.34 691 ILE A C 1
ATOM 5405 O O . ILE A 1 691 ? 4.120 -9.301 12.294 1.00 62.34 691 ILE A O 1
ATOM 5409 N N . TYR A 1 692 ? 6.059 -10.326 11.885 1.00 61.81 692 TYR A N 1
ATOM 5410 C CA . TYR A 1 692 ? 6.050 -11.069 13.145 1.00 61.81 692 TYR A CA 1
ATOM 5411 C C . TYR A 1 692 ? 6.386 -10.186 14.348 1.00 61.81 692 TYR A C 1
ATOM 5413 O O . TYR A 1 692 ? 5.887 -10.432 15.450 1.00 61.81 692 TYR A O 1
ATOM 5421 N N . SER A 1 693 ? 7.204 -9.150 14.158 1.00 60.16 693 SER A N 1
ATOM 5422 C CA . SER A 1 693 ? 7.463 -8.142 15.182 1.00 60.16 693 SER A CA 1
ATOM 5423 C C . SER A 1 693 ? 6.217 -7.297 15.445 1.00 60.16 693 SER A C 1
ATOM 5425 O O . SER A 1 693 ? 5.959 -7.015 16.605 1.00 60.16 693 SER A O 1
ATOM 5427 N N . TRP A 1 694 ? 5.364 -7.012 14.452 1.00 61.09 694 TRP A N 1
ATOM 5428 C CA . TRP A 1 694 ? 4.066 -6.344 14.660 1.00 61.09 694 TRP A CA 1
ATOM 5429 C C . TRP A 1 694 ? 3.142 -7.085 15.644 1.00 61.09 694 TRP A C 1
ATOM 5431 O O . TRP A 1 694 ? 2.673 -6.498 16.620 1.00 61.09 694 TRP A O 1
ATOM 5441 N N . LEU A 1 695 ? 2.937 -8.397 15.469 1.00 55.03 695 LEU A N 1
ATOM 5442 C CA . LEU A 1 695 ? 2.116 -9.193 16.400 1.00 55.03 695 LEU A CA 1
ATOM 5443 C C . LEU A 1 695 ? 2.668 -9.174 17.837 1.00 55.03 695 LEU A C 1
ATOM 5445 O O . LEU A 1 695 ? 1.907 -9.171 18.804 1.00 55.03 695 LEU A O 1
ATOM 5449 N N . ASN A 1 696 ? 3.994 -9.140 17.985 1.00 55.53 696 ASN A N 1
ATOM 5450 C CA . ASN A 1 696 ? 4.653 -9.071 19.289 1.00 55.53 696 ASN A CA 1
ATOM 5451 C C . ASN A 1 696 ? 4.723 -7.634 19.844 1.00 55.53 696 ASN A C 1
ATOM 5453 O O . ASN A 1 696 ? 4.670 -7.441 21.058 1.00 55.53 696 ASN A O 1
ATOM 5457 N N . SER A 1 697 ? 4.798 -6.613 18.989 1.00 53.81 697 SER A N 1
ATOM 5458 C CA . SER A 1 697 ? 4.877 -5.205 19.378 1.00 53.81 697 SER A CA 1
ATOM 5459 C C . SER A 1 697 ? 3.540 -4.704 19.917 1.00 53.81 697 SER A C 1
ATOM 5461 O O . SER A 1 697 ? 3.547 -3.911 20.854 1.00 53.81 697 SER A O 1
ATOM 5463 N N . LEU A 1 698 ? 2.401 -5.244 19.459 1.00 54.59 698 LEU A N 1
ATOM 5464 C CA . LEU A 1 698 ? 1.093 -5.030 20.099 1.00 54.59 698 LEU A CA 1
ATOM 5465 C C . LEU A 1 698 ? 1.112 -5.405 21.590 1.00 54.59 698 LEU A C 1
ATOM 5467 O O . LEU A 1 698 ? 0.515 -4.701 22.405 1.00 54.59 698 LEU A O 1
ATOM 5471 N N . SER A 1 699 ? 1.841 -6.467 21.959 1.00 50.00 699 SER A N 1
ATOM 5472 C CA . SER A 1 699 ? 2.023 -6.879 23.357 1.00 50.00 699 SER A CA 1
ATOM 5473 C C . SER A 1 699 ? 2.914 -5.933 24.163 1.00 50.00 699 SER A C 1
ATOM 5475 O O . SER A 1 699 ? 2.682 -5.714 25.351 1.00 50.00 699 SER A O 1
ATOM 5477 N N . LEU A 1 700 ? 3.907 -5.330 23.512 1.00 49.69 700 LEU A N 1
ATOM 5478 C CA . LEU A 1 700 ? 4.951 -4.532 24.161 1.00 49.69 700 LEU A CA 1
ATOM 5479 C C . LEU A 1 700 ? 4.625 -3.029 24.189 1.00 49.69 700 LEU A C 1
ATOM 5481 O O . LEU A 1 700 ? 5.112 -2.322 25.064 1.00 49.69 700 LEU A O 1
ATOM 5485 N N . MET A 1 701 ? 3.754 -2.551 23.296 1.00 49.66 701 MET A N 1
ATOM 5486 C CA . MET A 1 701 ? 3.166 -1.204 23.332 1.00 49.66 701 MET A CA 1
ATOM 5487 C C . MET A 1 701 ? 1.994 -1.095 24.321 1.00 49.66 701 MET A C 1
ATOM 5489 O O . MET A 1 701 ? 1.622 0.009 24.704 1.00 49.66 701 MET A O 1
ATOM 5493 N N . ASN A 1 702 ? 1.435 -2.230 24.753 1.00 55.97 702 ASN A N 1
ATOM 5494 C CA . ASN A 1 702 ? 0.323 -2.319 25.704 1.00 55.97 702 ASN A CA 1
ATOM 5495 C C . ASN A 1 702 ? 0.715 -3.200 26.903 1.00 55.97 702 ASN A C 1
ATOM 5497 O O . ASN A 1 702 ? 0.009 -4.153 27.255 1.00 55.97 702 ASN A O 1
ATOM 5501 N N . THR A 1 703 ? 1.882 -2.928 27.498 1.00 55.88 703 THR A N 1
ATOM 5502 C CA . THR A 1 703 ? 2.419 -3.702 28.625 1.00 55.88 703 THR A CA 1
ATOM 5503 C C . THR A 1 703 ? 1.408 -3.784 29.769 1.00 55.88 703 THR A C 1
ATOM 5505 O O . THR A 1 703 ? 0.893 -2.779 30.249 1.00 55.88 703 THR A O 1
ATOM 5508 N N . GLY A 1 704 ? 1.104 -5.012 30.198 1.00 66.69 704 GLY A N 1
ATOM 5509 C CA . GLY A 1 704 ? 0.100 -5.292 31.231 1.00 66.69 704 GLY A CA 1
ATOM 5510 C C . GLY A 1 704 ? -1.323 -5.517 30.710 1.00 66.69 704 GLY A C 1
ATOM 5511 O O . GLY A 1 704 ? -2.146 -6.014 31.470 1.00 66.69 704 GLY A O 1
ATOM 5512 N N . ILE A 1 705 ? -1.598 -5.228 29.432 1.00 78.31 705 ILE A N 1
ATOM 5513 C CA . ILE A 1 705 ? -2.908 -5.450 28.799 1.00 78.31 705 ILE A CA 1
ATOM 5514 C C . ILE A 1 705 ? -2.872 -6.657 27.855 1.00 78.31 705 ILE A C 1
ATOM 5516 O O . ILE A 1 705 ? -3.799 -7.462 27.843 1.00 78.31 705 ILE A O 1
ATOM 5520 N N . VAL A 1 706 ? -1.809 -6.816 27.062 1.00 78.06 706 VAL A N 1
ATOM 5521 C CA . VAL A 1 706 ? -1.733 -7.846 26.012 1.00 78.06 706 VAL A CA 1
ATOM 5522 C C . VAL A 1 706 ? -0.649 -8.877 26.320 1.00 78.06 706 VAL A C 1
ATOM 5524 O O . VAL A 1 706 ? 0.510 -8.530 26.536 1.00 78.06 706 VAL A O 1
ATOM 5527 N N . THR A 1 707 ? -1.008 -10.161 26.294 1.00 82.19 707 THR A N 1
ATOM 5528 C CA . THR A 1 707 ? -0.111 -11.307 26.519 1.00 82.19 707 THR A CA 1
ATOM 5529 C C . THR A 1 707 ? -0.120 -12.229 25.293 1.00 82.19 707 THR A C 1
ATOM 5531 O O . THR A 1 707 ? -1.193 -12.704 24.926 1.00 82.19 707 THR A O 1
ATOM 5534 N N . PRO A 1 708 ? 1.019 -12.537 24.647 1.00 74.00 708 PRO A N 1
ATOM 5535 C CA . PRO A 1 708 ? 1.055 -13.483 23.535 1.00 74.00 708 PRO A CA 1
ATOM 5536 C C . PRO A 1 708 ? 0.703 -14.891 24.018 1.00 74.00 708 PRO A C 1
ATOM 5538 O O . PRO A 1 708 ? 1.115 -15.298 25.107 1.00 74.00 708 PRO A O 1
ATOM 5541 N N . ILE A 1 709 ? -0.032 -15.649 23.207 1.00 85.44 709 ILE A N 1
ATOM 5542 C CA . ILE A 1 709 ? -0.375 -17.044 23.501 1.00 85.44 709 ILE A CA 1
ATOM 5543 C C . ILE A 1 709 ? 0.043 -17.941 22.336 1.00 85.44 709 ILE A C 1
ATOM 5545 O O . ILE A 1 709 ? -0.016 -17.555 21.169 1.00 85.44 709 ILE A O 1
ATOM 5549 N N . VAL A 1 710 ? 0.478 -19.155 22.661 1.00 83.44 710 VAL A N 1
ATOM 5550 C CA . VAL A 1 710 ? 0.765 -20.207 21.683 1.00 83.44 710 VAL A CA 1
ATOM 5551 C C . VAL A 1 710 ? -0.139 -21.376 22.034 1.00 83.44 710 VAL A C 1
ATOM 5553 O O . VAL A 1 710 ? 0.054 -22.014 23.067 1.00 83.44 710 VAL A O 1
ATOM 5556 N N . ALA A 1 711 ? -1.151 -21.616 21.203 1.00 83.81 711 ALA A N 1
ATOM 5557 C CA . ALA A 1 711 ? -2.107 -22.699 21.408 1.00 83.81 711 ALA A CA 1
ATOM 5558 C C . ALA A 1 711 ? -1.493 -24.071 21.081 1.00 83.81 711 ALA A C 1
ATOM 5560 O O . ALA A 1 711 ? -1.925 -25.084 21.621 1.00 83.81 711 ALA A O 1
ATOM 5561 N N . GLY A 1 712 ? -0.456 -24.102 20.240 1.00 87.38 712 GLY A N 1
ATOM 5562 C CA . GLY A 1 712 ? 0.246 -25.325 19.877 1.00 87.38 712 GLY A CA 1
ATOM 5563 C C . GLY A 1 712 ? 1.270 -25.143 18.767 1.00 87.38 712 GLY A C 1
ATOM 5564 O O . GLY A 1 712 ? 1.589 -24.019 18.370 1.00 87.38 712 GLY A O 1
ATOM 5565 N N . THR A 1 713 ? 1.750 -26.272 18.255 1.00 84.44 713 THR A N 1
ATOM 5566 C CA . THR A 1 713 ? 2.625 -26.367 17.083 1.00 84.44 713 THR A CA 1
ATOM 5567 C C . THR A 1 713 ? 1.969 -27.293 16.063 1.00 84.44 713 THR A C 1
ATOM 5569 O O . THR A 1 713 ? 1.430 -28.330 16.444 1.00 84.44 713 THR A O 1
ATOM 5572 N N . THR A 1 714 ? 1.988 -26.903 14.793 1.00 90.69 714 THR A N 1
ATOM 5573 C CA . THR A 1 714 ? 1.396 -27.625 13.663 1.00 90.69 714 THR A CA 1
ATOM 5574 C C . THR A 1 714 ? 2.252 -28.804 13.201 1.00 90.69 714 THR A C 1
ATOM 5576 O O . THR A 1 714 ? 3.376 -28.998 13.677 1.00 90.69 714 THR A O 1
ATOM 5579 N N . TYR A 1 715 ? 1.735 -29.597 12.259 1.00 88.44 715 TYR A N 1
ATOM 5580 C CA . TYR A 1 715 ? 2.435 -30.753 11.700 1.00 88.44 715 TYR A CA 1
ATOM 5581 C C . TYR A 1 715 ? 3.765 -30.380 11.023 1.00 88.44 715 TYR A C 1
ATOM 5583 O O . TYR A 1 715 ? 4.764 -31.072 11.212 1.00 88.44 715 TYR A O 1
ATOM 5591 N N . GLU A 1 716 ? 3.812 -29.273 10.282 1.00 86.06 716 GLU A N 1
ATOM 5592 C CA . GLU A 1 716 ? 5.019 -28.758 9.618 1.00 86.06 716 GLU A CA 1
ATOM 5593 C C . GLU A 1 716 ? 5.866 -27.850 10.536 1.00 86.06 716 GLU A C 1
ATOM 5595 O O . GLU A 1 716 ? 6.837 -27.241 10.090 1.00 86.06 716 GLU A O 1
ATOM 5600 N N . GLY A 1 717 ? 5.540 -27.765 11.833 1.00 79.31 717 GLY A N 1
ATOM 5601 C CA . GLY A 1 717 ? 6.368 -27.103 12.846 1.00 79.31 717 GLY A CA 1
ATOM 5602 C C . GLY A 1 717 ? 6.090 -25.612 13.077 1.00 79.31 717 GLY A C 1
ATOM 5603 O O . GLY A 1 717 ? 6.814 -24.977 13.848 1.00 79.31 717 GLY A O 1
ATOM 5604 N N . ARG A 1 718 ? 5.045 -25.030 12.473 1.00 80.00 718 ARG A N 1
ATOM 5605 C CA . ARG A 1 718 ? 4.632 -23.635 12.721 1.00 80.00 718 ARG A CA 1
ATOM 5606 C C . ARG A 1 718 ? 3.903 -23.512 14.057 1.00 80.00 718 ARG A C 1
ATOM 5608 O O . ARG A 1 718 ? 3.215 -24.420 14.504 1.00 80.00 718 ARG A O 1
ATOM 5615 N N . GLN A 1 719 ? 4.027 -22.367 14.721 1.00 81.44 719 GLN A N 1
ATOM 5616 C CA . GLN A 1 719 ? 3.273 -22.109 15.951 1.00 81.44 719 GLN A CA 1
ATOM 5617 C C . GLN A 1 719 ? 1.855 -21.628 15.636 1.00 81.44 719 GLN A C 1
ATOM 5619 O O . GLN A 1 719 ? 1.670 -20.714 14.835 1.00 81.44 719 GLN A O 1
ATOM 5624 N N . ILE A 1 720 ? 0.868 -22.164 16.351 1.00 82.75 720 ILE A N 1
ATOM 5625 C CA . ILE A 1 720 ? -0.508 -21.664 16.351 1.00 82.75 720 ILE A CA 1
ATOM 5626 C C . ILE A 1 720 ? -0.568 -20.493 17.329 1.00 82.75 720 ILE A C 1
ATOM 5628 O O . ILE A 1 720 ? -0.747 -20.669 18.539 1.00 82.75 720 ILE A O 1
ATOM 5632 N N . ARG A 1 721 ? -0.302 -19.293 16.812 1.00 82.00 721 ARG A N 1
ATOM 5633 C CA . ARG A 1 721 ? -0.164 -18.072 17.612 1.00 82.00 721 ARG A CA 1
ATOM 5634 C C . ARG A 1 721 ? -1.494 -17.348 17.773 1.00 82.00 721 ARG A C 1
ATOM 5636 O O . ARG A 1 721 ? -2.294 -17.260 16.847 1.00 82.00 721 ARG A O 1
ATOM 5643 N N . GLY A 1 722 ? -1.672 -16.762 18.947 1.00 84.44 722 GLY A N 1
ATOM 5644 C CA . GLY A 1 722 ? -2.760 -15.852 19.257 1.00 84.44 722 GLY A CA 1
ATOM 5645 C C . GLY A 1 722 ? -2.334 -14.821 20.293 1.00 84.44 722 GLY A C 1
ATOM 5646 O O . GLY A 1 722 ? -1.165 -14.740 20.684 1.00 84.44 722 GLY A O 1
ATOM 5647 N N . VAL A 1 723 ? -3.300 -14.056 20.783 1.00 85.12 723 VAL A N 1
ATOM 5648 C CA . VAL A 1 723 ? -3.090 -13.069 21.844 1.00 85.12 723 VAL A CA 1
ATOM 5649 C C . VAL A 1 723 ? -4.198 -13.134 22.885 1.00 85.12 723 VAL A C 1
ATOM 5651 O O . VAL A 1 723 ? -5.364 -13.369 22.566 1.00 85.12 723 VAL A O 1
ATOM 5654 N N . LYS A 1 724 ? -3.820 -12.899 24.141 1.00 92.00 724 LYS A N 1
ATOM 5655 C CA . LYS A 1 724 ? -4.730 -12.600 25.238 1.00 92.00 724 LYS A CA 1
ATOM 5656 C C . LYS A 1 724 ? -4.766 -11.085 25.470 1.00 92.00 724 LYS A C 1
ATOM 5658 O O . LYS A 1 724 ? -3.706 -10.491 25.642 1.00 92.00 724 LYS A O 1
ATOM 5663 N N . ILE A 1 725 ? -5.950 -10.482 25.555 1.00 91.69 725 ILE A N 1
ATOM 5664 C CA . ILE A 1 725 ? -6.155 -9.094 26.005 1.00 91.69 725 ILE A CA 1
ATOM 5665 C C . ILE A 1 725 ? -6.890 -9.115 27.342 1.00 91.69 725 ILE A C 1
ATOM 5667 O O . ILE A 1 725 ? -7.916 -9.776 27.473 1.00 91.69 725 ILE A O 1
ATOM 5671 N N . SER A 1 726 ? -6.378 -8.394 28.334 1.00 92.50 726 SER A N 1
ATOM 5672 C CA . SER A 1 726 ? -6.991 -8.249 29.650 1.00 92.50 726 SER A CA 1
ATOM 5673 C C . SER A 1 726 ? -6.645 -6.889 30.238 1.00 92.50 726 SER A C 1
ATOM 5675 O O . SER A 1 726 ? -5.502 -6.626 30.588 1.00 92.50 726 SER A O 1
ATOM 5677 N N . TYR A 1 727 ? -7.640 -6.017 30.364 1.00 85.44 727 TYR A N 1
ATOM 5678 C CA . TYR A 1 727 ? -7.472 -4.717 31.022 1.00 85.44 727 TYR A CA 1
ATOM 5679 C C . TYR A 1 727 ? -7.704 -4.790 32.538 1.00 85.44 727 TYR A C 1
ATOM 5681 O O . TYR A 1 727 ? -7.327 -3.870 33.263 1.00 85.44 727 TYR A O 1
ATOM 5689 N N . LYS A 1 728 ? -8.374 -5.845 33.022 1.00 85.12 728 LYS A N 1
ATOM 5690 C CA . LYS A 1 728 ? -8.739 -6.043 34.431 1.00 85.12 728 LYS A CA 1
ATOM 5691 C C . LYS A 1 728 ? -8.684 -7.525 34.783 1.00 85.12 728 LYS A C 1
ATOM 5693 O O . LYS A 1 728 ? -9.048 -8.381 33.981 1.00 85.12 728 LYS A O 1
ATOM 5698 N N . SER A 1 729 ? -8.264 -7.832 36.007 1.00 83.19 729 SER A N 1
ATOM 5699 C CA . SER A 1 729 ? -8.242 -9.209 36.498 1.00 83.19 729 SER A CA 1
ATOM 5700 C C . SER A 1 729 ? -9.660 -9.760 36.690 1.00 83.19 729 SER A C 1
ATOM 5702 O O . SER A 1 729 ? -10.601 -9.027 36.978 1.00 83.19 729 SER A O 1
ATOM 5704 N N . ASN A 1 730 ? -9.805 -11.082 36.561 1.00 84.12 730 ASN A N 1
ATOM 5705 C CA . ASN A 1 730 ? -11.062 -11.816 36.770 1.00 84.12 730 ASN A CA 1
ATOM 5706 C C . ASN A 1 730 ? -12.225 -11.481 35.827 1.00 84.12 730 ASN A C 1
ATOM 5708 O O . ASN A 1 730 ? -13.347 -11.909 36.097 1.00 84.12 730 ASN A O 1
ATOM 5712 N N . ASN A 1 731 ? -11.965 -10.830 34.696 1.00 89.25 731 ASN A N 1
ATOM 5713 C CA . ASN A 1 731 ? -12.981 -10.682 33.667 1.00 89.25 731 ASN A CA 1
ATOM 5714 C C . ASN A 1 731 ? -13.434 -12.050 33.105 1.00 89.25 731 ASN A C 1
ATOM 5716 O O . ASN A 1 731 ? -12.633 -12.993 33.031 1.00 89.25 731 ASN A O 1
ATOM 5720 N N . PRO A 1 732 ? -14.710 -12.170 32.694 1.00 91.00 732 PRO A N 1
ATOM 5721 C CA . PRO A 1 732 ? -15.178 -13.296 31.896 1.00 91.00 732 PRO A CA 1
ATOM 5722 C C . PRO A 1 732 ? -14.466 -13.347 30.540 1.00 91.00 732 PRO A C 1
ATOM 5724 O O . PRO A 1 732 ? -14.181 -12.318 29.934 1.00 91.00 732 PRO A O 1
ATOM 5727 N N . GLY A 1 733 ? -14.170 -14.554 30.072 1.00 93.62 733 GLY A N 1
ATOM 5728 C CA . GLY A 1 733 ? -13.387 -14.805 28.870 1.00 93.62 733 GLY A CA 1
ATOM 5729 C C . GLY A 1 733 ? -14.229 -14.910 27.597 1.00 93.62 733 GLY A C 1
ATOM 5730 O O . GLY A 1 733 ? -15.272 -15.568 27.591 1.00 93.62 733 GLY A O 1
ATOM 5731 N N . VAL A 1 734 ? -13.729 -14.331 26.509 1.00 97.50 734 VAL A N 1
ATOM 5732 C CA . VAL A 1 734 ? -14.223 -14.486 25.136 1.00 97.50 734 VAL A CA 1
ATOM 5733 C C . VAL A 1 734 ? -13.122 -15.143 24.316 1.00 97.50 734 VAL A C 1
ATOM 5735 O O . VAL A 1 734 ? -12.009 -14.622 24.246 1.00 97.50 734 VAL A O 1
ATOM 5738 N N . PHE A 1 735 ? -13.415 -16.285 23.703 1.00 97.94 735 PHE A N 1
ATOM 5739 C CA . PHE A 1 735 ? -12.481 -16.992 22.836 1.00 97.94 735 PHE A CA 1
ATOM 5740 C C . PHE A 1 735 ? -12.922 -16.864 21.378 1.00 97.94 735 PHE A C 1
ATOM 5742 O O . PHE A 1 735 ? -14.046 -17.236 21.046 1.00 97.94 735 PHE A O 1
ATOM 5749 N N . ILE A 1 736 ? -12.043 -16.346 20.523 1.00 98.00 736 ILE A N 1
ATOM 5750 C CA . ILE A 1 736 ? -12.238 -16.255 19.074 1.00 98.00 736 ILE A CA 1
ATOM 5751 C C . ILE A 1 736 ? -11.185 -17.121 18.400 1.00 98.00 736 ILE A C 1
ATOM 5753 O O . ILE A 1 736 ? -9.988 -16.945 18.640 1.00 98.00 736 ILE A O 1
ATOM 5757 N N . GLU A 1 737 ? -11.621 -17.990 17.499 1.00 96.25 737 GLU A N 1
ATOM 5758 C CA . GLU A 1 737 ? -10.731 -18.608 16.524 1.00 96.25 737 GLU A CA 1
ATOM 5759 C C . GLU A 1 737 ? -11.173 -18.321 15.092 1.00 96.25 737 GLU A C 1
ATOM 5761 O O . GLU A 1 737 ? -12.353 -18.087 14.813 1.00 96.25 737 GLU A O 1
ATOM 5766 N N . ALA A 1 738 ? -10.188 -18.308 14.201 1.00 95.31 738 ALA A N 1
ATOM 5767 C CA . ALA A 1 738 ? -10.392 -18.189 12.774 1.00 95.31 738 ALA A CA 1
ATOM 5768 C C . ALA A 1 738 ? -9.351 -18.995 11.989 1.00 95.31 738 ALA A C 1
ATOM 5770 O O . ALA A 1 738 ? -8.325 -19.438 12.515 1.00 95.31 738 ALA A O 1
ATOM 5771 N N . GLY A 1 739 ? -9.604 -19.161 10.689 1.00 91.88 739 GLY A N 1
ATOM 5772 C CA . GLY A 1 739 ? -8.656 -19.797 9.774 1.00 91.88 739 GLY A CA 1
ATOM 5773 C C . GLY A 1 739 ? -8.488 -21.295 10.016 1.00 91.88 739 GLY A C 1
ATOM 5774 O O . GLY A 1 739 ? -7.451 -21.853 9.669 1.00 91.88 739 GLY A O 1
ATOM 5775 N N . MET A 1 740 ? -9.481 -21.950 10.626 1.00 93.88 740 MET A N 1
ATOM 5776 C CA . MET A 1 740 ? -9.489 -23.403 10.787 1.00 93.88 740 MET A CA 1
ATOM 5777 C C . MET A 1 740 ? -9.551 -24.090 9.419 1.00 93.88 740 MET A C 1
ATOM 5779 O O . MET A 1 740 ? -8.703 -24.926 9.105 1.00 93.88 740 MET A O 1
ATOM 5783 N N . HIS A 1 741 ? -10.464 -23.659 8.543 1.00 96.94 741 HIS A N 1
ATOM 5784 C CA . HIS A 1 741 ? -10.339 -23.964 7.120 1.00 96.94 741 HIS A CA 1
ATOM 5785 C C . HIS A 1 741 ? -9.399 -22.952 6.464 1.00 96.94 741 HIS A C 1
ATOM 5787 O O . HIS A 1 741 ? -9.666 -21.751 6.428 1.00 96.94 741 HIS A O 1
ATOM 5793 N N . ALA A 1 742 ? -8.313 -23.447 5.886 1.00 93.31 742 ALA A N 1
ATOM 5794 C CA . ALA A 1 742 ? -7.237 -22.601 5.384 1.00 93.31 742 ALA A CA 1
ATOM 5795 C C . ALA A 1 742 ? -7.663 -21.618 4.273 1.00 93.31 742 ALA A C 1
ATOM 5797 O O . ALA A 1 742 ? -7.170 -20.494 4.213 1.00 93.31 742 ALA A O 1
ATOM 5798 N N . ARG A 1 743 ? -8.609 -22.007 3.410 1.00 94.00 743 ARG A N 1
ATOM 5799 C CA . ARG A 1 743 ? -9.094 -21.187 2.283 1.00 94.00 743 ARG A CA 1
ATOM 5800 C C . ARG A 1 743 ? -9.923 -19.961 2.676 1.00 94.00 743 ARG A C 1
ATOM 5802 O O . ARG A 1 743 ? -10.192 -19.123 1.814 1.00 94.00 743 ARG A O 1
ATOM 5809 N N . GLU A 1 744 ? -10.361 -19.866 3.929 1.00 94.56 744 GLU A N 1
ATOM 5810 C CA . GLU A 1 744 ? -11.330 -18.878 4.427 1.00 94.56 744 GLU A CA 1
ATOM 5811 C C . GLU A 1 744 ? -10.630 -17.601 4.922 1.00 94.56 744 GLU A C 1
ATOM 5813 O O . GLU A 1 744 ? -10.713 -17.233 6.091 1.00 94.56 744 GLU A O 1
ATOM 5818 N N . TRP A 1 745 ? -9.917 -16.910 4.024 1.00 89.81 745 TRP A N 1
ATOM 5819 C CA . TRP A 1 745 ? -9.038 -15.775 4.362 1.00 89.81 745 TRP A CA 1
ATOM 5820 C C . TRP A 1 745 ? -9.731 -14.606 5.082 1.00 89.81 745 TRP A C 1
ATOM 5822 O O . TRP A 1 745 ? -9.080 -13.869 5.824 1.00 89.81 745 TRP A O 1
ATOM 5832 N N . ILE A 1 746 ? -11.044 -14.435 4.902 1.00 91.81 746 ILE A N 1
ATOM 5833 C CA . ILE A 1 746 ? -11.810 -13.378 5.576 1.00 91.81 746 ILE A CA 1
ATOM 5834 C C . ILE A 1 746 ? -11.915 -13.595 7.094 1.00 91.81 746 ILE A C 1
ATOM 5836 O O . ILE A 1 746 ? -11.997 -12.619 7.841 1.00 91.81 746 ILE A O 1
ATOM 5840 N N . GLY A 1 747 ? -11.855 -14.845 7.569 1.00 90.38 747 GLY A N 1
ATOM 5841 C CA . GLY A 1 747 ? -11.888 -15.173 8.996 1.00 90.38 747 GLY A CA 1
ATOM 5842 C C . GLY A 1 747 ? -10.692 -14.581 9.753 1.00 90.38 747 GLY A C 1
ATOM 5843 O O . GLY A 1 747 ? -10.902 -13.736 10.628 1.00 90.38 747 GLY A O 1
ATOM 5844 N N . PRO A 1 748 ? -9.441 -14.958 9.408 1.00 87.94 748 PRO A N 1
ATOM 5845 C CA . PRO A 1 748 ? -8.237 -14.378 10.004 1.00 87.94 748 PRO A CA 1
ATOM 5846 C C . PRO A 1 748 ? -8.210 -12.849 9.934 1.00 87.94 748 PRO A C 1
ATOM 5848 O O . PRO A 1 748 ? -7.913 -12.190 10.932 1.00 87.94 748 PRO A O 1
ATOM 5851 N N . ALA A 1 749 ? -8.599 -12.274 8.791 1.00 78.50 749 ALA A N 1
ATOM 5852 C CA . ALA A 1 749 ? -8.658 -10.826 8.617 1.00 78.50 749 ALA A CA 1
ATOM 5853 C C . ALA A 1 749 ? -9.640 -10.166 9.608 1.00 78.50 749 ALA A C 1
ATOM 5855 O O . ALA A 1 749 ? -9.274 -9.216 10.302 1.00 78.50 749 ALA A O 1
ATOM 5856 N N . THR A 1 750 ? -10.846 -10.721 9.756 1.00 87.19 750 THR A N 1
ATOM 5857 C CA . THR A 1 750 ? -11.869 -10.246 10.707 1.00 87.19 750 THR A CA 1
ATOM 5858 C C . THR A 1 750 ? -11.398 -10.368 12.160 1.00 87.19 750 THR A C 1
ATOM 5860 O O . THR A 1 750 ? -11.560 -9.431 12.942 1.00 87.19 750 THR A O 1
ATOM 5863 N N . ALA A 1 751 ? -10.740 -11.475 12.523 1.00 87.50 751 ALA A N 1
ATOM 5864 C CA . ALA A 1 751 ? -10.165 -11.660 13.857 1.00 87.50 751 ALA A CA 1
ATOM 5865 C C . ALA A 1 751 ? -9.084 -10.610 14.175 1.00 87.50 751 ALA A C 1
ATOM 5867 O O . ALA A 1 751 ? -9.081 -10.040 15.267 1.00 87.50 751 ALA A O 1
ATOM 5868 N N . THR A 1 752 ? -8.196 -10.306 13.220 1.00 80.38 752 THR A N 1
ATOM 5869 C CA . THR A 1 752 ? -7.172 -9.259 13.400 1.00 80.38 752 THR A CA 1
ATOM 5870 C C . THR A 1 752 ? -7.752 -7.843 13.436 1.00 80.38 752 THR A C 1
ATOM 5872 O O . THR A 1 752 ? -7.249 -7.008 14.184 1.00 80.38 752 THR A O 1
ATOM 5875 N N . TYR A 1 753 ? -8.840 -7.577 12.705 1.00 82.25 753 TYR A N 1
ATOM 5876 C CA . TYR A 1 753 ? -9.566 -6.307 12.783 1.00 82.25 753 TYR A CA 1
ATOM 5877 C C . TYR A 1 753 ? -10.135 -6.080 14.190 1.00 82.25 753 TYR A C 1
ATOM 5879 O O . TYR A 1 753 ? -9.888 -5.046 14.807 1.00 82.25 753 TYR A O 1
ATOM 5887 N N . ILE A 1 754 ? -10.839 -7.079 14.734 1.00 85.00 754 ILE A N 1
ATOM 5888 C CA . ILE A 1 754 ? -11.394 -7.021 16.094 1.00 85.00 754 ILE A CA 1
ATOM 5889 C C . ILE A 1 754 ? -10.272 -6.843 17.117 1.00 85.00 754 ILE A C 1
ATOM 5891 O O . ILE A 1 754 ? -10.389 -6.014 18.015 1.00 85.00 754 ILE A O 1
ATOM 5895 N N . LEU A 1 755 ? -9.166 -7.576 16.959 1.00 83.25 755 LEU A N 1
ATOM 5896 C CA . LEU A 1 755 ? -7.989 -7.419 17.807 1.00 83.25 755 LEU A CA 1
ATOM 5897 C C . LEU A 1 755 ? -7.495 -5.962 17.836 1.00 83.25 755 LEU A C 1
ATOM 5899 O O . LEU A 1 755 ? -7.245 -5.424 18.914 1.00 83.25 755 LEU A O 1
ATOM 5903 N N . ASN A 1 756 ? -7.381 -5.318 16.672 1.00 76.06 756 ASN A N 1
ATOM 5904 C CA . ASN A 1 756 ? -6.964 -3.923 16.577 1.00 76.06 756 ASN A CA 1
ATOM 5905 C C . ASN A 1 756 ? -7.945 -2.976 17.283 1.00 76.06 756 ASN A C 1
ATOM 5907 O O . ASN A 1 756 ? -7.522 -2.152 18.094 1.00 76.06 756 ASN A O 1
ATOM 5911 N N . GLU A 1 757 ? -9.246 -3.114 17.024 1.00 81.56 757 GLU A N 1
ATOM 5912 C CA . GLU A 1 757 ? -10.279 -2.269 17.635 1.00 81.56 757 GLU A CA 1
ATOM 5913 C C . GLU A 1 757 ? -10.317 -2.418 19.158 1.00 81.56 757 GLU A C 1
ATOM 5915 O O . GLU A 1 757 ? -10.460 -1.436 19.889 1.00 81.56 757 GLU A O 1
ATOM 5920 N N . LEU A 1 758 ? -10.102 -3.632 19.668 1.00 84.38 758 LEU A N 1
ATOM 5921 C CA . LEU A 1 758 ? -10.011 -3.883 21.102 1.00 84.38 758 LEU A CA 1
ATOM 5922 C C . LEU A 1 758 ? -8.822 -3.176 21.761 1.00 84.38 758 LEU A C 1
ATOM 5924 O O . LEU A 1 758 ? -8.880 -2.939 22.966 1.00 84.38 758 LEU A O 1
ATOM 5928 N N . LEU A 1 759 ? -7.799 -2.773 21.012 1.00 78.56 759 LEU A N 1
ATOM 5929 C CA . LEU A 1 759 ? -6.645 -2.049 21.544 1.00 78.56 759 LEU A CA 1
ATOM 5930 C C . LEU A 1 759 ? -6.728 -0.542 21.302 1.00 78.56 759 LEU A C 1
ATOM 5932 O O . LEU A 1 759 ? -6.354 0.228 22.185 1.00 78.56 759 LEU A O 1
ATOM 5936 N N . THR A 1 760 ? -7.245 -0.122 20.150 1.00 69.06 760 THR A N 1
ATOM 5937 C CA . THR A 1 760 ? -7.072 1.251 19.650 1.00 69.06 760 THR A CA 1
ATOM 5938 C C . THR A 1 760 ? -8.352 2.078 19.599 1.00 69.06 760 THR A C 1
ATOM 5940 O O . THR A 1 760 ? -8.271 3.306 19.599 1.00 69.06 760 THR A O 1
ATOM 5943 N N . SER A 1 761 ? -9.527 1.441 19.583 1.00 70.62 761 SER A N 1
ATOM 5944 C CA . SER A 1 761 ? -10.789 2.148 19.366 1.00 70.62 761 SER A CA 1
ATOM 5945 C C . SER A 1 761 ? -11.077 3.150 20.483 1.00 70.62 761 SER A C 1
ATOM 5947 O O . SER A 1 761 ? -10.862 2.857 21.659 1.00 70.62 761 SER A O 1
ATOM 5949 N N . LYS A 1 762 ? -11.598 4.328 20.130 1.00 71.44 762 LYS A N 1
ATOM 5950 C CA . LYS A 1 762 ? -12.102 5.322 21.095 1.00 71.44 762 LYS A CA 1
ATOM 5951 C C . LYS A 1 762 ? -13.599 5.165 21.372 1.00 71.44 762 LYS A C 1
ATOM 5953 O O . LYS A 1 762 ? -14.121 5.821 22.266 1.00 71.44 762 LYS A O 1
ATOM 5958 N N . ASP A 1 763 ? -14.279 4.287 20.635 1.00 76.31 763 ASP A N 1
ATOM 5959 C CA . ASP A 1 763 ? -15.706 4.029 20.804 1.00 76.31 763 ASP A CA 1
ATOM 5960 C C . ASP A 1 763 ? -16.001 3.494 22.212 1.00 76.31 763 ASP A C 1
ATOM 5962 O O . ASP A 1 763 ? -15.385 2.530 22.685 1.00 76.31 763 ASP A O 1
ATOM 5966 N N . ARG A 1 764 ? -16.967 4.121 22.888 1.00 75.00 764 ARG A N 1
ATOM 5967 C CA . ARG A 1 764 ? -17.288 3.841 24.290 1.00 75.00 764 ARG A CA 1
ATOM 5968 C C . ARG A 1 764 ? -17.800 2.408 24.496 1.00 75.00 764 ARG A C 1
ATOM 5970 O O . ARG A 1 764 ? -17.455 1.787 25.502 1.00 75.00 764 ARG A O 1
ATOM 5977 N N . ASN A 1 765 ? -18.537 1.843 23.539 1.00 77.69 765 ASN A N 1
ATOM 5978 C CA . ASN A 1 765 ? -19.031 0.465 23.595 1.00 77.69 765 ASN A CA 1
ATOM 5979 C C . ASN A 1 765 ? -17.906 -0.546 23.344 1.00 77.69 765 ASN A C 1
ATOM 5981 O O . ASN A 1 765 ? -17.794 -1.542 24.063 1.00 77.69 765 ASN A O 1
ATOM 5985 N N . ILE A 1 766 ? -17.013 -0.269 22.390 1.00 81.44 766 ILE A N 1
ATOM 5986 C CA . ILE A 1 766 ? -15.839 -1.115 22.122 1.00 81.44 766 ILE A CA 1
ATOM 5987 C C . ILE A 1 766 ? -14.862 -1.064 23.308 1.00 81.44 766 ILE A C 1
ATOM 5989 O O . ILE A 1 766 ? -14.304 -2.091 23.707 1.00 81.44 766 ILE A O 1
ATOM 5993 N N . ARG A 1 767 ? -14.660 0.108 23.928 1.00 83.75 767 ARG A N 1
ATOM 5994 C CA . ARG A 1 767 ? -13.886 0.242 25.178 1.00 83.75 767 ARG A CA 1
ATOM 5995 C C . ARG A 1 767 ? -14.535 -0.492 26.334 1.00 83.75 767 ARG A C 1
ATOM 5997 O O . ARG A 1 767 ? -13.826 -1.174 27.073 1.00 83.75 767 ARG A O 1
ATOM 6004 N N . TYR A 1 768 ? -15.857 -0.421 26.457 1.00 82.94 768 TYR A N 1
ATOM 6005 C CA . TYR A 1 768 ? -16.583 -1.169 27.472 1.00 82.94 768 TYR A CA 1
ATOM 6006 C C . TYR A 1 768 ? -16.296 -2.670 27.360 1.00 82.94 768 TYR A C 1
ATOM 6008 O O . TYR A 1 768 ? -15.837 -3.259 28.341 1.00 82.94 768 TYR A O 1
ATOM 6016 N N . ILE A 1 769 ? -16.487 -3.288 26.188 1.00 89.38 769 ILE A N 1
ATOM 6017 C CA . ILE A 1 769 ? -16.267 -4.736 26.032 1.00 89.38 769 ILE A CA 1
ATOM 6018 C C . ILE A 1 769 ? -14.788 -5.126 26.154 1.00 89.38 769 ILE A C 1
ATOM 6020 O O . ILE A 1 769 ? -14.478 -6.174 26.716 1.00 89.38 769 ILE A O 1
ATOM 6024 N N . ALA A 1 770 ? -13.856 -4.278 25.714 1.00 87.69 770 ALA A N 1
ATOM 6025 C CA . ALA A 1 770 ? -12.429 -4.537 25.886 1.00 87.69 770 ALA A CA 1
ATOM 6026 C C . ALA A 1 770 ? -12.032 -4.548 27.367 1.00 87.69 770 ALA A C 1
ATOM 6028 O O . ALA A 1 770 ? -11.282 -5.413 27.808 1.00 87.69 770 ALA A O 1
ATOM 6029 N N . GLN A 1 771 ? -12.576 -3.624 28.161 1.00 87.44 771 GLN A N 1
ATOM 6030 C CA . GLN A 1 771 ? -12.223 -3.492 29.573 1.00 87.44 771 GLN A CA 1
ATOM 6031 C C . GLN A 1 771 ? -12.901 -4.511 30.494 1.00 87.44 771 GLN A C 1
ATOM 6033 O O . GLN A 1 771 ? -12.452 -4.710 31.626 1.00 87.44 771 GLN A O 1
ATOM 6038 N N . ASN A 1 772 ? -13.995 -5.119 30.040 1.00 88.31 772 ASN A N 1
ATOM 6039 C CA . ASN A 1 772 ? -14.877 -5.958 30.851 1.00 88.31 772 ASN A CA 1
ATOM 6040 C C . ASN A 1 772 ? -14.839 -7.448 30.488 1.00 88.31 772 ASN A C 1
ATOM 6042 O O . ASN A 1 772 ? -15.490 -8.248 31.164 1.00 88.31 772 ASN A O 1
ATOM 6046 N N . PHE A 1 773 ? -14.079 -7.816 29.459 1.00 92.56 773 PHE A N 1
ATOM 6047 C CA . PHE A 1 773 ? -13.868 -9.195 29.044 1.00 92.56 773 PHE A CA 1
ATOM 6048 C C . PHE A 1 773 ? -12.373 -9.474 28.859 1.00 92.56 773 PHE A C 1
ATOM 6050 O O . PHE A 1 773 ? -11.610 -8.593 28.467 1.00 92.56 773 PHE A O 1
ATOM 6057 N N . ASP A 1 774 ? -11.960 -10.701 29.166 1.00 94.81 774 ASP A N 1
ATOM 6058 C CA . ASP A 1 774 ? -10.647 -11.224 28.793 1.00 94.81 774 ASP A CA 1
ATOM 6059 C C . ASP A 1 774 ? -10.771 -11.841 27.397 1.00 94.81 774 ASP A C 1
ATOM 6061 O O . ASP A 1 774 ? -11.526 -12.788 27.200 1.00 94.81 774 ASP A O 1
ATOM 6065 N N . TRP A 1 775 ? -10.034 -11.338 26.417 1.00 96.50 775 TRP A N 1
ATOM 6066 C CA . TRP A 1 775 ? -10.112 -11.830 25.041 1.00 96.50 775 TRP A CA 1
ATOM 6067 C C . TRP A 1 775 ? -8.988 -12.806 24.764 1.00 96.50 775 TRP A C 1
ATOM 6069 O O . TRP A 1 775 ? -7.847 -12.514 25.094 1.00 96.50 775 TRP A O 1
ATOM 6079 N N . TYR A 1 776 ? -9.294 -13.929 24.126 1.00 96.50 776 TYR A N 1
ATOM 6080 C CA . TYR A 1 776 ? -8.342 -14.927 23.651 1.00 96.50 776 TYR A CA 1
ATOM 6081 C C . TYR A 1 776 ? -8.576 -15.097 22.153 1.00 96.50 776 TYR A C 1
ATOM 6083 O O . TYR A 1 776 ? -9.561 -15.710 21.753 1.00 96.50 776 TYR A O 1
ATOM 6091 N N . ILE A 1 777 ? -7.718 -14.506 21.326 1.00 95.44 777 ILE A N 1
ATOM 6092 C CA . ILE A 1 777 ? -7.923 -14.442 19.875 1.00 95.44 777 ILE A CA 1
ATOM 6093 C C . ILE A 1 777 ? -6.825 -15.241 19.182 1.00 95.44 777 ILE A C 1
ATOM 6095 O O . ILE A 1 777 ? -5.645 -14.915 19.319 1.00 95.44 777 ILE A O 1
ATOM 6099 N N . VAL A 1 778 ? -7.215 -16.262 18.418 1.00 94.25 778 VAL A N 1
ATOM 6100 C CA . VAL A 1 778 ? -6.336 -17.049 17.543 1.00 94.25 778 VAL A CA 1
ATOM 6101 C C . VAL A 1 778 ? -6.711 -16.769 16.083 1.00 94.25 778 VAL A C 1
ATOM 6103 O O . VAL A 1 778 ? -7.679 -17.344 15.586 1.00 94.25 778 VAL A O 1
ATOM 6106 N N . PRO A 1 779 ? -5.968 -15.901 15.372 1.00 87.69 779 PRO A N 1
ATOM 6107 C CA . PRO A 1 779 ? -6.324 -15.522 14.005 1.00 87.69 779 PRO A CA 1
ATOM 6108 C C . PRO A 1 779 ? -6.175 -16.641 12.969 1.00 87.69 779 PRO A C 1
ATOM 6110 O O . PRO A 1 779 ? -6.859 -16.606 11.956 1.00 87.69 779 PRO A O 1
ATOM 6113 N N . SER A 1 780 ? -5.275 -17.605 13.184 1.00 92.06 780 SER A N 1
ATOM 6114 C CA . SER A 1 780 ? -5.079 -18.740 12.275 1.00 92.06 780 SER A CA 1
ATOM 6115 C C . SER A 1 780 ? -4.867 -20.023 13.069 1.00 92.06 780 SER A C 1
ATOM 6117 O O . SER A 1 780 ? -3.796 -20.252 13.634 1.00 92.06 780 SER A O 1
ATOM 6119 N N . ALA A 1 781 ? -5.913 -20.847 13.139 1.00 93.44 781 ALA A N 1
ATOM 6120 C CA . ALA A 1 781 ? -5.900 -22.138 13.822 1.00 93.44 781 ALA A CA 1
ATOM 6121 C C . ALA A 1 781 ? -5.201 -23.246 13.008 1.00 93.44 781 ALA A C 1
ATOM 6123 O O . ALA A 1 781 ? -4.733 -24.223 13.589 1.00 93.44 781 ALA A O 1
ATOM 6124 N N . ASN A 1 782 ? -5.088 -23.085 11.685 1.00 95.75 782 ASN A N 1
ATOM 6125 C CA . ASN A 1 782 ? -4.403 -24.005 10.772 1.00 95.75 782 ASN A CA 1
ATOM 6126 C C . ASN A 1 782 ? -3.345 -23.257 9.927 1.00 95.75 782 ASN A C 1
ATOM 6128 O O . ASN A 1 782 ? -3.529 -23.087 8.717 1.00 95.75 782 ASN A O 1
ATOM 6132 N N . PRO A 1 783 ? -2.239 -22.778 10.537 1.00 88.31 783 PRO A N 1
ATOM 6133 C CA . PRO A 1 783 ? -1.275 -21.946 9.823 1.00 88.31 783 PRO A CA 1
ATOM 6134 C C . PRO A 1 783 ? -0.524 -22.687 8.709 1.00 88.31 783 PRO A C 1
ATOM 6136 O O . PRO A 1 783 ? -0.124 -22.046 7.744 1.00 88.31 783 PRO A O 1
ATOM 6139 N N . ASP A 1 784 ? -0.379 -24.015 8.782 1.00 90.56 784 ASP A N 1
ATOM 6140 C CA . ASP A 1 784 ? 0.223 -24.800 7.693 1.00 90.56 784 ASP A CA 1
ATOM 6141 C C . ASP A 1 784 ? -0.670 -24.835 6.456 1.00 90.56 784 ASP A C 1
ATOM 6143 O O . ASP A 1 784 ? -0.228 -24.542 5.344 1.00 90.56 784 ASP A O 1
ATOM 6147 N N . GLY A 1 785 ? -1.949 -25.179 6.641 1.00 90.06 785 GLY A N 1
ATOM 6148 C CA . GLY A 1 785 ? -2.915 -25.143 5.552 1.00 90.06 785 GLY A CA 1
ATOM 6149 C C . GLY A 1 785 ? -3.036 -23.730 4.992 1.00 90.06 785 GLY A C 1
ATOM 6150 O O . GLY A 1 785 ? -3.070 -23.560 3.775 1.00 90.06 785 GLY A O 1
ATOM 6151 N N . TYR A 1 786 ? -3.071 -22.722 5.868 1.00 87.56 786 TYR A N 1
ATOM 6152 C CA . TYR A 1 786 ? -3.162 -21.319 5.479 1.00 87.56 786 TYR A CA 1
ATOM 6153 C C . TYR A 1 786 ? -1.969 -20.906 4.610 1.00 87.56 786 TYR A C 1
ATOM 6155 O O . TYR A 1 786 ? -2.170 -20.438 3.493 1.00 87.56 786 TYR A O 1
ATOM 6163 N N . GLU A 1 787 ? -0.735 -21.186 5.031 1.00 80.88 787 GLU A N 1
ATOM 6164 C CA . GLU A 1 787 ? 0.471 -20.925 4.231 1.00 80.88 787 GLU A CA 1
ATOM 6165 C C . GLU A 1 787 ? 0.434 -21.642 2.871 1.00 80.88 787 GLU A C 1
ATOM 6167 O O . GLU A 1 787 ? 0.770 -21.071 1.829 1.00 80.88 787 GLU A O 1
ATOM 6172 N N . TYR A 1 788 ? -0.061 -22.880 2.843 1.00 82.19 788 TYR A N 1
ATOM 6173 C CA . TYR A 1 788 ? -0.227 -23.634 1.603 1.00 82.19 788 TYR A CA 1
ATOM 6174 C C . TYR A 1 788 ? -1.223 -22.976 0.634 1.00 82.19 788 TYR A C 1
ATOM 6176 O O . TYR A 1 788 ? -1.051 -23.067 -0.586 1.00 82.19 788 TYR A O 1
ATOM 6184 N N . THR A 1 789 ? -2.232 -22.257 1.142 1.00 77.38 789 THR A N 1
ATOM 6185 C CA . THR A 1 789 ? -3.131 -21.468 0.283 1.00 77.38 789 THR A CA 1
ATOM 6186 C C . THR A 1 789 ? -2.474 -20.251 -0.350 1.00 77.38 789 THR A C 1
ATOM 6188 O O . THR A 1 789 ? -2.905 -19.823 -1.419 1.00 77.38 789 THR A O 1
ATOM 6191 N N . HIS A 1 790 ? -1.419 -19.717 0.260 1.00 65.44 790 HIS A N 1
ATOM 6192 C CA . HIS A 1 790 ? -0.672 -18.580 -0.276 1.00 65.44 790 HIS A CA 1
ATOM 6193 C C . HIS A 1 790 ? 0.409 -18.990 -1.274 1.00 65.44 790 HIS A C 1
ATOM 6195 O O . HIS A 1 790 ? 0.733 -18.220 -2.174 1.00 65.44 790 HIS A O 1
ATOM 6201 N N . THR A 1 791 ? 0.950 -20.196 -1.132 1.00 68.25 791 THR A N 1
ATOM 6202 C CA . THR A 1 791 ? 2.119 -20.648 -1.900 1.00 68.25 791 THR A CA 1
ATOM 6203 C C . THR A 1 791 ? 1.777 -21.643 -3.001 1.00 68.25 791 THR A C 1
ATOM 6205 O O . THR A 1 791 ? 2.471 -21.685 -4.013 1.00 68.25 791 THR A O 1
ATOM 6208 N N . THR A 1 792 ? 0.730 -22.457 -2.822 1.00 79.81 792 THR A N 1
ATOM 6209 C CA . THR A 1 792 ? 0.490 -23.617 -3.693 1.00 79.81 792 THR A CA 1
ATOM 6210 C C . THR A 1 792 ? -0.951 -23.736 -4.188 1.00 79.81 792 THR A C 1
ATOM 6212 O O . THR A 1 792 ? -1.173 -23.808 -5.393 1.00 79.81 792 THR A O 1
ATOM 6215 N N . ASN A 1 793 ? -1.949 -23.778 -3.297 1.00 85.56 793 ASN A N 1
ATOM 6216 C CA . ASN A 1 793 ? -3.352 -23.964 -3.689 1.00 85.56 793 ASN A CA 1
ATOM 6217 C C . ASN A 1 793 ? -4.291 -23.062 -2.888 1.00 85.56 793 ASN A C 1
ATOM 6219 O O . ASN A 1 793 ? -4.705 -23.411 -1.783 1.00 85.56 793 ASN A O 1
ATOM 6223 N N . ARG A 1 794 ? -4.720 -21.957 -3.505 1.00 90.56 794 ARG A N 1
ATOM 6224 C CA . ARG A 1 794 ? -5.604 -20.947 -2.904 1.00 90.56 794 ARG A CA 1
ATOM 6225 C C . ARG A 1 794 ? -6.873 -21.503 -2.254 1.00 90.56 794 ARG A C 1
ATOM 6227 O O . ARG A 1 794 ? -7.353 -20.920 -1.285 1.00 90.56 794 ARG A O 1
ATOM 6234 N N . LEU A 1 795 ? -7.433 -22.594 -2.770 1.00 92.50 795 LEU A N 1
ATOM 6235 C CA . LEU A 1 795 ? -8.691 -23.165 -2.278 1.00 92.50 795 LEU A CA 1
ATOM 6236 C C . LEU A 1 795 ? -8.489 -24.352 -1.327 1.00 92.50 795 LEU A C 1
ATOM 6238 O O . LEU A 1 795 ? -9.457 -25.035 -0.988 1.00 92.50 795 LEU A O 1
ATOM 6242 N N . TRP A 1 796 ? -7.260 -24.581 -0.859 1.00 95.06 796 TRP A N 1
ATOM 6243 C CA . TRP A 1 796 ? -6.958 -25.634 0.103 1.00 95.06 796 TRP A CA 1
ATOM 6244 C C . TRP A 1 796 ? -7.676 -25.419 1.440 1.00 95.06 796 TRP A C 1
ATOM 6246 O O . TRP A 1 796 ? -7.581 -24.361 2.053 1.00 95.06 796 TRP A O 1
ATOM 6256 N N . ARG A 1 797 ? -8.401 -26.435 1.912 1.00 95.44 797 ARG A N 1
ATOM 6257 C CA . ARG A 1 797 ? -9.207 -26.372 3.145 1.00 95.44 797 ARG A CA 1
ATOM 6258 C C . ARG A 1 797 ? -8.506 -26.954 4.369 1.00 95.44 797 ARG A C 1
ATOM 6260 O O . ARG A 1 797 ? -8.640 -26.411 5.461 1.00 95.44 797 ARG A O 1
ATOM 6267 N N . LYS A 1 798 ? -7.823 -28.081 4.179 1.00 96.62 798 LYS A N 1
ATOM 6268 C CA . LYS A 1 798 ? -7.408 -29.020 5.231 1.00 96.62 798 LYS A CA 1
ATOM 6269 C C . LYS A 1 798 ? -6.096 -28.620 5.918 1.00 96.62 798 LYS A C 1
ATOM 6271 O O . LYS A 1 798 ? -5.421 -27.679 5.498 1.00 96.62 798 LYS A O 1
ATOM 6276 N N . THR A 1 799 ? -5.709 -29.347 6.962 1.00 96.38 799 THR A N 1
ATOM 6277 C CA . THR A 1 799 ? -4.339 -29.336 7.514 1.00 96.38 799 THR A CA 1
ATOM 6278 C C . THR A 1 799 ? -3.321 -29.868 6.489 1.00 96.38 799 THR A C 1
ATOM 6280 O O . THR A 1 799 ? -3.668 -30.154 5.335 1.00 96.38 799 THR A O 1
ATOM 6283 N N . ARG A 1 800 ? -2.042 -29.984 6.874 1.00 94.19 800 ARG A N 1
ATOM 6284 C CA . ARG A 1 800 ? -0.950 -30.475 6.008 1.00 94.19 800 ARG A CA 1
ATOM 6285 C C . ARG A 1 800 ? -0.304 -31.783 6.481 1.00 94.19 800 ARG A C 1
ATOM 6287 O O . ARG A 1 800 ? 0.762 -32.151 5.996 1.00 94.19 800 ARG A O 1
ATOM 6294 N N . SER A 1 801 ? -0.966 -32.519 7.372 1.00 89.75 801 SER A N 1
ATOM 6295 C CA . SER A 1 801 ? -0.505 -33.837 7.819 1.00 89.75 801 SER A CA 1
ATOM 6296 C C . SER A 1 801 ? -0.326 -34.839 6.663 1.00 89.75 801 SER A C 1
ATOM 6298 O O . SER A 1 801 ? -0.966 -34.754 5.606 1.00 89.75 801 SER A O 1
ATOM 6300 N N . GLY A 1 802 ? 0.622 -35.767 6.835 1.00 78.31 802 GLY A N 1
ATOM 6301 C CA . GLY A 1 802 ? 1.089 -36.674 5.782 1.00 78.31 802 GLY A CA 1
ATOM 6302 C C . GLY A 1 802 ? 0.046 -37.693 5.294 1.00 78.31 802 GLY A C 1
ATOM 6303 O O . GLY A 1 802 ? -0.682 -38.280 6.088 1.00 78.31 802 GLY A O 1
ATOM 6304 N N . GLY A 1 803 ? 0.031 -37.952 3.979 1.00 68.44 803 GLY A N 1
ATOM 6305 C CA . GLY A 1 803 ? -0.744 -39.009 3.317 1.00 68.44 803 GLY A CA 1
ATOM 6306 C C . GLY A 1 803 ? -0.070 -39.441 2.005 1.00 68.44 803 GLY A C 1
ATOM 6307 O O . GLY A 1 803 ? 0.694 -38.672 1.433 1.00 68.44 803 GLY A O 1
ATOM 6308 N N . SER A 1 804 ? -0.293 -40.678 1.540 1.00 65.38 804 SER A N 1
ATOM 6309 C CA . SER A 1 804 ? 0.399 -41.229 0.354 1.00 65.38 804 SER A CA 1
ATOM 6310 C C . SER A 1 804 ? -0.113 -40.689 -0.987 1.00 65.38 804 SER A C 1
ATOM 6312 O O . SER A 1 804 ? 0.617 -40.712 -1.972 1.00 65.38 804 SER A O 1
ATOM 6314 N N . VAL A 1 805 ? -1.365 -40.220 -1.025 1.00 79.31 805 VAL A N 1
ATOM 6315 C CA . VAL A 1 805 ? -2.032 -39.679 -2.227 1.00 79.31 805 VAL A CA 1
ATOM 6316 C C . VAL A 1 805 ? -2.766 -38.372 -1.913 1.00 79.31 805 VAL A C 1
ATOM 6318 O O . VAL A 1 805 ? -2.689 -37.416 -2.677 1.00 79.31 805 VAL A O 1
ATOM 6321 N N . CYS A 1 806 ? -3.454 -38.310 -0.771 1.00 88.44 806 CYS A N 1
ATOM 6322 C CA . CYS A 1 806 ? -4.232 -37.154 -0.335 1.00 88.44 806 CYS A CA 1
ATOM 6323 C C . CYS A 1 806 ? -3.762 -36.714 1.054 1.00 88.44 806 CYS A C 1
ATOM 6325 O O . CYS A 1 806 ? -3.710 -37.528 1.974 1.00 88.44 806 CYS A O 1
ATOM 6327 N N . HIS A 1 807 ? -3.407 -35.435 1.187 1.00 92.12 807 HIS A N 1
ATOM 6328 C CA . HIS A 1 807 ? -2.834 -34.856 2.406 1.00 92.12 807 HIS A CA 1
ATOM 6329 C C . HIS A 1 807 ? -3.887 -34.145 3.252 1.00 92.12 807 HIS A C 1
ATOM 6331 O O . HIS A 1 807 ? -4.843 -33.586 2.706 1.00 92.12 807 HIS A O 1
ATOM 6337 N N . GLY A 1 808 ? -3.666 -34.111 4.564 1.00 94.00 808 GLY A N 1
ATOM 6338 C CA . GLY A 1 808 ? -4.433 -33.302 5.502 1.00 94.00 808 GLY A CA 1
ATOM 6339 C C . GLY A 1 808 ? -5.812 -33.839 5.874 1.00 94.00 808 GLY A C 1
ATOM 6340 O O . GLY A 1 808 ? -6.427 -34.650 5.174 1.00 94.00 808 GLY A O 1
ATOM 6341 N N . VAL A 1 809 ? -6.328 -33.284 6.961 1.00 96.06 809 VAL A N 1
ATOM 6342 C CA . VAL A 1 809 ? -7.634 -33.546 7.574 1.00 96.06 809 VAL A CA 1
ATOM 6343 C C . VAL A 1 809 ? -8.416 -32.236 7.629 1.00 96.06 809 VAL A C 1
ATOM 6345 O O . VAL A 1 809 ? -7.816 -31.168 7.707 1.00 96.06 809 VAL A O 1
ATOM 6348 N N . ASP A 1 810 ? -9.742 -32.291 7.554 1.00 97.06 810 ASP A N 1
ATOM 6349 C CA . ASP A 1 810 ? -10.602 -31.154 7.875 1.00 97.06 810 ASP A CA 1
ATOM 6350 C C . ASP A 1 810 ? -10.558 -30.917 9.394 1.00 97.06 810 ASP A C 1
ATOM 6352 O O . ASP A 1 810 ? -11.130 -31.707 10.157 1.00 97.06 810 ASP A O 1
ATOM 6356 N N . PRO A 1 811 ? -9.880 -29.855 9.866 1.00 95.75 811 PRO A N 1
ATOM 6357 C CA . PRO A 1 811 ? -9.737 -29.635 11.298 1.00 95.75 811 PRO A CA 1
ATOM 6358 C C . PRO A 1 811 ? -11.087 -29.391 11.989 1.00 95.75 811 PRO A C 1
ATOM 6360 O O . PRO A 1 811 ? -11.237 -29.762 13.150 1.00 95.75 811 PRO A O 1
ATOM 6363 N N . ASN A 1 812 ? -12.109 -28.893 11.281 1.00 95.31 812 ASN A N 1
ATOM 6364 C CA . ASN A 1 812 ? -13.456 -28.707 11.831 1.00 95.31 812 ASN A CA 1
ATOM 6365 C C . ASN A 1 812 ? -14.352 -29.958 11.682 1.00 95.31 812 ASN A C 1
ATOM 6367 O O . ASN A 1 812 ? -15.581 -29.872 11.732 1.00 95.31 812 ASN A O 1
ATOM 6371 N N . ARG A 1 813 ? -13.748 -31.128 11.444 1.00 96.50 813 ARG A N 1
ATOM 6372 C CA . ARG A 1 813 ? -14.365 -32.463 11.568 1.00 96.50 813 ARG A CA 1
ATOM 6373 C C . ARG A 1 813 ? -13.583 -33.380 12.511 1.00 96.50 813 ARG A C 1
ATOM 6375 O O . ARG A 1 813 ? -13.940 -34.542 12.675 1.00 96.50 813 ARG A O 1
ATOM 6382 N N . ASN A 1 814 ? -12.499 -32.888 13.112 1.00 97.19 814 ASN A N 1
ATOM 6383 C CA . ASN A 1 814 ? -11.548 -33.698 13.871 1.00 97.19 814 ASN A CA 1
ATOM 6384 C C . ASN A 1 814 ? -11.695 -33.548 15.399 1.00 97.19 814 ASN A C 1
ATOM 6386 O O . ASN A 1 814 ? -10.954 -34.190 16.139 1.00 97.19 814 ASN A O 1
ATOM 6390 N N . PHE A 1 815 ? -12.647 -32.755 15.905 1.00 96.88 815 PHE A N 1
ATOM 6391 C CA . PHE A 1 815 ? -12.913 -32.658 17.347 1.00 96.88 815 PHE A CA 1
ATOM 6392 C C . PHE A 1 815 ? -13.708 -33.867 17.862 1.00 96.88 815 PHE A C 1
ATOM 6394 O O . PHE A 1 815 ? -14.468 -34.489 17.128 1.00 96.88 815 PHE A O 1
ATOM 6401 N N . GLY A 1 816 ? -13.539 -34.214 19.141 1.00 93.56 816 GLY A N 1
ATOM 6402 C CA . GLY A 1 816 ? -14.042 -35.476 19.704 1.00 93.56 816 GLY A CA 1
ATOM 6403 C C . GLY A 1 816 ? -15.528 -35.552 20.066 1.00 93.56 816 GLY A C 1
ATOM 6404 O O . GLY A 1 816 ? -15.960 -36.606 20.520 1.00 93.56 816 GLY A O 1
ATOM 6405 N N . PHE A 1 817 ? -16.313 -34.484 19.903 1.00 92.38 817 PHE A N 1
ATOM 6406 C CA . PHE A 1 817 ? -17.744 -34.494 20.238 1.00 92.38 817 PHE A CA 1
ATOM 6407 C C . PHE A 1 817 ? -18.573 -34.974 19.038 1.00 92.38 817 PHE A C 1
ATOM 6409 O O . PHE A 1 817 ? -18.503 -34.374 17.963 1.00 92.38 817 PHE A O 1
ATOM 6416 N N . HIS A 1 818 ? -19.301 -36.083 19.219 1.00 92.75 818 HIS A N 1
ATOM 6417 C CA . HIS A 1 818 ? -20.018 -36.824 18.166 1.00 92.75 818 HIS A CA 1
ATOM 6418 C C . HIS A 1 818 ? -19.165 -37.160 16.930 1.00 92.75 818 HIS A C 1
ATOM 6420 O O . HIS A 1 818 ? -19.672 -37.211 15.813 1.00 92.75 818 HIS A O 1
ATOM 6426 N N . TRP A 1 819 ? -17.849 -37.342 17.096 1.00 94.44 819 TRP A N 1
ATOM 6427 C CA . TRP A 1 819 ? -16.913 -37.525 15.982 1.00 94.44 819 TRP A CA 1
ATOM 6428 C C . TRP A 1 819 ? -17.336 -38.677 15.056 1.00 94.44 819 TRP A C 1
ATOM 6430 O O . TRP A 1 819 ? -17.544 -39.798 15.516 1.00 94.44 819 TRP A O 1
ATOM 6440 N N . MET A 1 820 ? -17.414 -38.405 13.747 1.00 92.50 820 MET A N 1
ATOM 6441 C CA . MET A 1 820 ? -17.794 -39.365 12.696 1.00 92.50 820 MET A CA 1
ATOM 6442 C C . MET A 1 820 ? -19.234 -39.912 12.759 1.00 92.50 820 MET A C 1
ATOM 6444 O O . MET A 1 820 ? -19.547 -40.867 12.049 1.00 92.50 820 MET A O 1
ATOM 6448 N N . GLU A 1 821 ? -20.139 -39.290 13.518 1.00 92.38 821 GLU A N 1
ATOM 6449 C CA . GLU A 1 821 ? -21.555 -39.699 13.567 1.00 92.38 821 GLU A CA 1
ATOM 6450 C C . GLU A 1 821 ? -22.397 -39.169 12.385 1.00 92.38 821 GLU A C 1
ATOM 6452 O O . GLU A 1 821 ? -23.461 -39.709 12.090 1.00 92.38 821 GLU A O 1
ATOM 6457 N N . GLY A 1 822 ? -21.911 -38.165 11.642 1.00 88.00 822 GLY A N 1
ATOM 6458 C CA . GLY A 1 822 ? -22.567 -37.664 10.424 1.00 88.00 822 GLY A CA 1
ATOM 6459 C C . GLY A 1 822 ? -21.902 -36.415 9.833 1.00 88.00 822 GLY A C 1
ATOM 6460 O O . GLY A 1 822 ? -21.301 -35.627 10.554 1.00 88.00 822 GLY A O 1
ATOM 6461 N N . GLY A 1 823 ? -21.952 -36.214 8.512 1.00 88.31 823 GLY A N 1
ATOM 6462 C CA . GLY A 1 823 ? -21.372 -35.008 7.885 1.00 88.31 823 GLY A CA 1
ATOM 6463 C C . GLY A 1 823 ? -19.842 -34.943 7.807 1.00 88.31 823 GLY A C 1
ATOM 6464 O O . GLY A 1 823 ? -19.278 -33.884 7.509 1.00 88.31 823 GLY A O 1
ATOM 6465 N N . ALA A 1 824 ? -19.172 -36.061 8.084 1.00 92.69 824 ALA A N 1
ATOM 6466 C CA . ALA A 1 824 ? -17.722 -36.220 8.088 1.00 92.69 824 ALA A CA 1
ATOM 6467 C C . ALA A 1 824 ? -17.336 -37.502 7.327 1.00 92.69 824 ALA A C 1
ATOM 6469 O O . ALA A 1 824 ? -18.160 -38.408 7.185 1.00 92.69 824 ALA A O 1
ATOM 6470 N N . SER A 1 825 ? -16.113 -37.584 6.797 1.00 94.75 825 SER A N 1
ATOM 6471 C CA . SER A 1 825 ? -15.680 -38.722 5.974 1.00 94.75 825 SER A CA 1
ATOM 6472 C C . SER A 1 825 ? -14.397 -39.390 6.463 1.00 94.75 825 SER A C 1
ATOM 6474 O O . SER A 1 825 ? -13.432 -38.732 6.846 1.00 94.75 825 SER A O 1
ATOM 6476 N N . SER A 1 826 ? -14.328 -40.715 6.339 1.00 92.75 826 SER A N 1
ATOM 6477 C CA . SER A 1 826 ? -13.089 -41.486 6.493 1.00 92.75 826 SER A CA 1
ATOM 6478 C C . SER A 1 826 ? -12.221 -41.498 5.226 1.00 92.75 826 SER A C 1
ATOM 6480 O O . SER A 1 826 ? -11.061 -41.896 5.289 1.00 92.75 826 SER A O 1
ATOM 6482 N N . ASN A 1 827 ? -12.740 -41.041 4.079 1.00 93.25 827 ASN A N 1
ATOM 6483 C CA . ASN A 1 827 ? -11.978 -40.961 2.834 1.00 93.25 827 ASN A CA 1
ATOM 6484 C C . ASN A 1 827 ? -11.037 -39.748 2.862 1.00 93.25 827 ASN A C 1
ATOM 6486 O O . ASN A 1 827 ? -11.497 -38.606 2.849 1.00 93.25 827 ASN A O 1
ATOM 6490 N N . SER A 1 828 ? -9.726 -40.001 2.839 1.00 92.88 828 SER A N 1
ATOM 6491 C CA . SER A 1 828 ? -8.684 -38.972 2.943 1.00 92.88 828 SER A CA 1
ATOM 6492 C C . SER A 1 828 ? -8.685 -37.941 1.814 1.00 92.88 828 SER A C 1
ATOM 6494 O O . SER A 1 828 ? -8.173 -36.834 1.989 1.00 92.88 828 SER A O 1
ATOM 6496 N N . CYS A 1 829 ? -9.280 -38.261 0.667 1.00 92.38 829 CYS A N 1
ATOM 6497 C CA . CYS A 1 829 ? -9.346 -37.363 -0.481 1.00 92.38 829 CYS A CA 1
ATOM 6498 C C . CYS A 1 829 ? -10.547 -36.413 -0.462 1.00 92.38 829 CYS A C 1
ATOM 6500 O O . CYS A 1 829 ? -10.606 -35.512 -1.293 1.00 92.38 829 CYS A O 1
ATOM 6502 N N . LEU A 1 830 ? -11.497 -36.583 0.463 1.00 94.50 830 LEU A N 1
ATOM 6503 C CA . LEU A 1 830 ? -12.627 -35.666 0.585 1.00 94.50 830 LEU A CA 1
ATOM 6504 C C . LEU A 1 830 ? -12.279 -34.453 1.453 1.00 94.50 830 LEU A C 1
ATOM 6506 O O . LEU A 1 830 ? -11.516 -34.534 2.415 1.00 94.50 830 LEU A O 1
ATOM 6510 N N . GLU A 1 831 ? -12.902 -33.323 1.124 1.00 93.94 831 GLU A N 1
ATOM 6511 C CA . GLU A 1 831 ? -12.776 -32.053 1.850 1.00 93.94 831 GLU A CA 1
ATOM 6512 C C . GLU A 1 831 ? -13.270 -32.140 3.298 1.00 93.94 831 GLU A C 1
ATOM 6514 O O . GLU A 1 831 ? -12.836 -31.353 4.126 1.00 93.94 831 GLU A O 1
ATOM 6519 N N . THR A 1 832 ? -14.151 -33.098 3.596 1.00 94.75 832 THR A N 1
ATOM 6520 C CA . THR A 1 832 ? -14.720 -33.367 4.926 1.00 94.75 832 THR A CA 1
ATOM 6521 C C . THR A 1 832 ? -14.014 -34.515 5.651 1.00 94.75 832 THR A C 1
ATOM 6523 O O . THR A 1 832 ? -14.583 -35.112 6.570 1.00 94.75 832 THR A O 1
ATOM 6526 N N . HIS A 1 833 ? -12.800 -34.883 5.224 1.00 95.69 833 HIS A N 1
ATOM 6527 C CA . HIS A 1 833 ? -12.051 -35.963 5.858 1.00 95.69 833 HIS A CA 1
ATOM 6528 C C . HIS A 1 833 ? -11.795 -35.663 7.340 1.00 95.69 833 HIS A C 1
ATOM 6530 O O . HIS A 1 833 ? -11.142 -34.677 7.650 1.00 95.69 833 HIS A O 1
ATOM 6536 N N . ALA A 1 834 ? -12.260 -36.523 8.244 1.00 94.94 834 ALA A N 1
ATOM 6537 C CA . ALA A 1 834 ? -12.256 -36.285 9.689 1.00 94.94 834 ALA A CA 1
ATOM 6538 C C . ALA A 1 834 ? -10.979 -36.733 10.413 1.00 94.94 834 ALA A C 1
ATOM 6540 O O . ALA A 1 834 ? -10.875 -36.539 11.624 1.00 94.94 834 ALA A O 1
ATOM 6541 N N . GLY A 1 835 ? -10.038 -37.358 9.699 1.00 93.81 835 GLY A N 1
ATOM 6542 C CA . GLY A 1 835 ? -8.837 -37.973 10.266 1.00 93.81 835 GLY A CA 1
ATOM 6543 C C . GLY A 1 835 ? -9.027 -39.438 10.664 1.00 93.81 835 GLY A C 1
ATOM 6544 O O . GLY A 1 835 ? -10.091 -40.024 10.472 1.00 93.81 835 GLY A O 1
ATOM 6545 N N . GLN A 1 836 ? -7.963 -40.051 11.189 1.00 92.19 836 GLN A N 1
ATOM 6546 C CA . GLN A 1 836 ? -7.963 -41.470 11.589 1.00 92.19 836 GLN A CA 1
ATOM 6547 C C . GLN A 1 836 ? -8.680 -41.712 12.925 1.00 92.19 836 GLN A C 1
ATOM 6549 O O . GLN A 1 836 ? -9.188 -42.802 13.175 1.00 92.19 836 GLN A O 1
ATOM 6554 N N . SER A 1 837 ? -8.711 -40.695 13.781 1.00 95.25 837 SER A N 1
ATOM 6555 C CA . SER A 1 837 ? -9.395 -40.677 15.070 1.00 95.25 837 SER A CA 1
ATOM 6556 C C . SER A 1 837 ? -9.740 -39.234 15.429 1.00 95.25 837 SER A C 1
ATOM 6558 O O . SER A 1 837 ? -9.141 -38.300 14.888 1.00 95.25 837 SER A O 1
ATOM 6560 N N . ALA A 1 838 ? -10.631 -39.036 16.401 1.00 95.38 838 ALA A N 1
ATOM 6561 C CA . ALA A 1 838 ? -10.776 -37.736 17.047 1.00 95.38 838 ALA A CA 1
ATOM 6562 C C . ALA A 1 838 ? -9.406 -37.222 17.532 1.00 95.38 838 ALA A C 1
ATOM 6564 O O . ALA A 1 838 ? -8.600 -37.993 18.063 1.00 95.38 838 ALA A O 1
ATOM 6565 N N . PHE A 1 839 ? -9.146 -35.929 17.337 1.00 96.81 839 PHE A N 1
ATOM 6566 C CA . PHE A 1 839 ? -7.896 -35.246 17.682 1.00 96.81 839 PHE A CA 1
ATOM 6567 C C . PHE A 1 839 ? -6.633 -35.899 17.093 1.00 96.81 839 PHE A C 1
ATOM 6569 O O . PHE A 1 839 ? -5.558 -35.864 17.707 1.00 96.81 839 PHE A O 1
ATOM 6576 N N . SER A 1 840 ? -6.754 -36.528 15.917 1.00 95.19 840 SER A N 1
ATOM 6577 C CA . SER A 1 840 ? -5.597 -37.064 15.191 1.00 95.19 840 SER A CA 1
ATOM 6578 C C . SER A 1 840 ? -4.642 -35.960 14.736 1.00 95.19 840 SER A C 1
ATOM 6580 O O . SER A 1 840 ? -3.433 -36.185 14.715 1.00 95.19 840 SER A O 1
ATOM 6582 N N . GLU A 1 841 ? -5.165 -34.771 14.425 1.00 95.50 841 GLU A N 1
ATOM 6583 C CA . GLU A 1 841 ? -4.354 -33.624 14.021 1.00 95.50 841 GLU A CA 1
ATOM 6584 C C . GLU A 1 841 ? -3.732 -32.934 15.231 1.00 95.50 841 GLU A C 1
ATOM 6586 O O . GLU A 1 841 ? -4.374 -32.712 16.262 1.00 95.50 841 GLU A O 1
ATOM 6591 N N . VAL A 1 842 ? -2.456 -32.566 15.110 1.00 94.88 842 VAL A N 1
ATOM 6592 C CA . VAL A 1 842 ? -1.753 -31.876 16.196 1.00 94.88 842 VAL A CA 1
ATOM 6593 C C . VAL A 1 842 ? -2.337 -30.481 16.426 1.00 94.88 842 VAL A C 1
ATOM 6595 O O . VAL A 1 842 ? -2.403 -30.029 17.570 1.00 94.88 842 VAL A O 1
ATOM 6598 N N . GLU A 1 843 ? -2.843 -29.840 15.374 1.00 94.44 843 GLU A N 1
ATOM 6599 C CA . GLU A 1 843 ? -3.486 -28.532 15.404 1.00 94.44 843 GLU A CA 1
ATOM 6600 C C . GLU A 1 843 ? -4.753 -28.545 16.259 1.00 94.44 843 GLU A C 1
ATOM 6602 O O . GLU A 1 843 ? -4.872 -27.769 17.206 1.00 94.44 843 GLU A O 1
ATOM 6607 N N . THR A 1 844 ? -5.673 -29.473 15.992 1.00 96.62 844 THR A N 1
ATOM 6608 C CA . THR A 1 844 ? -6.938 -29.578 16.736 1.00 96.62 844 THR A CA 1
ATOM 6609 C C . THR A 1 844 ? -6.707 -30.062 18.162 1.00 96.62 844 THR A C 1
ATOM 6611 O O . THR A 1 844 ? -7.303 -29.528 19.098 1.00 96.62 844 THR A O 1
ATOM 6614 N N . ARG A 1 845 ? -5.797 -31.025 18.360 1.00 96.06 845 ARG A N 1
ATOM 6615 C CA . ARG A 1 845 ? -5.452 -31.555 19.684 1.00 96.06 845 ARG A CA 1
ATOM 6616 C C . ARG A 1 845 ? -4.854 -30.486 20.592 1.00 96.06 845 ARG A C 1
ATOM 6618 O O . ARG A 1 845 ? -5.268 -30.360 21.742 1.00 96.06 845 ARG A O 1
ATOM 6625 N N . SER A 1 846 ? -3.885 -29.725 20.090 1.00 93.88 846 SER A N 1
ATOM 6626 C CA . SER A 1 846 ? -3.229 -28.674 20.873 1.00 93.88 846 SER A CA 1
ATOM 6627 C C . SER A 1 846 ? -4.174 -27.506 21.165 1.00 93.88 846 SER A C 1
ATOM 6629 O O . SER A 1 846 ? -4.260 -27.070 22.314 1.00 93.88 846 SER A O 1
ATOM 6631 N N . MET A 1 847 ? -4.987 -27.097 20.185 1.00 94.75 847 MET A N 1
ATOM 6632 C CA . MET A 1 847 ? -6.040 -26.098 20.382 1.00 94.75 847 MET A CA 1
ATOM 6633 C C . MET A 1 847 ? -7.040 -26.517 21.465 1.00 94.75 847 MET A C 1
ATOM 6635 O O . MET A 1 847 ? -7.347 -25.736 22.366 1.00 94.75 847 MET A O 1
ATOM 6639 N N . ALA A 1 848 ? -7.515 -27.764 21.417 1.00 95.50 848 ALA A N 1
ATOM 6640 C CA . ALA A 1 848 ? -8.432 -28.306 22.411 1.00 95.50 848 ALA A CA 1
ATOM 6641 C C . ALA A 1 848 ? -7.817 -28.302 23.817 1.00 95.50 848 ALA A C 1
ATOM 6643 O O . ALA A 1 848 ? -8.479 -27.901 24.774 1.00 95.50 848 ALA A O 1
ATOM 6644 N N . TRP A 1 849 ? -6.541 -28.676 23.960 1.00 94.81 849 TRP A N 1
ATOM 6645 C CA . TRP A 1 849 ? -5.834 -28.598 25.243 1.00 94.81 849 TRP A CA 1
ATOM 6646 C C . TRP A 1 849 ? -5.704 -27.169 25.757 1.00 94.81 849 TRP A C 1
ATOM 6648 O O . TRP A 1 849 ? -5.927 -26.928 26.947 1.00 94.81 849 TRP A O 1
ATOM 6658 N N . TYR A 1 850 ? -5.390 -26.216 24.877 1.00 95.50 850 TYR A N 1
ATOM 6659 C CA . TYR A 1 850 ? -5.322 -24.813 25.258 1.00 95.50 850 TYR A CA 1
ATOM 6660 C C . TYR A 1 850 ? -6.684 -24.312 25.751 1.00 95.50 850 TYR A C 1
ATOM 6662 O O . TYR A 1 850 ? -6.770 -23.829 26.880 1.00 95.50 850 TYR A O 1
ATOM 6670 N N . ILE A 1 851 ? -7.758 -24.510 24.978 1.00 96.12 851 ILE A N 1
ATOM 6671 C CA . ILE A 1 851 ? -9.129 -24.127 25.362 1.00 96.12 851 ILE A CA 1
ATOM 6672 C C . ILE A 1 851 ? -9.530 -24.791 26.685 1.00 96.12 851 ILE A C 1
ATOM 6674 O O . ILE A 1 851 ? -10.044 -24.123 27.583 1.00 96.12 851 ILE A O 1
ATOM 6678 N N . TRP A 1 852 ? -9.240 -26.084 26.855 1.00 94.19 852 TRP A N 1
ATOM 6679 C CA . TRP A 1 852 ? -9.527 -26.812 28.091 1.00 94.19 852 TRP A CA 1
ATOM 6680 C C . TRP A 1 852 ? -8.817 -26.198 29.303 1.00 94.19 852 TRP A C 1
ATOM 6682 O O . TRP A 1 852 ? -9.425 -26.048 30.366 1.00 94.19 852 TRP A O 1
ATOM 6692 N N . SER A 1 853 ? -7.557 -25.777 29.140 1.00 94.12 853 SER A N 1
ATOM 6693 C CA . SER A 1 853 ? -6.753 -25.172 30.212 1.00 94.12 853 SER A CA 1
ATOM 6694 C C . SER A 1 853 ? -7.332 -23.857 30.750 1.00 94.12 853 SER A C 1
ATOM 6696 O O . SER A 1 853 ? -7.121 -23.523 31.916 1.00 94.12 853 SER A O 1
ATOM 6698 N N . ILE A 1 854 ? -8.112 -23.140 29.934 1.00 93.50 854 ILE A N 1
ATOM 6699 C CA . ILE A 1 854 ? -8.770 -21.874 30.294 1.00 93.50 854 ILE A CA 1
ATOM 6700 C C . ILE A 1 854 ? -10.301 -21.986 30.364 1.00 93.50 854 ILE A C 1
ATOM 6702 O O . ILE A 1 854 ? -10.981 -20.978 30.549 1.00 93.50 854 ILE A O 1
ATOM 6706 N N . SER A 1 855 ? -10.852 -23.199 30.281 1.00 90.62 855 SER A N 1
ATOM 6707 C CA . SER A 1 855 ? -12.296 -23.488 30.233 1.00 90.62 855 SER A CA 1
ATOM 6708 C C . SER A 1 855 ? -13.114 -22.777 31.314 1.00 90.62 855 SER A C 1
ATOM 6710 O O . SER A 1 855 ? -14.153 -22.196 31.024 1.00 90.62 855 SER A O 1
ATOM 6712 N N . ARG A 1 856 ? -12.606 -22.721 32.553 1.00 88.12 856 ARG A N 1
ATOM 6713 C CA . ARG A 1 856 ? -13.273 -22.042 33.684 1.00 88.12 856 ARG A CA 1
ATOM 6714 C C . ARG A 1 856 ? -13.417 -20.526 33.519 1.00 88.12 856 ARG A C 1
ATOM 6716 O O . ARG A 1 856 ? -14.131 -19.904 34.301 1.00 88.12 856 ARG A O 1
ATOM 6723 N N . LYS A 1 857 ? -12.693 -19.916 32.578 1.00 88.88 857 LYS A N 1
ATOM 6724 C CA . LYS A 1 857 ? -12.748 -18.479 32.292 1.00 88.88 857 LYS A CA 1
ATOM 6725 C C . LYS A 1 857 ? -13.631 -18.168 31.089 1.00 88.88 857 LYS A C 1
ATOM 6727 O O . LYS A 1 857 ? -14.214 -17.092 31.072 1.00 88.88 857 LYS A O 1
ATOM 6732 N N . ILE A 1 858 ? -13.747 -19.066 30.111 1.00 93.69 858 ILE A N 1
ATOM 6733 C CA . ILE A 1 858 ? -14.467 -18.795 28.861 1.00 93.69 858 ILE A CA 1
ATOM 6734 C C . ILE A 1 858 ? -15.984 -18.832 29.098 1.00 93.69 858 ILE A C 1
ATOM 6736 O O . ILE A 1 858 ? -16.539 -19.858 29.479 1.00 93.69 858 ILE A O 1
ATOM 6740 N N . GLN A 1 859 ? -16.662 -17.718 28.821 1.00 93.44 859 GLN A N 1
ATOM 6741 C CA . GLN A 1 859 ? -18.127 -17.628 28.788 1.00 93.44 859 GLN A CA 1
ATOM 6742 C C . GLN A 1 859 ? -18.678 -17.587 27.362 1.00 93.44 859 GLN A C 1
ATOM 6744 O O . GLN A 1 859 ? -19.799 -18.037 27.122 1.00 93.44 859 GLN A O 1
ATOM 6749 N N . VAL A 1 860 ? -17.889 -17.060 26.424 1.00 96.81 860 VAL A N 1
ATOM 6750 C CA . VAL A 1 860 ? -18.281 -16.899 25.025 1.00 96.81 860 VAL A CA 1
ATOM 6751 C C . VAL A 1 860 ? -17.227 -17.528 24.121 1.00 96.81 860 VAL A C 1
ATOM 6753 O O . VAL A 1 860 ? -16.039 -17.254 24.278 1.00 96.81 860 VAL A O 1
ATOM 6756 N N . TYR A 1 861 ? -17.661 -18.345 23.165 1.00 98.06 861 TYR A N 1
ATOM 6757 C CA . TYR A 1 861 ? -16.820 -18.909 22.111 1.00 98.06 861 TYR A CA 1
ATOM 6758 C C . TYR A 1 861 ? -17.372 -18.531 20.736 1.00 98.06 861 TYR A C 1
ATOM 6760 O O . TYR A 1 861 ? -18.570 -18.677 20.479 1.00 98.06 861 TYR A O 1
ATOM 6768 N N . ILE A 1 862 ? -16.499 -18.043 19.863 1.00 98.44 862 ILE A N 1
ATOM 6769 C CA . ILE A 1 862 ? -16.835 -17.608 18.510 1.00 98.44 862 ILE A CA 1
ATOM 6770 C C . ILE A 1 862 ? -15.879 -18.282 17.528 1.00 98.44 862 ILE A C 1
ATOM 6772 O O . ILE A 1 862 ? -14.660 -18.166 17.658 1.00 98.44 862 ILE A O 1
ATOM 6776 N N . ALA A 1 863 ? -16.457 -18.946 16.533 1.00 98.06 863 ALA A N 1
ATOM 6777 C CA . ALA A 1 863 ? -15.745 -19.528 15.403 1.00 98.06 863 ALA A CA 1
ATOM 6778 C C . ALA A 1 863 ? -16.043 -18.725 14.132 1.00 98.06 863 ALA A C 1
ATOM 6780 O O . ALA A 1 863 ? -17.214 -18.502 13.801 1.00 98.06 863 ALA A O 1
ATOM 6781 N N . PHE A 1 864 ? -15.004 -18.289 13.419 1.00 98.19 864 PHE A N 1
ATOM 6782 C CA . PHE A 1 864 ? -15.151 -17.618 12.127 1.00 98.19 864 PHE A CA 1
ATOM 6783 C C . PHE A 1 864 ? -14.886 -18.568 10.961 1.00 98.19 864 PHE A C 1
ATOM 6785 O O . PHE A 1 864 ? -13.761 -19.024 10.750 1.00 98.19 864 PHE A O 1
ATOM 6792 N N . HIS A 1 865 ? -15.929 -18.760 10.161 1.00 96.94 865 HIS A N 1
ATOM 6793 C CA . HIS A 1 865 ? -15.924 -19.427 8.871 1.00 96.94 865 HIS A CA 1
ATOM 6794 C C . HIS A 1 865 ? -16.404 -18.477 7.769 1.00 96.94 865 HIS A C 1
ATOM 6796 O O . HIS A 1 865 ? -16.795 -17.331 8.009 1.00 96.94 865 HIS A O 1
ATOM 6802 N N . SER A 1 866 ? -16.331 -18.928 6.525 1.00 93.38 866 SER A N 1
ATOM 6803 C CA . SER A 1 866 ? -16.950 -18.250 5.389 1.00 93.38 866 SER A CA 1
ATOM 6804 C C . SER A 1 866 ? -17.280 -19.291 4.338 1.00 93.38 866 SER A C 1
ATOM 6806 O O . SER A 1 866 ? -16.558 -20.267 4.217 1.00 93.38 866 SER A O 1
ATOM 6808 N N . TYR A 1 867 ? -18.287 -19.117 3.506 1.00 92.50 867 TYR A N 1
ATOM 6809 C CA . TYR A 1 867 ? -19.162 -17.962 3.327 1.00 92.50 867 TYR A CA 1
ATOM 6810 C C . TYR A 1 867 ? -20.606 -18.429 3.499 1.00 92.50 867 TYR A C 1
ATOM 6812 O O . TYR A 1 867 ? -20.853 -19.621 3.329 1.00 92.50 867 TYR A O 1
ATOM 6820 N N . SER A 1 868 ? -21.541 -17.519 3.790 1.00 94.25 868 SER A N 1
ATOM 6821 C CA . SER A 1 868 ? -22.998 -17.656 3.532 1.00 94.25 868 SER A CA 1
ATOM 6822 C C . SER A 1 868 ? -23.837 -16.592 4.254 1.00 94.25 868 SER A C 1
ATOM 6824 O O . SER A 1 868 ? -25.053 -16.554 4.075 1.00 94.25 868 SER A O 1
ATOM 6826 N N . GLN A 1 869 ? -23.228 -15.728 5.075 1.00 96.00 869 GLN A N 1
ATOM 6827 C CA . GLN A 1 869 ? -23.937 -14.822 5.987 1.00 96.00 869 GLN A CA 1
ATOM 6828 C C . GLN A 1 869 ? -24.879 -15.584 6.932 1.00 96.00 869 GLN A C 1
ATOM 6830 O O . GLN A 1 869 ? -26.083 -15.327 6.997 1.00 96.00 869 GLN A O 1
ATOM 6835 N N . LEU A 1 870 ? -24.333 -16.553 7.663 1.00 97.12 870 LEU A N 1
ATOM 6836 C CA . LEU A 1 870 ? -25.076 -17.335 8.653 1.00 97.12 870 LEU A CA 1
ATOM 6837 C C . LEU A 1 870 ? -24.520 -17.076 10.047 1.00 97.12 870 LEU A C 1
ATOM 6839 O O . LEU A 1 870 ? -23.315 -16.919 10.228 1.00 97.12 870 LEU A O 1
ATOM 6843 N N . LEU A 1 871 ? -25.413 -17.044 11.029 1.00 97.12 871 LEU A N 1
ATOM 6844 C CA . LEU A 1 871 ? -25.075 -17.013 12.442 1.00 97.12 871 LEU A CA 1
ATOM 6845 C C . LEU A 1 871 ? -25.627 -18.282 13.091 1.00 97.12 871 LEU A C 1
ATOM 6847 O O . LEU A 1 871 ? -26.819 -18.398 13.387 1.00 97.12 871 LEU A O 1
ATOM 6851 N N . LEU A 1 872 ? -24.745 -19.257 13.252 1.00 96.56 872 LEU A N 1
ATOM 6852 C CA . LEU A 1 872 ? -25.088 -20.634 13.562 1.00 96.56 872 LEU A CA 1
ATOM 6853 C C . LEU A 1 872 ? -24.986 -20.925 15.062 1.00 96.56 872 LEU A C 1
ATOM 6855 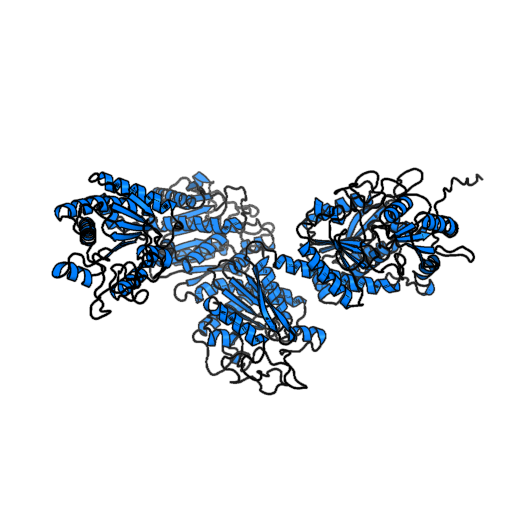O O . LEU A 1 872 ? -24.100 -20.423 15.757 1.00 96.56 872 LEU A O 1
ATOM 6859 N N . ILE A 1 873 ? -25.904 -21.767 15.537 1.00 95.88 873 ILE A N 1
ATOM 6860 C CA . ILE A 1 873 ? -26.088 -22.178 16.934 1.00 95.88 873 ILE A CA 1
ATOM 6861 C C . ILE A 1 873 ? -25.948 -23.714 17.027 1.00 95.88 873 ILE A C 1
ATOM 6863 O O . ILE A 1 873 ? -26.430 -24.416 16.134 1.00 95.88 873 ILE A O 1
ATOM 6867 N N . PRO A 1 874 ? -25.337 -24.269 18.091 1.00 93.56 874 PRO A N 1
ATOM 6868 C CA . PRO A 1 874 ? -25.222 -25.720 18.294 1.00 93.56 874 PRO A CA 1
ATOM 6869 C C . PRO A 1 874 ? -26.578 -26.424 18.527 1.00 93.56 874 PRO A C 1
ATOM 6871 O O . PRO A 1 874 ? -27.570 -25.785 18.895 1.00 93.56 874 PRO A O 1
ATOM 6874 N N . TYR A 1 875 ? -26.667 -27.750 18.387 1.00 92.75 875 TYR A N 1
ATOM 6875 C CA . TYR A 1 875 ? -25.643 -28.654 17.838 1.00 92.75 875 TYR A CA 1
ATOM 6876 C C . TYR A 1 875 ? -25.809 -28.881 16.330 1.00 92.75 875 TYR A C 1
ATOM 6878 O O . TYR A 1 875 ? -26.883 -28.634 15.784 1.00 92.75 875 TYR A O 1
ATOM 6886 N N . GLY A 1 876 ? -24.753 -29.344 15.655 1.00 88.06 876 GLY A N 1
ATOM 6887 C CA . GLY A 1 876 ? -24.790 -29.728 14.243 1.00 88.06 876 GLY A CA 1
ATOM 6888 C C . GLY A 1 876 ? -25.165 -31.180 13.954 1.00 88.06 876 GLY A C 1
ATOM 6889 O O . GLY A 1 876 ? -25.391 -31.498 12.790 1.00 88.06 876 GLY A O 1
ATOM 6890 N N . ILE A 1 877 ? -25.236 -32.061 14.957 1.00 85.38 877 ILE A N 1
ATOM 6891 C CA . ILE A 1 877 ? -25.428 -33.504 14.732 1.00 85.38 877 ILE A CA 1
ATOM 6892 C C . ILE A 1 877 ? -26.894 -33.903 14.513 1.00 85.38 877 ILE A C 1
ATOM 6894 O O . ILE A 1 877 ? -27.200 -34.653 13.587 1.00 85.38 877 ILE A O 1
ATOM 6898 N N . ASP A 1 878 ? -27.806 -33.387 15.332 1.00 79.00 878 ASP A N 1
ATOM 6899 C CA . ASP A 1 878 ? -29.229 -33.702 15.288 1.00 79.00 878 ASP A CA 1
ATOM 6900 C C . ASP A 1 878 ? -30.084 -32.491 15.692 1.00 79.00 878 ASP A C 1
ATOM 6902 O O . ASP A 1 878 ? -29.584 -31.404 15.992 1.00 79.00 878 ASP A O 1
ATOM 6906 N N . SER A 1 879 ? -31.407 -32.665 15.661 1.00 75.12 879 SER A N 1
ATOM 6907 C CA . SER A 1 879 ? -32.354 -31.614 16.033 1.00 75.12 879 SER A CA 1
ATOM 6908 C C . SER A 1 879 ? -32.473 -31.393 17.549 1.00 75.12 879 SER A C 1
ATOM 6910 O O . SER A 1 879 ? -33.322 -30.600 17.972 1.00 75.12 879 SER A O 1
ATOM 6912 N N . GLU A 1 880 ? -31.687 -32.086 18.382 1.00 81.69 880 GLU A N 1
ATOM 6913 C CA . GLU A 1 880 ? -31.693 -31.877 19.826 1.00 81.69 880 GLU A CA 1
ATOM 6914 C C . GLU A 1 880 ? -31.170 -30.472 20.140 1.00 81.69 880 GLU A C 1
ATOM 6916 O O . GLU A 1 880 ? -30.123 -30.010 19.677 1.00 81.69 880 GLU A O 1
ATOM 6921 N N . ARG A 1 881 ? -31.963 -29.725 20.907 1.00 88.31 881 ARG A N 1
ATOM 6922 C CA . ARG A 1 881 ? -31.659 -28.332 21.224 1.00 88.31 881 ARG A CA 1
ATOM 6923 C C . ARG A 1 881 ? -30.862 -28.271 22.515 1.00 88.31 881 ARG A C 1
ATOM 6925 O O . ARG A 1 881 ? -31.253 -28.859 23.519 1.00 88.31 881 ARG A O 1
ATOM 6932 N N . VAL A 1 882 ? -29.793 -27.476 22.516 1.00 89.50 882 VAL A N 1
ATOM 6933 C CA . VAL A 1 882 ? -29.067 -27.149 23.749 1.00 89.50 882 VAL A CA 1
ATOM 6934 C C . VAL A 1 882 ? -30.007 -26.531 24.787 1.00 89.50 882 VAL A C 1
ATOM 6936 O O . VAL A 1 882 ? -30.952 -25.818 24.447 1.00 89.50 882 VAL A O 1
ATOM 6939 N N . SER A 1 883 ? -29.730 -26.750 26.071 1.00 88.69 883 SER A N 1
ATOM 6940 C CA . SER A 1 883 ? -30.617 -26.320 27.164 1.00 88.69 883 SER A CA 1
ATOM 6941 C C . SER A 1 883 ? -30.940 -24.818 27.160 1.00 88.69 883 SER A C 1
ATOM 6943 O O . SER A 1 883 ? -32.045 -24.426 27.527 1.00 88.69 883 SER A O 1
ATOM 6945 N N . ASN A 1 884 ? -30.016 -23.969 26.695 1.00 90.00 884 ASN A N 1
ATOM 6946 C CA . ASN A 1 884 ? -30.206 -22.523 26.547 1.00 90.00 884 ASN A CA 1
ATOM 6947 C C . ASN A 1 884 ? -30.506 -22.074 25.102 1.00 90.00 884 ASN A C 1
ATOM 6949 O O . ASN A 1 884 ? -30.271 -20.918 24.752 1.00 90.00 884 ASN A O 1
ATOM 6953 N N . TYR A 1 885 ? -31.040 -22.957 24.254 1.00 92.19 885 TYR A N 1
ATOM 6954 C CA . TYR A 1 885 ? -31.272 -22.689 22.831 1.00 92.19 885 TYR A CA 1
ATOM 6955 C C . TYR A 1 885 ? -32.118 -21.438 22.574 1.00 92.19 885 TYR A C 1
ATOM 6957 O O . TYR A 1 885 ? -31.734 -20.596 21.770 1.00 92.19 885 TYR A O 1
ATOM 6965 N N . GLN A 1 886 ? -33.228 -21.263 23.300 1.00 91.56 886 GLN A N 1
ATOM 6966 C CA . GLN A 1 886 ? -34.095 -20.086 23.139 1.00 91.56 886 GLN A CA 1
ATOM 6967 C C . GLN A 1 886 ? -33.368 -18.774 23.464 1.00 91.56 886 GLN A C 1
ATOM 6969 O O . GLN A 1 886 ? -33.605 -17.747 22.828 1.00 91.56 886 GLN A O 1
ATOM 6974 N N . GLN A 1 887 ? -32.442 -18.810 24.424 1.00 90.81 887 GLN A N 1
ATOM 6975 C CA . GLN A 1 887 ? -31.610 -17.660 24.756 1.00 90.81 887 GLN A CA 1
ATOM 6976 C C . GLN A 1 887 ? -30.619 -17.361 23.627 1.00 90.81 887 GLN A C 1
ATOM 6978 O O . GLN A 1 887 ? -30.522 -16.210 23.206 1.00 90.81 887 GLN A O 1
ATOM 6983 N N . LEU A 1 888 ? -29.938 -18.383 23.095 1.00 93.69 888 LEU A N 1
ATOM 6984 C CA . LEU A 1 888 ? -29.022 -18.227 21.959 1.00 93.69 888 LEU A CA 1
ATOM 6985 C C . LEU A 1 888 ? -29.749 -17.695 20.724 1.00 93.69 888 LEU A C 1
ATOM 6987 O O . LEU A 1 888 ? -29.278 -16.774 20.069 1.00 93.69 888 LEU A O 1
ATOM 6991 N N . LEU A 1 889 ? -30.943 -18.210 20.439 1.00 94.31 889 LEU A N 1
ATOM 6992 C CA . LEU A 1 889 ? -31.739 -17.768 19.302 1.00 94.31 889 LEU A CA 1
ATOM 6993 C C . LEU A 1 889 ? -32.170 -16.302 19.450 1.00 94.31 889 LEU A C 1
ATOM 6995 O O . LEU A 1 889 ? -32.062 -15.525 18.502 1.00 94.31 889 LEU A O 1
ATOM 6999 N N . LYS A 1 890 ? -32.625 -15.894 20.641 1.00 92.62 890 LYS A N 1
ATOM 7000 C CA . LYS A 1 890 ? -33.018 -14.504 20.919 1.00 92.62 890 LYS A CA 1
ATOM 7001 C C . LYS A 1 890 ? -31.840 -13.537 20.780 1.00 92.62 890 LYS A C 1
ATOM 7003 O O . LYS A 1 890 ? -31.985 -12.489 20.154 1.00 92.62 890 LYS A O 1
ATOM 7008 N N . ILE A 1 891 ? -30.687 -13.884 21.351 1.00 93.25 891 ILE A N 1
ATOM 7009 C CA . ILE A 1 891 ? -29.468 -13.070 21.258 1.00 93.25 891 ILE A CA 1
ATOM 7010 C C . ILE A 1 891 ? -28.969 -13.033 19.809 1.00 93.25 891 ILE A C 1
ATOM 7012 O O . ILE A 1 891 ? -28.669 -11.957 19.299 1.00 93.25 891 ILE A O 1
ATOM 7016 N N . GLY A 1 892 ? -28.981 -14.170 19.111 1.00 95.50 892 GLY A N 1
ATOM 7017 C CA . GLY A 1 892 ? -28.598 -14.274 17.706 1.00 95.50 892 GLY A CA 1
ATOM 7018 C C . GLY A 1 892 ? -29.420 -13.367 16.784 1.00 95.50 892 GLY A C 1
ATOM 7019 O O . GLY A 1 892 ? -28.856 -12.705 15.919 1.00 95.50 892 GLY A O 1
ATOM 7020 N N . HIS A 1 893 ? -30.733 -13.233 16.998 1.00 95.44 893 HIS A N 1
ATOM 7021 C CA . HIS A 1 893 ? -31.548 -12.281 16.227 1.00 95.44 893 HIS A CA 1
ATOM 7022 C C . HIS A 1 893 ? -31.151 -10.819 16.472 1.00 95.44 893 HIS A C 1
ATOM 7024 O O . HIS A 1 893 ? -31.106 -10.030 15.528 1.00 95.44 893 HIS A O 1
ATOM 7030 N N . LYS A 1 894 ? -30.815 -10.451 17.715 1.00 93.12 894 LYS A N 1
ATOM 7031 C CA . LYS A 1 894 ? -30.298 -9.108 18.027 1.00 93.12 894 LYS A CA 1
ATOM 7032 C C . LYS A 1 894 ? -28.934 -8.871 17.378 1.00 93.12 894 LYS A C 1
ATOM 7034 O O . LYS A 1 894 ? -28.709 -7.818 16.794 1.00 93.12 894 LYS A O 1
ATOM 7039 N N . MET A 1 895 ? -28.053 -9.868 17.422 1.00 96.69 895 MET A N 1
ATOM 7040 C CA . MET A 1 895 ? -26.762 -9.855 16.730 1.00 96.69 895 MET A CA 1
ATOM 7041 C C . MET A 1 895 ? -26.934 -9.647 15.217 1.00 96.69 895 MET A C 1
ATOM 7043 O O . MET A 1 895 ? -26.270 -8.787 14.644 1.00 96.69 895 MET A O 1
ATOM 7047 N N . ALA A 1 896 ? -27.867 -10.361 14.581 1.00 94.62 896 ALA A N 1
ATOM 7048 C CA . ALA A 1 896 ? -28.173 -10.211 13.157 1.00 94.62 896 ALA A CA 1
ATOM 7049 C C . ALA A 1 896 ? -28.749 -8.834 12.799 1.00 94.62 896 ALA A C 1
ATOM 7051 O O . ALA A 1 896 ? -28.384 -8.269 11.769 1.00 94.62 896 ALA A O 1
ATOM 7052 N N . ALA A 1 897 ? -29.596 -8.257 13.657 1.00 90.69 897 ALA A N 1
ATOM 7053 C CA . ALA A 1 897 ? -30.051 -6.878 13.490 1.00 90.69 897 ALA A CA 1
ATOM 7054 C C . ALA A 1 897 ? -28.874 -5.892 13.564 1.00 90.69 897 ALA A C 1
ATOM 7056 O O . ALA A 1 897 ? -28.780 -4.980 12.745 1.00 90.69 897 ALA A O 1
ATOM 7057 N N . SER A 1 898 ? -27.938 -6.119 14.489 1.00 89.62 898 SER A N 1
ATOM 7058 C CA . SER A 1 898 ? -26.738 -5.298 14.636 1.00 89.62 898 SER A CA 1
ATOM 7059 C C . SER A 1 898 ? -25.781 -5.388 13.448 1.00 89.62 898 SER A C 1
ATOM 7061 O O . SER A 1 898 ? -25.267 -4.346 13.048 1.00 89.62 898 SER A O 1
ATOM 7063 N N . LEU A 1 899 ? -25.597 -6.577 12.854 1.00 91.62 899 LEU A N 1
ATOM 7064 C CA . LEU A 1 899 ? -24.847 -6.778 11.599 1.00 91.62 899 LEU A CA 1
ATOM 7065 C C . LEU A 1 899 ? -25.422 -5.925 10.459 1.00 91.62 899 LEU A C 1
ATOM 7067 O O . LEU A 1 899 ? -24.691 -5.320 9.678 1.00 91.62 899 LEU A O 1
ATOM 7071 N N . ALA A 1 900 ? -26.749 -5.833 10.384 1.00 89.06 900 ALA A N 1
ATOM 7072 C CA . ALA A 1 900 ? -27.422 -5.118 9.310 1.00 89.06 900 ALA A CA 1
ATOM 7073 C C . ALA A 1 900 ? -27.328 -3.584 9.421 1.00 89.06 900 ALA A C 1
ATOM 7075 O O . ALA A 1 900 ? -27.584 -2.910 8.426 1.00 89.06 900 ALA A O 1
ATOM 7076 N N . ARG A 1 901 ? -26.953 -3.015 10.578 1.00 86.38 901 ARG A N 1
ATOM 7077 C CA . ARG A 1 901 ? -27.031 -1.561 10.833 1.00 86.38 901 ARG A CA 1
ATOM 7078 C C . ARG A 1 901 ? -26.231 -0.713 9.850 1.00 86.38 901 ARG A C 1
ATOM 7080 O O . ARG A 1 901 ? -26.756 0.266 9.335 1.00 86.38 901 ARG A O 1
ATOM 7087 N N . ARG A 1 902 ? -24.977 -1.086 9.576 1.00 83.69 902 ARG A N 1
ATOM 7088 C CA . ARG A 1 902 ? -24.080 -0.274 8.731 1.00 83.69 902 ARG A CA 1
ATOM 7089 C C . ARG A 1 902 ? -24.361 -0.415 7.241 1.00 83.69 902 ARG A C 1
ATOM 7091 O O . ARG A 1 902 ? -24.288 0.557 6.501 1.00 83.69 902 ARG A O 1
ATOM 7098 N N . TYR A 1 903 ? -24.630 -1.641 6.797 1.00 89.31 903 TYR A N 1
ATOM 7099 C CA . TYR A 1 903 ? -24.590 -1.997 5.373 1.00 89.31 903 TYR A CA 1
ATOM 7100 C C . TYR A 1 903 ? -25.823 -2.757 4.885 1.00 89.31 903 TYR A C 1
ATOM 7102 O O . TYR A 1 903 ? -25.819 -3.273 3.770 1.00 89.31 903 TYR A O 1
ATOM 7110 N N . GLY A 1 904 ? -26.847 -2.924 5.722 1.00 87.19 904 GLY A N 1
ATOM 7111 C CA . GLY A 1 904 ? -28.033 -3.719 5.398 1.00 87.19 904 GLY A CA 1
ATOM 7112 C C . GLY A 1 904 ? -27.753 -5.213 5.205 1.00 87.19 904 GLY A C 1
ATOM 7113 O O . GLY A 1 904 ? -28.579 -5.916 4.623 1.00 87.19 904 GLY A O 1
ATOM 7114 N N . THR A 1 905 ? -26.596 -5.714 5.655 1.00 90.81 905 THR A N 1
ATOM 7115 C CA . THR A 1 905 ? -26.186 -7.108 5.428 1.00 90.81 905 THR A CA 1
ATOM 7116 C C . THR A 1 905 ? -26.991 -8.040 6.319 1.00 90.81 905 THR A C 1
ATOM 7118 O O . THR A 1 905 ? -26.991 -7.915 7.540 1.00 90.81 905 THR A O 1
ATOM 7121 N N . ARG A 1 906 ? -27.715 -8.973 5.697 1.00 92.44 906 ARG A N 1
ATOM 7122 C CA . ARG A 1 906 ? -28.645 -9.858 6.400 1.00 92.44 906 ARG A CA 1
ATOM 7123 C C . ARG A 1 906 ? -28.003 -11.206 6.675 1.00 92.44 906 ARG A C 1
ATOM 7125 O O . ARG A 1 906 ? -27.590 -11.884 5.733 1.00 92.44 906 ARG A O 1
ATOM 7132 N N . TYR A 1 907 ? -27.974 -11.578 7.950 1.00 96.44 907 TYR A N 1
ATOM 7133 C CA . TYR A 1 907 ? -27.547 -12.898 8.394 1.00 96.44 907 TYR A CA 1
ATOM 7134 C C . TYR A 1 907 ? -28.752 -13.748 8.791 1.00 96.44 907 TYR A C 1
ATOM 7136 O O . TYR A 1 907 ? -29.672 -13.256 9.448 1.00 96.44 907 TYR A O 1
ATOM 7144 N N . THR A 1 908 ? -28.735 -15.025 8.410 1.00 96.56 908 THR A N 1
ATOM 7145 C CA . THR A 1 908 ? -29.744 -15.998 8.857 1.00 96.56 908 THR A CA 1
ATOM 7146 C C . THR A 1 908 ? -29.276 -16.642 10.155 1.00 96.56 908 THR A C 1
ATOM 7148 O O . THR A 1 908 ? -28.147 -17.123 10.232 1.00 96.56 908 THR A O 1
ATOM 7151 N N . VAL A 1 909 ? -30.136 -16.644 11.173 1.00 97.12 909 VAL A N 1
ATOM 7152 C CA . VAL A 1 909 ? -29.823 -17.158 12.512 1.00 97.12 909 VAL A CA 1
ATOM 7153 C C . VAL A 1 909 ? -30.527 -18.486 12.733 1.00 97.12 909 VAL A C 1
ATOM 7155 O O . VAL A 1 909 ? -31.727 -18.590 12.485 1.00 97.12 909 VAL A O 1
ATOM 7158 N N . GLY A 1 910 ? -29.824 -19.480 13.267 1.00 94.38 910 GLY A N 1
ATOM 7159 C CA . GLY A 1 910 ? -30.469 -20.713 13.710 1.00 94.38 910 GLY A CA 1
ATOM 7160 C C . GLY A 1 910 ? -29.504 -21.848 13.992 1.00 94.38 910 GLY A C 1
ATOM 7161 O O . GLY A 1 910 ? -28.289 -21.669 14.027 1.00 94.38 910 GLY A O 1
ATOM 7162 N N . ASN A 1 911 ? -30.070 -23.020 14.256 1.00 93.62 911 ASN A N 1
ATOM 7163 C CA . ASN A 1 911 ? -29.295 -24.211 14.562 1.00 93.62 911 ASN A CA 1
ATOM 7164 C C . ASN A 1 911 ? -28.583 -24.747 13.301 1.00 93.62 911 ASN A C 1
ATOM 7166 O O . ASN A 1 911 ? -29.137 -24.665 12.203 1.00 93.62 911 ASN A O 1
ATOM 7170 N N . ILE A 1 912 ? -27.372 -25.297 13.459 1.00 92.50 912 ILE A N 1
ATOM 7171 C CA . ILE A 1 912 ? -26.564 -25.808 12.339 1.00 92.50 912 ILE A CA 1
ATOM 7172 C C . ILE A 1 912 ? -27.324 -26.834 11.494 1.00 92.50 912 ILE A C 1
ATOM 7174 O O . ILE A 1 912 ? -27.354 -26.678 10.272 1.00 92.50 912 ILE A O 1
ATOM 7178 N N . VAL A 1 913 ? -27.928 -27.862 12.106 1.00 89.19 913 VAL A N 1
ATOM 7179 C CA . VAL A 1 913 ? -28.541 -28.963 11.342 1.00 89.19 913 VAL A CA 1
ATOM 7180 C C . VAL A 1 913 ? -29.777 -28.506 10.563 1.00 89.19 913 VAL A C 1
ATOM 7182 O O . VAL A 1 913 ? -30.058 -29.045 9.495 1.00 89.19 913 VAL A O 1
ATOM 7185 N N . ASP A 1 914 ? -30.483 -27.483 11.058 1.00 88.50 914 ASP A N 1
ATOM 7186 C CA . ASP A 1 914 ? -31.688 -26.952 10.411 1.00 88.50 914 ASP A CA 1
ATOM 7187 C C . ASP A 1 914 ? -31.360 -26.059 9.201 1.00 88.50 914 ASP A C 1
ATOM 7189 O O . ASP A 1 914 ? -32.138 -25.993 8.251 1.00 88.50 914 ASP A O 1
ATOM 7193 N N . ILE A 1 915 ? -30.242 -25.323 9.258 1.00 90.00 915 ILE A N 1
ATOM 7194 C CA . ILE A 1 915 ? -29.872 -24.320 8.246 1.00 90.00 915 ILE A CA 1
ATOM 7195 C C . ILE A 1 915 ? -28.930 -24.890 7.185 1.00 90.00 915 ILE A C 1
ATOM 7197 O O . ILE A 1 915 ? -29.032 -24.517 6.017 1.00 90.00 915 ILE A O 1
ATOM 7201 N N . LEU A 1 916 ? -27.988 -25.747 7.585 1.00 86.06 916 LEU A N 1
ATOM 7202 C CA . LEU A 1 916 ? -26.950 -26.278 6.706 1.00 86.06 916 LEU A CA 1
ATOM 7203 C C . LEU A 1 916 ? -27.181 -27.761 6.407 1.00 86.06 916 LEU A C 1
ATOM 7205 O O . LEU A 1 916 ? -27.882 -28.120 5.465 1.00 86.06 916 LEU A O 1
ATOM 7209 N N . TYR A 1 917 ? -26.506 -28.621 7.157 1.00 86.25 917 TYR A N 1
ATOM 7210 C CA . TYR A 1 917 ? -26.517 -30.069 7.037 1.00 86.25 917 TYR A CA 1
ATOM 7211 C C . TYR A 1 917 ? -25.958 -30.654 8.338 1.00 86.25 917 TYR A C 1
ATOM 7213 O O . TYR A 1 917 ? -25.416 -29.924 9.168 1.00 86.25 917 TYR A O 1
ATOM 7221 N N . VAL A 1 918 ? -26.079 -31.971 8.514 1.00 90.44 918 VAL A N 1
ATOM 7222 C CA . VAL A 1 918 ? -25.500 -32.671 9.669 1.00 90.44 918 VAL A CA 1
ATOM 7223 C C . VAL A 1 918 ? -23.988 -32.447 9.707 1.00 90.44 918 VAL A C 1
ATOM 7225 O O . VAL A 1 918 ? -23.311 -32.681 8.710 1.00 90.44 918 VAL A O 1
ATOM 7228 N N . VAL A 1 919 ? -23.444 -32.033 10.847 1.00 89.62 919 VAL A N 1
ATOM 7229 C CA . VAL A 1 919 ? -22.016 -31.798 11.073 1.00 89.62 919 VAL A CA 1
ATOM 7230 C C . VAL A 1 919 ? -21.592 -32.481 12.372 1.00 89.62 919 VAL A C 1
ATOM 7232 O O . VAL A 1 919 ? -22.148 -32.208 13.429 1.00 89.62 919 VAL A O 1
ATOM 7235 N N . SER A 1 920 ? -20.566 -33.330 12.298 1.00 92.19 920 SER A N 1
ATOM 7236 C CA . SER A 1 920 ? -19.902 -33.930 13.461 1.00 92.19 920 SER A CA 1
ATOM 7237 C C . SER A 1 920 ? -18.469 -33.438 13.616 1.00 92.19 920 SER A C 1
ATOM 7239 O O . SER A 1 920 ? -17.825 -33.043 12.644 1.00 92.19 920 SER A O 1
ATOM 7241 N N . GLY A 1 921 ? -17.950 -33.493 14.845 1.00 93.12 921 GLY A N 1
ATOM 7242 C CA . GLY A 1 921 ? -16.553 -33.174 15.135 1.00 93.12 921 GLY A CA 1
ATOM 7243 C C . GLY A 1 921 ? -16.172 -31.712 14.894 1.00 93.12 921 GLY A C 1
ATOM 7244 O O . GLY A 1 921 ? -15.006 -31.434 14.603 1.00 93.12 921 GLY A O 1
ATOM 7245 N N . SER A 1 922 ? -17.139 -30.795 15.006 1.00 95.44 922 SER A N 1
ATOM 7246 C CA . SER A 1 922 ? -16.909 -29.353 14.911 1.00 95.44 922 SER A CA 1
ATOM 7247 C C . SER A 1 922 ? -16.323 -28.781 16.204 1.00 95.44 922 SER A C 1
ATOM 7249 O O . SER A 1 922 ? -16.560 -29.293 17.305 1.00 95.44 922 SER A O 1
ATOM 7251 N N . SER A 1 923 ? -15.567 -27.692 16.079 1.00 96.19 923 SER A N 1
ATOM 7252 C CA . SER A 1 923 ? -14.984 -26.985 17.220 1.00 96.19 923 SER A CA 1
ATOM 7253 C C . SER A 1 923 ? -16.065 -26.423 18.149 1.00 96.19 923 SER A C 1
ATOM 7255 O O . SER A 1 923 ? -16.009 -26.640 19.359 1.00 96.19 923 SER A O 1
ATOM 7257 N N . MET A 1 924 ? -17.088 -25.769 17.591 1.00 95.56 924 MET A N 1
ATOM 7258 C CA . MET A 1 924 ? -18.175 -25.152 18.352 1.00 95.56 924 MET A CA 1
ATOM 7259 C C . MET A 1 924 ? -18.975 -26.184 19.155 1.00 95.56 924 MET A C 1
ATOM 7261 O O . MET A 1 924 ? -19.205 -25.971 20.348 1.00 95.56 924 MET A O 1
ATOM 7265 N N . ASP A 1 925 ? -19.365 -27.307 18.543 1.00 94.62 925 ASP A N 1
ATOM 7266 C CA . ASP A 1 925 ? -20.145 -28.332 19.243 1.00 94.62 925 ASP A CA 1
ATOM 7267 C C . ASP A 1 925 ? -19.314 -28.996 20.340 1.00 94.62 925 ASP A C 1
ATOM 7269 O O . ASP A 1 925 ? -19.820 -29.226 21.438 1.00 94.62 925 ASP A O 1
ATOM 7273 N N . TRP A 1 926 ? -18.017 -29.224 20.103 1.00 96.31 926 TRP A N 1
ATOM 7274 C CA . TRP A 1 926 ? -17.114 -29.725 21.138 1.00 96.31 926 TRP A CA 1
ATOM 7275 C C . TRP A 1 926 ? -16.951 -28.737 22.299 1.00 96.31 926 TRP A C 1
ATOM 7277 O O . TRP A 1 926 ? -17.056 -29.133 23.462 1.00 96.31 926 TRP A O 1
ATOM 7287 N N . VAL A 1 927 ? -16.772 -27.444 22.022 1.00 96.62 927 VAL A N 1
ATOM 7288 C CA . VAL A 1 927 ? -16.692 -26.416 23.071 1.00 96.62 927 VAL A CA 1
ATOM 7289 C C . VAL A 1 927 ? -18.008 -26.319 23.854 1.00 96.62 927 VAL A C 1
ATOM 7291 O O . VAL A 1 927 ? -18.001 -26.209 25.083 1.00 96.62 927 VAL A O 1
ATOM 7294 N N . LYS A 1 928 ? -19.156 -26.431 23.183 1.00 94.81 928 LYS A N 1
ATOM 7295 C CA . LYS A 1 928 ? -20.463 -26.410 23.842 1.00 94.81 928 LYS A CA 1
ATOM 7296 C C . LYS A 1 928 ? -20.721 -27.667 24.677 1.00 94.81 928 LYS A C 1
ATOM 7298 O O . LYS A 1 928 ? -21.115 -27.553 25.833 1.00 94.81 928 LYS A O 1
ATOM 7303 N N . GLY A 1 929 ? -20.540 -28.850 24.095 1.00 92.38 929 GLY A N 1
ATOM 7304 C CA . GLY A 1 929 ? -20.927 -30.134 24.686 1.00 92.38 929 GLY A CA 1
ATOM 7305 C C . GLY A 1 929 ? -19.884 -30.760 25.605 1.00 92.38 929 GLY A C 1
ATOM 7306 O O . GLY A 1 929 ? -20.249 -31.352 26.613 1.00 92.38 929 GLY A O 1
ATOM 7307 N N . SER A 1 930 ? -18.593 -30.610 25.300 1.00 94.31 930 SER A N 1
ATOM 7308 C CA . SER A 1 930 ? -17.510 -31.195 26.107 1.00 94.31 930 SER A CA 1
ATOM 7309 C C . SER A 1 930 ? -16.898 -30.205 27.098 1.00 94.31 930 SER A C 1
ATOM 7311 O O . SER A 1 930 ? -16.586 -30.593 28.221 1.00 94.31 930 SER A O 1
ATOM 7313 N N . VAL A 1 931 ? -16.717 -28.935 26.709 1.00 95.12 931 VAL A N 1
ATOM 7314 C CA . VAL A 1 931 ? -16.130 -27.905 27.595 1.00 95.12 931 VAL A CA 1
ATOM 7315 C C . VAL A 1 931 ? -17.197 -27.210 28.449 1.00 95.12 931 VAL A C 1
ATOM 7317 O O . VAL A 1 931 ? -16.913 -26.795 29.570 1.00 95.12 931 VAL A O 1
ATOM 7320 N N . GLY A 1 932 ? -18.433 -27.113 27.950 1.00 92.69 932 GLY A N 1
ATOM 7321 C CA . GLY A 1 932 ? -19.564 -26.544 28.687 1.00 92.69 932 GLY A CA 1
ATOM 7322 C C . GLY A 1 932 ? -19.668 -25.019 28.612 1.00 92.69 932 GLY A C 1
ATOM 7323 O O . GLY A 1 932 ? -20.237 -24.403 29.514 1.00 92.69 932 GLY A O 1
ATOM 7324 N N . VAL A 1 933 ? -19.131 -24.384 27.563 1.00 94.50 933 VAL A N 1
ATOM 7325 C CA . VAL A 1 933 ? -19.240 -22.924 27.387 1.00 94.50 933 VAL A CA 1
ATOM 7326 C C . VAL A 1 933 ? -20.704 -22.539 27.102 1.00 94.50 933 VAL A C 1
ATOM 7328 O O . VAL A 1 933 ? -21.341 -23.133 26.225 1.00 94.50 933 VAL A O 1
ATOM 7331 N N . PRO A 1 934 ? -21.288 -21.560 27.820 1.00 91.69 934 PRO A N 1
ATOM 7332 C CA . PRO A 1 934 ? -22.718 -21.276 27.723 1.00 91.69 934 PRO A CA 1
ATOM 7333 C C . PRO A 1 934 ? -23.115 -20.638 26.388 1.00 91.69 934 PRO A C 1
ATOM 7335 O O . PRO A 1 934 ? -24.135 -21.042 25.815 1.00 91.69 934 PRO A O 1
ATOM 7338 N N . PHE A 1 935 ? -22.323 -19.697 25.871 1.00 95.38 935 PHE A N 1
ATOM 7339 C CA . PHE A 1 935 ? -22.628 -18.964 24.643 1.00 95.38 935 PHE A CA 1
ATOM 7340 C C . PHE A 1 935 ? -21.623 -19.301 23.545 1.00 95.38 935 PHE A C 1
ATOM 7342 O O . PHE A 1 935 ? -20.454 -18.936 23.630 1.00 95.38 935 PHE A O 1
ATOM 7349 N N . THR A 1 936 ? -22.076 -20.000 22.509 1.00 96.44 936 THR A N 1
ATOM 7350 C CA . THR A 1 936 ? -21.224 -20.436 21.399 1.00 96.44 936 THR A CA 1
ATOM 7351 C C . THR A 1 936 ? -21.902 -20.102 20.076 1.00 96.44 936 THR A C 1
ATOM 7353 O O . THR A 1 936 ? -23.062 -20.477 19.890 1.00 96.44 936 THR A O 1
ATOM 7356 N N . TYR A 1 937 ? -21.191 -19.422 19.180 1.00 97.94 937 TYR A N 1
ATOM 7357 C CA . TYR A 1 937 ? -21.685 -19.077 17.847 1.00 97.94 937 TYR A CA 1
ATOM 7358 C C . TYR A 1 937 ? -20.630 -19.351 16.784 1.00 97.94 937 TYR A C 1
ATOM 7360 O O . TYR A 1 937 ? -19.441 -19.100 16.992 1.00 97.94 937 TYR A O 1
ATOM 7368 N N . THR A 1 938 ? -21.089 -19.778 15.616 1.00 97.75 938 THR A N 1
ATOM 7369 C CA . THR A 1 938 ? -20.276 -19.825 14.404 1.00 97.75 938 THR A CA 1
ATOM 7370 C C . THR A 1 938 ? -20.800 -18.789 13.420 1.00 97.75 938 THR A C 1
ATOM 7372 O O . THR A 1 938 ? -21.991 -18.773 13.112 1.00 97.75 938 THR A O 1
ATOM 7375 N N . TYR A 1 939 ? -19.917 -17.935 12.912 1.00 98.12 939 TYR A N 1
ATOM 7376 C CA . TYR A 1 939 ? -20.242 -17.058 11.793 1.00 98.12 939 TYR A CA 1
ATOM 7377 C C . TYR A 1 939 ? -19.802 -17.720 10.495 1.00 98.12 939 TYR A C 1
ATOM 7379 O O . TYR A 1 939 ? -18.634 -18.068 10.358 1.00 98.12 939 TYR A O 1
ATOM 7387 N N . GLU A 1 940 ? -20.703 -17.804 9.526 1.00 97.31 940 GLU A N 1
ATOM 7388 C CA . GLU A 1 940 ? -20.342 -17.916 8.115 1.00 97.31 940 GLU A CA 1
ATOM 7389 C C . GLU A 1 940 ? -20.358 -16.500 7.546 1.00 97.31 940 GLU A C 1
ATOM 7391 O O . GLU A 1 940 ? -21.425 -15.952 7.269 1.00 97.31 940 GLU A O 1
ATOM 7396 N N . LEU A 1 941 ? -19.186 -15.873 7.451 1.00 96.94 941 LEU A N 1
ATOM 7397 C CA . LEU A 1 941 ? -19.024 -14.469 7.069 1.00 96.94 941 LEU A CA 1
ATOM 7398 C C . LEU A 1 941 ? -19.463 -14.212 5.613 1.00 96.94 941 LEU A C 1
ATOM 7400 O O . LEU A 1 941 ? -19.897 -15.116 4.891 1.00 96.94 941 LEU A O 1
ATOM 7404 N N . ARG A 1 942 ? -19.382 -12.948 5.181 1.00 91.94 942 ARG A N 1
ATOM 7405 C CA . ARG A 1 942 ? -19.763 -12.530 3.825 1.00 91.94 942 ARG A CA 1
ATOM 7406 C C . ARG A 1 942 ? -19.077 -13.370 2.733 1.00 91.94 942 ARG A C 1
ATOM 7408 O O . ARG A 1 942 ? -17.940 -13.801 2.895 1.00 91.94 942 ARG A O 1
ATOM 7415 N N . ASP A 1 943 ? -19.703 -13.573 1.579 1.00 89.12 943 ASP A N 1
ATOM 7416 C CA . ASP A 1 943 ? -21.033 -13.119 1.144 1.00 89.12 943 ASP A CA 1
ATOM 7417 C C . ASP A 1 943 ? -22.049 -14.283 1.080 1.00 89.12 943 ASP A C 1
ATOM 7419 O O . ASP A 1 943 ? -21.850 -15.323 1.699 1.00 89.12 943 ASP A O 1
ATOM 7423 N N . GLN A 1 944 ? -23.153 -14.124 0.342 1.00 88.12 944 GLN A N 1
ATOM 7424 C CA . GLN A 1 944 ? -24.148 -15.186 0.099 1.00 88.12 944 GLN A CA 1
ATOM 7425 C C . GLN A 1 944 ? -23.747 -16.163 -1.029 1.00 88.12 944 GLN A C 1
ATOM 7427 O O . GLN A 1 944 ? -24.583 -16.909 -1.533 1.00 88.12 944 GLN A O 1
ATOM 7432 N N . GLY A 1 945 ? -22.480 -16.153 -1.456 1.00 85.12 945 GLY A N 1
ATOM 7433 C CA . GLY A 1 945 ? -21.921 -17.068 -2.450 1.00 85.12 945 GLY A CA 1
ATOM 7434 C C . GLY A 1 945 ? -21.614 -16.475 -3.819 1.00 85.12 945 GLY A C 1
ATOM 7435 O O . GLY A 1 945 ? -21.214 -17.229 -4.702 1.00 85.12 945 GLY A O 1
ATOM 7436 N N . ARG A 1 946 ? -21.738 -15.155 -4.019 1.00 87.56 946 ARG A N 1
ATOM 7437 C CA . ARG A 1 946 ? -21.306 -14.516 -5.276 1.00 87.56 946 ARG A CA 1
ATOM 7438 C C . ARG A 1 946 ? -19.787 -14.606 -5.437 1.00 87.56 946 ARG A C 1
ATOM 7440 O O . ARG A 1 946 ? -19.318 -14.850 -6.546 1.00 87.56 946 ARG A O 1
ATOM 7447 N N . TYR A 1 947 ? -19.033 -14.418 -4.358 1.00 87.19 947 TYR A N 1
ATOM 7448 C CA . TYR A 1 947 ? -17.572 -14.555 -4.351 1.00 87.19 947 TYR A CA 1
ATOM 7449 C C . TYR A 1 947 ? -17.091 -15.843 -3.680 1.00 87.19 947 TYR A C 1
ATOM 7451 O O . TYR A 1 947 ? -15.954 -16.273 -3.889 1.00 87.19 947 TYR A O 1
ATOM 7459 N N . GLY A 1 948 ? -17.944 -16.471 -2.873 1.00 89.25 948 GLY A N 1
ATOM 7460 C CA . GLY A 1 948 ? -17.600 -17.691 -2.163 1.00 89.25 948 GLY A CA 1
ATOM 7461 C C . GLY A 1 948 ? -16.392 -17.495 -1.235 1.00 89.25 948 GLY A C 1
ATOM 7462 O O . GLY A 1 948 ? -16.304 -16.513 -0.504 1.00 89.25 948 GLY A O 1
ATOM 7463 N N . PHE A 1 949 ? -15.408 -18.399 -1.304 1.00 91.00 949 PHE A N 1
ATOM 7464 C CA . PHE A 1 949 ? -14.158 -18.315 -0.524 1.00 91.00 949 PHE A CA 1
ATOM 7465 C C . PHE A 1 949 ? -13.138 -17.284 -1.063 1.00 91.00 949 PHE A C 1
ATOM 7467 O O . PHE A 1 949 ? -12.038 -17.149 -0.516 1.00 91.00 949 PHE A O 1
ATOM 7474 N N . LEU A 1 950 ? -13.469 -16.577 -2.151 1.00 87.44 950 LEU A N 1
ATOM 7475 C CA . LEU A 1 950 ? -12.615 -15.598 -2.836 1.00 87.44 950 LEU A CA 1
ATOM 7476 C C . LEU A 1 950 ? -13.157 -14.167 -2.675 1.00 87.44 950 LEU A C 1
ATOM 7478 O O . LEU A 1 950 ? -13.160 -13.383 -3.623 1.00 87.44 950 LEU A O 1
ATOM 7482 N N . LEU A 1 951 ? -13.637 -13.835 -1.473 1.00 83.25 951 LEU A N 1
ATOM 7483 C CA . LEU A 1 951 ? -14.180 -12.515 -1.158 1.00 83.25 951 LEU A CA 1
ATOM 7484 C C . LEU A 1 951 ? -13.145 -11.399 -1.453 1.00 83.25 951 LEU A C 1
ATOM 7486 O O . LEU A 1 951 ? -12.013 -11.488 -0.967 1.00 83.25 951 LEU A O 1
ATOM 7490 N N . PRO A 1 952 ? -13.495 -10.349 -2.225 1.00 75.12 952 PRO A N 1
ATOM 7491 C CA . PRO A 1 952 ? -12.552 -9.289 -2.575 1.00 75.12 952 PRO A CA 1
ATOM 7492 C C . PRO A 1 952 ? -12.077 -8.477 -1.360 1.00 75.12 952 PRO A C 1
ATOM 7494 O O . PRO A 1 952 ? -12.816 -8.267 -0.399 1.00 75.12 952 PRO A O 1
ATOM 7497 N N . ALA A 1 953 ? -10.845 -7.961 -1.420 1.00 67.62 953 ALA A N 1
ATOM 7498 C CA . ALA A 1 953 ? -10.192 -7.298 -0.285 1.00 67.62 953 ALA A CA 1
ATOM 7499 C C . ALA A 1 953 ? -10.934 -6.050 0.236 1.00 67.62 953 ALA A C 1
ATOM 7501 O O . ALA A 1 953 ? -10.904 -5.773 1.435 1.00 67.62 953 ALA A O 1
ATOM 7502 N N . ASN A 1 954 ? -11.660 -5.326 -0.624 1.00 68.81 954 ASN A N 1
ATOM 7503 C CA . ASN A 1 954 ? -12.472 -4.171 -0.215 1.00 68.81 954 ASN A CA 1
ATOM 7504 C C . ASN A 1 954 ? -13.653 -4.545 0.706 1.00 68.81 954 ASN A C 1
ATOM 7506 O O . ASN A 1 954 ? -14.259 -3.656 1.298 1.00 68.81 954 ASN A O 1
ATOM 7510 N N . HIS A 1 955 ? -13.968 -5.834 0.867 1.00 81.25 955 HIS A N 1
ATOM 7511 C CA . HIS A 1 955 ? -14.966 -6.319 1.820 1.00 81.25 955 HIS A CA 1
ATOM 7512 C C . HIS A 1 955 ? -14.394 -6.651 3.208 1.00 81.25 955 HIS A C 1
ATOM 7514 O O . HIS A 1 955 ? -15.181 -6.901 4.120 1.00 81.25 955 HIS A O 1
ATOM 7520 N N . ILE A 1 956 ? -13.069 -6.626 3.410 1.00 74.75 956 ILE A N 1
ATOM 7521 C CA . ILE A 1 956 ? -12.446 -6.976 4.700 1.00 74.75 956 ILE A CA 1
ATOM 7522 C C . ILE A 1 956 ? -12.895 -6.022 5.814 1.00 74.75 956 ILE A C 1
ATOM 7524 O O . ILE A 1 956 ? -13.446 -6.473 6.816 1.00 74.75 956 ILE A O 1
ATOM 7528 N N . ILE A 1 957 ? -12.715 -4.710 5.624 1.00 76.62 957 ILE A N 1
ATOM 7529 C CA . ILE A 1 957 ? -13.097 -3.701 6.627 1.00 76.62 957 ILE A CA 1
ATOM 7530 C C . ILE A 1 957 ? -14.617 -3.703 6.876 1.00 76.62 957 ILE A C 1
ATOM 7532 O O . ILE A 1 957 ? -15.002 -3.806 8.042 1.00 76.62 957 ILE A O 1
ATOM 7536 N N . PRO A 1 958 ? -15.491 -3.687 5.843 1.00 84.31 958 PRO A N 1
ATOM 7537 C CA . PRO A 1 958 ? -16.934 -3.793 6.056 1.00 84.31 958 PRO A CA 1
ATOM 7538 C C . PRO A 1 958 ? -17.354 -5.028 6.861 1.00 84.31 958 PRO A C 1
ATOM 7540 O O . PRO A 1 958 ? -18.200 -4.914 7.745 1.00 84.31 958 PRO A O 1
ATOM 7543 N N . THR A 1 959 ? -16.743 -6.190 6.591 1.00 88.69 959 THR A N 1
ATOM 7544 C CA . THR A 1 959 ? -17.016 -7.436 7.331 1.00 88.69 959 THR A CA 1
ATOM 7545 C C . THR A 1 959 ? -16.551 -7.328 8.785 1.00 88.69 959 THR A C 1
ATOM 7547 O O . THR A 1 959 ? -17.281 -7.719 9.694 1.00 88.69 959 THR A O 1
ATOM 7550 N N . GLY A 1 960 ? -15.371 -6.748 9.029 1.00 87.06 960 GLY A N 1
ATOM 7551 C CA . GLY A 1 960 ? -14.851 -6.498 10.375 1.00 87.06 960 GLY A CA 1
ATOM 7552 C C . GLY A 1 960 ? -15.746 -5.577 11.208 1.00 87.06 960 GLY A C 1
ATOM 7553 O O . GLY A 1 960 ? -16.069 -5.902 12.350 1.00 87.06 960 GLY A O 1
ATOM 7554 N N . GLN A 1 961 ? -16.192 -4.463 10.624 1.00 87.00 961 GLN A N 1
ATOM 7555 C CA . GLN A 1 961 ? -17.024 -3.457 11.293 1.00 87.00 961 GLN A CA 1
ATOM 7556 C C . GLN A 1 961 ? -18.387 -4.006 11.716 1.00 87.00 961 GLN A C 1
ATOM 7558 O O . GLN A 1 961 ? -18.754 -3.899 12.885 1.00 87.00 961 GLN A O 1
ATOM 7563 N N . GLU A 1 962 ? -19.125 -4.637 10.799 1.00 93.06 962 GLU A N 1
ATOM 7564 C CA . GLU A 1 962 ? -20.438 -5.198 11.138 1.00 93.06 962 GLU A CA 1
ATOM 7565 C C . GLU A 1 962 ? -20.325 -6.347 12.149 1.00 93.06 962 GLU A C 1
ATOM 7567 O O . GLU A 1 962 ? -21.141 -6.462 13.068 1.00 93.06 962 GLU A O 1
ATOM 7572 N N . THR A 1 963 ? -19.292 -7.187 12.015 1.00 97.06 963 THR A N 1
ATOM 7573 C CA . THR A 1 963 ? -19.078 -8.321 12.919 1.00 97.06 963 THR A CA 1
ATOM 7574 C C . THR A 1 963 ? -18.749 -7.825 14.323 1.00 97.06 963 THR A C 1
ATOM 7576 O O . THR A 1 963 ? -19.244 -8.381 15.302 1.00 97.06 963 THR A O 1
ATOM 7579 N N . LEU A 1 964 ? -17.989 -6.736 14.458 1.00 94.19 964 LEU A N 1
ATOM 7580 C CA . LEU A 1 964 ? -17.731 -6.129 15.760 1.00 94.19 964 LEU A CA 1
ATOM 7581 C C . LEU A 1 964 ? -19.004 -5.542 16.390 1.00 94.19 964 LEU A C 1
ATOM 7583 O O . LEU A 1 964 ? -19.258 -5.799 17.567 1.00 94.19 964 LEU A O 1
ATOM 7587 N N . ASP A 1 965 ? -19.851 -4.851 15.621 1.00 90.50 965 ASP A N 1
ATOM 7588 C CA . ASP A 1 965 ? -21.153 -4.354 16.101 1.00 90.50 965 ASP A CA 1
ATOM 7589 C C . ASP A 1 965 ? -22.044 -5.503 16.621 1.00 90.50 965 ASP A C 1
ATOM 7591 O O . ASP A 1 965 ? -22.760 -5.375 17.627 1.00 90.50 965 ASP A O 1
ATOM 7595 N N . SER A 1 966 ? -21.994 -6.653 15.941 1.00 96.38 966 SER A N 1
ATOM 7596 C CA . SER A 1 966 ? -22.649 -7.894 16.358 1.00 96.38 966 SER A CA 1
ATOM 7597 C C . SER A 1 966 ? -22.112 -8.416 17.686 1.00 96.38 966 SER A C 1
ATOM 7599 O O . SER A 1 966 ? -22.895 -8.817 18.547 1.00 96.38 966 SER A O 1
ATOM 7601 N N . ILE A 1 967 ? -20.789 -8.440 17.855 1.00 96.56 967 ILE A N 1
ATOM 7602 C CA . ILE A 1 967 ? -20.129 -8.976 19.049 1.00 96.56 967 ILE A CA 1
ATOM 7603 C C . ILE A 1 967 ? -20.347 -8.059 20.254 1.00 96.56 967 ILE A C 1
ATOM 7605 O O . ILE A 1 967 ? -20.614 -8.554 21.346 1.00 96.56 967 ILE A O 1
ATOM 7609 N N . VAL A 1 968 ? -20.329 -6.736 20.067 1.00 90.44 968 VAL A N 1
ATOM 7610 C CA . VAL A 1 968 ? -20.734 -5.768 21.103 1.00 90.44 968 VAL A CA 1
ATOM 7611 C C . VAL A 1 968 ? -22.128 -6.125 21.629 1.00 90.44 968 VAL A C 1
ATOM 7613 O O . VAL A 1 968 ? -22.330 -6.250 22.836 1.00 90.44 968 VAL A O 1
ATOM 7616 N N . THR A 1 969 ? -23.070 -6.391 20.722 1.00 91.31 969 THR A N 1
ATOM 7617 C CA . THR A 1 969 ? -24.446 -6.779 21.074 1.00 91.31 969 THR A CA 1
ATOM 7618 C C . THR A 1 969 ? -24.490 -8.097 21.848 1.00 91.31 969 THR A C 1
ATOM 7620 O O . THR A 1 969 ? -25.135 -8.174 22.891 1.00 91.31 969 THR A O 1
ATOM 7623 N N . LEU A 1 970 ? -23.766 -9.121 21.383 1.00 94.12 970 LEU A N 1
ATOM 7624 C CA . LEU A 1 970 ? -23.643 -10.406 22.077 1.00 94.12 970 LEU A CA 1
ATOM 7625 C C . LEU A 1 970 ? -23.167 -10.222 23.524 1.00 94.12 970 LEU A C 1
ATOM 7627 O O . LEU A 1 970 ? -23.788 -10.720 24.463 1.00 94.12 970 LEU A O 1
ATOM 7631 N N . LEU A 1 971 ? -22.073 -9.490 23.719 1.00 91.31 971 LEU A N 1
ATOM 7632 C CA . LEU A 1 971 ? -21.458 -9.338 25.035 1.00 91.31 971 LEU A CA 1
ATOM 7633 C C . LEU A 1 971 ? -22.317 -8.515 25.997 1.00 91.31 971 LEU A C 1
ATOM 7635 O O . LEU A 1 971 ? -22.330 -8.812 27.191 1.00 91.31 971 LEU A O 1
ATOM 7639 N N . HIS A 1 972 ? -23.096 -7.557 25.494 1.00 81.81 972 HIS A N 1
ATOM 7640 C CA . HIS A 1 972 ? -24.099 -6.877 26.308 1.00 81.81 972 HIS A CA 1
ATOM 7641 C C . HIS A 1 972 ? -25.207 -7.829 26.761 1.00 81.81 972 HIS A C 1
ATOM 7643 O O . HIS A 1 972 ? -25.494 -7.885 27.951 1.00 81.81 972 HIS A O 1
ATOM 7649 N N . GLU A 1 973 ? -25.783 -8.626 25.861 1.00 83.81 973 GLU A N 1
ATOM 7650 C CA . GLU A 1 973 ? -26.900 -9.519 26.201 1.00 83.81 973 GLU A CA 1
ATOM 7651 C C . GLU A 1 973 ? -26.504 -10.662 27.148 1.00 83.81 973 GLU A C 1
ATOM 7653 O O . GLU A 1 973 ? -27.318 -11.115 27.951 1.00 83.81 973 GLU A O 1
ATOM 7658 N N . THR A 1 974 ? -25.257 -11.132 27.077 1.00 76.81 974 THR A N 1
ATOM 7659 C CA . THR A 1 974 ? -24.767 -12.239 27.924 1.00 76.81 974 THR A CA 1
ATOM 7660 C C . THR A 1 974 ? -24.472 -11.838 29.373 1.00 76.81 974 THR A C 1
ATOM 7662 O O . THR A 1 974 ? -24.415 -12.714 30.234 1.00 76.81 974 THR A O 1
ATOM 7665 N N . ARG A 1 975 ? -24.328 -10.538 29.670 1.00 66.31 975 ARG A N 1
ATOM 7666 C CA . ARG A 1 975 ? -24.060 -10.016 31.025 1.00 66.31 975 ARG A CA 1
ATOM 7667 C C . ARG A 1 975 ? -25.312 -9.662 31.833 1.00 66.31 975 ARG A C 1
ATOM 7669 O O . ARG A 1 975 ? -25.192 -9.416 33.031 1.00 66.31 975 ARG A O 1
ATOM 7676 N N . LEU A 1 976 ? -26.495 -9.625 31.218 1.00 47.22 976 LEU A N 1
ATOM 7677 C CA . LEU A 1 976 ? -27.710 -9.116 31.860 1.00 47.22 976 LEU A CA 1
ATOM 7678 C C . LEU A 1 976 ? -28.248 -10.081 32.925 1.00 47.22 976 LEU A C 1
ATOM 7680 O O . LEU A 1 976 ? -29.080 -10.946 32.657 1.00 47.22 976 LEU A O 1
ATOM 7684 N N . SER A 1 977 ? -27.814 -9.867 34.167 1.00 37.16 977 SER A N 1
ATOM 7685 C CA . SER A 1 977 ? -28.691 -10.070 35.321 1.00 37.16 977 SER A CA 1
ATOM 7686 C C . SER A 1 977 ? -29.829 -9.037 35.234 1.00 37.16 977 SER A C 1
ATOM 7688 O O . SER A 1 977 ? -29.573 -7.912 34.798 1.00 37.16 977 SER A O 1
ATOM 7690 N N . PRO A 1 978 ? -31.077 -9.357 35.622 1.00 34.62 978 PRO A N 1
ATOM 7691 C CA . PRO A 1 978 ? -32.140 -8.357 35.647 1.00 34.62 978 PRO A CA 1
ATOM 7692 C C . PRO A 1 978 ? -31.767 -7.250 36.649 1.00 34.62 978 PRO A C 1
ATOM 7694 O O . PRO A 1 978 ? -31.774 -7.502 37.851 1.00 34.62 978 PRO A O 1
ATOM 7697 N N . GLY A 1 979 ? -31.410 -6.053 36.164 1.00 39.25 979 GLY A N 1
ATOM 7698 C CA . GLY A 1 979 ? -31.202 -4.865 37.007 1.00 39.25 979 GLY A CA 1
ATOM 7699 C C . GLY A 1 979 ? -29.917 -4.047 36.810 1.00 39.25 979 GLY A C 1
ATOM 7700 O O . GLY A 1 979 ? -29.817 -3.001 37.442 1.00 39.25 979 GLY A O 1
ATOM 7701 N N . GLU A 1 980 ? -28.958 -4.438 35.960 1.00 38.38 980 GLU A N 1
ATOM 7702 C CA . GLU A 1 980 ? -27.788 -3.583 35.659 1.00 38.38 980 GLU A CA 1
ATOM 7703 C C . GLU A 1 980 ? -27.909 -2.869 34.294 1.00 38.38 980 GLU A C 1
ATOM 7705 O O . GLU A 1 980 ? -28.339 -3.502 33.324 1.00 38.38 980 GLU A O 1
ATOM 7710 N N . PRO A 1 981 ? -27.539 -1.571 34.177 1.00 41.34 981 PRO A N 1
ATOM 7711 C CA . PRO A 1 981 ? -27.766 -0.794 32.959 1.00 41.34 981 PRO A CA 1
ATOM 7712 C C . PRO A 1 981 ? -26.949 -1.276 31.751 1.00 41.34 981 PRO A C 1
ATOM 7714 O O . PRO A 1 981 ? -25.747 -1.537 31.824 1.00 41.34 981 PRO A O 1
ATOM 7717 N N . THR A 1 982 ? -27.650 -1.333 30.623 1.00 50.50 982 THR A N 1
ATOM 7718 C CA . THR A 1 982 ? -27.243 -1.679 29.256 1.00 50.50 982 THR A CA 1
ATOM 7719 C C . THR A 1 982 ? -26.629 -0.488 28.520 1.00 50.50 982 THR A C 1
ATOM 7721 O O . THR A 1 982 ? -27.255 0.566 28.482 1.00 50.50 982 THR A O 1
ATOM 7724 N N . LEU A 1 983 ? -25.489 -0.687 27.848 1.00 52.97 983 LEU A N 1
ATOM 7725 C CA . LEU A 1 983 ? -24.735 0.342 27.114 1.00 52.97 983 LEU A CA 1
ATOM 7726 C C . LEU A 1 983 ? -24.286 1.531 27.979 1.00 52.97 983 LEU A C 1
ATOM 7728 O O . LEU A 1 983 ? -24.795 1.814 29.061 1.00 52.97 983 LEU A O 1
ATOM 7732 N N . CYS A 1 984 ? -23.256 2.226 27.517 1.00 58.78 984 CYS A N 1
ATOM 7733 C CA . CYS A 1 984 ? -22.888 3.477 28.145 1.00 58.78 984 CYS A CA 1
ATOM 7734 C C . CYS A 1 984 ? -24.010 4.508 27.944 1.00 58.78 984 CYS A C 1
ATOM 7736 O O . CYS A 1 984 ? -24.317 4.854 26.808 1.00 58.78 984 CYS A O 1
ATOM 7738 N N . LYS A 1 985 ? -24.621 4.958 29.050 1.00 71.12 985 LYS A N 1
ATOM 7739 C CA . LYS A 1 985 ? -25.669 5.989 29.067 1.00 71.12 985 LYS A CA 1
ATOM 7740 C C . LYS A 1 985 ? -25.196 7.238 28.332 1.00 71.12 985 LYS A C 1
ATOM 7742 O O . LYS A 1 985 ? -24.040 7.628 28.512 1.00 71.12 985 LYS A O 1
ATOM 7747 N N . MET A 1 986 ? -26.074 7.859 27.549 1.00 79.44 986 MET A N 1
ATOM 7748 C CA . MET A 1 986 ? -25.761 9.171 26.988 1.00 79.44 986 MET A CA 1
ATOM 7749 C C . MET A 1 986 ? -25.679 10.195 28.120 1.00 79.44 986 MET A C 1
ATOM 7751 O O . MET A 1 986 ? -26.460 10.113 29.073 1.00 79.44 986 MET A O 1
ATOM 7755 N N . SER A 1 987 ? -24.743 11.137 28.040 1.00 87.50 987 SER A N 1
ATOM 7756 C CA . SER A 1 987 ? -24.614 12.195 29.044 1.00 87.50 987 SER A CA 1
ATOM 7757 C C . SER A 1 987 ? -25.129 13.526 28.517 1.00 87.50 987 SER A C 1
ATOM 7759 O O . SER A 1 987 ? -24.855 13.917 27.381 1.00 87.50 987 SER A O 1
ATOM 7761 N N . ASN A 1 988 ? -25.830 14.247 29.385 1.00 92.31 988 ASN A N 1
ATOM 7762 C CA . ASN A 1 988 ? -26.465 15.524 29.100 1.00 92.31 988 ASN A CA 1
ATOM 7763 C C . ASN A 1 988 ? -25.848 16.612 29.976 1.00 92.31 988 ASN A C 1
ATOM 7765 O O . ASN A 1 988 ? -25.670 16.402 31.179 1.00 92.31 988 ASN A O 1
ATOM 7769 N N . MET A 1 989 ? -25.591 17.791 29.413 1.00 94.75 989 MET A N 1
ATOM 7770 C CA . MET A 1 989 ? -25.177 18.961 30.180 1.00 94.75 989 MET A CA 1
ATOM 7771 C C . MET A 1 989 ? -26.090 20.151 29.940 1.00 94.75 989 MET A C 1
ATOM 7773 O O . MET A 1 989 ? -26.218 20.630 28.815 1.00 94.75 989 MET A O 1
ATOM 7777 N N . PHE A 1 990 ? -26.673 20.652 31.026 1.00 96.19 990 PHE A N 1
ATOM 7778 C CA . PHE A 1 990 ? -27.534 21.826 31.042 1.00 96.19 990 PHE A CA 1
ATOM 7779 C C . PHE A 1 990 ? -26.863 22.955 31.802 1.00 96.19 990 PHE A C 1
ATOM 7781 O O . PHE A 1 990 ? -26.367 22.748 32.914 1.00 96.19 990 PHE A O 1
ATOM 7788 N N . HIS A 1 991 ? -26.906 24.163 31.249 1.00 94.19 991 HIS A N 1
ATOM 7789 C CA . HIS A 1 991 ? -26.546 25.349 32.012 1.00 94.19 991 HIS A CA 1
ATOM 7790 C C . HIS A 1 991 ? -27.511 26.510 31.776 1.00 94.19 991 HIS A C 1
ATOM 7792 O O . HIS A 1 991 ? -28.086 26.663 30.700 1.00 94.19 991 HIS A O 1
ATOM 7798 N N . ALA A 1 992 ? -27.673 27.336 32.805 1.00 96.25 992 ALA A N 1
ATOM 7799 C CA . ALA A 1 992 ? -28.500 28.534 32.778 1.00 96.25 992 ALA A CA 1
ATOM 7800 C C . ALA A 1 992 ? -27.840 29.675 33.558 1.00 96.25 992 ALA A C 1
ATOM 7802 O O . ALA A 1 992 ? -26.759 29.517 34.133 1.00 96.25 992 ALA A O 1
ATOM 7803 N N . GLY A 1 993 ? -28.479 30.848 33.552 1.00 94.12 993 GLY A N 1
ATOM 7804 C CA . GLY A 1 993 ? -28.022 32.004 34.325 1.00 94.12 993 GLY A CA 1
ATOM 7805 C C . GLY A 1 993 ? -26.633 32.479 33.912 1.00 94.12 993 GLY A C 1
ATOM 7806 O O . GLY A 1 993 ? -25.875 32.957 34.750 1.00 94.12 993 GLY A O 1
ATOM 7807 N N . ILE A 1 994 ? -26.265 32.287 32.639 1.00 95.44 994 ILE A N 1
ATOM 7808 C CA . ILE A 1 994 ? -25.034 32.862 32.096 1.00 95.44 994 ILE A CA 1
ATOM 7809 C C . ILE A 1 994 ? -25.174 34.384 32.066 1.00 95.44 994 ILE A C 1
ATOM 7811 O O . ILE A 1 994 ? -24.313 35.084 32.581 1.00 95.44 994 ILE A O 1
ATOM 7815 N N . HIS A 1 995 ? -26.315 34.910 31.622 1.00 95.75 995 HIS A N 1
ATOM 7816 C CA . HIS A 1 995 ? -26.669 36.299 31.880 1.00 95.75 995 HIS A CA 1
ATOM 7817 C C . HIS A 1 995 ? -27.411 36.420 33.212 1.00 95.75 995 HIS A C 1
ATOM 7819 O O . HIS A 1 995 ? -28.374 35.705 33.484 1.00 95.75 995 HIS A O 1
ATOM 7825 N N . ALA A 1 996 ? -26.975 37.364 34.037 1.00 95.12 996 ALA A N 1
ATOM 7826 C CA . ALA A 1 996 ? -27.443 37.500 35.411 1.00 95.12 996 ALA A CA 1
ATOM 7827 C C . ALA A 1 996 ? -28.921 37.920 35.550 1.00 95.12 996 ALA A C 1
ATOM 7829 O O . ALA A 1 996 ? -29.589 37.514 36.499 1.00 95.12 996 ALA A O 1
ATOM 7830 N N . CYS A 1 997 ? -29.453 38.688 34.596 1.00 93.06 997 CYS A N 1
ATOM 7831 C CA . CYS A 1 997 ? -30.826 39.197 34.619 1.00 93.06 997 CYS A CA 1
ATOM 7832 C C . CYS A 1 997 ? -31.891 38.147 34.251 1.00 93.06 997 CYS A C 1
ATOM 7834 O O . CYS A 1 997 ? -33.079 38.371 34.500 1.00 93.06 997 CYS A O 1
ATOM 7836 N N . GLU A 1 998 ? -31.480 37.005 33.694 1.00 94.25 998 GLU A N 1
ATOM 7837 C CA . GLU A 1 998 ? -32.340 35.975 33.093 1.00 94.25 998 GLU A CA 1
ATOM 7838 C C . GLU A 1 998 ? -32.828 34.961 34.146 1.00 94.25 998 GLU A C 1
ATOM 7840 O O . GLU A 1 998 ? -32.542 33.765 34.084 1.00 94.25 998 GLU A O 1
ATOM 7845 N N . TRP A 1 999 ? -33.566 35.432 35.159 1.00 94.62 999 TRP A N 1
ATOM 7846 C CA . TRP A 1 999 ? -33.954 34.627 36.334 1.00 94.62 999 TRP A CA 1
ATOM 7847 C C . TRP A 1 999 ? -34.784 33.375 36.015 1.00 94.62 999 TRP A C 1
ATOM 7849 O O . TRP A 1 999 ? -34.762 32.407 36.778 1.00 94.62 999 TRP A O 1
ATOM 7859 N N . ILE A 1 1000 ? -35.509 33.370 34.894 1.00 94.94 1000 ILE A N 1
ATOM 7860 C CA . ILE A 1 1000 ? -36.322 32.225 34.473 1.00 94.94 1000 ILE A CA 1
ATOM 7861 C C . ILE A 1 1000 ? -35.470 31.019 34.046 1.00 94.94 1000 ILE A C 1
ATOM 7863 O O . ILE A 1 1000 ? -35.902 29.882 34.239 1.00 94.94 1000 ILE A O 1
ATOM 7867 N N . GLY A 1 1001 ? -34.252 31.238 33.537 1.00 94.88 1001 GLY A N 1
ATOM 7868 C CA . GLY A 1 1001 ? -33.331 30.168 33.146 1.00 94.88 1001 GLY A CA 1
ATOM 7869 C C . GLY A 1 1001 ? -32.978 29.250 34.325 1.00 94.88 1001 GLY A C 1
ATOM 7870 O O . GLY A 1 1001 ? -33.334 28.068 34.292 1.00 94.88 1001 GLY A O 1
ATOM 7871 N N . PRO A 1 1002 ? -32.349 29.773 35.401 1.00 95.75 1002 PRO A N 1
ATOM 7872 C CA . PRO A 1 1002 ? -32.060 29.003 36.610 1.00 95.75 1002 PRO A CA 1
ATOM 7873 C C . PRO A 1 1002 ? -33.300 28.326 37.207 1.00 95.75 1002 PRO A C 1
ATOM 7875 O O . PRO A 1 1002 ? -33.236 27.161 37.598 1.00 95.75 1002 PRO A O 1
ATOM 7878 N N . ALA A 1 1003 ? -34.445 29.017 37.239 1.00 95.69 1003 ALA A N 1
ATOM 7879 C CA . ALA A 1 1003 ? -35.688 28.466 37.779 1.00 95.69 1003 ALA A CA 1
ATOM 7880 C C . ALA A 1 1003 ? -36.213 27.265 36.965 1.00 95.69 1003 ALA A C 1
ATOM 7882 O O . ALA A 1 1003 ? -36.632 26.264 37.545 1.00 95.69 1003 ALA A O 1
ATOM 7883 N N . THR A 1 1004 ? -36.135 27.333 35.634 1.00 95.62 1004 THR A N 1
ATOM 7884 C CA . THR A 1 1004 ? -36.543 26.255 34.715 1.00 95.62 1004 THR A CA 1
ATOM 7885 C C . THR A 1 1004 ? -35.634 25.034 34.852 1.00 95.62 1004 THR A C 1
ATOM 7887 O O . THR A 1 1004 ? -36.114 23.907 34.964 1.00 95.62 1004 THR A O 1
ATOM 7890 N N . VAL A 1 1005 ? -34.316 25.241 34.923 1.00 95.00 1005 VAL A N 1
ATOM 7891 C CA . VAL A 1 1005 ? -33.349 24.149 35.123 1.00 95.00 1005 VAL A CA 1
ATOM 7892 C C . VAL A 1 1005 ? -33.537 23.467 36.480 1.00 95.00 1005 VAL A C 1
ATOM 7894 O O . VAL A 1 1005 ? -33.472 22.240 36.564 1.00 95.00 1005 VAL A O 1
ATOM 7897 N N . LEU A 1 1006 ? -33.818 24.231 37.539 1.00 95.88 1006 LEU A N 1
ATOM 7898 C CA . LEU A 1 1006 ? -34.123 23.671 38.859 1.00 95.88 1006 LEU A CA 1
ATOM 7899 C C . LEU A 1 1006 ? -35.450 22.900 38.875 1.00 95.88 1006 LEU A C 1
ATOM 7901 O O . LEU A 1 1006 ? -35.533 21.871 39.543 1.00 95.88 1006 LEU A O 1
ATOM 7905 N N . TYR A 1 1007 ? -36.458 23.348 38.122 1.00 96.06 1007 TYR A N 1
ATOM 7906 C CA . TYR A 1 1007 ? -37.701 22.597 37.935 1.00 96.06 1007 TYR A CA 1
ATOM 7907 C C . TYR A 1 1007 ? -37.436 21.237 37.271 1.00 96.06 1007 TYR A C 1
ATOM 7909 O O . TYR A 1 1007 ? -37.854 20.205 37.794 1.00 96.06 1007 TYR A O 1
ATOM 7917 N N . ILE A 1 1008 ? -36.671 21.216 36.173 1.00 95.25 1008 ILE A N 1
ATOM 7918 C CA . ILE A 1 1008 ? -36.289 19.973 35.484 1.00 95.25 1008 ILE A CA 1
ATOM 7919 C C . ILE A 1 1008 ? -35.516 19.050 36.430 1.00 95.25 1008 ILE A C 1
ATOM 7921 O O . ILE A 1 1008 ? -35.842 17.871 36.533 1.00 95.25 1008 ILE A O 1
ATOM 7925 N N . LEU A 1 1009 ? -34.533 19.575 37.169 1.00 95.19 1009 LEU A N 1
ATOM 7926 C CA . LEU A 1 1009 ? -33.787 18.800 38.162 1.00 95.19 1009 LEU A CA 1
ATOM 7927 C C . LEU A 1 1009 ? -34.716 18.192 39.225 1.00 95.19 1009 LEU A C 1
ATOM 7929 O O . LEU A 1 1009 ? -34.552 17.026 39.582 1.00 95.19 1009 LEU A O 1
ATOM 7933 N N . ASN A 1 1010 ? -35.704 18.945 39.712 1.00 95.75 1010 ASN A N 1
ATOM 7934 C CA . ASN A 1 1010 ? -36.685 18.428 40.661 1.00 95.75 1010 ASN A CA 1
ATOM 7935 C C . ASN A 1 1010 ? -37.496 17.266 40.067 1.00 95.75 1010 ASN A C 1
ATOM 7937 O O . ASN A 1 1010 ? -37.634 16.228 40.717 1.00 95.75 1010 ASN A O 1
ATOM 7941 N N . GLU A 1 1011 ? -37.986 17.393 38.833 1.00 96.00 1011 GLU A N 1
ATOM 7942 C CA . GLU A 1 1011 ? -38.717 16.316 38.152 1.00 96.00 1011 GLU A CA 1
ATOM 7943 C C . GLU A 1 1011 ? -37.832 15.083 37.917 1.00 96.00 1011 GLU A C 1
ATOM 7945 O O . GLU A 1 1011 ? -38.252 13.952 38.174 1.00 96.00 1011 GLU A O 1
ATOM 7950 N N . LEU A 1 1012 ? -36.567 15.280 37.536 1.00 92.81 1012 LEU A N 1
ATOM 7951 C CA . LEU A 1 1012 ? -35.593 14.198 37.378 1.00 92.81 1012 LEU A CA 1
ATOM 7952 C C . LEU A 1 1012 ? -35.280 13.465 38.692 1.00 92.81 1012 LEU A C 1
ATOM 7954 O O . LEU A 1 1012 ? -34.841 12.314 38.651 1.00 92.81 1012 LEU A O 1
ATOM 7958 N N . LEU A 1 1013 ? -35.509 14.081 39.848 1.00 91.94 1013 LEU A N 1
ATOM 7959 C CA . LEU A 1 1013 ? -35.273 13.456 41.150 1.00 91.94 1013 LEU A CA 1
ATOM 7960 C C . LEU A 1 1013 ? -36.542 12.870 41.777 1.00 91.94 1013 LEU A C 1
ATOM 7962 O O . LEU A 1 1013 ? -36.447 11.894 42.520 1.00 91.94 1013 LEU A O 1
ATOM 7966 N N . THR A 1 1014 ? -37.711 13.454 41.507 1.00 94.38 1014 THR A N 1
ATOM 7967 C CA . THR A 1 1014 ? -38.918 13.217 42.321 1.00 94.38 1014 THR A CA 1
ATOM 7968 C C . THR A 1 1014 ? -40.134 12.717 41.544 1.00 94.38 1014 THR A C 1
ATOM 7970 O O . THR A 1 1014 ? -41.079 12.229 42.166 1.00 94.38 1014 THR A O 1
ATOM 7973 N N . SER A 1 1015 ? -40.135 12.799 40.210 1.00 92.69 1015 SER A N 1
ATOM 7974 C CA . SER A 1 1015 ? -41.315 12.462 39.410 1.00 92.69 1015 SER A CA 1
ATOM 7975 C C . SER A 1 1015 ? -41.612 10.961 39.415 1.00 92.69 1015 SER A C 1
ATOM 7977 O O . SER A 1 1015 ? -40.721 10.135 39.229 1.00 92.69 1015 SER A O 1
ATOM 7979 N N . ASN A 1 1016 ? -42.891 10.600 39.544 1.00 90.62 1016 ASN A N 1
ATOM 7980 C CA . ASN A 1 1016 ? -43.367 9.218 39.388 1.00 90.62 1016 ASN A CA 1
ATOM 7981 C C . ASN A 1 1016 ? -43.790 8.892 37.945 1.00 90.62 1016 ASN A C 1
ATOM 7983 O O . ASN A 1 1016 ? -44.259 7.786 37.673 1.00 90.62 1016 ASN A O 1
ATOM 7987 N N . ASN A 1 1017 ? -43.669 9.846 37.016 1.00 91.38 1017 ASN A N 1
ATOM 7988 C CA . ASN A 1 1017 ? -43.977 9.613 35.612 1.00 91.38 1017 ASN A CA 1
ATOM 7989 C C . ASN A 1 1017 ? -42.946 8.645 35.008 1.00 91.38 1017 ASN A C 1
ATOM 7991 O O . ASN A 1 1017 ? -41.742 8.898 35.053 1.00 91.38 1017 ASN A O 1
ATOM 7995 N N . THR A 1 1018 ? -43.420 7.547 34.419 1.00 87.25 1018 THR A N 1
ATOM 7996 C CA . THR A 1 1018 ? -42.573 6.487 33.855 1.00 87.25 1018 THR A CA 1
ATOM 7997 C C . THR A 1 1018 ? -41.654 6.973 32.737 1.00 87.25 1018 THR A C 1
ATOM 7999 O O . THR A 1 1018 ? -40.545 6.469 32.615 1.00 87.25 1018 THR A O 1
ATOM 8002 N N . GLU A 1 1019 ? -42.079 7.958 31.946 1.00 86.19 1019 GLU A N 1
ATOM 8003 C CA . GLU A 1 1019 ? -41.265 8.554 30.881 1.00 86.19 1019 GLU A CA 1
ATOM 8004 C C . GLU A 1 1019 ? -40.134 9.415 31.460 1.00 86.19 1019 GLU A C 1
ATOM 8006 O O . GLU A 1 1019 ? -38.979 9.280 31.062 1.00 86.19 1019 GLU A O 1
ATOM 8011 N N . ILE A 1 1020 ? -40.435 10.230 32.478 1.00 90.19 1020 ILE A N 1
ATOM 8012 C CA . ILE A 1 1020 ? -39.429 11.035 33.191 1.00 90.19 1020 ILE A CA 1
ATOM 8013 C C . ILE A 1 1020 ? -38.462 10.136 33.977 1.00 90.19 1020 ILE A C 1
ATOM 8015 O O . ILE A 1 1020 ? -37.285 10.471 34.122 1.00 90.19 1020 ILE A O 1
ATOM 8019 N N . ARG A 1 1021 ? -38.926 8.990 34.496 1.00 89.94 1021 ARG A N 1
ATOM 8020 C CA . ARG A 1 1021 ? -38.058 7.974 35.116 1.00 89.94 1021 ARG A CA 1
ATOM 8021 C C . ARG A 1 1021 ? -37.161 7.282 34.106 1.00 89.94 1021 ARG A C 1
ATOM 8023 O O . ARG A 1 1021 ? -35.964 7.218 34.353 1.00 89.94 1021 ARG A O 1
ATOM 8030 N N . ASP A 1 1022 ? -37.685 6.870 32.953 1.00 83.69 1022 ASP A N 1
ATOM 8031 C CA . ASP A 1 1022 ? -36.855 6.283 31.896 1.00 83.69 1022 ASP A CA 1
ATOM 8032 C C . ASP A 1 1022 ? -35.735 7.242 31.469 1.00 83.69 1022 ASP A C 1
ATOM 8034 O O . ASP A 1 1022 ? -34.570 6.851 31.412 1.00 83.69 1022 ASP A O 1
ATOM 8038 N N . ILE A 1 1023 ? -36.062 8.517 31.253 1.00 86.19 1023 ILE A N 1
ATOM 8039 C CA . ILE A 1 1023 ? -35.077 9.534 30.877 1.00 86.19 1023 ILE A CA 1
ATOM 8040 C C . ILE A 1 1023 ? -34.077 9.821 32.005 1.00 86.19 1023 ILE A C 1
ATOM 8042 O O . ILE A 1 1023 ? -32.884 9.949 31.743 1.00 86.19 1023 ILE A O 1
ATOM 8046 N N . ALA A 1 1024 ? -34.500 9.880 33.265 1.00 86.38 1024 ALA A N 1
ATOM 8047 C CA . ALA A 1 1024 ? -33.553 10.098 34.357 1.00 86.38 1024 ALA A CA 1
ATOM 8048 C C . ALA A 1 1024 ? -32.621 8.902 34.586 1.00 86.38 1024 ALA A C 1
ATOM 8050 O O . ALA A 1 1024 ? -31.426 9.095 34.801 1.00 86.38 1024 ALA A O 1
ATOM 8051 N N . ASP A 1 1025 ? -33.142 7.679 34.501 1.00 82.56 1025 ASP A N 1
ATOM 8052 C CA . ASP A 1 1025 ? -32.392 6.468 34.827 1.00 82.56 1025 ASP A CA 1
ATOM 8053 C C . ASP A 1 1025 ? -31.455 6.031 33.696 1.00 82.56 1025 ASP A C 1
ATOM 8055 O O . ASP A 1 1025 ? -30.448 5.372 33.964 1.00 82.56 1025 ASP A O 1
ATOM 8059 N N . ASN A 1 1026 ? -31.732 6.397 32.441 1.00 80.56 1026 ASN A N 1
ATOM 8060 C CA . ASN A 1 1026 ? -30.936 5.973 31.281 1.00 80.56 1026 ASN A CA 1
ATOM 8061 C C . ASN A 1 1026 ? -29.925 7.014 30.776 1.00 80.56 1026 ASN A C 1
ATOM 8063 O O . ASN A 1 1026 ? -29.223 6.734 29.803 1.00 80.56 1026 ASN A O 1
ATOM 8067 N N . PHE A 1 1027 ? -29.809 8.168 31.435 1.00 85.75 1027 PHE A N 1
ATOM 8068 C CA . PHE A 1 1027 ? -28.874 9.231 31.062 1.00 85.75 1027 PHE A CA 1
ATOM 8069 C C . PHE A 1 1027 ? -28.003 9.670 32.245 1.00 85.75 1027 PHE A C 1
ATOM 8071 O O . PHE A 1 1027 ? -28.422 9.587 33.399 1.00 85.75 1027 PHE A O 1
ATOM 8078 N N . ASP A 1 1028 ? -26.793 10.143 31.952 1.00 88.25 1028 ASP A N 1
ATOM 8079 C CA . ASP A 1 1028 ? -25.928 10.824 32.920 1.00 88.25 1028 ASP A CA 1
ATOM 8080 C C . ASP A 1 1028 ? -26.192 12.345 32.853 1.00 88.25 1028 ASP A C 1
ATOM 8082 O O . ASP A 1 1028 ? -26.382 12.896 31.770 1.00 88.25 1028 ASP A O 1
ATOM 8086 N N . TRP A 1 1029 ? -26.221 13.042 33.995 1.00 91.50 1029 TRP A N 1
ATOM 8087 C CA . TRP A 1 1029 ? -26.662 14.445 34.069 1.00 91.50 1029 TRP A CA 1
ATOM 8088 C C . TRP A 1 1029 ? -25.611 15.366 34.688 1.00 91.50 1029 TRP A C 1
ATOM 8090 O O . TRP A 1 1029 ? -25.164 15.151 35.815 1.00 91.50 1029 TRP A O 1
ATOM 8100 N N . TYR A 1 1030 ? -25.292 16.448 33.981 1.00 93.62 1030 TYR A N 1
ATOM 8101 C CA . TYR A 1 1030 ? -24.489 17.572 34.453 1.00 93.62 1030 TYR A CA 1
ATOM 8102 C C . TYR A 1 1030 ? -25.351 18.834 34.422 1.00 93.62 1030 TYR A C 1
ATOM 8104 O O . TYR A 1 1030 ? -25.799 19.257 33.362 1.00 93.62 1030 TYR A O 1
ATOM 8112 N N . ILE A 1 1031 ? -25.631 19.437 35.576 1.00 94.00 1031 ILE A N 1
ATOM 8113 C CA . ILE A 1 1031 ? -26.561 20.569 35.659 1.00 94.00 1031 ILE A CA 1
ATOM 8114 C C . ILE A 1 1031 ? -25.884 21.736 36.378 1.00 94.00 1031 ILE A C 1
ATOM 8116 O O . ILE A 1 1031 ? -25.465 21.601 37.526 1.00 94.00 1031 ILE A O 1
ATOM 8120 N N . VAL A 1 1032 ? -25.804 22.884 35.700 1.00 95.00 1032 VAL A N 1
ATOM 8121 C CA . VAL A 1 1032 ? -25.253 24.149 36.210 1.00 95.00 1032 VAL A CA 1
ATOM 8122 C C . VAL A 1 1032 ? -26.364 25.209 36.215 1.00 95.00 1032 VAL A C 1
ATOM 8124 O O . VAL A 1 1032 ? -26.565 25.901 35.218 1.00 95.00 1032 VAL A O 1
ATOM 8127 N N . PRO A 1 1033 ? -27.121 25.356 37.319 1.00 93.38 1033 PRO A N 1
ATOM 8128 C CA . PRO A 1 1033 ? -28.272 26.259 37.352 1.00 93.38 1033 PRO A CA 1
ATOM 8129 C C . PRO A 1 1033 ? -27.914 27.742 37.206 1.00 93.38 1033 PRO A C 1
ATOM 8131 O O . PRO A 1 1033 ? -28.732 28.507 36.711 1.00 93.38 1033 PRO A O 1
ATOM 8134 N N . SER A 1 1034 ? -26.719 28.154 37.639 1.00 94.00 1034 SER A N 1
ATOM 8135 C CA . SER A 1 1034 ? -26.234 29.531 37.508 1.00 94.00 1034 SER A CA 1
ATOM 8136 C C . SER A 1 1034 ? -24.758 29.534 37.125 1.00 94.00 1034 SER A C 1
ATOM 8138 O O . SER A 1 1034 ? -23.906 29.113 37.907 1.00 94.00 1034 SER A O 1
ATOM 8140 N N . ALA A 1 1035 ? -24.470 29.977 35.902 1.00 95.38 1035 ALA A N 1
ATOM 8141 C CA . ALA A 1 1035 ? -23.115 30.093 35.367 1.00 95.38 1035 ALA A CA 1
ATOM 8142 C C . ALA A 1 1035 ? -22.431 31.431 35.716 1.00 95.38 1035 ALA A C 1
ATOM 8144 O O . ALA A 1 1035 ? -21.214 31.528 35.601 1.00 95.38 1035 ALA A O 1
ATOM 8145 N N . ASN A 1 1036 ? -23.186 32.442 36.157 1.00 96.31 1036 ASN A N 1
ATOM 8146 C CA . ASN A 1 1036 ? -22.688 33.756 36.577 1.00 96.31 1036 ASN A CA 1
ATOM 8147 C C . ASN A 1 1036 ? -23.230 34.102 37.980 1.00 96.31 1036 ASN A C 1
ATOM 8149 O O . ASN A 1 1036 ? -24.124 34.944 38.108 1.00 96.31 1036 ASN A O 1
ATOM 8153 N N . PRO A 1 1037 ? -22.747 33.427 39.042 1.00 95.31 1037 PRO A N 1
ATOM 8154 C CA . PRO A 1 1037 ? -23.304 33.562 40.388 1.00 95.31 1037 PRO A CA 1
ATOM 8155 C C . PRO A 1 1037 ? -23.171 34.982 40.957 1.00 95.31 1037 PRO A C 1
ATOM 8157 O O . PRO A 1 1037 ? -24.121 35.480 41.558 1.00 95.31 1037 PRO A O 1
ATOM 8160 N N . ASP A 1 1038 ? -22.046 35.659 40.717 1.00 95.31 1038 ASP A N 1
ATOM 8161 C CA . ASP A 1 1038 ? -21.797 37.007 41.243 1.00 95.31 1038 ASP A CA 1
ATOM 8162 C C . ASP A 1 1038 ? -22.684 38.056 40.564 1.00 95.31 1038 ASP A C 1
ATOM 8164 O O . ASP A 1 1038 ? -23.271 38.919 41.222 1.00 95.31 1038 ASP A O 1
ATOM 8168 N N . GLY A 1 1039 ? -22.821 37.978 39.235 1.00 96.25 1039 GLY A N 1
ATOM 8169 C CA . GLY A 1 1039 ? -23.766 38.814 38.504 1.00 96.25 1039 GLY A CA 1
ATOM 8170 C C . GLY A 1 1039 ? -25.204 38.525 38.931 1.00 96.25 1039 GLY A C 1
ATOM 8171 O O . GLY A 1 1039 ? -25.980 39.461 39.126 1.00 96.25 1039 GLY A O 1
ATOM 8172 N N . TYR A 1 1040 ? -25.555 37.247 39.106 1.00 95.38 1040 TYR A N 1
ATOM 8173 C CA . TYR A 1 1040 ? -26.889 36.825 39.523 1.00 95.38 1040 TYR A CA 1
ATOM 8174 C C . TYR A 1 1040 ? -27.255 37.420 40.889 1.00 95.38 1040 TYR A C 1
ATOM 8176 O O . TYR A 1 1040 ? -28.282 38.087 40.992 1.00 95.38 1040 TYR A O 1
ATOM 8184 N N . GLU A 1 1041 ? -26.396 37.304 41.905 1.00 96.19 1041 GLU A N 1
ATOM 8185 C CA . GLU A 1 1041 ? -26.617 37.917 43.226 1.00 96.19 1041 GLU A CA 1
ATOM 8186 C C . GLU A 1 1041 ? -26.739 39.448 43.146 1.00 96.19 1041 GLU A C 1
ATOM 8188 O O . GLU A 1 1041 ? -27.618 40.055 43.767 1.00 96.19 1041 GLU A O 1
ATOM 8193 N N . TYR A 1 1042 ? -25.906 40.094 42.325 1.00 96.31 1042 TYR A N 1
ATOM 8194 C CA . TYR A 1 1042 ? -25.992 41.538 42.099 1.00 96.31 1042 TYR A CA 1
ATOM 8195 C C . TYR A 1 1042 ? -27.333 41.947 41.478 1.00 96.31 1042 TYR A C 1
ATOM 8197 O O . TYR A 1 1042 ? -27.883 42.998 41.822 1.00 96.31 1042 TYR A O 1
ATOM 8205 N N . SER A 1 1043 ? -27.898 41.098 40.616 1.00 96.00 1043 SER A N 1
ATOM 8206 C CA . SER A 1 1043 ? -29.217 41.345 40.042 1.00 96.00 1043 SER A CA 1
ATOM 8207 C C . SER A 1 1043 ? -30.358 41.234 41.057 1.00 96.00 1043 SER A C 1
ATOM 8209 O O . SER A 1 1043 ? -31.366 41.922 40.930 1.00 96.00 1043 SER A O 1
ATOM 8211 N N . HIS A 1 1044 ? -30.201 40.431 42.110 1.00 94.00 1044 HIS A N 1
ATOM 8212 C CA . HIS A 1 1044 ? -31.187 40.323 43.195 1.00 94.00 1044 HIS A CA 1
ATOM 8213 C C . HIS A 1 1044 ? -31.107 41.475 44.190 1.00 94.00 1044 HIS A C 1
ATOM 8215 O O . HIS A 1 1044 ? -32.125 41.900 44.735 1.00 94.00 1044 HIS A O 1
ATOM 8221 N N . THR A 1 1045 ? -29.903 41.985 44.430 1.00 96.06 1045 THR A N 1
ATOM 8222 C CA . THR A 1 1045 ? -29.641 42.907 45.541 1.00 96.06 1045 THR A CA 1
ATOM 8223 C C . THR A 1 1045 ? -29.502 44.365 45.123 1.00 96.06 1045 THR A C 1
ATOM 8225 O O . THR A 1 1045 ? -29.796 45.246 45.929 1.00 96.06 1045 THR A O 1
ATOM 8228 N N . THR A 1 1046 ? -29.052 44.637 43.893 1.00 95.69 1046 THR A N 1
ATOM 8229 C CA . THR A 1 1046 ? -28.646 45.988 43.476 1.00 95.69 1046 THR A CA 1
ATOM 8230 C C . THR A 1 1046 ? -29.299 46.445 42.172 1.00 95.69 1046 THR A C 1
ATOM 8232 O O . THR A 1 1046 ? -29.974 47.472 42.173 1.00 95.69 1046 THR A O 1
ATOM 8235 N N . ASP A 1 1047 ? -29.125 45.713 41.067 1.00 94.31 1047 ASP A N 1
ATOM 8236 C CA . ASP A 1 1047 ? -29.673 46.090 39.754 1.00 94.31 1047 ASP A CA 1
ATOM 8237 C C . ASP A 1 1047 ? -30.330 44.898 39.058 1.00 94.31 1047 ASP A C 1
ATOM 8239 O O . ASP A 1 1047 ? -29.664 44.075 38.433 1.00 94.31 1047 ASP A O 1
ATOM 8243 N N . ARG A 1 1048 ? -31.664 44.859 39.093 1.00 93.81 1048 ARG A N 1
ATOM 8244 C CA . ARG A 1 1048 ? -32.476 43.772 38.534 1.00 93.81 1048 ARG A CA 1
ATOM 8245 C C . ARG A 1 1048 ? -32.164 43.421 37.079 1.00 93.81 1048 ARG A C 1
ATOM 8247 O O . ARG A 1 1048 ? -32.357 42.266 36.694 1.00 93.81 1048 ARG A O 1
ATOM 8254 N N . LEU A 1 1049 ? -31.719 44.378 36.269 1.00 93.50 1049 LEU A N 1
ATOM 8255 C CA . LEU A 1 1049 ? -31.444 44.167 34.845 1.00 93.50 1049 LEU A CA 1
ATOM 8256 C C . LEU A 1 1049 ? -29.949 43.992 34.547 1.00 93.50 1049 LEU A C 1
ATOM 8258 O O . LEU A 1 1049 ? -29.541 44.002 33.383 1.00 93.50 1049 LEU A O 1
ATOM 8262 N N . TRP A 1 1050 ? -29.128 43.779 35.578 1.00 95.25 1050 TRP A N 1
ATOM 8263 C CA . TRP A 1 1050 ? -27.709 43.507 35.405 1.00 95.25 1050 TRP A CA 1
ATOM 8264 C C . TRP A 1 1050 ? -27.479 42.197 34.646 1.00 95.25 1050 TRP A C 1
ATOM 8266 O O . TRP A 1 1050 ? -27.901 41.132 35.085 1.00 95.25 1050 TRP A O 1
ATOM 8276 N N . ARG A 1 1051 ? -26.783 42.271 33.505 1.00 94.38 1051 ARG A N 1
ATOM 8277 C CA . ARG A 1 1051 ? -26.540 41.131 32.597 1.00 94.38 1051 ARG A CA 1
ATOM 8278 C C . ARG A 1 1051 ? -25.181 40.454 32.799 1.00 94.38 1051 ARG A C 1
ATOM 8280 O O . ARG A 1 1051 ? -25.070 39.240 32.647 1.00 94.38 1051 ARG A O 1
ATOM 8287 N N . LYS A 1 1052 ? -24.153 41.261 33.062 1.00 96.31 1052 LYS A N 1
ATOM 8288 C CA . LYS A 1 1052 ? -22.730 40.906 32.930 1.00 96.31 1052 LYS A CA 1
ATOM 8289 C C . LYS A 1 1052 ? -22.175 40.184 34.164 1.00 96.31 1052 LYS A C 1
ATOM 8291 O O . LYS A 1 1052 ? -22.848 40.095 35.190 1.00 96.31 1052 LYS A O 1
ATOM 8296 N N . THR A 1 1053 ? -20.938 39.696 34.085 1.00 96.69 1053 THR A N 1
ATOM 8297 C CA . THR A 1 1053 ? -20.139 39.284 35.262 1.00 96.69 1053 THR A CA 1
ATOM 8298 C C . THR A 1 1053 ? -19.808 40.494 36.161 1.00 96.69 1053 THR A C 1
ATOM 8300 O O . THR A 1 1053 ? -20.360 41.587 35.971 1.00 96.69 1053 THR A O 1
ATOM 8303 N N . ARG A 1 1054 ? -18.945 40.338 37.176 1.00 95.12 1054 ARG A N 1
ATOM 8304 C CA . ARG A 1 1054 ? -18.648 41.402 38.164 1.00 95.12 1054 ARG A CA 1
ATOM 8305 C C . ARG A 1 1054 ? -17.182 41.837 38.266 1.00 95.12 1054 ARG A C 1
ATOM 8307 O O . ARG A 1 1054 ? -16.888 42.700 39.092 1.00 95.12 1054 ARG A O 1
ATOM 8314 N N . SER A 1 1055 ? -16.298 41.340 37.400 1.00 93.12 1055 SER A N 1
ATOM 8315 C CA . SER A 1 1055 ? -14.897 41.787 37.312 1.00 93.12 1055 SER A CA 1
ATOM 8316 C C . SER A 1 1055 ? -14.779 43.311 37.132 1.00 93.12 1055 SER A C 1
ATOM 8318 O O . SER A 1 1055 ? -15.516 43.910 36.348 1.00 93.12 1055 SER A O 1
ATOM 8320 N N . GLU A 1 1056 ? -13.863 43.966 37.848 1.00 91.44 1056 GLU A N 1
ATOM 8321 C CA . GLU A 1 1056 ? -13.635 45.415 37.729 1.00 91.44 1056 GLU A CA 1
ATOM 8322 C C . GLU A 1 1056 ? -12.714 45.725 36.538 1.00 91.44 1056 GLU A C 1
ATOM 8324 O O . GLU A 1 1056 ? -11.599 45.210 36.463 1.00 91.44 1056 GLU A O 1
ATOM 8329 N N . TYR A 1 1057 ? -13.169 46.582 35.616 1.00 84.56 1057 TYR A N 1
ATOM 8330 C CA . TYR A 1 1057 ? -12.400 46.972 34.424 1.00 84.56 1057 TYR A CA 1
ATOM 8331 C C . TYR A 1 1057 ? -11.990 48.443 34.428 1.00 84.56 1057 TYR A C 1
ATOM 8333 O O . TYR A 1 1057 ? -10.888 48.791 34.005 1.00 84.56 1057 TYR A O 1
ATOM 8341 N N . ASN A 1 1058 ? -12.868 49.320 34.904 1.00 81.56 1058 ASN A N 1
ATOM 8342 C CA . ASN A 1 1058 ? -12.534 50.699 35.232 1.00 81.56 1058 ASN A CA 1
ATOM 8343 C C . ASN A 1 1058 ? -13.403 51.166 36.408 1.00 81.56 1058 ASN A C 1
ATOM 8345 O O . ASN A 1 1058 ? -14.314 50.456 36.828 1.00 81.56 1058 ASN A O 1
ATOM 8349 N N . SER A 1 1059 ? -13.160 52.382 36.901 1.00 82.31 1059 SER A N 1
ATOM 8350 C CA . SER A 1 1059 ? -13.843 52.928 38.082 1.00 82.31 1059 SER A CA 1
ATOM 8351 C C . SER A 1 1059 ? -15.374 53.019 37.965 1.00 82.31 1059 SER A C 1
ATOM 8353 O O . SER A 1 1059 ? -16.050 53.206 38.975 1.00 82.31 1059 SER A O 1
ATOM 8355 N N . THR A 1 1060 ? -15.933 52.896 36.758 1.00 86.06 1060 THR A N 1
ATOM 8356 C CA . THR A 1 1060 ? -17.370 53.039 36.476 1.00 86.06 1060 THR A CA 1
ATOM 8357 C C . THR A 1 1060 ? -18.021 51.813 35.829 1.00 86.06 1060 THR A C 1
ATOM 8359 O O . THR A 1 1060 ? -19.237 51.667 35.919 1.00 86.06 1060 THR A O 1
ATOM 8362 N N . CYS A 1 1061 ? -17.255 50.927 35.189 1.00 92.00 1061 CYS A N 1
ATOM 8363 C CA . CYS A 1 1061 ? -17.773 49.856 34.340 1.00 92.00 1061 CYS A CA 1
ATOM 8364 C C . CYS A 1 1061 ? -17.214 48.497 34.767 1.00 92.00 1061 CYS A C 1
ATOM 8366 O O . CYS A 1 1061 ? -16.002 48.286 34.845 1.00 92.00 1061 CYS A O 1
ATOM 8368 N N . TYR A 1 1062 ? -18.143 47.579 35.028 1.00 94.69 1062 TYR A N 1
ATOM 8369 C CA . TYR A 1 1062 ? -17.894 46.265 35.611 1.00 94.69 1062 TYR A CA 1
ATOM 8370 C C . TYR A 1 1062 ? -18.410 45.171 34.684 1.00 94.69 1062 TYR A C 1
ATOM 8372 O O . TYR A 1 1062 ? -19.450 45.339 34.040 1.00 94.69 1062 TYR A O 1
ATOM 8380 N N . GLY A 1 1063 ? -17.705 44.049 34.668 1.00 94.31 1063 GLY A N 1
ATOM 8381 C CA . GLY A 1 1063 ? -18.109 42.807 34.033 1.00 94.31 1063 GLY A CA 1
ATOM 8382 C C . GLY A 1 1063 ? -18.046 42.787 32.512 1.00 94.31 1063 GLY A C 1
ATOM 8383 O O . GLY A 1 1063 ? -17.976 43.816 31.835 1.00 94.31 1063 GLY A O 1
ATOM 8384 N N . VAL A 1 1064 ? -18.167 41.575 31.993 1.00 95.94 1064 VAL A N 1
ATOM 8385 C CA . VAL A 1 1064 ? -18.220 41.191 30.577 1.00 95.94 1064 VAL A CA 1
ATOM 8386 C C . VAL A 1 1064 ? -19.541 40.493 30.290 1.00 95.94 1064 VAL A C 1
ATOM 8388 O O . VAL A 1 1064 ? -20.158 39.973 31.216 1.00 95.94 1064 VAL A O 1
ATOM 8391 N N . ASP A 1 1065 ? -19.998 40.505 29.037 1.00 96.38 1065 ASP A N 1
ATOM 8392 C CA . ASP A 1 1065 ? -21.052 39.602 28.577 1.00 96.38 1065 ASP A CA 1
ATOM 8393 C C . ASP A 1 1065 ? -20.479 38.171 28.515 1.00 96.38 1065 ASP A C 1
ATOM 8395 O O . ASP A 1 1065 ? -19.679 37.852 27.626 1.00 96.38 1065 ASP A O 1
ATOM 8399 N N . PRO A 1 1066 ? -20.861 37.294 29.456 1.00 95.06 1066 PRO A N 1
ATOM 8400 C CA . PRO A 1 1066 ? -20.284 35.959 29.555 1.00 95.06 1066 PRO A CA 1
ATOM 8401 C C . PRO A 1 1066 ? -20.609 35.056 28.356 1.00 95.06 1066 PRO A C 1
ATOM 8403 O O . PRO A 1 1066 ? -19.884 34.092 28.116 1.00 95.06 1066 PRO A O 1
ATOM 8406 N N . ASN A 1 1067 ? -21.646 35.357 27.565 1.00 94.88 1067 ASN A N 1
ATOM 8407 C CA . ASN A 1 1067 ? -21.964 34.623 26.335 1.00 94.88 1067 ASN A CA 1
ATOM 8408 C C . ASN A 1 1067 ? -21.384 35.300 25.075 1.00 94.88 1067 ASN A C 1
ATOM 8410 O O . ASN A 1 1067 ? -21.879 35.081 23.967 1.00 94.88 1067 ASN A O 1
ATOM 8414 N N . ARG A 1 1068 ? -20.364 36.152 25.258 1.00 95.88 1068 ARG A N 1
ATOM 8415 C CA . ARG A 1 1068 ? -19.468 36.704 24.224 1.00 95.88 1068 ARG A CA 1
ATOM 8416 C C . ARG A 1 1068 ? -17.982 36.475 24.540 1.00 95.88 1068 ARG A C 1
ATOM 8418 O O . ARG A 1 1068 ? -17.119 36.938 23.801 1.00 95.88 1068 ARG A O 1
ATOM 8425 N N . ASN A 1 1069 ? -17.672 35.797 25.650 1.00 96.69 1069 ASN A N 1
ATOM 8426 C CA . ASN A 1 1069 ? -16.314 35.650 26.182 1.00 96.69 1069 ASN A CA 1
ATOM 8427 C C . ASN A 1 1069 ? -15.651 34.298 25.852 1.00 96.69 1069 ASN A C 1
ATOM 8429 O O . ASN A 1 1069 ? -14.577 34.018 26.370 1.00 96.69 1069 ASN A O 1
ATOM 8433 N N . TRP A 1 1070 ? -16.251 33.448 25.016 1.00 97.31 1070 TRP A N 1
ATOM 8434 C CA . TRP A 1 1070 ? -15.682 32.141 24.651 1.00 97.31 1070 TRP A CA 1
ATOM 8435 C C . TRP A 1 1070 ? -14.657 32.276 23.518 1.00 97.31 1070 TRP A C 1
ATOM 8437 O O . TRP A 1 1070 ? -14.796 33.160 22.680 1.00 97.31 1070 TRP A O 1
ATOM 8447 N N . ASP A 1 1071 ? -13.633 31.418 23.476 1.00 95.06 1071 ASP A N 1
ATOM 8448 C CA . ASP A 1 1071 ? -12.479 31.507 22.557 1.00 95.06 1071 ASP A CA 1
ATOM 8449 C C . ASP A 1 1071 ? -12.746 31.025 21.119 1.00 95.06 1071 ASP A C 1
ATOM 8451 O O . ASP A 1 1071 ? -11.845 31.064 20.284 1.00 95.06 1071 ASP A O 1
ATOM 8455 N N . PHE A 1 1072 ? -13.983 30.643 20.793 1.00 96.00 1072 PHE A N 1
ATOM 8456 C CA . PHE A 1 1072 ? -14.395 30.285 19.434 1.00 96.00 1072 PHE A CA 1
ATOM 8457 C C . PHE A 1 1072 ? -15.055 31.483 18.740 1.00 96.00 1072 PHE A C 1
ATOM 8459 O O . PHE A 1 1072 ? -16.087 31.981 19.197 1.00 96.00 1072 PHE A O 1
ATOM 8466 N N . HIS A 1 1073 ? -14.432 31.966 17.659 1.00 96.44 1073 HIS A N 1
ATOM 8467 C CA . HIS A 1 1073 ? -14.834 33.182 16.933 1.00 96.44 1073 HIS A CA 1
ATOM 8468 C C . HIS A 1 1073 ? -14.964 34.425 17.827 1.00 96.44 1073 HIS A C 1
ATOM 8470 O O . HIS A 1 1073 ? -15.831 35.266 17.619 1.00 96.44 1073 HIS A O 1
ATOM 8476 N N . TRP A 1 1074 ? -14.133 34.541 18.867 1.00 96.31 1074 TRP A N 1
ATOM 8477 C CA . TRP A 1 1074 ? -14.223 35.615 19.858 1.00 96.31 1074 TRP A CA 1
ATOM 8478 C C . TRP A 1 1074 ? -14.067 37.017 19.247 1.00 96.31 1074 TRP A C 1
ATOM 8480 O O . TRP A 1 1074 ? -13.144 37.268 18.475 1.00 96.31 1074 TRP A O 1
ATOM 8490 N N . GLY A 1 1075 ? -14.920 37.959 19.664 1.00 92.06 1075 GLY A N 1
ATOM 8491 C CA . GLY A 1 1075 ? -14.771 39.378 19.314 1.00 92.06 1075 GLY A CA 1
ATOM 8492 C C . GLY A 1 1075 ? -15.103 39.734 17.859 1.00 92.06 1075 GLY A C 1
ATOM 8493 O O . GLY A 1 1075 ? -14.815 40.852 17.438 1.00 92.06 1075 GLY A O 1
ATOM 8494 N N . GLU A 1 1076 ? -15.700 38.813 17.097 1.00 94.19 1076 GLU A N 1
ATOM 8495 C CA . GLU A 1 1076 ? -16.155 39.062 15.727 1.00 94.19 1076 GLU A CA 1
ATOM 8496 C C . GLU A 1 1076 ? -17.550 39.736 15.731 1.00 94.19 1076 GLU A C 1
ATOM 8498 O O . GLU A 1 1076 ? -17.706 40.873 16.185 1.00 94.19 1076 GLU A O 1
ATOM 8503 N N . VAL A 1 1077 ? -18.599 39.065 15.250 1.00 92.50 1077 VAL A N 1
ATOM 8504 C CA . VAL A 1 1077 ? -19.929 39.657 15.038 1.00 92.50 1077 VAL A CA 1
ATOM 8505 C C . VAL A 1 1077 ? -20.796 39.674 16.304 1.00 92.50 1077 VAL A C 1
ATOM 8507 O O . VAL A 1 1077 ? -20.781 38.763 17.126 1.00 92.50 1077 VAL A O 1
ATOM 8510 N N . GLY A 1 1078 ? -21.598 40.729 16.481 1.00 90.50 1078 GLY A N 1
ATOM 8511 C CA . GLY A 1 1078 ? -22.532 40.818 17.614 1.00 90.50 1078 GLY A CA 1
ATOM 8512 C C . GLY A 1 1078 ? -21.869 40.993 18.986 1.00 90.50 1078 GLY A C 1
ATOM 8513 O O . GLY A 1 1078 ? -22.435 40.580 20.003 1.00 90.50 1078 GLY A O 1
ATOM 8514 N N . THR A 1 1079 ? -20.676 41.595 19.017 1.00 93.56 1079 THR A N 1
ATOM 8515 C CA . THR A 1 1079 ? -19.904 41.925 20.225 1.00 93.56 1079 THR A CA 1
ATOM 8516 C C . THR A 1 1079 ? -19.650 43.436 20.321 1.00 93.56 1079 THR A C 1
ATOM 8518 O O . THR A 1 1079 ? -19.825 44.172 19.349 1.00 93.56 1079 THR A O 1
ATOM 8521 N N . SER A 1 1080 ? -19.241 43.921 21.496 1.00 94.00 1080 SER A N 1
ATOM 8522 C CA . SER A 1 1080 ? -18.777 45.300 21.697 1.00 94.00 1080 SER A CA 1
ATOM 8523 C C . SER A 1 1080 ? -17.391 45.320 22.353 1.00 94.00 1080 SER A C 1
ATOM 8525 O O . SER A 1 1080 ? -17.163 44.547 23.285 1.00 94.00 1080 SER A O 1
ATOM 8527 N N . PRO A 1 1081 ? -16.483 46.231 21.953 1.00 92.19 1081 PRO A N 1
ATOM 8528 C CA . PRO A 1 1081 ? -15.214 46.458 22.645 1.00 92.19 1081 PRO A CA 1
ATOM 8529 C C . PRO A 1 1081 ? -15.323 47.465 23.805 1.00 92.19 1081 PRO A C 1
ATOM 8531 O O . PRO A 1 1081 ? -14.374 47.618 24.565 1.00 92.19 1081 PRO A O 1
ATOM 8534 N N . ASP A 1 1082 ? -16.447 48.179 23.943 1.00 94.00 1082 ASP A N 1
ATOM 8535 C CA . ASP A 1 1082 ? -16.665 49.151 25.025 1.00 94.00 1082 ASP A CA 1
ATOM 8536 C C . ASP A 1 1082 ? -16.993 48.440 26.357 1.00 94.00 1082 ASP A C 1
ATOM 8538 O O . ASP A 1 1082 ? -18.047 47.798 26.427 1.00 94.00 1082 ASP A O 1
ATOM 8542 N N . PRO A 1 1083 ? -16.171 48.594 27.423 1.00 93.88 1083 PRO A N 1
ATOM 8543 C CA . PRO A 1 1083 ? -16.400 47.983 28.736 1.00 93.88 1083 PRO A CA 1
ATOM 8544 C C . PRO A 1 1083 ? -17.729 48.344 29.401 1.00 93.88 1083 PRO A C 1
ATOM 8546 O O . PRO A 1 1083 ? -18.214 47.609 30.264 1.00 93.88 1083 PRO A O 1
ATOM 8549 N N . CYS A 1 1084 ? -18.332 49.472 29.038 1.00 92.06 1084 CYS A N 1
ATOM 8550 C CA . CYS A 1 1084 ? -19.603 49.927 29.594 1.00 92.06 1084 CYS A CA 1
ATOM 8551 C C . CYS A 1 1084 ? -20.810 49.370 28.821 1.00 92.06 1084 CYS A C 1
ATOM 8553 O O . CYS A 1 1084 ? -21.941 49.432 29.304 1.00 92.06 1084 CYS A O 1
ATOM 8555 N N . ASN A 1 1085 ? -20.582 48.771 27.651 1.00 94.44 1085 ASN A N 1
ATOM 8556 C CA . ASN A 1 1085 ? -21.626 48.154 26.849 1.00 94.44 1085 ASN A CA 1
ATOM 8557 C C . ASN A 1 1085 ? -22.081 46.816 27.457 1.00 94.44 1085 ASN A C 1
ATOM 8559 O O . ASN A 1 1085 ? -21.289 46.054 28.021 1.00 94.44 1085 ASN A O 1
ATOM 8563 N N . ARG A 1 1086 ? -23.372 46.501 27.306 1.00 92.19 1086 ARG A N 1
ATOM 8564 C CA . ARG A 1 1086 ? -23.962 45.234 27.764 1.00 92.19 1086 ARG A CA 1
ATOM 8565 C C . ARG A 1 1086 ? -23.460 44.002 27.002 1.00 92.19 1086 ARG A C 1
ATOM 8567 O O . ARG A 1 1086 ? -23.566 42.919 27.553 1.00 92.19 1086 ARG A O 1
ATOM 8574 N N . MET A 1 1087 ? -22.941 44.181 25.784 1.00 94.19 1087 MET A N 1
ATOM 8575 C CA . MET A 1 1087 ? -22.367 43.145 24.908 1.00 94.19 1087 MET A CA 1
ATOM 8576 C C . MET A 1 1087 ? -20.828 43.139 24.937 1.00 94.19 1087 MET A C 1
ATOM 8578 O O . MET A 1 1087 ? -20.191 42.666 23.995 1.00 94.19 1087 MET A O 1
ATOM 8582 N N . TYR A 1 1088 ? -20.212 43.737 25.963 1.00 95.88 1088 TYR A N 1
ATOM 8583 C CA . TYR A 1 1088 ? -18.755 43.798 26.070 1.00 95.88 1088 TYR A CA 1
ATOM 8584 C C . TYR A 1 1088 ? -18.147 42.392 26.124 1.00 95.88 1088 TYR A C 1
ATOM 8586 O O . TYR A 1 1088 ? -18.392 41.677 27.089 1.00 95.88 1088 TYR A O 1
ATOM 8594 N N . ALA A 1 1089 ? -17.349 42.000 25.126 1.00 95.00 1089 ALA A N 1
ATOM 8595 C CA . ALA A 1 1089 ? -16.800 40.639 25.022 1.00 95.00 1089 ALA A CA 1
ATOM 8596 C C . ALA A 1 1089 ? -15.601 40.366 25.948 1.00 95.00 1089 ALA A C 1
ATOM 8598 O O . ALA A 1 1089 ? -15.177 39.216 26.083 1.00 95.00 1089 ALA A O 1
ATOM 8599 N N . GLY A 1 1090 ? -15.064 41.410 26.586 1.00 94.12 1090 GLY A N 1
ATOM 8600 C CA . GLY A 1 1090 ? -13.885 41.354 27.449 1.00 94.12 1090 GLY A CA 1
ATOM 8601 C C . GLY A 1 1090 ? -12.604 41.847 26.783 1.00 94.12 1090 GLY A C 1
ATOM 8602 O O . GLY A 1 1090 ? -12.602 42.179 25.601 1.00 94.12 1090 GLY A O 1
ATOM 8603 N N . PRO A 1 1091 ? -11.498 41.923 27.542 1.00 93.62 1091 PRO A N 1
ATOM 8604 C CA . PRO A 1 1091 ? -10.179 42.271 27.009 1.00 93.62 1091 PRO A CA 1
ATOM 8605 C C . PRO A 1 1091 ? -9.549 41.145 26.171 1.00 93.62 1091 PRO A C 1
ATOM 8607 O O . PRO A 1 1091 ? -8.566 41.376 25.473 1.00 93.62 1091 PRO A O 1
ATOM 8610 N N . GLY A 1 1092 ? -10.076 39.926 26.273 1.00 95.25 1092 GLY A N 1
ATOM 8611 C CA . GLY A 1 1092 ? -9.620 38.740 25.561 1.00 95.25 1092 GLY A CA 1
ATOM 8612 C C . GLY A 1 1092 ? -10.605 37.587 25.763 1.00 95.25 1092 GLY A C 1
ATOM 8613 O O . GLY A 1 1092 ? -11.459 37.670 26.654 1.00 95.25 1092 GLY A O 1
ATOM 8614 N N . PRO A 1 1093 ? -10.493 36.509 24.976 1.00 95.00 1093 PRO A N 1
ATOM 8615 C CA . PRO A 1 1093 ? -11.295 35.317 25.199 1.00 95.00 1093 PRO A CA 1
ATOM 8616 C C . PRO A 1 1093 ? -10.956 34.676 26.551 1.00 95.00 1093 PRO A C 1
ATOM 8618 O O . PRO A 1 1093 ? -9.811 34.722 27.008 1.00 95.00 1093 PRO A O 1
ATOM 8621 N N . LEU A 1 1094 ? -11.955 34.075 27.197 1.00 95.62 1094 LEU A N 1
ATOM 8622 C CA . LEU A 1 1094 ? -11.876 33.423 28.510 1.00 95.62 1094 LEU A CA 1
ATOM 8623 C C . LEU A 1 1094 ? -11.255 34.324 29.600 1.00 95.62 1094 LEU A C 1
ATOM 8625 O O . LEU A 1 1094 ? -10.581 33.851 30.531 1.00 95.62 1094 LEU A O 1
ATOM 8629 N N . SER A 1 1095 ? -11.452 35.642 29.475 1.00 95.25 1095 SER A N 1
ATOM 8630 C CA . SER A 1 1095 ? -10.961 36.633 30.434 1.00 95.25 1095 SER A CA 1
ATOM 8631 C C . SER A 1 1095 ? -11.675 36.532 31.779 1.00 95.25 1095 SER A C 1
ATOM 8633 O O . SER A 1 1095 ? -11.029 36.716 32.811 1.00 95.25 1095 SER A O 1
ATOM 8635 N N . GLU A 1 1096 ? -12.966 36.192 31.777 1.00 95.19 1096 GLU A N 1
ATOM 8636 C CA . GLU A 1 1096 ? -13.764 36.013 32.990 1.00 95.19 1096 GLU A CA 1
ATOM 8637 C C . GLU A 1 1096 ? -13.485 34.663 33.655 1.00 95.19 1096 GLU A C 1
ATOM 8639 O O . GLU A 1 1096 ? -13.367 33.623 32.996 1.00 95.19 1096 GLU A O 1
ATOM 8644 N N . VAL A 1 1097 ? -13.387 34.670 34.986 1.00 94.56 1097 VAL A N 1
ATOM 8645 C CA . VAL A 1 1097 ? -13.069 33.470 35.771 1.00 94.56 1097 VAL A CA 1
ATOM 8646 C C . VAL A 1 1097 ? -14.188 32.432 35.693 1.00 94.56 1097 VAL A C 1
ATOM 8648 O O . VAL A 1 1097 ? -13.907 31.235 35.631 1.00 94.56 1097 VAL A O 1
ATOM 8651 N N . GLU A 1 1098 ? -15.438 32.879 35.610 1.00 94.50 1098 GLU A N 1
ATOM 8652 C CA . GLU A 1 1098 ? -16.631 32.048 35.471 1.00 94.50 1098 GLU A CA 1
ATOM 8653 C C . GLU A 1 1098 ? -16.596 31.260 34.158 1.00 94.50 1098 GLU A C 1
ATOM 8655 O O . GLU A 1 1098 ? -16.808 30.048 34.149 1.00 94.50 1098 GLU A O 1
ATOM 8660 N N . ILE A 1 1099 ? -16.243 31.922 33.052 1.00 96.00 1099 ILE A N 1
ATOM 8661 C CA . ILE A 1 1099 ? -16.208 31.311 31.714 1.00 96.00 1099 ILE A CA 1
ATOM 8662 C C . ILE A 1 1099 ? -14.996 30.406 31.551 1.00 96.00 1099 ILE A C 1
ATOM 8664 O O . ILE A 1 1099 ? -15.098 29.319 30.978 1.00 96.00 1099 ILE A O 1
ATOM 8668 N N . ARG A 1 1100 ? -13.862 30.770 32.150 1.00 95.00 1100 ARG A N 1
ATOM 8669 C CA . ARG A 1 1100 ? -12.702 29.879 32.236 1.00 95.00 1100 ARG A CA 1
ATOM 8670 C C . ARG A 1 1100 ? -13.001 28.621 33.054 1.00 95.00 1100 ARG A C 1
ATOM 8672 O O . ARG A 1 1100 ? -12.641 27.528 32.633 1.00 95.00 1100 ARG A O 1
ATOM 8679 N N . GLY A 1 1101 ? -13.668 28.753 34.198 1.00 94.25 1101 GLY A N 1
ATOM 8680 C CA . GLY A 1 1101 ? -14.048 27.611 35.029 1.00 94.25 1101 GLY A CA 1
ATOM 8681 C C . GLY A 1 1101 ? -15.060 26.701 34.333 1.00 94.25 1101 GLY A C 1
ATOM 8682 O O . GLY A 1 1101 ? -14.894 25.480 34.318 1.00 94.25 1101 GLY A O 1
ATOM 8683 N N . LEU A 1 1102 ? -16.077 27.290 33.698 1.00 94.50 1102 LEU A N 1
ATOM 8684 C CA . LEU A 1 1102 ? -17.108 26.538 32.992 1.00 94.50 1102 LEU A CA 1
ATOM 8685 C C . LEU A 1 1102 ? -16.546 25.821 31.756 1.00 94.50 1102 LEU A C 1
ATOM 8687 O O . LEU A 1 1102 ? -16.798 24.631 31.596 1.00 94.50 1102 LEU A O 1
ATOM 8691 N N . SER A 1 1103 ? -15.734 26.487 30.930 1.00 95.00 1103 SER A N 1
ATOM 8692 C CA . SER A 1 1103 ? -15.073 25.854 29.774 1.00 95.00 1103 SER A CA 1
ATOM 8693 C C . SER A 1 1103 ? -14.154 24.702 30.190 1.00 95.00 1103 SER A C 1
ATOM 8695 O O . SER A 1 1103 ? -14.206 23.632 29.583 1.00 95.00 1103 SER A O 1
ATOM 8697 N N . GLN A 1 1104 ? -13.376 24.856 31.267 1.00 93.12 1104 GLN A N 1
ATOM 8698 C CA . GLN A 1 1104 ? -12.551 23.776 31.821 1.00 93.12 1104 GLN A CA 1
ATOM 8699 C C . GLN A 1 1104 ? -13.394 22.581 32.278 1.00 93.12 1104 GLN A C 1
ATOM 8701 O O . GLN A 1 1104 ? -13.044 21.435 31.990 1.00 93.12 1104 GLN A O 1
ATOM 8706 N N . TYR A 1 1105 ? -14.518 22.831 32.953 1.00 92.75 1105 TYR A N 1
ATOM 8707 C CA . TYR A 1 1105 ? -15.408 21.763 33.393 1.00 92.75 1105 TYR A CA 1
ATOM 8708 C C . TYR A 1 1105 ? -16.083 21.050 32.218 1.00 92.75 1105 TYR A C 1
ATOM 8710 O O . TYR A 1 1105 ? -16.028 19.822 32.160 1.00 92.75 1105 TYR A O 1
ATOM 8718 N N . ILE A 1 1106 ? -16.645 21.788 31.253 1.00 93.88 1106 ILE A N 1
ATOM 8719 C CA . ILE A 1 1106 ? -17.258 21.192 30.056 1.00 93.88 1106 ILE A CA 1
ATOM 8720 C C . ILE A 1 1106 ? -16.214 20.362 29.304 1.00 93.88 1106 ILE A C 1
ATOM 8722 O O . ILE A 1 1106 ? -16.481 19.212 28.972 1.00 93.88 1106 ILE A O 1
ATOM 8726 N N . THR A 1 1107 ? -14.997 20.884 29.123 1.00 90.56 1107 THR A N 1
ATOM 8727 C CA . THR A 1 1107 ? -13.883 20.139 28.509 1.00 90.56 1107 THR A CA 1
ATOM 8728 C C . THR A 1 1107 ? -13.598 18.837 29.260 1.00 90.56 1107 THR A C 1
ATOM 8730 O O . THR A 1 1107 ? -13.384 17.800 28.638 1.00 90.56 1107 THR A O 1
ATOM 8733 N N . SER A 1 1108 ? -13.644 18.854 30.598 1.00 88.12 1108 SER A N 1
ATOM 8734 C CA . SER A 1 1108 ? -13.382 17.666 31.422 1.00 88.12 1108 SER A CA 1
ATOM 8735 C C . SER A 1 1108 ? -14.416 16.545 31.253 1.00 88.12 1108 SER A C 1
ATOM 8737 O O . SER A 1 1108 ? -14.106 15.385 31.532 1.00 88.12 1108 SER A O 1
ATOM 8739 N N . VAL A 1 1109 ? -15.625 16.872 30.784 1.00 86.62 1109 VAL A N 1
ATOM 8740 C CA . VAL A 1 1109 ? -16.705 15.905 30.526 1.00 86.62 1109 VAL A CA 1
ATOM 8741 C C . VAL A 1 1109 ? -17.027 15.738 29.039 1.00 86.62 1109 VAL A C 1
ATOM 8743 O O . VAL A 1 1109 ? -17.852 14.893 28.701 1.00 86.62 1109 VAL A O 1
ATOM 8746 N N . ALA A 1 1110 ? -16.350 16.474 28.152 1.00 81.00 1110 ALA A N 1
ATOM 8747 C CA . ALA A 1 1110 ? -16.651 16.558 26.723 1.00 81.00 1110 ALA A CA 1
ATOM 8748 C C . ALA A 1 1110 ? -16.657 15.193 26.023 1.00 81.00 1110 ALA A C 1
ATOM 8750 O O . ALA A 1 1110 ? -17.578 14.897 25.274 1.00 81.00 1110 ALA A O 1
ATOM 8751 N N . GLU A 1 1111 ? -15.692 14.317 26.331 1.00 73.06 1111 GLU A N 1
ATOM 8752 C CA . GLU A 1 1111 ? -15.614 12.964 25.745 1.00 73.06 1111 GLU A CA 1
ATOM 8753 C C . GLU A 1 1111 ? -16.808 12.059 26.098 1.00 73.06 1111 GLU A C 1
ATOM 8755 O O . GLU A 1 1111 ? -16.976 10.990 25.512 1.00 73.06 1111 GLU A O 1
ATOM 8760 N N . ARG A 1 1112 ? -17.609 12.440 27.097 1.00 78.12 1112 ARG A N 1
ATOM 8761 C CA . ARG A 1 1112 ? -18.804 11.706 27.530 1.00 78.12 1112 ARG A CA 1
ATOM 8762 C C . ARG A 1 1112 ? -20.090 12.453 27.201 1.00 78.12 1112 ARG A C 1
ATOM 8764 O O . ARG A 1 1112 ? -21.150 11.910 27.484 1.00 78.12 1112 ARG A O 1
ATOM 8771 N N . LEU A 1 1113 ? -19.998 13.682 26.701 1.00 85.69 1113 LEU A N 1
ATOM 8772 C CA . LEU A 1 1113 ? -21.120 14.592 26.556 1.00 85.69 1113 LEU A CA 1
ATOM 8773 C C . LEU A 1 1113 ? -21.760 14.433 25.175 1.00 85.69 1113 LEU A C 1
ATOM 8775 O O . LEU A 1 1113 ? -21.153 14.772 24.163 1.00 85.69 1113 LEU A O 1
ATOM 8779 N N . ASP A 1 1114 ? -22.998 13.950 25.147 1.00 89.44 1114 ASP A N 1
ATOM 8780 C CA . ASP A 1 1114 ? -23.746 13.704 23.912 1.00 89.44 1114 ASP A CA 1
ATOM 8781 C C . ASP A 1 1114 ? -24.689 14.869 23.587 1.00 89.44 1114 ASP A C 1
ATOM 8783 O O . ASP A 1 1114 ? -24.821 15.267 22.425 1.00 89.44 1114 ASP A O 1
ATOM 8787 N N . VAL A 1 1115 ? -25.319 15.435 24.625 1.00 94.69 1115 VAL A N 1
ATOM 8788 C CA . VAL A 1 1115 ? -26.313 16.509 24.513 1.00 94.69 1115 VAL A CA 1
ATOM 8789 C C . VAL A 1 1115 ? -25.920 17.706 25.375 1.00 94.69 1115 VAL A C 1
ATOM 8791 O O . VAL A 1 1115 ? -25.702 17.571 26.578 1.00 94.69 1115 VAL A O 1
ATOM 8794 N N . TYR A 1 1116 ? -25.898 18.900 24.787 1.00 97.19 1116 TYR A N 1
ATOM 8795 C CA . TYR A 1 1116 ? -25.677 20.163 25.491 1.00 97.19 1116 TYR A CA 1
ATOM 8796 C C . TYR A 1 1116 ? -26.844 21.122 25.260 1.00 97.19 1116 TYR A C 1
ATOM 8798 O O . TYR A 1 1116 ? -27.229 21.364 24.114 1.00 97.19 1116 TYR A O 1
ATOM 8806 N N . ILE A 1 1117 ? -27.400 21.673 26.342 1.00 97.50 1117 ILE A N 1
ATOM 8807 C CA . ILE A 1 1117 ? -28.502 22.638 26.271 1.00 97.50 1117 ILE A CA 1
ATOM 8808 C C . ILE A 1 1117 ? -28.198 23.869 27.129 1.00 97.50 1117 ILE A C 1
ATOM 8810 O O . ILE A 1 1117 ? -27.973 23.754 28.339 1.00 97.50 1117 ILE A O 1
ATOM 8814 N N . SER A 1 1118 ? -28.233 25.051 26.513 1.00 96.25 1118 SER A N 1
ATOM 8815 C CA . SER A 1 1118 ? -28.179 26.333 27.218 1.00 96.25 1118 SER A CA 1
ATOM 8816 C C . SER A 1 1118 ? -29.579 26.933 27.375 1.00 96.25 1118 SER A C 1
ATOM 8818 O O . SER A 1 1118 ? -30.415 26.846 26.476 1.00 96.25 1118 SER A O 1
ATOM 8820 N N . PHE A 1 1119 ? -29.858 27.541 28.527 1.00 96.88 1119 PHE A N 1
ATOM 8821 C CA . PHE A 1 1119 ? -31.140 28.196 28.799 1.00 96.88 1119 PHE A CA 1
ATOM 8822 C C . PHE A 1 1119 ? -30.941 29.696 29.024 1.00 96.88 1119 PHE A C 1
ATOM 8824 O O . PHE A 1 1119 ? -30.220 30.106 29.939 1.00 96.88 1119 PHE A O 1
ATOM 8831 N N . HIS A 1 1120 ? -31.622 30.488 28.202 1.00 94.56 1120 HIS A N 1
ATOM 8832 C CA . HIS A 1 1120 ? -31.611 31.947 28.158 1.00 94.56 1120 HIS A CA 1
ATOM 8833 C C . HIS A 1 1120 ? -33.031 32.515 28.289 1.00 94.56 1120 HIS A C 1
ATOM 8835 O O . HIS A 1 1120 ? -34.024 31.778 28.269 1.00 94.56 1120 HIS A O 1
ATOM 8841 N N . SER A 1 1121 ? -33.133 33.835 28.424 1.00 89.94 1121 SER A N 1
ATOM 8842 C CA . SER A 1 1121 ? -34.383 34.566 28.229 1.00 89.94 1121 SER A CA 1
ATOM 8843 C C . SER A 1 1121 ? -34.135 35.873 27.480 1.00 89.94 1121 SER A C 1
ATOM 8845 O O . SER A 1 1121 ? -33.110 36.514 27.670 1.00 89.94 1121 SER A O 1
ATOM 8847 N N . TYR A 1 1122 ? -35.057 36.356 26.661 1.00 90.00 1122 TYR A N 1
ATOM 8848 C CA . TYR A 1 1122 ? -36.391 35.851 26.331 1.00 90.00 1122 TYR A CA 1
ATOM 8849 C C . TYR A 1 1122 ? -36.549 35.813 24.807 1.00 90.00 1122 TYR A C 1
ATOM 8851 O O . TYR A 1 1122 ? -35.827 36.494 24.075 1.00 90.00 1122 TYR A O 1
ATOM 8859 N N . GLY A 1 1123 ? -37.535 35.072 24.309 1.00 90.25 1123 GLY A N 1
ATOM 8860 C CA . GLY A 1 1123 ? -37.857 35.122 22.881 1.00 90.25 1123 GLY A CA 1
ATOM 8861 C C . GLY A 1 1123 ? -38.743 34.003 22.358 1.00 90.25 1123 GLY A C 1
ATOM 8862 O O . GLY A 1 1123 ? -39.187 34.086 21.212 1.00 90.25 1123 GLY A O 1
ATOM 8863 N N . GLN A 1 1124 ? -39.017 32.977 23.169 1.00 93.94 1124 GLN A N 1
ATOM 8864 C CA . GLN A 1 1124 ? -39.698 31.753 22.739 1.00 93.94 1124 GLN A CA 1
ATOM 8865 C C . GLN A 1 1124 ? -39.016 31.125 21.509 1.00 93.94 1124 GLN A C 1
ATOM 8867 O O . GLN A 1 1124 ? -39.654 30.859 20.485 1.00 93.94 1124 GLN A O 1
ATOM 8872 N N . LEU A 1 1125 ? -37.699 30.922 21.594 1.00 94.38 1125 LEU A N 1
ATOM 8873 C CA . LEU A 1 1125 ? -36.887 30.320 20.533 1.00 94.38 1125 LEU A CA 1
ATOM 8874 C C . LEU A 1 1125 ? -36.255 29.012 21.014 1.00 94.38 1125 LEU A C 1
ATOM 8876 O O . LEU A 1 1125 ? -35.823 28.913 22.159 1.00 94.38 1125 LEU A O 1
ATOM 8880 N N . LEU A 1 1126 ? -36.176 28.025 20.123 1.00 96.56 1126 LEU A N 1
ATOM 8881 C CA . LEU A 1 1126 ? -35.370 26.817 20.287 1.00 96.56 1126 LEU A CA 1
ATOM 8882 C C . LEU A 1 1126 ? -34.321 26.782 19.175 1.00 96.56 1126 LEU A C 1
ATOM 8884 O O . LEU A 1 1126 ? -34.607 26.417 18.035 1.00 96.56 1126 LEU A O 1
ATOM 8888 N N . MET A 1 1127 ? -33.115 27.222 19.503 1.00 95.88 1127 MET A N 1
ATOM 8889 C CA . MET A 1 1127 ? -32.057 27.483 18.536 1.00 95.88 1127 MET A CA 1
ATOM 8890 C C . MET A 1 1127 ? -30.976 26.404 18.542 1.00 95.88 1127 MET A C 1
ATOM 8892 O O . MET A 1 1127 ? -30.802 25.694 19.532 1.00 95.88 1127 MET A O 1
ATOM 8896 N N . PHE A 1 1128 ? -30.217 26.317 17.453 1.00 96.69 1128 PHE A N 1
ATOM 8897 C CA . PHE A 1 1128 ? -29.006 25.500 17.339 1.00 96.69 1128 PHE A CA 1
ATOM 8898 C C . PHE A 1 1128 ? -27.902 26.248 16.553 1.00 96.69 1128 PHE A C 1
ATOM 8900 O O . PHE A 1 1128 ? -28.207 27.257 15.908 1.00 96.69 1128 PHE A O 1
ATOM 8907 N N . PRO A 1 1129 ? -26.628 25.811 16.621 1.00 95.62 1129 PRO A N 1
ATOM 8908 C CA . PRO A 1 1129 ? -25.498 26.481 15.963 1.00 95.62 1129 PRO A CA 1
ATOM 8909 C C . PRO A 1 1129 ? -25.612 26.626 14.433 1.00 95.62 1129 PRO A C 1
ATOM 8911 O O . PRO A 1 1129 ? -26.340 25.877 13.783 1.00 95.62 1129 PRO A O 1
ATOM 8914 N N . TYR A 1 1130 ? -24.850 27.525 13.806 1.00 94.69 1130 TYR A N 1
ATOM 8915 C CA . TYR A 1 1130 ? -23.910 28.481 14.415 1.00 94.69 1130 TYR A CA 1
ATOM 8916 C C . TYR A 1 1130 ? -24.517 29.884 14.554 1.00 94.69 1130 TYR A C 1
ATOM 8918 O O . TYR A 1 1130 ? -25.409 30.260 13.802 1.00 94.69 1130 TYR A O 1
ATOM 8926 N N . GLY A 1 1131 ? -24.037 30.659 15.528 1.00 90.69 1131 GLY A N 1
ATOM 8927 C CA . GLY A 1 1131 ? -24.392 32.064 15.735 1.00 90.69 1131 GLY A CA 1
ATOM 8928 C C . GLY A 1 1131 ? -23.378 33.062 15.172 1.00 90.69 1131 GLY A C 1
ATOM 8929 O O . GLY A 1 1131 ? -23.732 34.220 14.965 1.00 90.69 1131 GLY A O 1
ATOM 8930 N N . PHE A 1 1132 ? -22.130 32.664 14.916 1.00 92.12 1132 PHE A N 1
ATOM 8931 C CA . PHE A 1 1132 ? -21.110 33.551 14.329 1.00 92.12 1132 PHE A CA 1
ATOM 8932 C C . PHE A 1 1132 ? -21.179 33.661 12.790 1.00 92.12 1132 PHE A C 1
ATOM 8934 O O . PHE A 1 1132 ? -20.622 34.602 12.226 1.00 92.12 1132 PHE A O 1
ATOM 8941 N N . THR A 1 1133 ? -21.844 32.720 12.108 1.00 91.69 1133 THR A N 1
ATOM 8942 C CA . THR A 1 1133 ? -21.946 32.639 10.638 1.00 91.69 1133 THR A CA 1
ATOM 8943 C C . THR A 1 1133 ? -23.364 32.265 10.197 1.00 91.69 1133 THR A C 1
ATOM 8945 O O . THR A 1 1133 ? -24.119 31.679 10.968 1.00 91.69 1133 THR A O 1
ATOM 8948 N N . GLU A 1 1134 ? -23.713 32.590 8.949 1.00 87.88 1134 GLU A N 1
ATOM 8949 C CA . GLU A 1 1134 ? -24.932 32.101 8.283 1.00 87.88 1134 GLU A CA 1
ATOM 8950 C C . GLU A 1 1134 ? -24.752 30.690 7.692 1.00 87.88 1134 GLU A C 1
ATOM 8952 O O . GLU A 1 1134 ? -25.729 30.065 7.272 1.00 87.88 1134 GLU A O 1
ATOM 8957 N N . ASP A 1 1135 ? -23.517 30.178 7.653 1.00 90.44 1135 ASP A N 1
ATOM 8958 C CA . ASP A 1 1135 ? -23.235 28.840 7.139 1.00 90.44 1135 ASP A CA 1
ATOM 8959 C C . ASP A 1 1135 ? -23.881 27.756 8.023 1.00 90.44 1135 ASP A C 1
ATOM 8961 O O . ASP A 1 1135 ? -23.786 27.807 9.256 1.00 90.44 1135 ASP A O 1
ATOM 8965 N N . PRO A 1 1136 ? -24.519 26.735 7.420 1.00 89.62 1136 PRO A N 1
ATOM 8966 C CA . PRO A 1 1136 ? -25.158 25.672 8.176 1.00 89.62 1136 PRO A CA 1
ATOM 8967 C C . PRO A 1 1136 ? -24.127 24.813 8.916 1.00 89.62 1136 PRO A C 1
ATOM 8969 O O . PRO A 1 1136 ? -23.055 24.491 8.402 1.00 89.62 1136 PRO A O 1
ATOM 8972 N N . VAL A 1 1137 ? -24.496 24.379 10.120 1.00 92.12 1137 VAL A N 1
ATOM 8973 C CA . VAL A 1 1137 ? -23.758 23.367 10.886 1.00 92.12 1137 VAL A CA 1
ATOM 8974 C C . VAL A 1 1137 ? -23.733 22.016 10.149 1.00 92.12 1137 VAL A C 1
ATOM 8976 O O . VAL A 1 1137 ? -24.664 21.668 9.426 1.00 92.12 1137 VAL A O 1
ATOM 8979 N N . ASP A 1 1138 ? -22.672 21.230 10.335 1.00 88.00 1138 ASP A N 1
ATOM 8980 C CA . ASP A 1 1138 ? -22.416 19.966 9.620 1.00 88.00 1138 ASP A CA 1
ATOM 8981 C C . ASP A 1 1138 ? -23.533 18.911 9.750 1.00 88.00 1138 ASP A C 1
ATOM 8983 O O . ASP A 1 1138 ? -23.729 18.101 8.846 1.00 88.00 1138 ASP A O 1
ATOM 8987 N N . ASN A 1 1139 ? -24.300 18.937 10.842 1.00 89.75 1139 ASN A N 1
ATOM 8988 C CA . ASN A 1 1139 ? -25.450 18.067 11.093 1.00 89.75 1139 ASN A CA 1
ATOM 8989 C C . ASN A 1 1139 ? -26.799 18.814 11.102 1.00 89.75 1139 ASN A C 1
ATOM 8991 O O . ASN A 1 1139 ? -27.718 18.427 11.831 1.00 89.75 1139 ASN A O 1
ATOM 8995 N N . TYR A 1 1140 ? -26.919 19.863 10.280 1.00 93.94 1140 TYR A N 1
ATOM 8996 C CA . TYR A 1 1140 ? -28.088 20.748 10.193 1.00 93.94 1140 TYR A CA 1
ATOM 8997 C C . TYR A 1 1140 ? -29.430 20.006 10.147 1.00 93.94 1140 TYR A C 1
ATOM 8999 O O . TYR A 1 1140 ? -30.295 20.263 10.983 1.00 93.94 1140 TYR A O 1
ATOM 9007 N N . ASP A 1 1141 ? -29.602 19.060 9.217 1.00 92.06 1141 ASP A N 1
ATOM 9008 C CA . ASP A 1 1141 ? -30.881 18.359 9.020 1.00 92.06 1141 ASP A CA 1
ATOM 9009 C C . ASP A 1 1141 ? -31.322 17.592 10.274 1.00 92.06 1141 ASP A C 1
ATOM 9011 O O . ASP A 1 1141 ? -32.503 17.579 10.633 1.00 92.06 1141 ASP A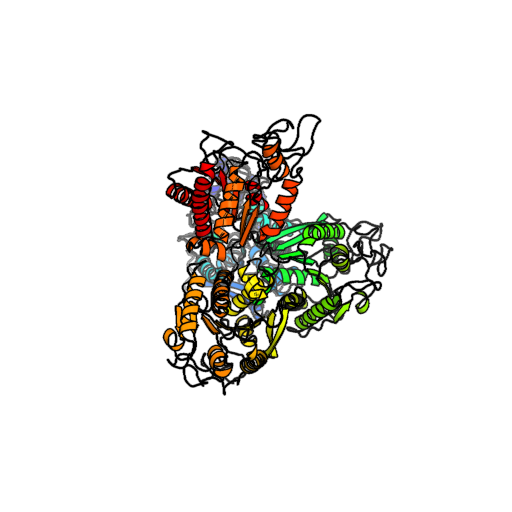 O 1
ATOM 9015 N N . THR A 1 1142 ? -30.363 16.987 10.979 1.00 92.31 1142 THR A N 1
ATOM 9016 C CA . THR A 1 1142 ? -30.611 16.257 12.225 1.00 92.31 1142 THR A CA 1
ATOM 9017 C C . THR A 1 1142 ? -31.069 17.205 13.329 1.00 92.31 1142 THR A C 1
ATOM 9019 O O . THR A 1 1142 ? -32.098 16.953 13.958 1.00 92.31 1142 THR A O 1
ATOM 9022 N N . LEU A 1 1143 ? -30.343 18.304 13.558 1.00 95.75 1143 LEU A N 1
ATOM 9023 C CA . LEU A 1 1143 ? -30.687 19.270 14.606 1.00 95.75 1143 LEU A CA 1
ATOM 9024 C C . LEU A 1 1143 ? -32.011 19.975 14.308 1.00 95.75 1143 LEU A C 1
ATOM 9026 O O . LEU A 1 1143 ? -32.838 20.112 15.207 1.00 95.75 1143 LEU A O 1
ATOM 9030 N N . SER A 1 1144 ? -32.245 20.341 13.048 1.00 95.38 1144 SER A N 1
ATOM 9031 C CA . SER A 1 1144 ? -33.476 20.990 12.595 1.00 95.38 1144 SER A CA 1
ATOM 9032 C C . SER A 1 1144 ? -34.709 20.119 12.852 1.00 95.38 1144 SER A C 1
ATOM 9034 O O . SER A 1 1144 ? -35.659 20.558 13.501 1.00 95.38 1144 SER A O 1
ATOM 9036 N N . ASN A 1 1145 ? -34.661 18.843 12.458 1.00 94.69 1145 ASN A N 1
ATOM 9037 C CA . ASN A 1 1145 ? -35.755 17.892 12.671 1.00 94.69 1145 ASN A CA 1
ATOM 9038 C C . ASN A 1 1145 ? -36.038 17.641 14.164 1.00 94.69 1145 ASN A C 1
ATOM 9040 O O . ASN A 1 1145 ? -37.192 17.550 14.587 1.00 94.69 1145 ASN A O 1
ATOM 9044 N N . ILE A 1 1146 ? -34.989 17.533 14.986 1.00 97.00 1146 ILE A N 1
ATOM 9045 C CA . ILE A 1 1146 ? -35.145 17.365 16.437 1.00 97.00 1146 ILE A CA 1
ATOM 9046 C C . ILE A 1 1146 ? -35.756 18.625 17.059 1.00 97.00 1146 ILE A C 1
ATOM 9048 O O . ILE A 1 1146 ? -36.702 18.512 17.840 1.00 97.00 1146 ILE A O 1
ATOM 9052 N N . ALA A 1 1147 ? -35.262 19.810 16.691 1.00 96.94 1147 ALA A N 1
ATOM 9053 C CA . ALA A 1 1147 ? -35.754 21.086 17.201 1.00 96.94 1147 ALA A CA 1
ATOM 9054 C C . ALA A 1 1147 ? -37.231 21.316 16.846 1.00 96.94 1147 ALA A C 1
ATOM 9056 O O . ALA A 1 1147 ? -37.999 21.746 17.702 1.00 96.94 1147 ALA A O 1
ATOM 9057 N N . GLU A 1 1148 ? -37.659 20.971 15.628 1.00 97.00 1148 GLU A N 1
ATOM 9058 C CA . GLU A 1 1148 ? -39.064 21.074 15.214 1.00 97.00 1148 GLU A CA 1
ATOM 9059 C C . GLU A 1 1148 ? -39.973 20.180 16.073 1.00 97.00 1148 GLU A C 1
ATOM 9061 O O . GLU A 1 1148 ? -40.986 20.632 16.614 1.00 97.00 1148 GLU A O 1
ATOM 9066 N N . LYS A 1 1149 ? -39.595 18.910 16.268 1.00 96.81 1149 LYS A N 1
ATOM 9067 C CA . LYS A 1 1149 ? -40.352 17.984 17.127 1.00 96.81 1149 LYS A CA 1
ATOM 9068 C C . LYS A 1 1149 ? -40.410 18.467 18.574 1.00 96.81 1149 LYS A C 1
ATOM 9070 O O . LYS A 1 1149 ? -41.465 18.388 19.200 1.00 96.81 1149 LYS A O 1
ATOM 9075 N N . ALA A 1 1150 ? -39.298 18.982 19.087 1.00 97.31 1150 ALA A N 1
ATOM 9076 C CA . ALA A 1 1150 ? -39.188 19.489 20.447 1.00 97.31 1150 ALA A CA 1
ATOM 9077 C C . ALA A 1 1150 ? -39.985 20.792 20.662 1.00 97.31 1150 ALA A C 1
ATOM 9079 O O . ALA A 1 1150 ? -40.582 20.983 21.723 1.00 97.31 1150 ALA A O 1
ATOM 9080 N N . ALA A 1 1151 ? -40.062 21.679 19.667 1.00 96.44 1151 ALA A N 1
ATOM 9081 C CA . ALA A 1 1151 ? -40.910 22.872 19.723 1.00 96.44 1151 ALA A CA 1
ATOM 9082 C C . ALA A 1 1151 ? -42.408 22.510 19.693 1.00 96.44 1151 ALA A C 1
ATOM 9084 O O . ALA A 1 1151 ? -43.220 23.111 20.406 1.00 96.44 1151 ALA A O 1
ATOM 9085 N N . ASN A 1 1152 ? -42.778 21.485 18.920 1.00 95.94 1152 ASN A N 1
ATOM 9086 C CA . ASN A 1 1152 ? -44.146 20.969 18.872 1.00 95.94 1152 ASN A CA 1
ATOM 9087 C C . ASN A 1 1152 ? -44.574 20.328 20.203 1.00 95.94 1152 ASN A C 1
ATOM 9089 O O . ASN A 1 1152 ? -45.689 20.580 20.669 1.00 95.94 1152 ASN A O 1
ATOM 9093 N N . SER A 1 1153 ? -43.703 19.541 20.845 1.00 95.62 1153 SER A N 1
ATOM 9094 C CA . SER A 1 1153 ? -44.011 18.940 22.149 1.00 95.62 1153 SER A CA 1
ATOM 9095 C C . SER A 1 1153 ? -44.125 19.985 23.256 1.00 95.62 1153 SER A C 1
ATOM 9097 O O . SER A 1 1153 ? -45.067 19.916 24.043 1.00 95.62 1153 SER A O 1
ATOM 9099 N N . LEU A 1 1154 ? -43.271 21.012 23.252 1.00 94.81 1154 LEU A N 1
ATOM 9100 C CA . LEU A 1 1154 ? -43.398 22.176 24.134 1.00 94.81 1154 LEU A CA 1
ATOM 9101 C C . LEU A 1 1154 ? -44.774 22.841 23.976 1.00 94.81 1154 LEU A C 1
ATOM 9103 O O . LEU A 1 1154 ? -45.513 23.019 24.948 1.00 94.81 1154 LEU A O 1
ATOM 9107 N N . THR A 1 1155 ? -45.151 23.143 22.730 1.00 93.75 1155 THR A N 1
ATOM 9108 C CA . THR A 1 1155 ? -46.423 23.805 22.403 1.00 93.75 1155 THR A CA 1
ATOM 9109 C C . THR A 1 1155 ? -47.628 23.000 22.894 1.00 93.75 1155 THR A C 1
ATOM 9111 O O . THR A 1 1155 ? -48.632 23.581 23.304 1.00 93.75 1155 THR A O 1
ATOM 9114 N N . SER A 1 1156 ? -47.537 21.668 22.908 1.00 94.38 1156 SER A N 1
ATOM 9115 C CA . SER A 1 1156 ? -48.637 20.791 23.322 1.00 94.38 1156 SER A CA 1
ATOM 9116 C C . SER A 1 1156 ? -49.017 20.886 24.807 1.00 94.38 1156 SER A C 1
ATOM 9118 O O . SER A 1 1156 ? -50.131 20.503 25.157 1.00 94.38 1156 SER A O 1
ATOM 9120 N N . VAL A 1 1157 ? -48.139 21.422 25.668 1.00 95.25 1157 VAL A N 1
ATOM 9121 C CA . VAL A 1 1157 ? -48.376 21.492 27.121 1.00 95.25 1157 VAL A CA 1
ATOM 9122 C C . VAL A 1 1157 ? -49.304 22.657 27.482 1.00 95.25 1157 VAL A C 1
ATOM 9124 O O . VAL A 1 1157 ? -50.367 22.446 28.059 1.00 95.25 1157 VAL A O 1
ATOM 9127 N N . HIS A 1 1158 ? -48.928 23.884 27.098 1.00 94.06 1158 HIS A N 1
ATOM 9128 C CA . HIS A 1 1158 ? -49.643 25.123 27.462 1.00 94.06 1158 HIS A CA 1
ATOM 9129 C C . HIS A 1 1158 ? -50.058 25.982 26.256 1.00 94.06 1158 HIS A C 1
ATOM 9131 O O . HIS A 1 1158 ? -50.451 27.138 26.418 1.00 94.06 1158 HIS A O 1
ATOM 9137 N N . GLY A 1 1159 ? -49.928 25.470 25.027 1.00 91.44 1159 GLY A N 1
ATOM 9138 C CA . GLY A 1 1159 ? -50.255 26.198 23.792 1.00 91.44 1159 GLY A CA 1
ATOM 9139 C C . GLY A 1 1159 ? -49.270 27.314 23.427 1.00 91.44 1159 GLY A C 1
ATOM 9140 O O . GLY A 1 1159 ? -49.560 28.135 22.559 1.00 91.44 1159 GLY A O 1
ATOM 9141 N N . THR A 1 1160 ? -48.120 27.392 24.101 1.00 91.44 1160 THR A N 1
ATOM 9142 C CA . THR A 1 1160 ? -47.123 28.446 23.872 1.00 91.44 1160 THR A CA 1
ATOM 9143 C C . THR A 1 1160 ? -46.186 28.048 22.747 1.00 91.44 1160 THR A C 1
ATOM 9145 O O . THR A 1 1160 ? -45.507 27.033 22.824 1.00 91.44 1160 THR A O 1
ATOM 9148 N N . VAL A 1 1161 ? -46.176 28.853 21.687 1.00 92.69 1161 VAL A N 1
ATOM 9149 C CA . VAL A 1 1161 ? -45.479 28.524 20.442 1.00 92.69 1161 VAL A CA 1
ATOM 9150 C C . VAL A 1 1161 ? -44.041 29.026 20.494 1.00 92.69 1161 VAL A C 1
ATOM 9152 O O . VAL A 1 1161 ? -43.816 30.228 20.655 1.00 92.69 1161 VAL A O 1
ATOM 9155 N N . TYR A 1 1162 ? -43.085 28.114 20.319 1.00 94.12 1162 TYR A N 1
ATOM 9156 C CA . TYR A 1 1162 ? -41.670 28.441 20.145 1.00 94.12 1162 TYR A CA 1
ATOM 9157 C C . TYR A 1 1162 ? -41.284 28.316 18.672 1.00 94.12 1162 TYR A C 1
ATOM 9159 O O . TYR A 1 1162 ? -41.759 27.421 17.973 1.00 94.12 1162 TYR A O 1
ATOM 9167 N N . LYS A 1 1163 ? -40.415 29.206 18.189 1.00 94.44 1163 LYS A N 1
ATOM 9168 C CA . LYS A 1 1163 ? -39.814 29.074 16.855 1.00 94.44 1163 LYS A CA 1
ATOM 9169 C C . LYS A 1 1163 ? -38.514 28.286 16.960 1.00 94.44 1163 LYS A C 1
ATOM 9171 O O . LYS A 1 1163 ? -37.655 28.650 17.758 1.00 94.44 1163 LYS A O 1
ATOM 9176 N N . SER A 1 1164 ? -38.359 27.252 16.140 1.00 95.25 1164 SER A N 1
ATOM 9177 C CA . SER A 1 1164 ? -37.118 26.482 16.038 1.00 95.25 1164 SER A CA 1
ATOM 9178 C C . SER A 1 1164 ? -36.302 26.863 14.803 1.00 95.25 1164 SER A C 1
ATOM 9180 O O . SER A 1 1164 ? -36.879 27.122 13.747 1.00 95.25 1164 SER A O 1
ATOM 9182 N N . GLY A 1 1165 ? -34.973 26.869 14.906 1.00 93.69 1165 GLY A N 1
ATOM 9183 C CA . GLY A 1 1165 ? -34.086 27.145 13.770 1.00 93.69 1165 GLY A CA 1
ATOM 9184 C C . GLY A 1 1165 ? -32.640 27.445 14.177 1.00 93.69 1165 GLY A C 1
ATOM 9185 O O . GLY A 1 1165 ? -32.322 27.390 15.362 1.00 93.69 1165 GLY A O 1
ATOM 9186 N N . PRO A 1 1166 ? -31.753 27.773 13.224 1.00 91.88 1166 PRO A N 1
ATOM 9187 C CA . PRO A 1 1166 ? -30.423 28.271 13.560 1.00 91.88 1166 PRO A CA 1
ATOM 9188 C C . PRO A 1 1166 ? -30.513 29.606 14.318 1.00 91.88 1166 PRO A C 1
ATOM 9190 O O . PRO A 1 1166 ? -31.537 30.298 14.264 1.00 91.88 1166 PRO A O 1
ATOM 9193 N N . ILE A 1 1167 ? -29.446 29.979 15.025 1.00 87.81 1167 ILE A N 1
ATOM 9194 C CA . ILE A 1 1167 ? -29.352 31.281 15.702 1.00 87.81 1167 ILE A CA 1
ATOM 9195 C C . ILE A 1 1167 ? -29.555 32.418 14.681 1.00 87.81 1167 ILE A C 1
ATOM 9197 O O . ILE A 1 1167 ? -28.898 32.474 13.650 1.00 87.81 1167 ILE A O 1
ATOM 9201 N N . ILE A 1 1168 ? -30.479 33.340 14.980 1.00 77.12 1168 ILE A N 1
ATOM 9202 C CA . ILE A 1 1168 ? -30.922 34.393 14.038 1.00 77.12 1168 ILE A CA 1
ATOM 9203 C C . ILE A 1 1168 ? -30.173 35.721 14.253 1.00 77.12 1168 ILE A C 1
ATOM 9205 O O . ILE A 1 1168 ? -30.069 36.537 13.341 1.00 77.12 1168 ILE A O 1
ATOM 9209 N N . ASN A 1 1169 ? -29.649 35.958 15.460 1.00 80.50 1169 ASN A N 1
ATOM 9210 C CA . ASN A 1 1169 ? -28.885 37.163 15.783 1.00 80.50 1169 ASN A CA 1
ATOM 9211 C C . ASN A 1 1169 ? -27.396 36.818 15.888 1.00 80.50 1169 ASN A C 1
ATOM 9213 O O . ASN A 1 1169 ? -27.059 35.995 16.743 1.00 80.50 1169 ASN A O 1
ATOM 9217 N N . PRO A 1 1170 ? -26.512 37.470 15.107 1.00 83.81 1170 PRO A N 1
ATOM 9218 C CA . PRO A 1 1170 ? -25.083 37.199 15.153 1.00 83.81 1170 PRO A CA 1
ATOM 9219 C C . PRO A 1 1170 ? -24.524 37.276 16.579 1.00 83.81 1170 PRO A C 1
ATOM 9221 O O . PRO A 1 1170 ? -24.757 38.252 17.302 1.00 83.81 1170 PRO A O 1
ATOM 9224 N N . ALA A 1 1171 ? -23.820 36.229 16.998 1.00 86.56 1171 ALA A N 1
ATOM 9225 C CA . ALA A 1 1171 ? -23.378 36.037 18.373 1.00 86.56 1171 ALA A CA 1
ATOM 9226 C C . ALA A 1 1171 ? -22.048 35.275 18.439 1.00 86.56 1171 ALA A C 1
ATOM 9228 O O . ALA A 1 1171 ? -21.998 34.088 18.754 1.00 86.56 1171 ALA A O 1
ATOM 9229 N N . SER A 1 1172 ? -20.959 35.993 18.191 1.00 92.62 1172 SER A N 1
ATOM 9230 C CA . SER A 1 1172 ? -19.598 35.485 18.331 1.00 92.62 1172 SER A CA 1
ATOM 9231 C C . SER A 1 1172 ? -19.170 35.276 19.782 1.00 92.62 1172 SER A C 1
ATOM 9233 O O . SER A 1 1172 ? -19.584 36.013 20.680 1.00 92.62 1172 SER A O 1
ATOM 9235 N N . GLY A 1 1173 ? -18.300 34.289 20.017 1.00 93.19 1173 GLY A N 1
ATOM 9236 C CA . GLY A 1 1173 ? -17.815 33.957 21.356 1.00 93.19 1173 GLY A CA 1
ATOM 9237 C C . GLY A 1 1173 ? -18.905 33.405 22.277 1.00 93.19 1173 GLY A C 1
ATOM 9238 O O . GLY A 1 1173 ? -18.881 33.702 23.473 1.00 93.19 1173 GLY A O 1
ATOM 9239 N N . SER A 1 1174 ? -19.868 32.649 21.738 1.00 95.06 1174 SER A N 1
ATOM 9240 C CA . SER A 1 1174 ? -20.957 32.028 22.501 1.00 95.06 1174 SER A CA 1
ATOM 9241 C C . SER A 1 1174 ? -20.607 30.618 22.991 1.00 95.06 1174 SER A C 1
ATOM 9243 O O . SER A 1 1174 ? -19.821 29.894 22.379 1.00 95.06 1174 SER A O 1
ATOM 9245 N N . SER A 1 1175 ? -21.227 30.216 24.101 1.00 95.25 1175 SER A N 1
ATOM 9246 C CA . SER A 1 1175 ? -21.069 28.875 24.680 1.00 95.25 1175 SER A CA 1
ATOM 9247 C C . SER A 1 1175 ? -21.558 27.762 23.745 1.00 95.25 1175 SER A C 1
ATOM 9249 O O . SER A 1 1175 ? -20.888 26.741 23.595 1.00 95.25 1175 SER A O 1
ATOM 9251 N N . LEU A 1 1176 ? -22.689 27.979 23.067 1.00 94.81 1176 LEU A N 1
ATOM 9252 C CA . LEU A 1 1176 ? -23.290 27.004 22.159 1.00 94.81 1176 LEU A CA 1
ATOM 9253 C C . LEU A 1 1176 ? -22.397 26.719 20.941 1.00 94.81 1176 LEU A C 1
ATOM 9255 O O . LEU A 1 1176 ? -22.132 25.555 20.629 1.00 94.81 1176 LEU A O 1
ATOM 9259 N N . ASP A 1 1177 ? -21.894 27.776 20.293 1.00 95.06 1177 ASP A N 1
ATOM 9260 C CA . ASP A 1 1177 ? -20.995 27.647 19.143 1.00 95.06 1177 ASP A CA 1
ATOM 9261 C C . ASP A 1 1177 ? -19.665 27.026 19.553 1.00 95.06 1177 ASP A C 1
ATOM 9263 O O . ASP A 1 1177 ? -19.138 26.192 18.827 1.00 95.06 1177 ASP A O 1
ATOM 9267 N N . TRP A 1 1178 ? -19.138 27.377 20.729 1.00 96.69 1178 TRP A N 1
ATOM 9268 C CA . TRP A 1 1178 ? -17.904 26.794 21.246 1.00 96.69 1178 TRP A CA 1
ATOM 9269 C C . TRP A 1 1178 ? -18.038 25.289 21.512 1.00 96.69 1178 TRP A C 1
ATOM 9271 O O . TRP A 1 1178 ? -17.194 24.506 21.081 1.00 96.69 1178 TRP A O 1
ATOM 9281 N N . VAL A 1 1179 ? -19.121 24.847 22.160 1.00 96.25 1179 VAL A N 1
ATOM 9282 C CA . VAL A 1 1179 ? -19.343 23.416 22.434 1.00 96.25 1179 VAL A CA 1
ATOM 9283 C C . VAL A 1 1179 ? -19.476 22.609 21.138 1.00 96.25 1179 VAL A C 1
ATOM 9285 O O . VAL A 1 1179 ? -18.961 21.493 21.049 1.00 96.25 1179 VAL A O 1
ATOM 9288 N N . LYS A 1 1180 ? -20.110 23.169 20.104 1.00 94.50 1180 LYS A N 1
ATOM 9289 C CA . LYS A 1 1180 ? -20.214 22.503 18.802 1.00 94.50 1180 LYS A CA 1
ATOM 9290 C C . LYS A 1 1180 ? -18.916 22.586 17.989 1.00 94.50 1180 LYS A C 1
ATOM 9292 O O . LYS A 1 1180 ? -18.461 21.570 17.480 1.00 94.50 1180 LYS A O 1
ATOM 9297 N N . GLY A 1 1181 ? -18.310 23.761 17.883 1.00 91.69 1181 GLY A N 1
ATOM 9298 C CA . GLY A 1 1181 ? -17.159 24.023 17.017 1.00 91.69 1181 GLY A CA 1
ATOM 9299 C C . GLY A 1 1181 ? -15.817 23.553 17.579 1.00 91.69 1181 GLY A C 1
ATOM 9300 O O . GLY A 1 1181 ? -14.945 23.153 16.812 1.00 91.69 1181 GLY A O 1
ATOM 9301 N N . VAL A 1 1182 ? -15.647 23.560 18.906 1.00 94.00 1182 VAL A N 1
ATOM 9302 C CA . VAL A 1 1182 ? -14.395 23.162 19.577 1.00 94.00 1182 VAL A CA 1
ATOM 9303 C C . VAL A 1 1182 ? -14.475 21.743 20.127 1.00 94.00 1182 VAL A C 1
ATOM 9305 O O . VAL A 1 1182 ? -13.553 20.956 19.919 1.00 94.00 1182 VAL A O 1
ATOM 9308 N N . LEU A 1 1183 ? -15.565 21.395 20.820 1.00 92.75 1183 LEU A N 1
ATOM 9309 C CA . LEU A 1 1183 ? -15.709 20.076 21.452 1.00 92.75 1183 LEU A CA 1
ATOM 9310 C C . LEU A 1 1183 ? -16.422 19.041 20.576 1.00 92.75 1183 LEU A C 1
ATOM 9312 O O . LEU A 1 1183 ? -16.400 17.857 20.906 1.00 92.75 1183 LEU A O 1
ATOM 9316 N N . ASN A 1 1184 ? -17.030 19.467 19.467 1.00 90.19 1184 ASN A N 1
ATOM 9317 C CA . ASN A 1 1184 ? -17.767 18.611 18.539 1.00 90.19 1184 ASN A CA 1
ATOM 9318 C C . ASN A 1 1184 ? -18.858 17.751 19.205 1.00 90.19 1184 ASN A C 1
ATOM 9320 O O . ASN A 1 1184 ? -19.061 16.590 18.846 1.00 90.19 1184 ASN A O 1
ATOM 9324 N N . VAL A 1 1185 ? -19.574 18.317 20.182 1.00 91.69 1185 VAL A N 1
ATOM 9325 C CA . VAL A 1 1185 ? -20.749 17.657 20.772 1.00 91.69 1185 VAL A CA 1
ATOM 9326 C C . VAL A 1 1185 ? -21.850 17.549 19.716 1.00 91.69 1185 VAL A C 1
ATOM 9328 O O . VAL A 1 1185 ? -22.115 18.497 18.974 1.00 91.69 1185 VAL A O 1
ATOM 9331 N N . THR A 1 1186 ? -22.485 16.377 19.637 1.00 86.88 1186 THR A N 1
ATOM 9332 C CA . THR A 1 1186 ? -23.377 16.028 18.520 1.00 86.88 1186 THR A CA 1
ATOM 9333 C C . THR A 1 1186 ? -24.695 16.799 18.570 1.00 86.88 1186 THR A C 1
ATOM 9335 O O . THR A 1 1186 ? -25.113 17.353 17.553 1.00 86.88 1186 THR A O 1
ATOM 9338 N N . PHE A 1 1187 ? -25.345 16.861 19.736 1.00 95.00 1187 PHE A N 1
ATOM 9339 C CA . PHE A 1 1187 ? -26.656 17.491 19.896 1.00 95.00 1187 PHE A CA 1
ATOM 9340 C C . PHE A 1 1187 ? -26.545 18.752 20.759 1.00 95.00 1187 PHE A C 1
ATOM 9342 O O . PHE A 1 1187 ? -26.396 18.666 21.977 1.00 95.00 1187 PHE A O 1
ATOM 9349 N N . THR A 1 1188 ? -26.615 19.930 20.140 1.00 96.38 1188 THR A N 1
ATOM 9350 C CA . THR A 1 1188 ? -26.446 21.223 20.822 1.00 96.38 1188 THR A CA 1
ATOM 9351 C C . THR A 1 1188 ? -27.649 22.134 20.574 1.00 96.38 1188 THR A C 1
ATOM 9353 O O . THR A 1 1188 ? -27.986 22.434 19.430 1.00 96.38 1188 THR A O 1
ATOM 9356 N N . PHE A 1 1189 ? -28.304 22.585 21.649 1.00 97.69 1189 PHE A N 1
ATOM 9357 C CA . PHE A 1 1189 ? -29.489 23.449 21.577 1.00 97.69 1189 PHE A CA 1
ATOM 9358 C C . PHE A 1 1189 ? -29.430 24.612 22.573 1.00 97.69 1189 PHE A C 1
ATOM 9360 O O . PHE A 1 1189 ? -28.808 24.513 23.627 1.00 97.69 1189 PHE A O 1
ATOM 9367 N N . ALA A 1 1190 ? -30.124 25.703 22.266 1.00 96.25 1190 ALA A N 1
ATOM 9368 C CA . ALA A 1 1190 ? -30.319 26.835 23.161 1.00 96.25 1190 ALA A CA 1
ATOM 9369 C C . ALA A 1 1190 ? -31.801 27.213 23.228 1.00 96.25 1190 ALA A C 1
ATOM 9371 O O . ALA A 1 1190 ? -32.448 27.377 22.196 1.00 96.25 1190 ALA A O 1
ATOM 9372 N N . PHE A 1 1191 ? -32.335 27.392 24.432 1.00 96.75 1191 PHE A N 1
ATOM 9373 C CA . PHE A 1 1191 ? -33.672 27.944 24.637 1.00 96.75 1191 PHE A CA 1
ATOM 9374 C C . PHE A 1 1191 ? -33.587 29.440 24.914 1.00 96.75 1191 PHE A C 1
ATOM 9376 O O . PHE A 1 1191 ? -32.869 29.844 25.820 1.00 96.75 1191 PHE A O 1
ATOM 9383 N N . GLU A 1 1192 ? -34.385 30.240 24.214 1.00 94.44 1192 GLU A N 1
ATOM 9384 C CA . GLU A 1 1192 ? -34.825 31.554 24.688 1.00 94.44 1192 GLU A CA 1
ATOM 9385 C C . GLU A 1 1192 ? -36.227 31.375 25.261 1.00 94.44 1192 GLU A C 1
ATOM 9387 O O . GLU A 1 1192 ? -37.195 31.208 24.517 1.00 94.44 1192 GLU A O 1
ATOM 9392 N N . LEU A 1 1193 ? -36.325 31.336 26.587 1.00 94.88 1193 LEU A N 1
ATOM 9393 C CA . LEU A 1 1193 ? -37.548 30.998 27.312 1.00 94.88 1193 LEU A CA 1
ATOM 9394 C C . LEU A 1 1193 ? -38.612 32.103 27.192 1.00 94.88 1193 LEU A C 1
ATOM 9396 O O . LEU A 1 1193 ? -38.435 33.110 26.495 1.00 94.88 1193 LEU A O 1
ATOM 9400 N N . ARG A 1 1194 ? -39.755 31.905 27.861 1.00 91.56 1194 ARG A N 1
ATOM 9401 C CA . ARG A 1 1194 ? -40.850 32.879 27.875 1.00 91.56 1194 ARG A CA 1
ATOM 9402 C C . ARG A 1 1194 ? -40.362 34.276 28.284 1.00 91.56 1194 ARG A C 1
ATOM 9404 O O . ARG A 1 1194 ? -39.543 34.410 29.187 1.00 91.56 1194 ARG A O 1
ATOM 9411 N N . ASP A 1 1195 ? -40.892 35.341 27.699 1.00 85.56 1195 ASP A N 1
ATOM 9412 C CA . ASP A 1 1195 ? -41.993 35.417 26.726 1.00 85.56 1195 ASP A CA 1
ATOM 9413 C C . ASP A 1 1195 ? -41.542 35.985 25.363 1.00 85.56 1195 ASP A C 1
ATOM 9415 O O . ASP A 1 1195 ? -40.361 35.989 25.037 1.00 85.56 1195 ASP A O 1
ATOM 9419 N N . ASN A 1 1196 ? -42.481 36.448 24.534 1.00 83.25 1196 ASN A N 1
ATOM 9420 C CA . ASN A 1 1196 ? -42.204 37.101 23.250 1.00 83.25 1196 ASN A CA 1
ATOM 9421 C C . ASN A 1 1196 ? -41.909 38.616 23.364 1.00 83.25 1196 ASN A C 1
ATOM 9423 O O . ASN A 1 1196 ? -42.018 39.335 22.368 1.00 83.25 1196 ASN A O 1
ATOM 9427 N N . GLY A 1 1197 ? -41.568 39.104 24.563 1.00 81.69 1197 GLY A N 1
ATOM 9428 C CA . GLY A 1 1197 ? -41.243 40.502 24.851 1.00 81.69 1197 GLY A CA 1
ATOM 9429 C C . GLY A 1 1197 ? -42.316 41.300 25.593 1.00 81.69 1197 GLY A C 1
ATOM 9430 O O . GLY A 1 1197 ? -42.186 42.519 25.677 1.00 81.69 1197 GLY A O 1
ATOM 9431 N N . THR A 1 1198 ? -43.357 40.664 26.146 1.00 86.12 1198 THR A N 1
ATOM 9432 C CA . THR A 1 1198 ? -44.365 41.369 26.968 1.00 86.12 1198 THR A CA 1
ATOM 9433 C C . THR A 1 1198 ? -43.788 41.762 28.334 1.00 86.12 1198 THR A C 1
ATOM 9435 O O . THR A 1 1198 ? -44.017 42.874 28.809 1.00 86.12 1198 THR A O 1
ATOM 9438 N N . TYR A 1 1199 ? -43.006 40.875 28.945 1.00 87.94 1199 TYR A N 1
ATOM 9439 C CA . TYR A 1 1199 ? -42.324 41.068 30.224 1.00 87.94 1199 TYR A CA 1
ATOM 9440 C C . TYR A 1 1199 ? -40.799 41.102 30.078 1.00 87.94 1199 TYR A C 1
ATOM 9442 O O . TYR A 1 1199 ? -40.112 41.647 30.944 1.00 87.94 1199 TYR A O 1
ATOM 9450 N N . GLY A 1 1200 ? -40.262 40.539 28.992 1.00 86.81 1200 GLY A N 1
ATOM 9451 C CA . GLY A 1 1200 ? -38.825 40.445 28.773 1.00 86.81 1200 GLY A CA 1
ATOM 9452 C C . GLY A 1 1200 ? -38.118 39.681 29.901 1.00 86.81 1200 GLY A C 1
ATOM 9453 O O . GLY A 1 1200 ? -38.623 38.671 30.386 1.00 86.81 1200 GLY A O 1
ATOM 9454 N N . ASP A 1 1201 ? -36.994 40.210 30.395 1.00 86.31 1201 ASP A N 1
ATOM 9455 C CA . ASP A 1 1201 ? -36.238 39.620 31.517 1.00 86.31 1201 ASP A CA 1
ATOM 9456 C C . ASP A 1 1201 ? -36.968 39.698 32.880 1.00 86.31 1201 ASP A C 1
ATOM 9458 O O . ASP A 1 1201 ? -36.468 39.189 33.886 1.00 86.31 1201 ASP A O 1
ATOM 9462 N N . LEU A 1 1202 ? -38.150 40.328 32.948 1.00 90.81 1202 LEU A N 1
ATOM 9463 C CA . LEU A 1 1202 ? -38.959 40.523 34.162 1.00 90.81 1202 LEU A CA 1
ATOM 9464 C C . LEU A 1 1202 ? -40.194 39.606 34.207 1.00 90.81 1202 LEU A C 1
ATOM 9466 O O . LEU A 1 1202 ? -41.269 40.025 34.642 1.00 90.81 1202 LEU A O 1
ATOM 9470 N N . LEU A 1 1203 ? -40.053 38.358 33.753 1.00 92.00 1203 LEU A N 1
ATOM 9471 C CA . LEU A 1 1203 ? -41.155 37.398 33.696 1.00 92.00 1203 LEU A CA 1
ATOM 9472 C C . LEU A 1 1203 ? -41.839 37.203 35.077 1.00 92.00 1203 LEU A C 1
ATOM 9474 O O . LEU A 1 1203 ? -41.155 36.929 36.069 1.00 92.00 1203 LEU A O 1
ATOM 9478 N N . PRO A 1 1204 ? -43.181 37.312 35.168 1.00 92.06 1204 PRO A N 1
ATOM 9479 C CA . PRO A 1 1204 ? -43.928 37.099 36.404 1.00 92.06 1204 PRO A CA 1
ATOM 9480 C C . PRO A 1 1204 ? -43.712 35.717 37.031 1.00 92.06 1204 PRO A C 1
ATOM 9482 O O . PRO A 1 1204 ? -43.702 34.696 36.344 1.00 92.06 1204 PRO A O 1
ATOM 9485 N N . ALA A 1 1205 ? -43.643 35.666 38.364 1.00 90.31 1205 ALA A N 1
ATOM 9486 C CA . ALA A 1 1205 ? -43.385 34.429 39.105 1.00 90.31 1205 ALA A CA 1
ATOM 9487 C C . ALA A 1 1205 ? -44.422 33.315 38.846 1.00 90.31 1205 ALA A C 1
ATOM 9489 O O . ALA A 1 1205 ? -44.081 32.135 38.881 1.00 90.31 1205 ALA A O 1
ATOM 9490 N N . ASN A 1 1206 ? -45.676 33.665 38.531 1.00 92.62 1206 ASN A N 1
ATOM 9491 C CA . ASN A 1 1206 ? -46.719 32.688 38.196 1.00 92.62 1206 ASN A CA 1
ATOM 9492 C C . ASN A 1 1206 ? -46.494 31.979 36.846 1.00 92.62 1206 ASN A C 1
ATOM 9494 O O . ASN A 1 1206 ? -47.207 31.024 36.551 1.00 92.62 1206 ASN A O 1
ATOM 9498 N N . LEU A 1 1207 ? -45.527 32.425 36.037 1.00 93.38 1207 LEU A N 1
ATOM 9499 C CA . LEU A 1 1207 ? -45.140 31.794 34.772 1.00 93.38 1207 LEU A CA 1
ATOM 9500 C C . LEU A 1 1207 ? -43.900 30.895 34.896 1.00 93.38 1207 LEU A C 1
ATOM 9502 O O . LEU A 1 1207 ? -43.543 30.238 33.920 1.00 93.38 1207 LEU A O 1
ATOM 9506 N N . ILE A 1 1208 ? -43.277 30.802 36.078 1.00 92.56 1208 ILE A N 1
ATOM 9507 C CA . ILE A 1 1208 ? -42.112 29.932 36.303 1.00 92.56 1208 ILE A CA 1
ATOM 9508 C C . ILE A 1 1208 ? -42.477 28.457 36.091 1.00 92.56 1208 ILE A C 1
ATOM 9510 O O . ILE A 1 1208 ? -41.830 27.779 35.299 1.00 92.56 1208 ILE A O 1
ATOM 9514 N N . ILE A 1 1209 ? -43.537 27.974 36.751 1.00 94.81 1209 ILE A N 1
ATOM 9515 C CA . ILE A 1 1209 ? -43.976 26.573 36.631 1.00 94.81 1209 ILE A CA 1
ATOM 9516 C C . ILE A 1 1209 ? -44.435 26.240 35.199 1.00 94.81 1209 ILE A C 1
ATOM 9518 O O . ILE A 1 1209 ? -43.906 25.276 34.647 1.00 94.81 1209 ILE A O 1
ATOM 9522 N N . PRO A 1 1210 ? -45.295 27.049 34.538 1.00 95.38 1210 PRO A N 1
ATOM 9523 C CA . PRO A 1 1210 ? -45.632 26.824 33.131 1.00 95.38 1210 PRO A CA 1
ATOM 9524 C C . PRO A 1 1210 ? -44.418 26.751 32.194 1.00 95.38 1210 PRO A C 1
ATOM 9526 O O . PRO A 1 1210 ? -44.406 25.925 31.286 1.00 95.38 1210 PRO A O 1
ATOM 9529 N N . SER A 1 1211 ? -43.390 27.582 32.419 1.00 94.88 1211 SER A N 1
ATOM 9530 C CA . SER A 1 1211 ? -42.147 27.541 31.628 1.00 94.88 1211 SER A CA 1
ATOM 9531 C C . SER A 1 1211 ? -41.349 26.256 31.883 1.00 94.88 1211 SER A C 1
ATOM 9533 O O . SER A 1 1211 ? -40.794 25.679 30.951 1.00 94.88 1211 SER A O 1
ATOM 9535 N N . GLY A 1 1212 ? -41.315 25.778 33.131 1.00 95.94 1212 GLY A N 1
ATOM 9536 C CA . GLY A 1 1212 ? -40.695 24.506 33.509 1.00 95.94 1212 GLY A CA 1
ATOM 9537 C C . GLY A 1 1212 ? -41.351 23.298 32.840 1.00 95.94 1212 GLY A C 1
ATOM 9538 O O . GLY A 1 1212 ? -40.662 22.480 32.231 1.00 95.94 1212 GLY A O 1
ATOM 9539 N N . GLU A 1 1213 ? -42.681 23.213 32.910 1.00 95.88 1213 GLU A N 1
ATOM 9540 C CA . GLU A 1 1213 ? -43.476 22.100 32.373 1.00 95.88 1213 GLU A CA 1
ATOM 9541 C C . GLU A 1 1213 ? -43.334 21.958 30.852 1.00 95.88 1213 GLU A C 1
ATOM 9543 O O . GLU A 1 1213 ? -43.067 20.866 30.346 1.00 95.88 1213 GLU A O 1
ATOM 9548 N N . GLU A 1 1214 ? -43.469 23.061 30.112 1.00 95.25 1214 GLU A N 1
ATOM 9549 C CA . GLU A 1 1214 ? -43.367 23.036 28.650 1.00 95.25 1214 GLU A CA 1
ATOM 9550 C C . GLU A 1 1214 ? -41.938 22.719 28.182 1.00 95.25 1214 GLU A C 1
ATOM 9552 O O . GLU A 1 1214 ? -41.734 21.920 27.264 1.00 95.25 1214 GLU A O 1
ATOM 9557 N N . THR A 1 1215 ? -40.934 23.289 28.856 1.00 96.50 1215 THR A N 1
ATOM 9558 C CA . THR A 1 1215 ? -39.526 23.077 28.508 1.00 96.50 1215 THR A CA 1
ATOM 9559 C C . THR A 1 1215 ? -39.111 21.635 28.786 1.00 96.50 1215 THR A C 1
ATOM 9561 O O . THR A 1 1215 ? -38.399 21.041 27.978 1.00 96.50 1215 THR A O 1
ATOM 9564 N N . LEU A 1 1216 ? -39.594 21.025 29.874 1.00 96.19 1216 LEU A N 1
ATOM 9565 C CA . LEU A 1 1216 ? -39.324 19.619 30.179 1.00 96.19 1216 LEU A CA 1
ATOM 9566 C C . LEU A 1 1216 ? -39.854 18.680 29.084 1.00 96.19 1216 LEU A C 1
ATOM 9568 O O . LEU A 1 1216 ? -39.133 17.773 28.670 1.00 96.19 1216 LEU A O 1
ATOM 9572 N N . ALA A 1 1217 ? -41.064 18.914 28.565 1.00 95.75 1217 ALA A N 1
ATOM 9573 C CA . ALA A 1 1217 ? -41.612 18.126 27.454 1.00 95.75 1217 ALA A CA 1
ATOM 9574 C C . ALA A 1 1217 ? -40.738 18.222 26.187 1.00 95.75 1217 ALA A C 1
ATOM 9576 O O . ALA A 1 1217 ? -40.465 17.215 25.520 1.00 95.75 1217 ALA A O 1
ATOM 9577 N N . SER A 1 1218 ? -40.233 19.425 25.901 1.00 97.00 1218 SER A N 1
ATOM 9578 C CA . SER A 1 1218 ? -39.279 19.677 24.817 1.00 97.00 1218 SER A CA 1
ATOM 9579 C C . SER A 1 1218 ? -37.975 18.899 25.010 1.00 97.00 1218 SER A C 1
ATOM 9581 O O . SER A 1 1218 ? -37.546 18.161 24.124 1.00 97.00 1218 SER A O 1
ATOM 9583 N N . VAL A 1 1219 ? -37.384 18.990 26.205 1.00 96.69 1219 VAL A N 1
ATOM 9584 C CA . VAL A 1 1219 ? -36.139 18.304 26.572 1.00 96.69 1219 VAL A CA 1
ATOM 9585 C C . VAL A 1 1219 ? -36.279 16.787 26.462 1.00 96.69 1219 VAL A C 1
ATOM 9587 O O . VAL A 1 1219 ? -35.419 16.147 25.863 1.00 96.69 1219 VAL A O 1
ATOM 9590 N N . ILE A 1 1220 ? -37.367 16.198 26.967 1.00 94.56 1220 ILE A N 1
ATOM 9591 C CA . ILE A 1 1220 ? -37.631 14.754 26.837 1.00 94.56 1220 ILE A CA 1
ATOM 9592 C C . ILE A 1 1220 ? -37.628 14.343 25.363 1.00 94.56 1220 ILE A C 1
ATOM 9594 O O . ILE A 1 1220 ? -36.995 13.353 24.998 1.00 94.56 1220 ILE A O 1
ATOM 9598 N N . THR A 1 1221 ? -38.264 15.142 24.505 1.00 95.31 1221 THR A N 1
ATOM 9599 C CA . THR A 1 1221 ? -38.309 14.881 23.062 1.00 95.31 1221 THR A CA 1
ATOM 9600 C C . THR A 1 1221 ? -36.911 14.914 22.445 1.00 95.31 1221 THR A C 1
ATOM 9602 O O . THR A 1 1221 ? -36.559 13.997 21.702 1.00 95.31 1221 THR A O 1
ATOM 9605 N N . ILE A 1 1222 ? -36.090 15.917 22.781 1.00 96.25 1222 ILE A N 1
ATOM 9606 C CA . ILE A 1 1222 ? -34.694 16.013 22.322 1.00 96.25 1222 ILE A CA 1
ATOM 9607 C C . ILE A 1 1222 ? -33.924 14.742 22.696 1.00 96.25 1222 ILE A C 1
ATOM 9609 O O . ILE A 1 1222 ? -33.308 14.114 21.835 1.00 96.25 1222 ILE A O 1
ATOM 9613 N N . LEU A 1 1223 ? -34.007 14.324 23.960 1.00 92.94 1223 LEU A N 1
ATOM 9614 C CA . LEU A 1 1223 ? -33.271 13.171 24.480 1.00 92.94 1223 LEU A CA 1
ATOM 9615 C C . LEU A 1 1223 ? -33.727 11.847 23.855 1.00 92.94 1223 LEU A C 1
ATOM 9617 O O . LEU A 1 1223 ? -32.899 10.992 23.536 1.00 92.94 1223 LEU A O 1
ATOM 9621 N N . GLN A 1 1224 ? -35.029 11.676 23.624 1.00 88.81 1224 GLN A N 1
ATOM 9622 C CA . GLN A 1 1224 ? -35.568 10.492 22.951 1.00 88.81 1224 GLN A CA 1
ATOM 9623 C C . GLN A 1 1224 ? -35.122 10.400 21.492 1.00 88.81 1224 GLN A C 1
ATOM 9625 O O . GLN A 1 1224 ? -34.759 9.317 21.036 1.00 88.81 1224 GLN A O 1
ATOM 9630 N N . GLN A 1 1225 ? -35.140 11.518 20.758 1.00 89.38 1225 GLN A N 1
ATOM 9631 C CA . GLN A 1 1225 ? -34.668 11.529 19.373 1.00 89.38 1225 GLN A CA 1
ATOM 9632 C C . GLN A 1 1225 ? -33.161 11.274 19.301 1.00 89.38 1225 GLN A C 1
ATOM 9634 O O . GLN A 1 1225 ? -32.735 10.468 18.479 1.00 89.38 1225 GLN A O 1
ATOM 9639 N N . ALA A 1 1226 ? -32.376 11.888 20.192 1.00 83.19 1226 ALA A N 1
ATOM 9640 C CA . ALA A 1 1226 ? -30.936 11.664 20.279 1.00 83.19 1226 ALA A CA 1
ATOM 9641 C C . ALA A 1 1226 ? -30.593 10.188 20.548 1.00 83.19 1226 ALA A C 1
ATOM 9643 O O . ALA A 1 1226 ? -29.668 9.664 19.947 1.00 83.19 1226 ALA A O 1
ATOM 9644 N N . ARG A 1 1227 ? -31.368 9.492 21.396 1.00 77.75 1227 ARG A N 1
ATOM 9645 C CA . ARG A 1 1227 ? -31.145 8.071 21.739 1.00 77.75 1227 ARG A CA 1
ATOM 9646 C C . ARG A 1 1227 ? -31.478 7.108 20.593 1.00 77.75 1227 ARG A C 1
ATOM 9648 O O . ARG A 1 1227 ? -31.022 5.968 20.603 1.00 77.75 1227 ARG A O 1
ATOM 9655 N N . GLY A 1 1228 ? -32.353 7.517 19.675 1.00 67.69 1228 GLY A N 1
ATOM 9656 C CA . GLY A 1 1228 ? -32.803 6.691 18.551 1.00 67.69 1228 GLY A CA 1
ATOM 9657 C C . GLY A 1 1228 ? -31.881 6.720 17.329 1.00 67.69 1228 GLY A C 1
ATOM 9658 O O . GLY A 1 1228 ? -32.074 5.905 16.425 1.00 67.69 1228 GLY A O 1
ATOM 9659 N N . LEU A 1 1229 ? -30.930 7.656 17.302 1.00 50.31 1229 LEU A N 1
ATOM 9660 C CA . LEU A 1 1229 ? -29.892 7.826 16.283 1.00 50.31 1229 LEU A CA 1
ATOM 9661 C C . LEU A 1 1229 ? -28.602 7.134 16.731 1.00 50.31 1229 LEU A C 1
ATOM 9663 O O . LEU A 1 1229 ? -27.899 6.608 15.837 1.00 50.31 1229 LEU A O 1
#